Protein AF-A0A8D0QRW8-F1 (afdb_monomer)

Nearest PDB structures (foldseek):
  8g8w-assembly1_A  TM=8.441E-01  e=6.687E-11  Homo sapiens
  4c9g-assembly1_A  TM=8.435E-01  e=1.453E-07  Saccharomyces cerevisiae
  4c9h-assembly1_A  TM=8.441E-01  e=1.841E-07  Saccharomyces cerevisiae
  4c9q-assembly2_B  TM=8.404E-01  e=3.324E-07  Saccharomyces cerevisiae
  8gym-assembly1_m3  TM=7.012E-01  e=7.101E-03  Tetrahymena thermophila SB210

Organism: Sus scrofa (NCBI:txid9823)

pLDDT: mean 77.88, std 16.49, range [21.17, 94.88]

Sequence (1022 aa):
MSALNWKPFVYGGLASITAECGTFPIDLTKTRLQIQGQKNDANFKEIRYRGMLHALVRIGREEGLKALYSGIAPAMLRQASYGTIKIGTYQSLKRLFVERPEDETLLINVVCGILSGVISSSIANPTDVLKIRMQAQNSTLQGGMIGNFINIYQQEGTRGLWKGVSLTAQRAAIVVGVELPVYDLTKKHLILSGLMGDTVYTHFLSSFTCGLAGALASNPVDVVRTRMMNQRVLRDGRCPGYKGTLDCLLQLPIEDLCSLKNHSLPIAQTSVVPESTEDILLKGFASLEMKDERIETAQQFFSWFAKLQTQMDQDEESKYRQMRDYLSGFQEQCDAILNDVNSALQHLESLQKQYLFVSNKTGALHEACEQLLKEQSELVELAENIQQKLSYFNELETINTKLNSPTLSVNSEGFIPMLAKLDDCITYISSHPNFKDYPIYLLKFKQCLSKALQLMKTYTVNTLQNLTNQLLKRDPSSVPNADNAFTLFYVKFRAAAPKVRTLIEQIEQRSEKIPEYQQLLNDIHQCYLDQRELLLGPSITCTVTELTSQNNRDHCALIRSGCAFMVHVCQDEHQLYNEFFTKPTSKLDELLEKLCMSLYDVFRPLIIHVIHLETLSELCGILKNEVLEDHVQNNAEQLGAFAAGVKQMLEDVQERLVYRTHIYIQTDITGYKPAPGDLAYPDKLVMMEQIAQSLKDEQKKVPLEALFSDVRLEEAEPRNSLTKSGSTDSLNPRPQTTISPADLHGMWYPTVRRTLVCLSKLYRCIDRAVFQGLSQEALSACIQSLLGASESISKNKTQIDGQLFLIKHLLILREQIAPFHTEFTIKEISLDLKKTRDAAFKILNPMTVPRFFRLNSNNALIEFLLEGTPEIREHYLDSKKDVDRHLKAACEQFIQQQSKLFVEPLEEFLTKVSALKAMASQGGPKYTLCQQPWAQPAKVSDLVASAYKTIKAKLPLTLRSMSLYLSNKDTEFILFKPVRNNIQQVFQKFHALLKEEFSPEDAQIIACPSMEQLNLLLSVSK

Solvent-accessible surface area (backbone atoms only — not comparable to full-atom values): 58212 Å² total; per-residue (Å²): 134,82,81,82,76,58,63,64,58,54,52,51,39,51,51,49,40,54,49,48,68,70,46,36,48,59,51,38,39,52,53,45,63,51,47,42,62,34,88,72,42,89,90,26,51,58,83,89,58,96,44,67,71,58,34,46,55,48,44,41,70,77,59,29,70,70,50,45,52,43,34,48,68,36,47,46,53,34,40,54,49,32,54,52,40,26,53,53,42,29,53,55,43,41,63,75,74,36,90,50,84,86,66,66,43,72,64,57,54,43,52,31,45,21,52,16,32,27,52,22,35,52,70,38,26,46,31,52,33,50,21,51,44,41,38,67,50,64,75,93,71,76,63,55,73,68,56,51,49,51,48,45,43,75,59,43,33,73,65,48,36,52,42,42,33,71,45,47,21,50,37,32,30,50,29,43,62,38,26,54,58,41,25,53,52,40,41,52,48,42,45,73,65,67,84,40,64,101,41,73,66,46,55,49,50,16,50,49,54,11,53,50,52,18,49,63,71,26,43,68,50,49,43,54,32,54,45,56,37,57,60,78,61,52,87,85,72,61,65,80,61,74,89,44,72,68,56,45,58,72,68,51,68,69,66,79,71,65,63,81,78,76,90,85,90,91,89,93,95,94,94,95,95,96,95,95,92,93,92,90,91,91,86,84,91,83,85,81,92,82,86,80,82,82,69,88,47,74,71,51,46,55,56,52,52,52,52,53,50,57,53,51,58,54,63,56,55,56,56,56,53,56,52,50,56,54,52,49,58,52,47,56,52,52,56,50,53,52,50,54,52,53,52,53,50,54,53,51,54,50,50,51,55,52,50,51,55,51,51,54,52,51,50,56,51,50,54,53,50,52,50,51,51,50,54,51,51,55,52,50,55,49,52,52,53,48,54,60,64,49,50,58,63,62,48,53,61,64,50,50,56,54,75,70,40,94,81,68,53,84,87,38,85,70,40,63,62,49,50,52,53,50,53,51,36,49,52,58,50,68,74,41,75,86,44,92,62,37,71,63,53,51,51,54,50,52,52,46,48,51,53,53,52,50,51,53,49,51,54,48,50,52,53,54,53,51,52,47,56,60,57,72,73,49,67,75,92,76,56,97,49,71,69,62,53,55,54,49,55,50,55,58,49,64,76,44,23,81,82,42,21,71,59,43,52,59,35,67,74,37,29,84,81,38,66,71,37,40,51,51,51,52,53,52,51,48,52,53,49,56,51,46,50,75,60,43,49,64,53,50,46,49,51,54,50,51,50,51,68,72,37,78,86,39,70,64,62,39,49,52,52,54,50,54,51,50,52,50,53,38,49,52,51,52,56,53,48,58,56,42,44,91,71,93,55,71,67,56,42,56,50,44,30,58,55,34,42,50,56,44,67,64,45,48,68,54,59,75,65,63,80,57,65,65,61,39,33,49,44,35,44,42,48,46,48,56,43,46,54,58,52,28,64,77,38,49,90,56,31,50,32,47,53,49,44,49,47,56,50,41,50,57,42,40,54,49,41,51,54,49,45,54,50,43,38,49,53,61,31,58,60,54,77,82,52,76,78,76,55,39,64,62,59,58,52,53,55,44,49,52,51,51,50,51,54,56,57,50,64,73,72,59,82,92,78,82,88,84,89,81,87,77,83,85,82,92,74,86,92,79,88,80,91,86,82,88,82,89,82,84,93,75,86,74,82,82,78,78,82,51,78,80,71,46,82,87,68,56,59,68,38,59,54,50,42,51,54,53,51,64,52,43,68,87,46,52,57,65,74,57,49,29,55,53,48,44,52,38,49,52,32,33,52,54,47,45,51,54,50,21,52,52,27,29,73,75,68,39,60,64,56,10,51,42,50,41,45,42,53,42,50,50,52,57,57,72,54,49,88,59,66,92,50,46,65,41,77,45,83,43,74,50,48,62,50,27,51,54,37,49,50,58,68,70,39,80,88,47,63,95,38,68,85,48,98,53,97,85,17,65,66,58,48,32,73,65,57,27,56,67,46,78,41,77,42,72,47,36,55,63,59,51,50,52,48,53,39,50,51,50,50,52,51,50,34,52,52,54,34,42,74,40,38,45,67,53,52,56,47,52,50,56,50,50,52,50,56,50,46,38,75,73,73,44,73,93,80,60,60,60,75,37,96,78,46,30,43,66,55,44,19,51,38,49,53,50,29,54,50,41,35,72,64,46,50,66,53,55,52,51,52,46,58,66,54,42,89,44,69,66,60,45,48,63,58,45,48,60,29,51,52,49,49,52,51,54,54,48,54,49,57,50,50,48,69,74,64,48,52,81,65,45,48,58,61,26,61,70,80,49,73,66,62,50,47,60,73,67,48,79,84,130

Foldseek 3Di:
DDDDPCVCVVVQLVVLLVVCVVCQLLVLLVLLQLQACAPLDPVRNDPPAPDRVRSSVCCCVVQNPVLSCFLSVLVSVLSNQLSVQLVVQLVVQCVVQDVDPVSDDLVSSLVSQLVSLLVSLQVSQLSVLLSLQRSNDGNPDDDDSVVSSVVQCVFVNPCLSNFLSVLSSVLSSLLSNQLSVQLVVQLVCCCVVVVDHPDPVSNVVSNVRSVVRSCVRNVLSVSLSSNRSNQGAGPVRDRSDAPDSVSSSVPDDCCVVPVPPDDDDDDDDDDDDDDDDDDDDDDDDDDDDDDDPDDPDVVVVVVVVVVVVVVVVVVVVVVVVVVVVVVVVVVVVVVVVVVVVVVVVVVVVVVVVVVVVVVVVVVVVVVVVVVVVVVVVVVVVVVVVVVVLCVLLVCLVVLVVQLPDPPDDCPDPVNLVSVVSLLVSLVSLVVCPVDPCSVVSNVSSVVSVLSSLVNLLCVLLCLLVVLLVVLVPDDPVPDDDLVVSVVVSLVSLLVRQVVNQVVQVSLVVCCVPDVSSVVSNVSSLVSNLVSCCVRQQVSLLVVLVVLCVVPVPQLLVSLVVNLVVLLVVLVSLVVSVVSNHVDDDCVSLVSSLSSLVSNLVSSLVVLLPDQDLLSLLSLLCCLPPVRVPPRCVVPVVRCVSNNVSSVVSLVSSQVSSLVSLVVCLVVVQQVDDDDPVLLPPPVVLVVLVVVVVVVVVVVVPDDDDDDDDDDDDDDDDDDDDDDDDDDDDDDDDDDDPDDGSLNDPVNARRLLVSLLVSLVSPVVRHDLQSSQVSNLSSLVSNLVSLLVSLVVSCVVPNNLRSLLSSLLNLVVSLVSCVVVQVRNWDFDWDWAQPQLVVLVVCVVDVVLVVQCPDPDPPHSVVSCVPRNPTDGDGDGDGSSVVSVVSSVVSLVVSLVVLLCQLQVLLVVVVVVVVVVVVCVVVVDDDDAQCPDPCRPLLNLLVSQVVSVVSLLPCVVVSLVSNVSSPVDPVVSCVSCVSSLVSNLVSLVSVVVCCVVRHDPVSVVSSVHDDSVSSCVSSPPDD

Mean predicted aligned error: 21.37 Å

InterPro domains:
  IPR002067 Mitochondrial carrier protein [PR00784] (37-56)
  IPR002067 Mitochondrial carrier protein [PR00784] (90-102)
  IPR002067 Mitochondrial carrier protein [PR00784] (152-169)
  IPR002067 Mitochondrial carrier protein [PR00784] (195-213)
  IPR007265 Conserved oligomeric Golgi complex, subunit 3 [PTHR13302] (251-1019)
  IPR018108 Mitochondrial carrier protein, transmembrane region [PF00153] (6-99)
  IPR018108 Mitochondrial carrier protein, transmembrane region [PF00153] (104-191)
  IPR018108 Mitochondrial carrier protein, transmembrane region [PF00153] (199-251)
  IPR018108 Mitochondrial carrier protein, transmembrane region [PS50920] (7-96)
  IPR018108 Mitochondrial carrier protein, transmembrane region [PS50920] (104-189)
  IPR018108 Mitochondrial carrier protein, transmembrane region [PS50920] (198-288)
  IPR023395 Mitochondrial carrier protein domain superfamily [G3DSA:1.50.40.10] (7-259)
  IPR023395 Mitochondrial carrier protein domain superfamily [SSF103506] (6-252)
  IPR048320 Conserved oligomeric Golgi complex subunit 3, N-terminal [PF04136] (323-466)
  IPR048685 Conserved oligomeric Golgi complex subunit 3, C-terminal [PF20671] (487-835)

Secondary structure (DSSP, 8-state):
------HHHHHHHHHHHHHHHHHHHHHHHHHHHHHTT-TT-TTSSS---SSHHHHHHHHHHHT-TTGGGTTHHHHHHHHHHHHHHHHHHHHHHHHHH-SSGGG--HHHHHHHHHHHHHHHHHHHHHHHHHHHHHHHS-GGG---HHHHHHHHHHHHHHHHHTTTHHHHHHHHHHHHHHHHHHHHHHHHHHHHTSS--S-HHHHHHHHHHHHHHHHHHHHHHHHHHHHHHH----TTS---S-SSHHHHHHTS-THHHHTTS-----------------------------------SHHHHHHHHHHHHHHHHHHHHHHHHHHHHHHHHHHHHHHHHHHHHHHHHHHHHHHHHHHHHHHHHHHHHHHHHHHHHHHHHHHHHHHHHHHHHHHHHHHHHHHHHHHT-TT--TTSTTHHHHHHHHHHHHHHHHT-TTSTTHHHHHHHHHHHHHHHHHHHHHHHHHHHHHHHHHHHTS-GGG-SSHHHHHHHHHHHHHTTGGGTHHHHHHHHTTTTT-HHHHHHHHHHHHHHHHHHHHHHHHHHHHHHHHHHHH-TT-HHHHHHHHHHHHHHHHHHHHHHHHHH-SS--HHHHHHHHHHHHHHHHHHHHHHHH---HHHHHHHHHIIIIIIIIIIIGGGTTTSHHHHHHHHHHHHHHHHHHHHHHHHHIIIIIIS----TTTS-TTHHHHHHHHHHHHHHHHTTT--S-------PPP--------------------------GGGSTTSS-HHHHHHHHHHHHHTTTS-HHHHHHHHHHHHHHHHHHHHHHHHHHHHHS-HHHHHHHHHHHHHHHHHHTSTTTTT-EEEEEEEETHHHHHHHHHHHSGGGGGGTT--SS--HHHHHHHH-S-EEEEEEEEHHHHHHHHHHHHHHHHHHHHHHHHHHHHHHHHHHHHHHHHHHHTTPPP--GGGSTTS-HHHHHHHHHHHHHHHHHHHHHHHHHHHHH---HHHHHHHHHHHHHHHHHHHHHHHHHHHHHS-HHHHHHHTPPPHHHHHHHSS---

Radius of gyration: 58.86 Å; Cα contacts (8 Å, |Δi|>4): 790; chains: 1; bounding box: 181×121×143 Å

Structure (mmCIF, N/CA/C/O backbone):
data_AF-A0A8D0QRW8-F1
#
_entry.id   AF-A0A8D0QRW8-F1
#
loop_
_atom_site.group_PDB
_atom_site.id
_atom_site.type_symbol
_atom_site.label_atom_id
_atom_site.label_alt_id
_atom_site.label_comp_id
_atom_site.label_asym_id
_atom_site.label_entity_id
_atom_site.label_seq_id
_atom_site.pdbx_PDB_ins_code
_atom_site.Cartn_x
_atom_site.Cartn_y
_atom_site.Cartn_z
_atom_site.occupancy
_atom_site.B_iso_or_equiv
_atom_site.auth_seq_id
_atom_site.auth_comp_id
_atom_site.auth_asym_id
_atom_site.auth_atom_id
_atom_site.pdbx_PDB_model_num
ATOM 1 N N . MET A 1 1 ? 7.120 2.241 5.171 1.00 33.25 1 MET A N 1
ATOM 2 C CA . MET A 1 1 ? 6.276 3.463 5.225 1.00 33.25 1 MET A CA 1
ATOM 3 C C . MET A 1 1 ? 5.588 3.649 3.877 1.00 33.25 1 MET A C 1
ATOM 5 O O . MET A 1 1 ? 6.286 3.677 2.874 1.00 33.25 1 MET A O 1
ATOM 9 N N . SER A 1 2 ? 4.259 3.761 3.822 1.00 35.31 2 SER A N 1
ATOM 10 C CA . SER A 1 2 ? 3.524 3.996 2.564 1.00 35.31 2 SER A CA 1
ATOM 11 C C . SER A 1 2 ? 3.691 5.437 2.064 1.00 35.31 2 SER A C 1
ATOM 13 O O . SER A 1 2 ? 3.551 6.373 2.856 1.00 35.31 2 SER A O 1
ATOM 15 N N . ALA A 1 3 ? 3.927 5.630 0.763 1.00 39.47 3 ALA A N 1
ATOM 16 C CA . ALA A 1 3 ? 4.115 6.955 0.167 1.00 39.47 3 ALA A CA 1
ATOM 17 C C . ALA A 1 3 ? 2.909 7.888 0.402 1.00 39.47 3 ALA A C 1
ATOM 19 O O . ALA A 1 3 ? 1.756 7.518 0.169 1.00 39.47 3 ALA A O 1
ATOM 20 N N . LEU A 1 4 ? 3.173 9.121 0.849 1.00 51.91 4 LEU A N 1
ATOM 21 C CA . LEU A 1 4 ? 2.125 10.093 1.155 1.00 51.91 4 LEU A CA 1
ATOM 22 C C . LEU A 1 4 ? 1.560 10.695 -0.143 1.00 51.91 4 LEU A C 1
ATOM 24 O O . LEU A 1 4 ? 2.132 11.616 -0.727 1.00 51.91 4 LEU A O 1
ATOM 28 N N . ASN A 1 5 ? 0.425 10.166 -0.604 1.00 60.09 5 ASN A N 1
ATOM 29 C CA . ASN A 1 5 ? -0.271 10.662 -1.791 1.00 60.09 5 ASN A CA 1
ATOM 30 C C . ASN A 1 5 ? -0.756 12.110 -1.584 1.00 60.09 5 ASN A C 1
ATOM 32 O O . ASN A 1 5 ? -1.817 12.352 -1.017 1.00 60.09 5 ASN A O 1
ATOM 36 N N . TRP A 1 6 ? 0.006 13.081 -2.093 1.00 71.69 6 TRP A N 1
ATOM 37 C CA . TRP A 1 6 ? -0.303 14.515 -2.013 1.00 71.69 6 TRP A CA 1
ATOM 38 C C . TRP A 1 6 ? -1.404 14.971 -2.988 1.00 71.69 6 TRP A C 1
ATOM 40 O O . TRP A 1 6 ? -1.972 16.051 -2.830 1.00 71.69 6 TRP A O 1
ATOM 50 N N . LYS A 1 7 ? -1.736 14.160 -4.001 1.00 72.69 7 LYS A N 1
ATOM 51 C CA . LYS A 1 7 ? -2.703 14.526 -5.052 1.00 72.69 7 LYS A CA 1
ATOM 52 C C . LYS A 1 7 ? -4.110 14.856 -4.504 1.00 72.69 7 LYS A C 1
ATOM 54 O O . LYS A 1 7 ? -4.610 15.930 -4.837 1.00 72.69 7 LYS A O 1
ATOM 59 N N . PRO A 1 8 ? -4.741 14.039 -3.628 1.00 66.25 8 PRO A N 1
ATOM 60 C CA . PRO A 1 8 ? -6.068 14.350 -3.082 1.00 66.25 8 PRO A CA 1
ATOM 61 C C . PRO A 1 8 ? -6.084 15.618 -2.220 1.00 66.25 8 PRO A C 1
ATOM 63 O O . PRO A 1 8 ? -7.080 16.333 -2.203 1.00 66.25 8 PRO A O 1
ATOM 66 N N . PHE A 1 9 ? -4.972 15.928 -1.548 1.00 69.56 9 PHE A N 1
ATOM 67 C CA . PHE A 1 9 ? -4.803 17.142 -0.748 1.00 69.56 9 PHE A CA 1
ATOM 68 C C . PHE A 1 9 ? -4.841 18.400 -1.629 1.00 69.56 9 PHE A C 1
ATOM 70 O O . PHE A 1 9 ? -5.612 19.321 -1.361 1.00 69.56 9 PHE A O 1
ATOM 77 N N . VAL A 1 10 ? -4.075 18.417 -2.728 1.00 76.12 10 VAL A N 1
ATOM 78 C CA . VAL A 1 10 ? -4.053 19.552 -3.668 1.00 76.12 10 VAL A CA 1
ATOM 79 C C . VAL A 1 10 ? -5.393 19.700 -4.393 1.00 76.12 10 VAL A C 1
ATOM 81 O O . VAL A 1 10 ? -5.935 20.804 -4.441 1.00 76.12 10 VAL A O 1
ATOM 84 N N . TYR A 1 11 ? -5.972 18.610 -4.906 1.00 77.81 11 TYR A N 1
ATOM 85 C CA . TYR A 1 11 ? -7.262 18.676 -5.602 1.00 77.81 11 TYR A CA 1
ATOM 86 C C . TYR A 1 11 ? -8.418 19.045 -4.659 1.00 77.81 11 TYR A C 1
ATOM 88 O O . TYR A 1 11 ? -9.237 19.892 -5.011 1.00 77.81 11 TYR A O 1
ATOM 96 N N . GLY A 1 12 ? -8.453 18.498 -3.439 1.00 72.88 12 GLY A N 1
ATOM 97 C CA . GLY A 1 12 ? -9.440 18.853 -2.416 1.00 72.88 12 GLY A CA 1
ATOM 98 C C . GLY A 1 12 ? -9.337 20.313 -1.966 1.00 72.88 12 GLY A C 1
ATOM 99 O O . GLY A 1 12 ? -10.359 20.991 -1.845 1.00 72.88 12 GLY A O 1
ATOM 100 N N . GLY A 1 13 ? -8.118 20.838 -1.797 1.00 76.06 13 GLY A N 1
ATOM 101 C CA . GLY A 1 13 ? -7.884 22.256 -1.505 1.00 76.06 13 GLY A CA 1
ATOM 102 C C . GLY A 1 13 ? -8.359 23.179 -2.632 1.00 76.06 13 GLY A C 1
ATOM 103 O O . GLY A 1 13 ? -9.112 24.119 -2.378 1.00 76.06 13 GLY A O 1
ATOM 104 N N . LEU A 1 14 ? -7.992 22.884 -3.886 1.00 80.25 14 LEU A N 1
ATOM 105 C CA . LEU A 1 14 ? -8.416 23.665 -5.057 1.00 80.25 14 LEU A CA 1
ATOM 106 C C . LEU A 1 14 ? -9.937 23.629 -5.267 1.00 80.25 14 LEU A C 1
ATOM 108 O O . LEU A 1 14 ? -10.542 24.672 -5.523 1.00 80.25 14 LEU A O 1
ATOM 112 N N . ALA A 1 15 ? -10.572 22.465 -5.102 1.00 80.62 15 ALA A N 1
ATOM 113 C CA . ALA A 1 15 ? -12.026 22.335 -5.156 1.00 80.62 15 ALA A CA 1
ATOM 114 C C . ALA A 1 15 ? -12.713 23.153 -4.047 1.00 80.62 15 ALA A C 1
ATOM 116 O O . ALA A 1 15 ? -13.665 23.880 -4.324 1.00 80.62 15 ALA A O 1
ATOM 117 N N . SER A 1 16 ? -12.189 23.113 -2.817 1.00 80.12 16 SER A N 1
ATOM 118 C CA . SER A 1 16 ? -12.742 23.862 -1.675 1.00 80.12 16 SER A CA 1
ATOM 119 C C . SER A 1 16 ? -12.626 25.379 -1.857 1.00 80.12 16 SER A C 1
ATOM 121 O O . SER A 1 16 ? -13.554 26.115 -1.528 1.00 80.12 16 SER A O 1
ATOM 123 N N . ILE A 1 17 ? -11.511 25.854 -2.423 1.00 84.38 17 ILE A N 1
ATOM 124 C CA . ILE A 1 17 ? -11.320 27.267 -2.779 1.00 84.38 17 ILE A CA 1
ATOM 125 C C . ILE A 1 17 ? -12.294 27.674 -3.894 1.00 84.38 17 ILE A C 1
ATOM 127 O O . ILE A 1 17 ? -12.950 28.706 -3.782 1.00 84.38 17 ILE A O 1
ATOM 131 N N . THR A 1 18 ? -12.436 26.855 -4.939 1.00 86.56 18 THR A N 1
ATOM 132 C CA . THR A 1 18 ? -13.346 27.131 -6.067 1.00 86.56 18 THR A CA 1
ATOM 133 C C . THR A 1 18 ? -14.808 27.190 -5.611 1.00 86.56 18 THR A C 1
ATOM 135 O O . THR A 1 18 ? -15.541 28.094 -6.014 1.00 86.56 18 THR A O 1
ATOM 138 N N . ALA A 1 19 ? -15.217 26.283 -4.719 1.00 84.06 19 ALA A N 1
ATOM 139 C CA . ALA A 1 19 ? -16.545 26.283 -4.112 1.00 84.06 19 ALA A CA 1
ATOM 140 C C . ALA A 1 19 ? -16.792 27.537 -3.253 1.00 84.06 19 ALA A C 1
ATOM 142 O O . ALA A 1 19 ? -17.809 28.201 -3.446 1.00 84.06 19 ALA A O 1
ATOM 143 N N . GLU A 1 20 ? -15.853 27.910 -2.369 1.00 84.38 20 GLU A N 1
ATOM 144 C CA . GLU A 1 20 ? -15.951 29.139 -1.560 1.00 84.38 20 GLU A CA 1
ATOM 145 C C . GLU A 1 20 ? -16.078 30.382 -2.454 1.00 84.38 20 GLU A C 1
ATOM 147 O O . GLU A 1 20 ? -16.926 31.229 -2.196 1.00 84.38 20 GLU A O 1
ATOM 152 N N . CYS A 1 21 ? -15.299 30.483 -3.538 1.00 85.56 21 CYS A N 1
ATOM 153 C CA . CYS A 1 21 ? -15.391 31.591 -4.497 1.00 85.56 21 CYS A CA 1
ATOM 154 C C . CYS A 1 21 ? -16.785 31.714 -5.143 1.00 85.56 21 CYS A C 1
ATOM 156 O O . CYS A 1 21 ? -17.250 32.831 -5.381 1.00 85.56 21 CYS A O 1
ATOM 158 N N . GLY A 1 22 ? -17.454 30.589 -5.418 1.00 87.06 22 GLY A N 1
ATOM 159 C CA . GLY A 1 22 ? -18.811 30.566 -5.969 1.00 87.06 22 GLY A CA 1
ATOM 160 C C . GLY A 1 22 ? -19.893 30.929 -4.946 1.00 87.06 22 GLY A C 1
ATOM 161 O O . GLY A 1 22 ? -20.823 31.666 -5.269 1.00 87.06 22 GLY A O 1
ATOM 162 N N . THR A 1 23 ? -19.773 30.456 -3.701 1.00 87.44 23 THR A N 1
ATOM 163 C CA . THR A 1 23 ? -20.777 30.694 -2.647 1.00 87.44 23 THR A CA 1
ATOM 164 C C . THR A 1 23 ? -20.594 32.017 -1.901 1.00 87.44 23 THR A C 1
ATOM 166 O O . THR A 1 23 ? -21.543 32.485 -1.268 1.00 87.44 23 THR A O 1
ATOM 169 N N . PHE A 1 24 ? -19.424 32.660 -1.992 1.00 88.06 24 PHE A N 1
ATOM 170 C CA . PHE A 1 24 ? -19.066 33.832 -1.184 1.00 88.06 24 PHE A CA 1
ATOM 171 C C . PHE A 1 24 ? -20.114 34.970 -1.143 1.00 88.06 24 PHE A C 1
ATOM 173 O O . PHE A 1 24 ? -20.358 35.485 -0.048 1.00 88.06 24 PHE A O 1
ATOM 180 N N . PRO A 1 25 ? -20.791 35.357 -2.249 1.00 88.50 25 PRO A N 1
ATOM 181 C CA . PRO A 1 25 ? -21.827 36.397 -2.209 1.00 88.50 25 PRO A CA 1
ATOM 182 C C . PRO A 1 25 ? -23.039 36.028 -1.339 1.00 88.50 25 PRO A C 1
ATOM 184 O O . PRO A 1 25 ? -23.612 36.887 -0.665 1.00 88.50 25 PRO A O 1
ATOM 187 N N . ILE A 1 26 ? -23.418 34.746 -1.320 1.00 87.19 26 ILE A N 1
ATOM 188 C CA . ILE A 1 26 ? -24.492 34.209 -0.470 1.00 87.19 26 ILE A CA 1
ATOM 189 C C . ILE A 1 26 ? -24.025 34.206 0.989 1.00 87.19 26 ILE A C 1
ATOM 191 O O . ILE A 1 26 ? -24.765 34.614 1.883 1.00 87.19 26 ILE A O 1
ATOM 195 N N . ASP A 1 27 ? -22.770 33.826 1.215 1.00 84.06 27 ASP A N 1
ATOM 196 C CA . ASP A 1 27 ? -22.133 33.757 2.528 1.00 84.06 27 ASP A CA 1
ATOM 197 C C . ASP A 1 27 ? -22.039 35.140 3.204 1.00 84.06 27 ASP A C 1
ATOM 199 O O . ASP A 1 27 ? -22.474 35.311 4.342 1.00 84.06 27 ASP A O 1
ATOM 203 N N . LEU A 1 28 ? -21.579 36.170 2.481 1.00 85.75 28 LEU A N 1
ATOM 204 C CA . LEU A 1 28 ? -21.575 37.563 2.951 1.00 85.75 28 LEU A CA 1
ATOM 205 C C . LEU A 1 28 ? -22.995 38.062 3.259 1.00 85.75 28 LEU A C 1
ATOM 207 O O . LEU A 1 28 ? -23.217 38.761 4.253 1.00 85.75 28 LEU A O 1
ATOM 211 N N . THR A 1 29 ? -23.967 37.668 2.433 1.00 85.69 29 THR A N 1
ATOM 212 C CA . THR A 1 29 ? -25.380 38.006 2.627 1.00 85.69 29 THR A CA 1
ATOM 213 C C . THR A 1 29 ? -25.948 37.340 3.890 1.00 85.69 29 THR A C 1
ATOM 215 O O . THR A 1 29 ? -26.617 38.011 4.678 1.00 85.69 29 THR A O 1
ATOM 218 N N . LYS A 1 30 ? -25.624 36.062 4.152 1.00 84.88 30 LYS A N 1
ATOM 219 C CA . LYS A 1 30 ? -25.956 35.356 5.405 1.00 84.88 30 LYS A CA 1
ATOM 220 C C . LYS A 1 30 ? -25.327 36.055 6.613 1.00 84.88 30 LYS A C 1
ATOM 222 O O . LYS A 1 30 ? -26.047 36.356 7.563 1.00 84.88 30 LYS A O 1
ATOM 227 N N . THR A 1 31 ? -24.030 36.366 6.577 1.00 83.38 31 THR A N 1
ATOM 228 C CA . THR A 1 31 ? -23.325 37.030 7.689 1.00 83.38 31 THR A CA 1
ATOM 229 C C . THR A 1 31 ? -23.981 38.361 8.061 1.00 83.38 31 THR A C 1
ATOM 231 O O . THR A 1 31 ? -24.267 38.602 9.234 1.00 83.38 31 THR A O 1
ATOM 234 N N . ARG A 1 32 ? -24.310 39.210 7.078 1.00 83.38 32 ARG A N 1
ATOM 235 C CA . ARG A 1 32 ? -24.982 40.498 7.334 1.00 83.38 32 ARG A CA 1
ATOM 236 C C . ARG A 1 32 ? -26.415 40.332 7.866 1.00 83.38 32 ARG A C 1
ATOM 238 O O . ARG A 1 32 ? -26.817 41.095 8.743 1.00 83.38 32 ARG A O 1
ATOM 245 N N . LEU A 1 33 ? -27.153 39.307 7.426 1.00 82.62 33 LEU A N 1
ATOM 246 C CA . LEU A 1 33 ? -28.469 38.957 7.985 1.00 82.62 33 LEU A CA 1
ATOM 247 C C . LEU A 1 33 ? -28.405 38.410 9.422 1.00 82.62 33 LEU A C 1
ATOM 249 O O . LEU A 1 33 ? -29.328 38.649 10.193 1.00 82.62 33 LEU A O 1
ATOM 253 N N . GLN A 1 34 ? -27.327 37.725 9.811 1.00 78.88 34 GLN A N 1
ATOM 254 C CA . GLN A 1 34 ? -27.118 37.281 11.199 1.00 78.88 34 GLN A CA 1
ATOM 255 C C . GLN A 1 34 ? -26.671 38.424 12.133 1.00 78.88 34 GLN A C 1
ATOM 257 O O . GLN A 1 34 ? -26.869 38.347 13.350 1.00 78.88 34 GLN A O 1
ATOM 262 N N . ILE A 1 35 ? -26.070 39.485 11.583 1.00 75.56 35 ILE A N 1
ATOM 263 C CA . ILE A 1 35 ? -25.562 40.637 12.345 1.00 75.56 35 ILE A CA 1
ATOM 264 C C . ILE A 1 35 ? -26.634 41.707 12.601 1.00 75.56 35 ILE A C 1
ATOM 266 O O . ILE A 1 35 ? -26.606 42.315 13.671 1.00 75.56 35 ILE A O 1
ATOM 270 N N . GLN A 1 36 ? -27.600 41.916 11.695 1.00 73.56 36 GLN A N 1
ATOM 271 C CA . GLN A 1 36 ? -28.718 42.833 11.970 1.00 73.56 36 GLN A CA 1
ATOM 272 C C . GLN A 1 36 ? -29.545 42.383 13.194 1.00 73.56 36 GLN A C 1
ATOM 274 O O . GLN A 1 36 ? -29.640 41.190 13.503 1.00 73.56 36 GLN A O 1
ATOM 279 N N . GLY A 1 37 ? -30.127 43.351 13.909 1.00 66.06 37 GLY A N 1
ATOM 280 C CA . GLY A 1 37 ? -30.888 43.120 15.142 1.00 66.06 37 GLY A CA 1
ATOM 281 C C . GLY A 1 37 ? -30.038 43.029 16.419 1.00 66.06 37 GLY A C 1
ATOM 282 O O . GLY A 1 37 ? -30.559 42.671 17.476 1.00 66.06 37 GLY A O 1
ATOM 283 N N . GLN A 1 38 ? -28.740 43.356 16.366 1.00 65.38 38 GLN A N 1
ATOM 284 C CA . GLN A 1 38 ? -27.901 43.464 17.567 1.00 65.38 38 GLN A CA 1
ATOM 285 C C . GLN A 1 38 ? -28.318 44.686 18.402 1.00 65.38 38 GLN A C 1
ATOM 287 O O . GLN A 1 38 ? -28.057 45.826 18.029 1.00 65.38 38 GLN A O 1
ATOM 292 N N . LYS A 1 39 ? -28.941 44.450 19.565 1.00 53.72 39 LYS A N 1
ATOM 293 C CA . LYS A 1 39 ? -29.458 45.509 20.459 1.00 53.72 39 LYS A CA 1
ATOM 294 C C . LYS A 1 39 ? -28.373 46.452 21.016 1.00 53.72 39 LYS A C 1
ATOM 296 O O . LYS A 1 39 ? -28.704 47.576 21.391 1.00 53.72 39 LYS A O 1
ATOM 301 N N . ASN A 1 40 ? -27.110 46.014 21.049 1.00 53.09 40 ASN A N 1
ATOM 302 C CA . ASN A 1 40 ? -26.009 46.688 21.753 1.00 53.09 40 ASN A CA 1
ATOM 303 C C . ASN A 1 40 ? -25.047 47.477 20.834 1.00 53.09 40 ASN A C 1
ATOM 305 O O . ASN A 1 40 ? -24.124 48.108 21.345 1.00 53.09 40 ASN A O 1
ATOM 309 N N . ASP A 1 41 ? -25.238 47.464 19.508 1.00 55.84 41 ASP A N 1
ATOM 310 C CA . ASP A 1 41 ? -24.482 48.304 18.562 1.00 55.84 41 ASP A CA 1
ATOM 311 C C . ASP A 1 41 ? -25.454 49.207 17.795 1.00 55.84 41 ASP A C 1
ATOM 313 O O . ASP A 1 41 ? -26.353 48.733 17.096 1.00 55.84 41 ASP A O 1
ATOM 317 N N . ALA A 1 42 ? -25.276 50.523 17.932 1.00 51.62 42 ALA A N 1
ATOM 318 C CA . ALA A 1 42 ? -26.162 51.523 17.345 1.00 51.62 42 ALA A CA 1
ATOM 319 C C . ALA A 1 42 ? -26.277 51.407 15.812 1.00 51.62 42 ALA A C 1
ATOM 321 O O . ALA A 1 42 ? -27.322 51.739 15.260 1.00 51.62 42 ALA A O 1
ATOM 322 N N . ASN A 1 43 ? -25.249 50.886 15.131 1.00 56.88 43 ASN A N 1
ATOM 323 C CA . ASN A 1 43 ? -25.218 50.772 13.668 1.00 56.88 43 ASN A CA 1
ATOM 324 C C . ASN A 1 43 ? -26.017 49.577 13.117 1.00 56.88 43 ASN A C 1
ATOM 326 O O . ASN A 1 43 ? -26.298 49.535 11.920 1.00 56.88 43 ASN A O 1
ATOM 330 N N . PHE A 1 44 ? -26.364 48.597 13.960 1.00 58.94 44 PHE A N 1
ATOM 331 C CA . PHE A 1 44 ? -26.990 47.329 13.545 1.00 58.94 44 PHE A CA 1
ATOM 332 C C . PHE A 1 44 ? -28.355 47.070 14.204 1.00 58.94 44 PHE A C 1
ATOM 334 O O . PHE A 1 44 ? -28.918 45.979 14.075 1.00 58.94 44 PHE A O 1
ATOM 341 N N . LYS A 1 45 ? -28.900 48.084 14.887 1.00 55.41 45 LYS A N 1
ATOM 342 C CA . LYS A 1 45 ? -30.196 48.041 15.577 1.00 55.41 45 LYS A CA 1
ATOM 343 C C . LYS A 1 45 ? -31.399 48.115 14.621 1.00 55.41 45 LYS A C 1
ATOM 345 O O . LYS A 1 45 ? -32.469 47.623 14.965 1.00 55.41 45 LYS A O 1
ATOM 350 N N . GLU A 1 46 ? -31.231 48.693 13.430 1.00 60.25 46 GLU A N 1
ATOM 351 C CA . GLU A 1 46 ? -32.279 48.781 12.402 1.00 60.25 46 GLU A CA 1
ATOM 352 C C . GLU A 1 46 ? -32.314 47.551 11.476 1.00 60.25 46 GLU A C 1
ATOM 354 O O . GLU A 1 46 ? -31.280 47.020 11.063 1.00 60.25 46 GLU A O 1
ATOM 359 N N . ILE A 1 47 ? -33.519 47.124 11.085 1.00 69.81 47 ILE A N 1
ATOM 360 C CA . ILE A 1 47 ? -33.733 45.982 10.180 1.00 69.81 47 ILE A CA 1
ATOM 361 C C . ILE A 1 47 ? -33.568 46.445 8.721 1.00 69.81 47 ILE A C 1
ATOM 363 O O . ILE A 1 47 ? -34.535 46.733 8.014 1.00 69.81 47 ILE A O 1
ATOM 367 N N . ARG A 1 48 ? -32.316 46.532 8.252 1.00 70.81 48 ARG A N 1
ATOM 368 C CA . ARG A 1 48 ? -31.980 47.009 6.893 1.00 70.81 48 ARG A CA 1
ATOM 369 C C . ARG A 1 48 ? -32.409 46.047 5.775 1.00 70.81 48 ARG A C 1
ATOM 371 O O . ARG A 1 48 ? -32.588 46.485 4.630 1.00 70.81 48 ARG A O 1
ATOM 378 N N . TYR A 1 49 ? -32.577 44.757 6.076 1.00 79.06 49 TYR A N 1
ATOM 379 C CA . TYR A 1 49 ? -32.829 43.715 5.080 1.00 79.06 49 TYR A CA 1
ATOM 380 C C . TYR A 1 49 ? -34.023 42.815 5.439 1.00 79.06 49 TYR A C 1
ATOM 382 O O . TYR A 1 49 ? -34.033 42.165 6.481 1.00 79.06 49 TYR A O 1
ATOM 390 N N . ARG A 1 50 ? -34.992 42.711 4.515 1.00 76.88 50 ARG A N 1
ATOM 391 C CA . ARG A 1 50 ? -36.210 41.882 4.652 1.00 76.88 50 ARG A CA 1
ATOM 392 C C . ARG A 1 50 ? -36.027 40.392 4.301 1.00 76.88 50 ARG A C 1
ATOM 394 O O . ARG A 1 50 ? -36.976 39.629 4.409 1.00 76.88 50 ARG A O 1
ATOM 401 N N . GLY A 1 51 ? -34.850 39.977 3.829 1.00 80.00 51 GLY A N 1
ATOM 402 C CA . GLY A 1 51 ? -34.572 38.596 3.409 1.00 80.00 51 GLY A CA 1
ATOM 403 C C . GLY A 1 51 ? -33.356 38.484 2.483 1.00 80.00 51 GLY A C 1
ATOM 404 O O . GLY A 1 51 ? -32.806 39.499 2.056 1.00 80.00 51 GLY A O 1
ATOM 405 N N . MET A 1 52 ? -32.936 37.256 2.156 1.00 80.69 52 MET A N 1
ATOM 406 C CA . MET A 1 52 ? -31.667 36.982 1.458 1.00 80.69 52 MET A CA 1
ATOM 407 C C . MET A 1 52 ? -31.587 37.566 0.042 1.00 80.69 52 MET A C 1
ATOM 409 O O . MET A 1 52 ? -30.637 38.287 -0.252 1.00 80.69 52 MET A O 1
ATOM 413 N N . LEU A 1 53 ? -32.589 37.344 -0.816 1.00 84.94 53 LEU A N 1
ATOM 414 C CA . LEU A 1 53 ? -32.594 37.918 -2.172 1.00 84.94 53 LEU A CA 1
ATOM 415 C C . LEU A 1 53 ? -32.624 39.455 -2.142 1.00 84.94 53 LEU A C 1
ATOM 417 O O . LEU A 1 53 ? -31.884 40.110 -2.874 1.00 84.94 53 LEU A O 1
ATOM 421 N N . HIS A 1 54 ? -33.420 40.034 -1.236 1.00 85.62 54 HIS A N 1
ATOM 422 C CA . HIS A 1 54 ? -33.478 41.482 -1.029 1.00 85.62 54 HIS A CA 1
ATOM 423 C C . HIS A 1 54 ? -32.128 42.042 -0.557 1.00 85.62 54 HIS A C 1
ATOM 425 O O . HIS A 1 54 ? -31.714 43.101 -1.015 1.00 85.62 54 HIS A O 1
ATOM 431 N N . ALA A 1 55 ? -31.424 41.345 0.338 1.00 83.56 55 ALA A N 1
ATOM 432 C CA . ALA A 1 55 ? -30.097 41.738 0.797 1.00 83.56 55 ALA A CA 1
ATOM 433 C C . ALA A 1 55 ? -29.045 41.653 -0.320 1.00 83.56 55 ALA A C 1
ATOM 435 O O . ALA A 1 55 ? -28.330 42.628 -0.535 1.00 83.56 55 ALA A O 1
ATOM 436 N N . LEU A 1 56 ? -29.001 40.554 -1.079 1.00 86.31 56 LEU A N 1
ATOM 437 C CA . LEU A 1 56 ? -28.055 40.360 -2.184 1.00 86.31 56 LEU A CA 1
ATOM 438 C C . LEU A 1 56 ? -28.194 41.461 -3.254 1.00 86.31 56 LEU A C 1
ATOM 440 O O . LEU A 1 56 ? -27.209 42.108 -3.615 1.00 86.31 56 LEU A O 1
ATOM 444 N N . VAL A 1 57 ? -29.427 41.727 -3.705 1.00 86.88 57 VAL A N 1
ATOM 445 C CA . VAL A 1 57 ? -29.726 42.787 -4.687 1.00 86.88 57 VAL A CA 1
ATOM 446 C C . VAL A 1 57 ? -29.431 44.176 -4.116 1.00 86.88 57 VAL A C 1
ATOM 448 O O . VAL A 1 57 ? -28.851 45.014 -4.809 1.00 86.88 57 VAL A O 1
ATOM 451 N N . ARG A 1 58 ? -29.786 44.431 -2.848 1.00 84.50 58 ARG A N 1
ATOM 452 C CA . ARG A 1 58 ? -29.545 45.722 -2.189 1.00 84.50 58 ARG A CA 1
ATOM 453 C C . ARG A 1 58 ? -28.052 46.018 -2.044 1.00 84.50 58 ARG A C 1
ATOM 455 O O . ARG A 1 58 ? -27.633 47.101 -2.427 1.00 84.50 58 ARG A O 1
ATOM 462 N N . ILE A 1 59 ? -27.245 45.064 -1.578 1.00 85.56 59 ILE A N 1
ATOM 463 C CA . ILE A 1 59 ? -25.789 45.235 -1.427 1.00 85.56 59 ILE A CA 1
ATOM 464 C C . ILE A 1 59 ? -25.129 45.422 -2.800 1.00 85.56 59 ILE A C 1
ATOM 466 O O . ILE A 1 59 ? -24.341 46.349 -2.978 1.00 85.56 59 ILE A O 1
ATOM 470 N N . GLY A 1 60 ? -25.509 44.618 -3.802 1.00 84.81 60 GLY A N 1
ATOM 471 C CA . GLY A 1 60 ? -25.002 44.762 -5.170 1.00 84.81 60 GLY A CA 1
ATOM 472 C C . GLY A 1 60 ? -25.305 46.124 -5.813 1.00 84.81 60 GLY A C 1
ATOM 473 O O . GLY A 1 60 ? -24.521 46.577 -6.646 1.00 84.81 60 GLY A O 1
ATOM 474 N N . ARG A 1 61 ? -26.396 46.793 -5.405 1.00 84.00 61 ARG A N 1
ATOM 475 C CA . ARG A 1 61 ? -26.820 48.115 -5.905 1.00 84.00 61 ARG A CA 1
ATOM 476 C C . ARG A 1 61 ? -26.330 49.302 -5.062 1.00 84.00 61 ARG A C 1
ATOM 478 O O . ARG A 1 61 ? -26.055 50.348 -5.636 1.00 84.00 61 ARG A O 1
ATOM 485 N N . GLU A 1 62 ? -26.239 49.165 -3.738 1.00 83.25 62 GLU A N 1
ATOM 486 C CA . GLU A 1 62 ? -25.822 50.240 -2.815 1.00 83.25 62 GLU A CA 1
ATOM 487 C C . GLU A 1 62 ? -24.300 50.284 -2.588 1.00 83.25 62 GLU A C 1
ATOM 489 O O . GLU A 1 62 ? -23.741 51.365 -2.439 1.00 83.25 62 GLU A O 1
ATOM 494 N N . GLU A 1 63 ? -23.618 49.133 -2.571 1.00 81.44 63 GLU A N 1
ATOM 495 C CA . GLU A 1 63 ? -22.166 49.028 -2.320 1.00 81.44 63 GLU A CA 1
ATOM 496 C C . GLU A 1 63 ? -21.377 48.475 -3.524 1.00 81.44 63 GLU A C 1
ATOM 498 O O . GLU A 1 63 ? -20.146 48.518 -3.535 1.00 81.44 63 GLU A O 1
ATOM 503 N N . GLY A 1 64 ? -22.076 47.996 -4.559 1.00 82.75 64 GLY A N 1
ATOM 504 C CA . GLY A 1 64 ? -21.496 47.496 -5.806 1.00 82.75 64 GLY A CA 1
ATOM 505 C C . GLY A 1 64 ? -21.069 46.024 -5.754 1.00 82.75 64 GLY A C 1
ATOM 506 O O . GLY A 1 64 ? -20.777 45.460 -4.701 1.00 82.75 64 GLY A O 1
ATOM 507 N N . LEU A 1 65 ? -20.972 45.384 -6.925 1.00 82.50 65 LEU A N 1
ATOM 508 C CA . LEU A 1 65 ? -20.689 43.941 -7.039 1.00 82.50 65 LEU A CA 1
ATOM 509 C C . LEU A 1 65 ? -19.350 43.503 -6.413 1.00 82.50 65 LEU A C 1
ATOM 511 O O . LEU A 1 65 ? -19.218 42.351 -6.010 1.00 82.50 65 LEU A O 1
ATOM 515 N N . LYS A 1 66 ? -18.367 44.405 -6.274 1.00 82.50 66 LYS A N 1
ATOM 516 C CA . LYS A 1 66 ? -17.104 44.108 -5.570 1.00 82.50 66 LYS A CA 1
ATOM 517 C C . LYS A 1 66 ? -17.289 43.973 -4.053 1.00 82.50 66 LYS A C 1
ATOM 519 O O . LYS A 1 66 ? -16.577 43.183 -3.438 1.00 82.50 66 LYS A O 1
ATOM 524 N N . ALA A 1 67 ? -18.254 44.672 -3.450 1.00 80.31 67 ALA A N 1
ATOM 525 C CA . ALA A 1 67 ? -18.524 44.575 -2.015 1.00 80.31 67 ALA A CA 1
ATOM 526 C C . ALA A 1 67 ? -19.057 43.191 -1.612 1.00 80.31 67 ALA A C 1
ATOM 528 O O . ALA A 1 67 ? -18.763 42.732 -0.510 1.00 80.31 67 ALA A O 1
ATOM 529 N N . LEU A 1 68 ? -19.734 42.482 -2.528 1.00 84.12 68 LEU A N 1
ATOM 530 C CA . LEU A 1 68 ? -20.156 41.086 -2.343 1.00 84.12 68 LEU A CA 1
ATOM 531 C C . LEU A 1 68 ? -18.985 40.115 -2.115 1.00 84.12 68 LEU A C 1
ATOM 533 O O . LEU A 1 68 ? -19.216 39.023 -1.609 1.00 84.12 68 LEU A O 1
ATOM 537 N N . TYR A 1 69 ? -17.749 40.518 -2.430 1.00 86.88 69 TYR A N 1
ATOM 538 C CA . TYR A 1 69 ? -16.519 39.755 -2.205 1.00 86.88 69 TYR A CA 1
ATOM 539 C C . TYR A 1 69 ? -15.651 40.296 -1.047 1.00 86.88 69 TYR A C 1
ATOM 541 O O . TYR A 1 69 ? -14.497 39.889 -0.883 1.00 86.88 69 TYR A O 1
ATOM 549 N N . SER A 1 70 ? -16.194 41.182 -0.198 1.00 82.38 70 SER A N 1
ATOM 550 C CA . SER A 1 70 ? -15.488 41.681 0.992 1.00 82.38 70 SER A CA 1
ATOM 551 C C . SER A 1 70 ? -15.141 40.545 1.957 1.00 82.38 70 SER A C 1
ATOM 553 O O . SER A 1 70 ? -16.024 39.876 2.488 1.00 82.38 70 SER A O 1
ATOM 555 N N . GLY A 1 71 ? -13.846 40.333 2.207 1.00 83.12 71 GLY A N 1
ATOM 556 C CA . GLY A 1 71 ? -13.360 39.248 3.065 1.00 83.12 71 GLY A CA 1
ATOM 557 C C . GLY A 1 71 ? -13.087 37.917 2.350 1.00 83.12 71 GLY A C 1
ATOM 558 O O . GLY A 1 71 ? -12.881 36.914 3.032 1.00 83.12 71 GLY A O 1
ATOM 559 N N . ILE A 1 72 ? -13.029 37.872 1.010 1.00 87.38 72 ILE A N 1
ATOM 560 C CA . ILE A 1 72 ? -12.646 36.642 0.289 1.00 87.38 72 ILE A CA 1
ATOM 561 C C . ILE A 1 72 ? -11.218 36.171 0.631 1.00 87.38 72 ILE A C 1
ATOM 563 O O . ILE A 1 72 ? -10.995 34.977 0.803 1.00 87.38 72 ILE A O 1
ATOM 567 N N . ALA A 1 73 ? -10.258 37.084 0.816 1.00 86.31 73 ALA A N 1
ATOM 568 C CA . ALA A 1 73 ? -8.868 36.728 1.125 1.00 86.31 73 ALA A CA 1
ATOM 569 C C . ALA A 1 73 ? -8.702 35.876 2.411 1.00 86.31 73 ALA A C 1
ATOM 571 O O . ALA A 1 73 ? -8.128 34.787 2.316 1.00 86.31 73 ALA A O 1
ATOM 572 N N . PRO A 1 74 ? -9.235 36.271 3.591 1.00 87.06 74 PRO A N 1
ATOM 573 C CA . PRO A 1 74 ? -9.196 35.405 4.772 1.00 87.06 74 PRO A CA 1
ATOM 574 C C . PRO A 1 74 ? -10.031 34.125 4.608 1.00 87.06 74 PRO A C 1
ATOM 576 O O . PRO A 1 74 ? -9.708 33.122 5.233 1.00 87.06 74 PRO A O 1
ATOM 579 N N . ALA A 1 75 ? -11.053 34.107 3.747 1.00 86.06 75 ALA A N 1
ATOM 580 C CA . ALA A 1 75 ? -11.845 32.909 3.468 1.00 86.06 75 ALA A CA 1
ATOM 581 C C . ALA A 1 75 ? -11.097 31.869 2.609 1.00 86.06 75 ALA A C 1
ATOM 583 O O . ALA A 1 75 ? -11.144 30.676 2.909 1.00 86.06 75 ALA A O 1
ATOM 584 N N . MET A 1 76 ? -10.335 32.306 1.601 1.00 87.06 76 MET A N 1
ATOM 585 C CA . MET A 1 76 ? -9.429 31.434 0.841 1.00 87.06 76 MET A CA 1
ATOM 586 C C . MET A 1 76 ? -8.303 30.896 1.735 1.00 87.06 76 MET A C 1
ATOM 588 O O . MET A 1 76 ? -8.020 29.699 1.718 1.00 87.06 76 MET A O 1
ATOM 592 N N . LEU A 1 77 ? -7.713 31.758 2.575 1.00 86.31 77 LEU A N 1
ATOM 593 C CA . LEU A 1 77 ? -6.705 31.362 3.564 1.00 86.31 77 LEU A CA 1
ATOM 594 C C . LEU A 1 77 ? -7.270 30.359 4.584 1.00 86.31 77 LEU A C 1
ATOM 596 O O . LEU A 1 77 ? -6.594 29.386 4.927 1.00 86.31 77 LEU A O 1
ATOM 600 N N . ARG A 1 78 ? -8.523 30.548 5.022 1.00 84.81 78 ARG A N 1
ATOM 601 C CA . ARG A 1 78 ? -9.258 29.583 5.848 1.00 84.81 78 ARG A CA 1
ATOM 602 C C . ARG A 1 78 ? -9.388 28.242 5.138 1.00 84.81 78 ARG A C 1
ATOM 604 O O . ARG A 1 78 ? -9.011 27.245 5.731 1.00 84.81 78 ARG A O 1
ATOM 611 N N . GLN A 1 79 ? -9.880 28.181 3.898 1.00 84.69 79 GLN A N 1
ATOM 612 C CA . GLN A 1 79 ? -10.061 26.890 3.216 1.00 84.69 79 GLN A CA 1
ATOM 613 C C . GLN A 1 79 ? -8.729 26.156 2.986 1.00 84.69 79 GLN A C 1
ATOM 615 O O . GLN A 1 79 ? -8.646 24.954 3.240 1.00 84.69 79 GLN A O 1
ATOM 620 N N . ALA A 1 80 ? -7.667 26.878 2.609 1.00 80.50 80 ALA A N 1
ATOM 621 C CA . ALA A 1 80 ? -6.329 26.306 2.449 1.00 80.50 80 ALA A CA 1
ATOM 622 C C . ALA A 1 80 ? -5.758 25.735 3.765 1.00 80.50 80 ALA A C 1
ATOM 624 O O . ALA A 1 80 ? -5.213 24.632 3.774 1.00 80.50 80 ALA A O 1
ATOM 625 N N . SER A 1 81 ? -5.900 26.451 4.885 1.00 81.56 81 SER A N 1
ATOM 626 C CA . SER A 1 81 ? -5.374 26.019 6.192 1.00 81.56 81 SER A CA 1
ATOM 627 C C . SER A 1 81 ? -6.264 24.987 6.897 1.00 81.56 81 SER A C 1
ATOM 629 O O . SER A 1 81 ? -5.769 23.971 7.379 1.00 81.56 81 SER A O 1
ATOM 631 N N . TYR A 1 82 ? -7.581 25.196 6.916 1.00 81.31 82 TYR A N 1
ATOM 632 C CA . TYR A 1 82 ? -8.547 24.320 7.578 1.00 81.31 82 TYR A CA 1
ATOM 633 C C . TYR A 1 82 ? -8.581 22.920 6.959 1.00 81.31 82 TYR A C 1
ATOM 635 O O . TYR A 1 82 ? -8.473 21.940 7.692 1.00 81.31 82 TYR A O 1
ATOM 643 N N . GLY A 1 83 ? -8.670 22.811 5.626 1.00 74.38 83 GLY A N 1
ATOM 644 C CA . GLY A 1 83 ? -8.666 21.513 4.939 1.00 74.38 83 GLY A CA 1
ATOM 645 C C . GLY A 1 83 ? -7.370 20.735 5.189 1.00 74.38 83 GLY A C 1
ATOM 646 O O . GLY A 1 83 ? -7.413 19.556 5.540 1.00 74.38 83 GLY A O 1
ATOM 647 N N . THR A 1 84 ? -6.232 21.434 5.110 1.00 78.56 84 THR A N 1
ATOM 648 C CA . THR A 1 84 ? -4.893 20.909 5.424 1.00 78.56 84 THR A CA 1
ATOM 649 C C . THR A 1 84 ? -4.832 20.302 6.825 1.00 78.56 84 THR A C 1
ATOM 651 O O . THR A 1 84 ? -4.487 19.130 6.983 1.00 78.56 84 THR A O 1
ATOM 654 N N . ILE A 1 85 ? -5.196 21.085 7.846 1.00 83.38 85 ILE A N 1
ATOM 655 C CA . ILE A 1 85 ? -5.091 20.663 9.247 1.00 83.38 85 ILE A CA 1
ATOM 656 C C . ILE A 1 85 ? -6.126 19.575 9.554 1.00 83.38 85 ILE A C 1
ATOM 658 O O . ILE A 1 85 ? -5.779 18.587 10.192 1.00 83.38 85 ILE A O 1
ATOM 662 N N . LYS A 1 86 ? -7.368 19.690 9.059 1.00 82.69 86 LYS A N 1
ATOM 663 C CA . LYS A 1 86 ? -8.416 18.680 9.279 1.00 82.69 86 LYS A CA 1
ATOM 664 C C . LYS A 1 86 ? -7.987 17.309 8.757 1.00 82.69 86 LYS A C 1
ATOM 666 O O . LYS A 1 86 ? -8.085 16.340 9.501 1.00 82.69 86 LYS A O 1
ATOM 671 N N . ILE A 1 87 ? -7.479 17.222 7.523 1.00 79.94 87 ILE A N 1
ATOM 672 C CA . ILE A 1 87 ? -7.032 15.948 6.934 1.00 79.94 87 ILE A CA 1
ATOM 673 C C . ILE A 1 87 ? -5.814 15.396 7.686 1.00 79.94 87 ILE A C 1
ATOM 675 O O . ILE A 1 87 ? -5.811 14.218 8.038 1.00 79.94 87 ILE A O 1
ATOM 679 N N . GLY A 1 88 ? -4.815 16.235 7.985 1.00 81.56 88 GLY A N 1
ATOM 680 C CA . GLY A 1 88 ? -3.621 15.816 8.724 1.00 81.56 88 GLY A CA 1
ATOM 681 C C . GLY A 1 88 ? -3.946 15.298 10.128 1.00 81.56 88 GLY A C 1
ATOM 682 O O . GLY A 1 88 ? -3.560 14.188 10.485 1.00 81.56 88 GLY A O 1
ATOM 683 N N . THR A 1 89 ? -4.719 16.055 10.912 1.00 84.25 89 THR A N 1
ATOM 684 C CA . THR A 1 89 ? -5.145 15.639 12.255 1.00 84.25 89 THR A CA 1
ATOM 685 C C . THR A 1 89 ? -6.067 14.419 12.208 1.00 84.25 89 THR A C 1
ATOM 687 O O . THR A 1 89 ? -5.915 13.540 13.047 1.00 84.25 89 THR A O 1
ATOM 690 N N . TYR A 1 90 ? -6.975 14.307 11.231 1.00 84.44 90 TYR A N 1
ATOM 691 C CA . TYR A 1 90 ? -7.822 13.118 11.075 1.00 84.44 90 TYR A CA 1
ATOM 692 C C . TYR A 1 90 ? -6.994 11.858 10.783 1.00 84.44 90 TYR A C 1
ATOM 694 O O . TYR A 1 90 ? -7.194 10.843 11.442 1.00 84.44 90 TYR A O 1
ATOM 702 N N . GLN A 1 91 ? -6.021 11.924 9.866 1.00 82.75 91 GLN A N 1
ATOM 703 C CA . GLN A 1 91 ? -5.135 10.790 9.575 1.00 82.75 91 GLN A CA 1
ATOM 704 C C . GLN A 1 91 ? -4.252 10.414 10.773 1.00 82.75 91 GLN A C 1
ATOM 706 O O . GLN A 1 91 ? -4.086 9.227 11.046 1.00 82.75 91 GLN A O 1
ATOM 711 N N . SER A 1 92 ? -3.720 11.394 11.510 1.00 83.31 92 SER A N 1
ATOM 712 C CA . SER A 1 92 ? -2.936 11.127 12.723 1.00 83.31 92 SER A CA 1
ATOM 713 C C . SER A 1 92 ? -3.779 10.520 13.845 1.00 83.31 92 SER A C 1
ATOM 715 O O . SER A 1 92 ? -3.337 9.559 14.459 1.00 83.31 92 SER A O 1
ATOM 717 N N . LEU A 1 93 ? -4.998 11.020 14.089 1.00 84.44 93 LEU A N 1
ATOM 718 C CA . LEU A 1 93 ? -5.911 10.427 15.074 1.00 84.44 93 LEU A CA 1
ATOM 719 C C . LEU A 1 93 ? -6.329 9.012 14.663 1.00 84.44 93 LEU A C 1
ATOM 721 O O . LEU A 1 93 ? -6.287 8.107 15.486 1.00 84.44 93 LEU A O 1
ATOM 725 N N . LYS A 1 94 ? -6.659 8.789 13.387 1.00 80.81 94 LYS A N 1
ATOM 726 C CA . LYS A 1 94 ? -7.043 7.461 12.899 1.00 80.81 94 LYS A CA 1
ATOM 727 C C . LYS A 1 94 ? -5.912 6.441 13.061 1.00 80.81 94 LYS A C 1
ATOM 729 O O . LYS A 1 94 ? -6.172 5.350 13.541 1.00 80.81 94 LYS A O 1
ATOM 734 N N . ARG A 1 95 ? -4.655 6.821 12.799 1.00 81.62 95 ARG A N 1
ATOM 735 C CA . ARG A 1 95 ? -3.465 5.987 13.081 1.00 81.62 95 ARG A CA 1
ATOM 736 C C . ARG A 1 95 ? -3.191 5.724 14.570 1.00 81.62 95 ARG A C 1
ATOM 738 O O . ARG A 1 95 ? -2.363 4.875 14.862 1.00 81.62 95 ARG A O 1
ATOM 745 N N . LEU A 1 96 ? -3.820 6.465 15.485 1.00 82.00 96 LEU A N 1
ATOM 746 C CA . LEU A 1 96 ? -3.703 6.274 16.939 1.00 82.00 96 LEU A CA 1
ATOM 747 C C . LEU A 1 96 ? -4.883 5.490 17.540 1.00 82.00 96 LEU A C 1
ATOM 749 O O . LEU A 1 96 ? -4.795 5.067 18.687 1.00 82.00 96 LEU A O 1
ATOM 753 N N . PHE A 1 97 ? -5.981 5.322 16.795 1.00 77.25 97 PHE A N 1
ATOM 754 C CA . PHE A 1 97 ? -7.194 4.619 17.241 1.00 77.25 97 PHE A CA 1
ATOM 755 C C . PHE A 1 97 ? -7.560 3.393 16.387 1.00 77.25 97 PHE A C 1
ATOM 757 O O . PHE A 1 97 ? -8.470 2.659 16.758 1.00 77.25 97 PHE A O 1
ATOM 764 N N . VAL A 1 98 ? -6.898 3.185 15.245 1.00 77.69 98 VAL A N 1
ATOM 765 C CA . VAL A 1 98 ? -7.130 2.077 14.308 1.00 77.69 98 VAL A CA 1
ATOM 766 C C . VAL A 1 98 ? -5.765 1.551 13.855 1.00 77.69 98 VAL A C 1
ATOM 768 O O . VAL A 1 98 ? -5.145 2.112 12.949 1.00 77.69 98 VAL A O 1
ATOM 771 N N . GLU A 1 99 ? -5.276 0.500 14.517 1.00 70.75 99 GLU A N 1
ATOM 772 C CA . GLU A 1 99 ? -4.013 -0.165 14.159 1.00 70.75 99 GLU A CA 1
ATOM 773 C C . GLU A 1 99 ? -4.205 -1.195 13.034 1.00 70.75 99 GLU A C 1
ATOM 775 O O . GLU A 1 99 ? -3.331 -1.343 12.178 1.00 70.75 99 GLU A O 1
ATOM 780 N N . ARG A 1 100 ? -5.368 -1.864 12.991 1.00 70.06 100 ARG A N 1
ATOM 781 C CA . ARG A 1 100 ? -5.761 -2.821 11.945 1.00 70.06 100 ARG A CA 1
ATOM 782 C C . ARG A 1 100 ? -6.993 -2.302 11.194 1.00 70.06 100 ARG A C 1
ATOM 784 O O . ARG A 1 100 ? -7.856 -1.685 11.812 1.00 70.06 100 ARG A O 1
ATOM 791 N N . PRO A 1 101 ? -7.132 -2.560 9.880 1.00 64.88 101 PRO A N 1
ATOM 792 C CA . PRO A 1 101 ? -8.277 -2.073 9.100 1.00 64.88 101 PRO A CA 1
ATOM 793 C C . PRO A 1 101 ? -9.623 -2.683 9.531 1.00 64.88 101 PRO A C 1
ATOM 795 O O . PRO A 1 101 ? -10.670 -2.116 9.233 1.00 64.88 101 PRO A O 1
ATOM 798 N N . GLU A 1 102 ? -9.602 -3.814 10.237 1.00 67.31 102 GLU A N 1
ATOM 799 C CA . GLU A 1 102 ? -10.790 -4.521 10.735 1.00 67.31 102 GLU A CA 1
ATOM 800 C C . GLU A 1 102 ? -11.416 -3.841 11.965 1.00 67.31 102 GLU A C 1
ATOM 802 O O . GLU A 1 102 ? -12.629 -3.912 12.154 1.00 67.31 102 GLU A O 1
ATOM 807 N N . ASP A 1 103 ? -10.622 -3.094 12.742 1.00 69.00 103 ASP A N 1
ATOM 808 C CA . ASP A 1 103 ? -11.083 -2.331 13.913 1.00 69.00 103 ASP A CA 1
ATOM 809 C C . ASP A 1 103 ? -11.813 -1.023 13.523 1.00 69.00 103 ASP A C 1
ATOM 811 O O . ASP A 1 103 ? -12.239 -0.242 14.383 1.00 69.00 103 ASP A O 1
ATOM 815 N N . GLU A 1 104 ? -11.957 -0.733 12.223 1.00 74.00 104 GLU A N 1
ATOM 816 C CA . GLU A 1 104 ? -12.505 0.528 11.721 1.00 74.00 104 GLU A CA 1
ATOM 817 C C . GLU A 1 104 ? -14.034 0.632 11.891 1.00 74.00 104 GLU A C 1
ATOM 819 O O . GLU A 1 104 ? -14.824 0.509 10.952 1.00 74.00 104 GLU A O 1
ATOM 824 N N . THR A 1 105 ? -14.475 0.948 13.108 1.00 77.62 105 THR A N 1
ATOM 825 C CA . THR A 1 105 ? -15.890 1.236 13.373 1.00 77.62 105 THR A CA 1
ATOM 826 C C . THR A 1 105 ? -16.298 2.647 12.930 1.00 77.62 105 THR A C 1
ATOM 828 O O . THR A 1 105 ? -15.545 3.621 13.044 1.00 77.62 105 THR A O 1
ATOM 831 N N . LEU A 1 106 ? -17.560 2.794 12.505 1.00 71.62 106 LEU A N 1
ATOM 832 C CA . LEU A 1 106 ? -18.166 4.101 12.206 1.00 71.62 106 LEU A CA 1
ATOM 833 C C . LEU A 1 106 ? -18.082 5.066 13.402 1.00 71.62 106 LEU A C 1
ATOM 835 O O . LEU A 1 106 ? -17.875 6.263 13.212 1.00 71.62 106 LEU A O 1
ATOM 839 N N . LEU A 1 107 ? -18.176 4.552 14.635 1.00 78.62 107 LEU A N 1
ATOM 840 C CA . LEU A 1 107 ? -18.061 5.356 15.853 1.00 78.62 107 LEU A CA 1
ATOM 841 C C . LEU A 1 107 ? -16.659 5.969 16.003 1.00 78.62 107 LEU A C 1
ATOM 843 O O . LEU A 1 107 ? -16.550 7.170 16.245 1.00 78.62 107 LEU A O 1
ATOM 847 N N . ILE A 1 108 ? -15.594 5.184 15.796 1.00 82.00 108 ILE A N 1
ATOM 848 C CA . ILE A 1 108 ? -14.208 5.684 15.832 1.00 82.00 108 ILE A CA 1
ATOM 849 C C . ILE A 1 108 ? -13.987 6.722 14.724 1.00 82.00 108 ILE A C 1
ATOM 851 O O . ILE A 1 108 ? -13.423 7.786 14.988 1.00 82.00 108 ILE A O 1
ATOM 855 N N . ASN A 1 109 ? -14.495 6.476 13.511 1.00 80.31 109 ASN A N 1
ATOM 856 C CA . ASN A 1 109 ? -14.438 7.441 12.409 1.00 80.31 109 ASN A CA 1
ATOM 857 C C . ASN A 1 109 ? -15.136 8.773 12.749 1.00 80.31 109 ASN A C 1
ATOM 859 O O . ASN A 1 109 ? -14.563 9.837 12.502 1.00 80.31 109 ASN A O 1
ATOM 863 N N . VAL A 1 110 ? -16.328 8.736 13.358 1.00 82.88 110 VAL A N 1
ATOM 864 C CA . VAL A 1 110 ? -17.061 9.935 13.806 1.00 82.88 110 VAL A CA 1
ATOM 865 C C . VAL A 1 110 ? -16.308 10.664 14.923 1.00 82.88 110 VAL A C 1
ATOM 867 O O . VAL A 1 110 ? -16.139 11.880 14.839 1.00 82.88 110 VAL A O 1
ATOM 870 N N . VAL A 1 111 ? -15.783 9.954 15.928 1.00 85.19 111 VAL A N 1
ATOM 871 C CA . VAL A 1 111 ? -15.002 10.552 17.028 1.00 85.19 111 VAL A CA 1
ATOM 872 C C . VAL A 1 111 ? -13.713 11.202 16.510 1.00 85.19 111 VAL A C 1
ATOM 874 O O . VAL A 1 111 ? -13.443 12.363 16.825 1.00 85.19 111 VAL A O 1
ATOM 877 N N . CYS A 1 112 ? -12.957 10.525 15.639 1.00 85.06 112 CYS A N 1
ATOM 878 C CA . CYS A 1 112 ? -11.778 11.097 14.980 1.00 85.06 112 CYS A CA 1
ATOM 879 C C . CYS A 1 112 ? -12.143 12.310 14.108 1.00 85.06 112 CYS A C 1
ATOM 881 O O . CYS A 1 112 ? -11.402 13.297 14.069 1.00 85.06 112 CYS A O 1
ATOM 883 N N . GLY A 1 113 ? -13.293 12.274 13.429 1.00 84.62 113 GLY A N 1
ATOM 884 C CA . GLY A 1 113 ? -13.833 13.388 12.647 1.00 84.62 113 GLY A CA 1
ATOM 885 C C . GLY A 1 113 ? -14.190 14.609 13.503 1.00 84.62 113 GLY A C 1
ATOM 886 O O . GLY A 1 113 ? -13.836 15.734 13.148 1.00 84.62 113 GLY A O 1
ATOM 887 N N . ILE A 1 114 ? -14.837 14.397 14.652 1.00 87.19 114 ILE A N 1
ATOM 888 C CA . ILE A 1 114 ? -15.189 15.449 15.614 1.00 87.19 114 ILE A CA 1
ATOM 889 C C . ILE A 1 114 ? -13.925 16.064 16.224 1.00 87.19 114 ILE A C 1
ATOM 891 O O . ILE A 1 114 ? -13.772 17.285 16.202 1.00 87.19 114 ILE A O 1
ATOM 895 N N . LEU A 1 115 ? -12.989 15.245 16.713 1.00 88.75 115 LEU A N 1
ATOM 896 C CA . LEU A 1 115 ? -11.747 15.714 17.338 1.00 88.75 115 LEU A CA 1
ATOM 897 C C . LEU A 1 115 ? -10.855 16.480 16.348 1.00 88.75 115 LEU A C 1
ATOM 899 O O . LEU A 1 115 ? -10.407 17.588 16.649 1.00 88.75 115 LEU A O 1
ATOM 903 N N . SER A 1 116 ? -10.649 15.950 15.137 1.00 88.50 116 SER A N 1
ATOM 904 C CA . SER A 1 116 ? -9.914 16.664 14.080 1.00 88.50 116 SER A CA 1
ATOM 905 C C . SER A 1 116 ? -10.627 17.945 13.638 1.00 88.50 116 SER A C 1
ATOM 907 O O . SER A 1 116 ? -9.965 18.960 13.411 1.00 88.50 116 SER A O 1
ATOM 909 N N . GLY A 1 117 ? -11.964 17.944 13.583 1.00 85.81 117 GLY A N 1
ATOM 910 C CA . GLY A 1 117 ? -12.786 19.132 13.352 1.00 85.81 117 GLY A CA 1
ATOM 911 C C . GLY A 1 117 ? -12.573 20.210 14.419 1.00 85.81 117 GLY A C 1
ATOM 912 O O . GLY A 1 117 ? -12.271 21.349 14.078 1.00 85.81 117 GLY A O 1
ATOM 913 N N . VAL A 1 118 ? -12.644 19.849 15.702 1.00 88.56 118 VAL A N 1
ATOM 914 C CA . VAL A 1 118 ? -12.416 20.757 16.840 1.00 88.56 118 VAL A CA 1
ATOM 915 C C . VAL A 1 118 ? -11.006 21.355 16.816 1.00 88.56 118 VAL A C 1
ATOM 917 O O . VAL A 1 118 ? -10.861 22.574 16.938 1.00 88.56 118 VAL A O 1
ATOM 920 N N . ILE A 1 119 ? -9.970 20.534 16.620 1.00 88.62 119 ILE A N 1
ATOM 921 C CA . ILE A 1 119 ? -8.567 20.981 16.613 1.00 88.62 119 ILE A CA 1
ATOM 922 C C . ILE A 1 119 ? -8.298 21.916 15.424 1.00 88.62 119 ILE A C 1
ATOM 924 O O . ILE A 1 119 ? -7.813 23.034 15.612 1.00 88.62 119 ILE A O 1
ATOM 928 N N . SER A 1 120 ? -8.673 21.508 14.207 1.00 87.50 120 SER A N 1
ATOM 929 C CA . SER A 1 120 ? -8.473 22.317 12.994 1.00 87.50 120 SER A CA 1
ATOM 930 C C . SER A 1 120 ? -9.231 23.647 13.039 1.00 87.50 120 SER A C 1
ATOM 932 O O . SER A 1 120 ? -8.664 24.689 12.708 1.00 87.50 120 SER A O 1
ATOM 934 N N . SER A 1 121 ? -10.476 23.651 13.525 1.00 84.88 121 SER A N 1
ATOM 935 C CA . SER A 1 121 ? -11.264 24.873 13.722 1.00 84.88 121 SER A CA 1
ATOM 936 C C . SER A 1 121 ? -10.676 25.791 14.804 1.00 84.88 121 SER A C 1
ATOM 938 O O . SER A 1 121 ? -10.711 27.011 14.650 1.00 84.88 121 SER A O 1
ATOM 940 N N . SER A 1 122 ? -10.080 25.236 15.864 1.00 86.81 122 SER A N 1
ATOM 941 C CA . SER A 1 122 ? -9.454 26.026 16.937 1.00 86.81 122 SER A CA 1
ATOM 942 C C . SER A 1 122 ? -8.179 26.745 16.485 1.00 86.81 122 SER A C 1
ATOM 944 O O . SER A 1 122 ? -7.918 27.874 16.909 1.00 86.81 122 SER A O 1
ATOM 946 N N . ILE A 1 123 ? -7.410 26.126 15.585 1.00 87.31 123 ILE A N 1
ATOM 947 C CA . ILE A 1 123 ? -6.213 26.727 14.977 1.00 87.31 123 ILE A CA 1
ATOM 948 C C . ILE A 1 123 ? -6.604 27.748 13.894 1.00 87.31 123 ILE A C 1
ATOM 950 O O . ILE A 1 123 ? -6.009 28.821 13.819 1.00 87.31 123 ILE A O 1
ATOM 954 N N . ALA A 1 124 ? -7.636 27.465 13.090 1.00 86.94 124 ALA A N 1
ATOM 955 C CA . ALA A 1 124 ? -8.080 28.343 12.002 1.00 86.94 124 ALA A CA 1
ATOM 956 C C . ALA A 1 124 ? -8.853 29.603 12.457 1.00 86.94 124 ALA A C 1
ATOM 958 O O . ALA A 1 124 ? -8.989 30.541 11.665 1.00 86.94 124 ALA A O 1
ATOM 959 N N . ASN A 1 125 ? -9.329 29.668 13.710 1.00 88.56 125 ASN A N 1
ATOM 960 C CA . ASN A 1 125 ? -10.218 30.726 14.224 1.00 88.56 125 ASN A CA 1
ATOM 961 C C . ASN A 1 125 ? -9.809 32.188 13.900 1.00 88.56 125 ASN A C 1
ATOM 963 O O . ASN A 1 125 ? -10.707 32.973 13.585 1.00 88.56 125 ASN A O 1
ATOM 967 N N . PRO A 1 126 ? -8.517 32.590 13.899 1.00 89.31 126 PRO A N 1
ATOM 968 C CA . PRO A 1 126 ? -8.116 33.943 13.492 1.00 89.31 126 PRO A CA 1
ATOM 969 C C . PRO A 1 126 ? -8.567 34.333 12.075 1.00 89.31 126 PRO A C 1
ATOM 971 O O . PRO A 1 126 ? -8.889 35.496 11.830 1.00 89.31 126 PRO A O 1
ATOM 974 N N . THR A 1 127 ? -8.636 33.372 11.146 1.00 88.56 127 THR A N 1
ATOM 975 C CA . THR A 1 127 ? -9.119 33.609 9.772 1.00 88.56 127 THR A CA 1
ATOM 976 C C . THR A 1 127 ? -10.636 33.806 9.720 1.00 88.56 127 THR A C 1
ATOM 978 O O . THR A 1 127 ? -11.112 34.653 8.966 1.00 88.56 127 THR A O 1
ATOM 981 N N . ASP A 1 128 ? -11.393 33.111 10.574 1.00 86.75 128 ASP A N 1
ATOM 982 C CA . ASP A 1 128 ? -12.847 33.264 10.694 1.00 86.75 128 ASP A CA 1
ATOM 983 C C . ASP A 1 128 ? -13.240 34.622 11.291 1.00 86.75 128 ASP A C 1
ATOM 985 O O . ASP A 1 128 ? -14.116 35.303 10.753 1.00 86.75 128 ASP A O 1
ATOM 989 N N . VAL A 1 129 ? -12.562 35.060 12.361 1.00 87.88 129 VAL A N 1
ATOM 990 C CA . VAL A 1 129 ? -12.774 36.397 12.951 1.00 87.88 129 VAL A CA 1
ATOM 991 C C . VAL A 1 129 ? -12.490 37.489 11.916 1.00 87.88 129 VAL A C 1
ATOM 993 O O . VAL A 1 129 ? -13.251 38.453 11.806 1.00 87.88 129 VAL A O 1
ATOM 996 N N . LEU A 1 130 ? -11.435 37.320 11.113 1.00 88.06 130 LEU A N 1
ATOM 997 C CA . LEU A 1 130 ? -11.067 38.259 10.055 1.00 88.06 130 LEU A CA 1
ATOM 998 C C . LEU A 1 130 ? -12.073 38.248 8.886 1.00 88.06 130 LEU A C 1
ATOM 1000 O O . LEU A 1 130 ? -12.466 39.323 8.432 1.00 88.06 130 LEU A O 1
ATOM 1004 N N . LYS A 1 131 ? -12.567 37.074 8.456 1.00 88.56 131 LYS A N 1
ATOM 1005 C CA . LYS A 1 131 ? -13.654 36.942 7.463 1.00 88.56 131 LYS A CA 1
ATOM 1006 C C . LYS A 1 131 ? -14.913 37.679 7.928 1.00 88.56 131 LYS A C 1
ATOM 1008 O O . LYS A 1 131 ? -15.391 38.563 7.221 1.00 88.56 131 LYS A O 1
ATOM 1013 N N . ILE A 1 132 ? -15.415 37.367 9.124 1.00 86.00 132 ILE A N 1
ATOM 1014 C CA . ILE A 1 132 ? -16.670 37.930 9.648 1.00 86.00 132 ILE A CA 1
ATOM 1015 C C . ILE A 1 132 ? -16.563 39.448 9.822 1.00 86.00 132 ILE A C 1
ATOM 1017 O O . ILE A 1 132 ? -17.449 40.175 9.377 1.00 86.00 132 ILE A O 1
ATOM 1021 N N . ARG A 1 133 ? -15.458 39.958 10.386 1.00 84.88 133 ARG A N 1
ATOM 1022 C CA . ARG A 1 133 ? -15.273 41.408 10.574 1.00 84.88 133 ARG A CA 1
ATOM 1023 C C . ARG A 1 133 ? -15.120 42.171 9.253 1.00 84.88 133 ARG A C 1
ATOM 1025 O O . ARG A 1 133 ? -15.592 43.301 9.179 1.00 84.88 133 ARG A O 1
ATOM 1032 N N . MET A 1 134 ? -14.540 41.574 8.206 1.00 85.00 134 MET A N 1
ATOM 1033 C CA . MET A 1 134 ? -14.492 42.184 6.865 1.00 85.00 134 MET A CA 1
ATOM 1034 C C . MET A 1 134 ? -15.837 42.101 6.117 1.00 85.00 134 MET A C 1
ATOM 1036 O O . MET A 1 134 ? -16.170 43.019 5.370 1.00 85.00 134 MET A O 1
ATOM 1040 N N . GLN A 1 135 ? -16.647 41.060 6.339 1.00 83.62 135 GLN A N 1
ATOM 1041 C CA . GLN A 1 135 ? -18.017 40.966 5.802 1.00 83.62 135 GLN A CA 1
ATOM 1042 C C . GLN A 1 135 ? -18.995 41.937 6.501 1.00 83.62 135 GLN A C 1
ATOM 1044 O O . GLN A 1 135 ? -19.931 42.437 5.872 1.00 83.62 135 GLN A O 1
ATOM 1049 N N . ALA A 1 136 ? -18.771 42.226 7.788 1.00 77.25 136 ALA A N 1
ATOM 1050 C CA . ALA A 1 136 ? -19.574 43.146 8.598 1.00 77.25 136 ALA A CA 1
ATOM 1051 C C . ALA A 1 136 ? -19.267 44.639 8.362 1.00 77.25 136 ALA A C 1
ATOM 1053 O O . ALA A 1 136 ? -20.077 45.495 8.713 1.00 77.25 136 ALA A O 1
ATOM 1054 N N . GLN A 1 137 ? -18.105 44.971 7.791 1.00 74.00 137 GLN A N 1
ATOM 1055 C CA . GLN A 1 137 ? -17.751 46.345 7.426 1.00 74.00 137 GLN A CA 1
ATOM 1056 C C . GLN A 1 137 ? -18.541 46.814 6.191 1.00 74.00 137 GLN A C 1
ATOM 1058 O O . GLN A 1 137 ? -18.724 46.065 5.227 1.00 74.00 137 GLN A O 1
ATOM 1063 N N . ASN A 1 138 ? -18.959 48.083 6.205 1.00 64.88 138 ASN A N 1
ATOM 1064 C CA . ASN A 1 138 ? -19.476 48.778 5.023 1.00 64.88 138 ASN A CA 1
ATOM 1065 C C . ASN A 1 138 ? -18.307 49.181 4.102 1.00 64.88 138 ASN A C 1
ATOM 1067 O O . ASN A 1 138 ? -17.192 49.426 4.570 1.00 64.88 138 ASN A O 1
ATOM 1071 N N . SER A 1 139 ? -18.560 49.264 2.795 1.00 56.97 139 SER A N 1
ATOM 1072 C CA . SER A 1 139 ? -17.528 49.416 1.753 1.00 56.97 139 SER A CA 1
ATOM 1073 C C . SER A 1 139 ? -16.585 50.628 1.873 1.00 56.97 139 SER A C 1
ATOM 1075 O O . SER A 1 139 ? -15.468 50.573 1.363 1.00 56.97 139 SER A O 1
ATOM 1077 N N . THR A 1 140 ? -16.973 51.699 2.571 1.00 51.22 140 THR A N 1
ATOM 1078 C CA . THR A 1 140 ? -16.224 52.971 2.641 1.00 51.22 140 THR A CA 1
ATOM 1079 C C . THR A 1 140 ? -14.941 52.947 3.484 1.00 51.22 140 THR A C 1
ATOM 1081 O O . THR A 1 140 ? -14.186 53.915 3.447 1.00 51.22 140 THR A O 1
ATOM 1084 N N . LEU A 1 141 ? -14.670 51.875 4.242 1.00 51.75 141 LEU A N 1
ATOM 1085 C CA . LEU A 1 141 ? -13.531 51.779 5.178 1.00 51.75 141 LEU A CA 1
ATOM 1086 C C . LEU A 1 141 ? -12.696 50.489 5.013 1.00 51.75 141 LEU A C 1
ATOM 1088 O O . LEU A 1 141 ? -12.033 50.041 5.951 1.00 51.75 141 LEU A O 1
ATOM 1092 N N . GLN A 1 142 ? -12.720 49.864 3.832 1.00 57.22 142 GLN A N 1
ATOM 1093 C CA . GLN A 1 142 ? -12.047 48.581 3.593 1.00 57.22 142 GLN A CA 1
ATOM 1094 C C . GLN A 1 142 ? -10.516 48.700 3.484 1.00 57.22 142 GLN A C 1
ATOM 1096 O O . GLN A 1 142 ? -9.953 48.904 2.409 1.00 57.22 142 GLN A O 1
ATOM 1101 N N . GLY A 1 143 ? -9.824 48.482 4.604 1.00 64.69 143 GLY A N 1
ATOM 1102 C CA . GLY A 1 143 ? -8.398 48.149 4.611 1.00 64.69 143 GLY A CA 1
ATOM 1103 C C . GLY A 1 143 ? -8.129 46.707 4.151 1.00 64.69 143 GLY A C 1
ATOM 1104 O O . GLY A 1 143 ? -8.960 45.813 4.327 1.00 64.69 143 GLY A O 1
ATOM 1105 N N . GLY A 1 144 ? -6.937 46.448 3.606 1.00 77.88 144 GLY A N 1
ATOM 1106 C CA . GLY A 1 144 ? -6.521 45.095 3.210 1.00 77.88 144 GLY A CA 1
ATOM 1107 C C . GLY A 1 144 ? -6.469 44.100 4.382 1.00 77.88 144 GLY A C 1
ATOM 1108 O O . GLY A 1 144 ? -6.403 44.495 5.547 1.00 77.88 144 GLY A O 1
ATOM 1109 N N . MET A 1 145 ? -6.448 42.796 4.073 1.00 82.62 145 MET A N 1
ATOM 1110 C CA . MET A 1 145 ? -6.471 41.701 5.063 1.00 82.62 145 MET A CA 1
ATOM 1111 C C . MET A 1 145 ? -5.417 41.871 6.172 1.00 82.62 145 MET A C 1
ATOM 1113 O O . MET A 1 145 ? -5.741 41.767 7.353 1.00 82.62 145 MET A O 1
ATOM 1117 N N . ILE A 1 146 ? -4.176 42.196 5.795 1.00 85.25 146 ILE A N 1
ATOM 1118 C CA . ILE A 1 146 ? -3.056 42.412 6.727 1.00 85.25 146 ILE A CA 1
ATOM 1119 C C . ILE A 1 146 ? -3.301 43.645 7.613 1.00 85.25 146 ILE A C 1
ATOM 1121 O O . ILE A 1 146 ? -3.058 43.592 8.814 1.00 85.25 146 ILE A O 1
ATOM 1125 N N . GLY A 1 147 ? -3.847 44.732 7.056 1.00 83.81 147 GLY A N 1
ATOM 1126 C CA . GLY A 1 147 ? -4.183 45.939 7.818 1.00 83.81 147 GLY A CA 1
ATOM 1127 C C . GLY A 1 147 ? -5.287 45.694 8.849 1.00 83.81 147 GLY A C 1
ATOM 1128 O O . GLY A 1 147 ? -5.151 46.098 10.001 1.00 83.81 147 GLY A O 1
ATOM 1129 N N . ASN A 1 148 ? -6.344 44.964 8.475 1.00 84.06 148 ASN A N 1
ATOM 1130 C CA . ASN A 1 148 ? -7.390 44.550 9.415 1.00 84.06 148 ASN A CA 1
ATOM 1131 C C . ASN A 1 148 ? -6.850 43.584 10.493 1.00 84.06 148 ASN A C 1
ATOM 1133 O O . ASN A 1 148 ? -7.198 43.735 11.662 1.00 84.06 148 ASN A O 1
ATOM 1137 N N . PHE A 1 149 ? -5.961 42.647 10.143 1.00 88.12 149 PHE A N 1
ATOM 1138 C CA . PHE A 1 149 ? -5.308 41.752 11.110 1.00 88.12 149 PHE A CA 1
ATOM 1139 C C . PHE A 1 149 ? -4.446 42.517 12.129 1.00 88.12 149 PHE A C 1
ATOM 1141 O O . PHE A 1 149 ? -4.612 42.329 13.334 1.00 88.12 149 PHE A O 1
ATOM 1148 N N . ILE A 1 150 ? -3.574 43.419 11.660 1.00 86.75 150 ILE A N 1
ATOM 1149 C CA . ILE A 1 150 ? -2.727 44.266 12.518 1.00 86.75 150 ILE A CA 1
ATOM 1150 C C . ILE A 1 150 ? -3.591 45.139 13.433 1.00 86.75 150 ILE A C 1
ATOM 1152 O O . ILE A 1 150 ? -3.304 45.237 14.622 1.00 86.75 150 ILE A O 1
ATOM 1156 N N . ASN A 1 151 ? -4.677 45.716 12.913 1.00 83.88 151 ASN A N 1
ATOM 1157 C CA . ASN A 1 151 ? -5.611 46.531 13.688 1.00 83.88 151 ASN A CA 1
ATOM 1158 C C . ASN A 1 151 ? -6.260 45.722 14.833 1.00 83.88 151 ASN A C 1
ATOM 1160 O O . ASN A 1 151 ? -6.194 46.134 15.990 1.00 83.88 151 ASN A O 1
ATOM 1164 N N . ILE A 1 152 ? -6.786 44.521 14.551 1.00 85.56 152 ILE A N 1
ATOM 1165 C CA . ILE A 1 152 ? -7.341 43.627 15.588 1.00 85.56 152 ILE A CA 1
ATOM 1166 C C . ILE A 1 152 ? -6.268 43.259 16.625 1.00 85.56 152 ILE A C 1
ATOM 1168 O O . ILE A 1 152 ? -6.534 43.322 17.823 1.00 85.56 152 ILE A O 1
ATOM 1172 N N . TYR A 1 153 ? -5.051 42.927 16.187 1.00 85.38 153 TYR A N 1
ATOM 1173 C CA . TYR A 1 153 ? -3.946 42.581 17.084 1.00 85.38 153 TYR A CA 1
ATOM 1174 C C . TYR A 1 153 ? -3.511 43.759 17.976 1.00 85.38 153 TYR A C 1
ATOM 1176 O O . TYR A 1 153 ? -3.233 43.563 19.156 1.00 85.38 153 TYR A O 1
ATOM 1184 N N . GLN A 1 154 ? -3.494 44.988 17.453 1.00 84.00 154 GLN A N 1
ATOM 1185 C CA . GLN A 1 154 ? -3.128 46.194 18.206 1.00 84.00 154 GLN A CA 1
ATOM 1186 C C . GLN A 1 154 ? -4.237 46.688 19.150 1.00 84.00 154 GLN A C 1
ATOM 1188 O O . GLN A 1 154 ? -3.922 47.260 20.193 1.00 84.00 154 GLN A O 1
ATOM 1193 N N . GLN A 1 155 ? -5.517 46.487 18.811 1.00 80.81 155 GLN A N 1
ATOM 1194 C CA . GLN A 1 155 ? -6.652 46.951 19.624 1.00 80.81 155 GLN A CA 1
ATOM 1195 C C . GLN A 1 155 ? -7.150 45.915 20.644 1.00 80.81 155 GLN A C 1
ATOM 1197 O O . GLN A 1 155 ? -7.504 46.289 21.759 1.00 80.81 155 GLN A O 1
ATOM 1202 N N . GLU A 1 156 ? -7.174 44.625 20.289 1.00 79.38 156 GLU A N 1
ATOM 1203 C CA . GLU A 1 156 ? -7.762 43.541 21.102 1.00 79.38 156 GLU A CA 1
ATOM 1204 C C . GLU A 1 156 ? -6.750 42.445 21.498 1.00 79.38 156 GLU A C 1
ATOM 1206 O O . GLU A 1 156 ? -7.093 41.506 22.226 1.00 79.38 156 GLU A O 1
ATOM 1211 N N . GLY A 1 157 ? -5.500 42.540 21.032 1.00 83.56 157 GLY A N 1
ATOM 1212 C CA . GLY A 1 157 ? -4.458 41.546 21.286 1.00 83.56 157 GLY A CA 1
ATOM 1213 C C . GLY A 1 157 ? -4.754 40.176 20.668 1.00 83.56 157 GLY A C 1
ATOM 1214 O O . GLY A 1 157 ? -5.655 39.993 19.846 1.00 83.56 157 GLY A O 1
ATOM 1215 N N . THR A 1 158 ? -4.015 39.159 21.115 1.00 83.25 158 THR A N 1
ATOM 1216 C CA . THR A 1 158 ? -4.249 37.758 20.718 1.00 83.25 158 THR A CA 1
ATOM 1217 C C . THR A 1 158 ? -5.652 37.270 21.094 1.00 83.25 158 THR A C 1
ATOM 1219 O O . THR A 1 158 ? -6.261 36.513 20.340 1.00 83.25 158 THR A O 1
ATOM 1222 N N . ARG A 1 159 ? -6.220 37.745 22.212 1.00 81.19 159 ARG A N 1
ATOM 1223 C CA . ARG A 1 159 ? -7.578 37.376 22.654 1.00 81.19 159 ARG A CA 1
ATOM 1224 C C . ARG A 1 159 ? -8.672 37.803 21.666 1.00 81.19 159 ARG A C 1
ATOM 1226 O O . ARG A 1 159 ? -9.674 37.099 21.571 1.00 81.19 159 ARG A O 1
ATOM 1233 N N . GLY A 1 160 ? -8.473 38.873 20.891 1.00 80.94 160 GLY A N 1
ATOM 1234 C CA . GLY A 1 160 ? -9.380 39.250 19.799 1.00 80.94 160 GLY A CA 1
ATOM 1235 C C . GLY A 1 160 ? -9.430 38.215 18.667 1.00 80.94 160 GLY A C 1
ATOM 1236 O O . GLY A 1 160 ? -10.505 37.887 18.172 1.00 80.94 160 GLY A O 1
ATOM 1237 N N . LEU A 1 161 ? -8.282 37.634 18.300 1.00 85.94 161 LEU A N 1
ATOM 1238 C CA . LEU A 1 161 ? -8.156 36.666 17.197 1.00 85.94 161 LEU A CA 1
ATOM 1239 C C . LEU A 1 161 ? -8.726 35.273 17.532 1.00 85.94 161 LEU A C 1
ATOM 1241 O O . LEU A 1 161 ? -9.242 34.585 16.651 1.00 85.94 161 LEU A O 1
ATOM 1245 N N . TRP A 1 162 ? -8.694 34.872 18.806 1.00 88.06 162 TRP A N 1
ATOM 1246 C CA . TRP A 1 162 ? -9.330 33.637 19.296 1.00 88.06 162 TRP A CA 1
ATOM 1247 C C . TRP A 1 162 ? -10.731 33.850 19.892 1.00 88.06 162 TRP A C 1
ATOM 1249 O O . TRP A 1 162 ? -11.325 32.932 20.465 1.00 88.06 162 TRP A O 1
ATOM 1259 N N . LYS A 1 163 ? -11.321 35.039 19.710 1.00 83.12 163 LYS A N 1
ATOM 1260 C CA . LYS A 1 163 ? -12.709 35.295 20.104 1.00 83.12 163 LYS A CA 1
ATOM 1261 C C . LYS A 1 163 ? -13.651 34.350 19.351 1.00 83.12 163 LYS A C 1
ATOM 1263 O O . LYS A 1 163 ? -13.532 34.162 18.142 1.00 83.12 163 LYS A O 1
ATOM 1268 N N . GLY A 1 164 ? -14.577 33.731 20.082 1.00 81.88 164 GLY A N 1
ATOM 1269 C CA . GLY A 1 164 ? -15.528 32.760 19.533 1.00 81.88 164 GLY A CA 1
ATOM 1270 C C . GLY A 1 164 ? -15.022 31.319 19.393 1.00 81.88 164 GLY A C 1
ATOM 1271 O O . GLY A 1 164 ? -15.829 30.470 19.026 1.00 81.88 164 GLY A O 1
ATOM 1272 N N . VAL A 1 165 ? -13.762 31.005 19.730 1.00 87.19 165 VAL A N 1
ATOM 1273 C CA . VAL A 1 165 ? -13.165 29.674 19.480 1.00 87.19 165 VAL A CA 1
ATOM 1274 C C . VAL A 1 165 ? -13.975 28.493 20.038 1.00 87.19 165 VAL A C 1
ATOM 1276 O O . VAL A 1 165 ? -14.123 27.484 19.355 1.00 87.19 165 VAL A O 1
ATOM 1279 N N . SER A 1 166 ? -14.598 28.624 21.213 1.00 84.56 166 SER A N 1
ATOM 1280 C CA . SER A 1 166 ? -15.439 27.561 21.788 1.00 84.56 166 SER A CA 1
ATOM 1281 C C . SER A 1 166 ? -16.691 27.270 20.949 1.00 84.56 166 SER A C 1
ATOM 1283 O O . SER A 1 166 ? -17.052 26.111 20.774 1.00 84.56 166 SER A O 1
ATOM 1285 N N . LEU A 1 167 ? -17.320 28.302 20.372 1.00 84.00 167 LEU A N 1
ATOM 1286 C CA . LEU A 1 167 ? -18.458 28.155 19.451 1.00 84.00 167 LEU A CA 1
ATOM 1287 C C . LEU A 1 167 ? -18.010 27.644 18.076 1.00 84.00 167 LEU A C 1
ATOM 1289 O O . LEU A 1 167 ? -18.714 26.863 17.443 1.00 84.00 167 LEU A O 1
ATOM 1293 N N . THR A 1 168 ? -16.824 28.052 17.624 1.00 84.75 168 THR A N 1
ATOM 1294 C CA . THR A 1 168 ? -16.167 27.530 16.419 1.00 84.75 168 THR A CA 1
ATOM 1295 C C . THR A 1 168 ? -15.934 26.018 16.526 1.00 84.75 168 THR A C 1
ATOM 1297 O O . THR A 1 168 ? -16.295 25.280 15.609 1.00 84.75 168 THR A O 1
ATOM 1300 N N . ALA A 1 169 ? -15.423 25.549 17.669 1.00 86.69 169 ALA A N 1
ATOM 1301 C CA . ALA A 1 169 ? -15.247 24.134 17.987 1.00 86.69 169 ALA A CA 1
ATOM 1302 C C . ALA A 1 169 ? -16.586 23.385 18.134 1.00 86.69 169 ALA A C 1
ATOM 1304 O O . ALA A 1 169 ? -16.765 22.337 17.516 1.00 86.69 169 ALA A O 1
ATOM 1305 N N . GLN A 1 170 ? -17.550 23.933 18.885 1.00 85.56 170 GLN A N 1
ATOM 1306 C CA . GLN A 1 170 ? -18.885 23.337 19.049 1.00 85.56 170 GLN A CA 1
ATOM 1307 C C . GLN A 1 170 ? -19.609 23.171 17.708 1.00 85.56 170 GLN A C 1
ATOM 1309 O O . GLN A 1 170 ? -20.144 22.099 17.437 1.00 85.56 170 GLN A O 1
ATOM 1314 N N . ARG A 1 171 ? -19.566 24.181 16.825 1.00 86.25 171 ARG A N 1
ATOM 1315 C CA . ARG A 1 171 ? -20.117 24.070 15.467 1.00 86.25 171 ARG A CA 1
ATOM 1316 C C . ARG A 1 171 ? -19.444 22.934 14.692 1.00 86.25 171 ARG A C 1
ATOM 1318 O O . ARG A 1 171 ? -20.145 22.148 14.068 1.00 86.25 171 ARG A O 1
ATOM 1325 N N . ALA A 1 172 ? -18.114 22.835 14.725 1.00 85.81 172 ALA A N 1
ATOM 1326 C CA . ALA A 1 172 ? -17.388 21.785 14.009 1.00 85.81 172 ALA A CA 1
ATOM 1327 C C . ALA A 1 172 ? -17.751 20.373 14.506 1.00 85.81 172 ALA A C 1
ATOM 1329 O O . ALA A 1 172 ? -17.944 19.475 13.689 1.00 85.81 172 ALA A O 1
ATOM 1330 N N . ALA A 1 173 ? -17.908 20.201 15.823 1.00 86.62 173 ALA A N 1
ATOM 1331 C CA . ALA A 1 173 ? -18.367 18.953 16.426 1.00 86.62 173 ALA A CA 1
ATOM 1332 C C . ALA A 1 173 ? -19.806 18.593 16.014 1.00 86.62 173 ALA A C 1
ATOM 1334 O O . ALA A 1 173 ? -20.049 17.467 15.591 1.00 86.62 173 ALA A O 1
ATOM 1335 N N . ILE A 1 174 ? -20.742 19.549 16.078 1.00 86.56 174 ILE A N 1
ATOM 1336 C CA . ILE A 1 174 ? -22.151 19.340 15.695 1.00 86.56 174 ILE A CA 1
ATOM 1337 C C . ILE A 1 174 ? -22.271 18.996 14.208 1.00 86.56 174 ILE A C 1
ATOM 1339 O O . ILE A 1 174 ? -22.962 18.046 13.860 1.00 86.56 174 ILE A O 1
ATOM 1343 N N . VAL A 1 175 ? -21.577 19.733 13.336 1.00 85.56 175 VAL A N 1
ATOM 1344 C CA . VAL A 1 175 ? -21.604 19.493 11.887 1.00 85.56 175 VAL A CA 1
ATOM 1345 C C . VAL A 1 175 ? -21.101 18.083 11.573 1.00 85.56 175 VAL A C 1
ATOM 1347 O O . VAL A 1 175 ? -21.850 17.301 11.002 1.00 85.56 175 VAL A O 1
ATOM 1350 N N . VAL A 1 176 ? -19.899 17.698 12.019 1.00 84.44 176 VAL A N 1
ATOM 1351 C CA . VAL A 1 176 ? -19.350 16.363 11.705 1.00 84.44 176 VAL A CA 1
ATOM 1352 C C . VAL A 1 176 ? -20.136 15.231 12.383 1.00 84.44 176 VAL A C 1
ATOM 1354 O O . VAL A 1 176 ? -20.321 14.173 11.782 1.00 84.44 176 VAL A O 1
ATOM 1357 N N . GLY A 1 177 ? -20.633 15.454 13.604 1.00 84.19 177 GLY A N 1
ATOM 1358 C CA . GLY A 1 177 ? -21.437 14.484 14.352 1.00 84.19 177 GLY A CA 1
ATOM 1359 C C . GLY A 1 177 ? -22.854 14.264 13.810 1.00 84.19 177 GLY A C 1
ATOM 1360 O O . GLY A 1 177 ? -23.448 13.234 14.113 1.00 84.19 177 GLY A O 1
ATOM 1361 N N . VAL A 1 178 ? -23.389 15.186 13.001 1.00 87.50 178 VAL A N 1
ATOM 1362 C CA . VAL A 1 178 ? -24.690 15.037 12.321 1.00 87.50 178 VAL A CA 1
ATOM 1363 C C . VAL A 1 178 ? -24.512 14.608 10.865 1.00 87.50 178 VAL A C 1
ATOM 1365 O O . VAL A 1 178 ? -25.215 13.709 10.411 1.00 87.50 178 VAL A O 1
ATOM 1368 N N . GLU A 1 179 ? -23.564 15.202 10.135 1.00 87.06 179 GLU A N 1
ATOM 1369 C CA . GLU A 1 179 ? -23.354 14.924 8.710 1.00 87.06 179 GLU A CA 1
ATOM 1370 C C . GLU A 1 179 ? -23.015 13.451 8.450 1.00 87.06 179 GLU A C 1
ATOM 1372 O O . GLU A 1 179 ? -23.658 12.831 7.602 1.00 87.06 179 GLU A O 1
ATOM 1377 N N . LEU A 1 180 ? -22.060 12.865 9.187 1.00 83.75 180 LEU A N 1
ATOM 1378 C CA . LEU A 1 180 ? -21.627 11.484 8.936 1.00 83.75 180 LEU A CA 1
ATOM 1379 C C . LEU A 1 180 ? -22.752 10.459 9.205 1.00 83.75 180 LEU A C 1
ATOM 1381 O O . LEU A 1 180 ? -23.091 9.722 8.276 1.00 83.75 180 LEU A O 1
ATOM 1385 N N . PRO A 1 181 ? -23.427 10.432 10.379 1.00 84.69 181 PRO A N 1
ATOM 1386 C CA . PRO A 1 181 ? -24.496 9.460 10.607 1.00 84.69 181 PRO A CA 1
ATOM 1387 C C . PRO A 1 181 ? -25.710 9.669 9.697 1.00 84.69 181 PRO A C 1
ATOM 1389 O O . PRO A 1 181 ? -26.295 8.689 9.245 1.00 84.69 181 PRO A O 1
ATOM 1392 N N . VAL A 1 182 ? -26.098 10.915 9.387 1.00 88.50 182 VAL A N 1
ATOM 1393 C CA . VAL A 1 182 ? -27.242 11.174 8.489 1.00 88.50 182 VAL A CA 1
ATOM 1394 C C . VAL A 1 182 ? -26.928 10.750 7.053 1.00 88.50 182 VAL A C 1
ATOM 1396 O O . VAL A 1 182 ? -27.819 10.232 6.375 1.00 88.50 182 VAL A O 1
ATOM 1399 N N . TYR A 1 183 ? -25.683 10.907 6.592 1.00 89.31 183 TYR A N 1
ATOM 1400 C CA . TYR A 1 183 ? -25.254 10.408 5.286 1.00 89.31 183 TYR A CA 1
ATOM 1401 C C . TYR A 1 183 ? -25.388 8.885 5.196 1.00 89.31 183 TYR A C 1
ATOM 1403 O O . TYR A 1 183 ? -26.080 8.386 4.305 1.00 89.31 183 TYR A O 1
ATOM 1411 N N . ASP A 1 184 ? -24.794 8.158 6.146 1.00 85.69 184 ASP A N 1
ATOM 1412 C CA . ASP A 1 184 ? -24.784 6.692 6.149 1.00 85.69 184 ASP A CA 1
ATOM 1413 C C . ASP A 1 184 ? -26.185 6.108 6.359 1.00 85.69 184 ASP A C 1
ATOM 1415 O O . ASP A 1 184 ? -26.577 5.175 5.655 1.00 85.69 184 ASP A O 1
ATOM 1419 N N . LEU A 1 185 ? -26.987 6.692 7.259 1.00 85.31 185 LEU A N 1
ATOM 1420 C CA . LEU A 1 185 ? -28.388 6.310 7.452 1.00 85.31 185 LEU A CA 1
ATOM 1421 C C . LEU A 1 185 ? -29.217 6.559 6.188 1.00 85.31 185 LEU A C 1
ATOM 1423 O O . LEU A 1 185 ? -29.976 5.675 5.792 1.00 85.31 185 LEU A O 1
ATOM 1427 N N . THR A 1 186 ? -29.052 7.706 5.514 1.00 87.62 186 THR A N 1
ATOM 1428 C CA . THR A 1 186 ? -29.790 7.982 4.269 1.00 87.62 186 THR A CA 1
ATOM 1429 C C . THR A 1 186 ? -29.349 7.039 3.148 1.00 87.62 186 THR A C 1
ATOM 1431 O O . THR A 1 186 ? -30.207 6.447 2.498 1.00 87.62 186 THR A O 1
ATOM 1434 N N . LYS A 1 187 ? -28.037 6.837 2.934 1.00 88.00 187 LYS A N 1
ATOM 1435 C CA . LYS A 1 187 ? -27.529 5.906 1.910 1.00 88.00 187 LYS A CA 1
ATOM 1436 C C . LYS A 1 187 ? -28.031 4.483 2.169 1.00 88.00 187 LYS A C 1
ATOM 1438 O O . LYS A 1 187 ? -28.570 3.853 1.260 1.00 88.00 187 LYS A O 1
ATOM 1443 N N . LYS A 1 188 ? -27.913 3.991 3.407 1.00 85.81 188 LYS A N 1
ATOM 1444 C CA . LYS A 1 188 ? -28.378 2.652 3.797 1.00 85.81 188 LYS A CA 1
ATOM 1445 C C . LYS A 1 188 ? -29.890 2.502 3.627 1.00 85.81 188 LYS A C 1
ATOM 1447 O O . LYS A 1 188 ? -30.329 1.475 3.121 1.00 85.81 188 LYS A O 1
ATOM 1452 N N . HIS A 1 189 ? -30.681 3.510 3.995 1.00 85.38 189 HIS A N 1
ATOM 1453 C CA . HIS A 1 189 ? -32.135 3.474 3.827 1.00 85.38 189 HIS A CA 1
ATOM 1454 C C . HIS A 1 189 ? -32.549 3.492 2.348 1.00 85.38 189 HIS A C 1
ATOM 1456 O O . HIS A 1 189 ? -33.363 2.666 1.948 1.00 85.38 189 HIS A O 1
ATOM 1462 N N . LEU A 1 190 ? -31.952 4.355 1.515 1.00 86.25 190 LEU A N 1
ATOM 1463 C CA . LEU A 1 190 ? -32.235 4.399 0.075 1.00 86.25 190 LEU A CA 1
ATOM 1464 C C . LEU A 1 190 ? -31.923 3.058 -0.607 1.00 86.25 190 LEU A C 1
ATOM 1466 O O . LEU A 1 190 ? -32.781 2.533 -1.315 1.00 86.25 190 LEU A O 1
ATOM 1470 N N . ILE A 1 191 ? -30.758 2.464 -0.329 1.00 86.31 191 ILE A N 1
ATOM 1471 C CA . ILE A 1 191 ? -30.353 1.183 -0.929 1.00 86.31 191 ILE A CA 1
ATOM 1472 C C . ILE A 1 191 ? -31.238 0.028 -0.439 1.00 86.31 191 ILE A C 1
ATOM 1474 O O . ILE A 1 191 ? -31.722 -0.754 -1.254 1.00 86.31 191 ILE A O 1
ATOM 1478 N N . LEU A 1 192 ? -31.512 -0.067 0.868 1.00 82.62 192 LEU A N 1
ATOM 1479 C CA . LEU A 1 192 ? -32.377 -1.123 1.416 1.00 82.62 192 LEU A CA 1
ATOM 1480 C C . LEU A 1 192 ? -33.860 -0.955 1.044 1.00 82.62 192 LEU A C 1
ATOM 1482 O O . LEU A 1 192 ? -34.591 -1.940 1.050 1.00 82.62 192 LEU A O 1
ATOM 1486 N N . SER A 1 193 ? -34.310 0.255 0.694 1.00 78.19 193 SER A N 1
ATOM 1487 C CA . SER A 1 193 ? -35.679 0.493 0.210 1.00 78.19 193 SER A CA 1
ATOM 1488 C C . SER A 1 193 ? -35.935 -0.039 -1.206 1.00 78.19 193 SER A C 1
ATOM 1490 O O . SER A 1 193 ? -37.084 -0.097 -1.636 1.00 78.19 193 SER A O 1
ATOM 1492 N N . GLY A 1 194 ? -34.882 -0.385 -1.956 1.00 71.81 194 GLY A N 1
ATOM 1493 C CA . GLY A 1 194 ? -34.979 -0.846 -3.342 1.00 71.81 194 GLY A CA 1
ATOM 1494 C C . GLY A 1 194 ? -35.320 0.238 -4.375 1.00 71.81 194 GLY A C 1
ATOM 1495 O O . GLY A 1 194 ? -35.253 -0.044 -5.568 1.00 71.81 194 GLY A O 1
ATOM 1496 N N . LEU A 1 195 ? -35.639 1.477 -3.964 1.00 63.91 195 LEU A N 1
ATOM 1497 C CA . LEU A 1 195 ? -35.974 2.567 -4.894 1.00 63.91 195 LEU A CA 1
ATOM 1498 C C . LEU A 1 195 ? -34.786 3.001 -5.766 1.00 63.91 195 LEU A C 1
ATOM 1500 O O . LEU A 1 195 ? -34.987 3.418 -6.906 1.00 63.91 195 LEU A O 1
ATOM 1504 N N . MET A 1 196 ? -33.560 2.952 -5.234 1.00 64.44 196 MET A N 1
ATOM 1505 C CA . MET A 1 196 ? -32.338 3.325 -5.951 1.00 64.44 196 MET A CA 1
ATOM 1506 C C . MET A 1 196 ? -31.162 2.449 -5.506 1.00 64.44 196 MET A C 1
ATOM 1508 O O . MET A 1 196 ? -30.889 2.333 -4.314 1.00 64.44 196 MET A O 1
ATOM 1512 N N . GLY A 1 197 ? -30.435 1.871 -6.469 1.00 74.88 197 GLY A N 1
ATOM 1513 C CA . GLY A 1 197 ? -29.168 1.170 -6.214 1.00 74.88 197 GLY A CA 1
ATOM 1514 C C . GLY A 1 197 ? -28.032 2.126 -5.832 1.00 74.88 197 GLY A C 1
ATOM 1515 O O . GLY A 1 197 ? -28.262 3.315 -5.607 1.00 74.88 197 GLY A O 1
ATOM 1516 N N . ASP A 1 198 ? -26.786 1.648 -5.796 1.00 81.69 198 ASP A N 1
ATOM 1517 C CA . ASP A 1 198 ? -25.640 2.507 -5.462 1.00 81.69 198 ASP A CA 1
ATOM 1518 C C . ASP A 1 198 ? -25.230 3.385 -6.662 1.00 81.69 198 ASP A C 1
ATOM 1520 O O . ASP A 1 198 ? -24.366 3.041 -7.467 1.00 81.69 198 ASP A O 1
ATOM 1524 N N . THR A 1 199 ? -25.944 4.501 -6.840 1.00 84.50 199 THR A N 1
ATOM 1525 C CA . THR A 1 199 ? -25.826 5.404 -7.995 1.00 84.50 199 THR A CA 1
ATOM 1526 C C . THR A 1 199 ? -25.399 6.811 -7.581 1.00 84.50 199 THR A C 1
ATOM 1528 O O . THR A 1 199 ? -25.547 7.216 -6.426 1.00 84.50 199 THR A O 1
ATOM 1531 N N . VAL A 1 200 ? -24.941 7.610 -8.551 1.00 86.44 200 VAL A N 1
ATOM 1532 C CA . VAL A 1 200 ? -24.602 9.029 -8.336 1.00 86.44 200 VAL A CA 1
ATOM 1533 C C . VAL A 1 200 ? -25.791 9.818 -7.766 1.00 86.44 200 VAL A C 1
ATOM 1535 O O . VAL A 1 200 ? -25.587 10.683 -6.919 1.00 86.44 200 VAL A O 1
ATOM 1538 N N . TYR A 1 201 ? -27.030 9.492 -8.154 1.00 83.69 201 TYR A N 1
ATOM 1539 C CA . TYR A 1 201 ? -28.236 10.120 -7.601 1.00 83.69 201 TYR A CA 1
ATOM 1540 C C . TYR A 1 201 ? -28.459 9.760 -6.129 1.00 83.69 201 TYR A C 1
ATOM 1542 O O . TYR A 1 201 ? -28.780 10.639 -5.334 1.00 83.69 201 TYR A O 1
ATOM 1550 N N . THR A 1 202 ? -28.220 8.503 -5.751 1.00 86.12 202 THR A N 1
ATOM 1551 C CA . THR A 1 202 ? -28.296 8.021 -4.362 1.00 86.12 202 THR A CA 1
ATOM 1552 C C . THR A 1 202 ? -27.293 8.757 -3.477 1.00 86.12 202 THR A C 1
ATOM 1554 O O . THR A 1 202 ? -27.669 9.309 -2.445 1.00 86.12 202 THR A O 1
ATOM 1557 N N . HIS A 1 203 ? -26.036 8.846 -3.927 1.00 86.00 203 HIS A N 1
ATOM 1558 C CA . HIS A 1 203 ? -24.975 9.591 -3.248 1.00 86.00 203 HIS A CA 1
ATOM 1559 C C . HIS A 1 203 ? -25.257 11.102 -3.176 1.00 86.00 203 HIS A C 1
ATOM 1561 O O . HIS A 1 203 ? -24.991 11.722 -2.149 1.00 86.00 203 HIS A O 1
ATOM 1567 N N . PHE A 1 204 ? -25.805 11.705 -4.238 1.00 90.12 204 PHE A N 1
ATOM 1568 C CA . PHE A 1 204 ? -26.184 13.120 -4.247 1.00 90.12 204 PHE A CA 1
ATOM 1569 C C . PHE A 1 204 ? -27.328 13.404 -3.267 1.00 90.12 204 PHE A C 1
ATOM 1571 O O . PHE A 1 204 ? -27.259 14.363 -2.500 1.00 90.12 204 PHE A O 1
ATOM 1578 N N . LEU A 1 205 ? -28.359 12.553 -3.248 1.00 88.50 205 LEU A N 1
ATOM 1579 C CA . LEU A 1 205 ? -29.503 12.700 -2.354 1.00 88.50 205 LEU A CA 1
ATOM 1580 C C . LEU A 1 205 ? -29.098 12.501 -0.887 1.00 88.50 205 LEU A C 1
ATOM 1582 O O . LEU A 1 205 ? -29.496 13.308 -0.049 1.00 88.50 205 LEU A O 1
ATOM 1586 N N . SER A 1 206 ? -28.253 11.509 -0.575 1.00 89.50 206 SER A N 1
ATOM 1587 C CA . SER A 1 206 ? -27.727 11.328 0.785 1.00 89.50 206 SER A CA 1
ATOM 1588 C C . SER A 1 206 ? -26.775 12.452 1.205 1.00 89.50 206 SER A C 1
ATOM 1590 O O . SER A 1 206 ? -26.793 12.845 2.368 1.00 89.50 206 SER A O 1
ATOM 1592 N N . SER A 1 207 ? -25.995 13.039 0.286 1.00 89.31 207 SER A N 1
ATOM 1593 C CA . SER A 1 207 ? -25.232 14.273 0.547 1.00 89.31 207 SER A CA 1
ATOM 1594 C C . SER A 1 207 ? -26.143 15.478 0.804 1.00 89.31 207 SER A C 1
ATOM 1596 O O . SER A 1 207 ? -25.829 16.308 1.655 1.00 89.31 207 SER A O 1
ATOM 1598 N N . PHE A 1 208 ? -27.273 15.583 0.103 1.00 90.38 208 PHE A N 1
ATOM 1599 C CA . PHE A 1 208 ? -28.212 16.694 0.254 1.00 90.38 208 PHE A CA 1
ATOM 1600 C C . PHE A 1 208 ? -28.985 16.633 1.582 1.00 90.38 208 PHE A C 1
ATOM 1602 O O . PHE A 1 208 ? -29.072 17.646 2.277 1.00 90.38 208 PHE A O 1
ATOM 1609 N N . THR A 1 209 ? -29.491 15.460 1.987 1.00 89.12 209 THR A N 1
ATOM 1610 C CA . THR A 1 209 ? -30.147 15.287 3.300 1.00 89.12 209 THR A CA 1
ATOM 1611 C C . THR A 1 209 ? -29.167 15.500 4.454 1.00 89.12 209 THR A C 1
ATOM 1613 O O . THR A 1 209 ? -29.495 16.203 5.409 1.00 89.12 209 THR A O 1
ATOM 1616 N N . CYS A 1 210 ? -27.949 14.964 4.333 1.00 90.56 210 CYS A N 1
ATOM 1617 C CA . CYS A 1 210 ? -26.815 15.189 5.230 1.00 90.56 210 CYS A CA 1
ATOM 1618 C C . CYS A 1 210 ? -26.528 16.688 5.424 1.00 90.56 210 CYS A C 1
ATOM 1620 O O . CYS A 1 210 ? -26.602 17.187 6.549 1.00 90.56 210 CYS A O 1
ATOM 1622 N N . GLY A 1 211 ? -26.290 17.426 4.334 1.00 86.62 211 GLY A N 1
ATOM 1623 C CA . GLY A 1 211 ? -25.992 18.859 4.386 1.00 86.62 211 GLY A CA 1
ATOM 1624 C C . GLY A 1 211 ? -27.146 19.704 4.936 1.00 86.62 211 GLY A C 1
ATOM 1625 O O . GLY A 1 211 ? -26.911 20.652 5.684 1.00 86.62 211 GLY A O 1
ATOM 1626 N N . LEU A 1 212 ? -28.399 19.344 4.632 1.00 88.56 212 LEU A N 1
ATOM 1627 C CA . LEU A 1 212 ? -29.579 20.009 5.193 1.00 88.56 212 LEU A CA 1
ATOM 1628 C C . LEU A 1 212 ? -29.700 19.771 6.708 1.00 88.56 212 LEU A C 1
ATOM 1630 O O . LEU A 1 212 ? -29.915 20.723 7.458 1.00 88.56 212 LEU A O 1
ATOM 1634 N N . ALA A 1 213 ? -29.520 18.532 7.171 1.00 88.44 213 ALA A N 1
ATOM 1635 C CA . ALA A 1 213 ? -29.565 18.192 8.592 1.00 88.44 213 ALA A CA 1
ATOM 1636 C C . ALA A 1 213 ? -28.428 18.865 9.380 1.00 88.44 213 ALA A C 1
ATOM 1638 O O . ALA A 1 213 ? -28.679 19.471 10.424 1.00 88.44 213 ALA A O 1
ATOM 1639 N N . GLY A 1 214 ? -27.198 18.834 8.853 1.00 87.25 214 GLY A N 1
ATOM 1640 C CA . GLY A 1 214 ? -26.043 19.519 9.436 1.00 87.25 214 GLY A CA 1
ATOM 1641 C C . GLY A 1 214 ? -26.245 21.035 9.524 1.00 87.25 214 GLY A C 1
ATOM 1642 O O . GLY A 1 214 ? -25.985 21.633 10.570 1.00 87.25 214 GLY A O 1
ATOM 1643 N N . ALA A 1 215 ? -26.789 21.658 8.472 1.00 83.31 215 ALA A N 1
ATOM 1644 C CA . ALA A 1 215 ? -27.098 23.087 8.460 1.00 83.31 215 ALA A CA 1
ATOM 1645 C C . ALA A 1 215 ? -28.190 23.472 9.473 1.00 83.31 215 ALA A C 1
ATOM 1647 O O . ALA A 1 215 ? -28.046 24.484 10.159 1.00 83.31 215 ALA A O 1
ATOM 1648 N N . LEU A 1 216 ? -29.257 22.673 9.603 1.00 85.44 216 LEU A N 1
ATOM 1649 C CA . LEU A 1 216 ? -30.310 22.898 10.601 1.00 85.44 216 LEU A CA 1
ATOM 1650 C C . LEU A 1 216 ? -29.761 22.775 12.030 1.00 85.44 216 LEU A C 1
ATOM 1652 O O . LEU A 1 216 ? -30.000 23.661 12.851 1.00 85.44 216 LEU A O 1
ATOM 1656 N N . ALA A 1 217 ? -28.971 21.734 12.308 1.00 85.75 217 ALA A N 1
ATOM 1657 C CA . ALA A 1 217 ? -28.366 21.509 13.619 1.00 85.75 217 ALA A CA 1
ATOM 1658 C C . ALA A 1 217 ? -27.342 22.594 14.005 1.00 85.75 217 ALA A C 1
ATOM 1660 O O . ALA A 1 217 ? -27.269 22.990 15.169 1.00 85.75 217 ALA A O 1
ATOM 1661 N N . SER A 1 218 ? -26.560 23.114 13.049 1.00 85.69 218 SER A N 1
ATOM 1662 C CA . SER A 1 218 ? -25.525 24.116 13.339 1.00 85.69 218 SER A CA 1
ATOM 1663 C C . SER A 1 218 ? -26.029 25.564 13.361 1.00 85.69 218 SER A C 1
ATOM 1665 O O . SER A 1 218 ? -25.326 26.430 13.885 1.00 85.69 218 SER A O 1
ATOM 1667 N N . ASN A 1 219 ? -27.208 25.872 12.806 1.00 83.44 219 ASN A N 1
ATOM 1668 C CA . ASN A 1 219 ? -27.655 27.260 12.618 1.00 83.44 219 ASN A CA 1
ATOM 1669 C C . ASN A 1 219 ? -27.805 28.091 13.919 1.00 83.44 219 ASN A C 1
ATOM 1671 O O . ASN A 1 219 ? -27.394 29.254 13.907 1.00 83.44 219 ASN A O 1
ATOM 1675 N N . PRO A 1 220 ? -28.305 27.561 15.057 1.00 82.56 220 PRO A N 1
ATOM 1676 C CA . PRO A 1 220 ? -28.352 28.331 16.306 1.00 82.56 220 PRO A CA 1
ATOM 1677 C C . PRO A 1 220 ? -26.948 28.725 16.792 1.00 82.56 220 PRO A C 1
ATOM 1679 O O . PRO A 1 220 ? -26.705 29.870 17.175 1.00 82.56 220 PRO A O 1
ATOM 1682 N N . VAL A 1 221 ? -25.997 27.789 16.697 1.00 83.50 221 VAL A N 1
ATOM 1683 C CA . VAL A 1 221 ? -24.589 27.996 17.067 1.00 83.50 221 VAL A CA 1
ATOM 1684 C C . VAL A 1 221 ? -23.916 28.990 16.116 1.00 83.50 221 VAL A C 1
ATOM 1686 O O . VAL A 1 221 ? -23.164 29.846 16.576 1.00 83.50 221 VAL A O 1
ATOM 1689 N N . ASP A 1 222 ? -24.236 28.950 14.816 1.00 82.25 222 ASP A N 1
ATOM 1690 C CA . ASP A 1 222 ? -23.790 29.941 13.826 1.00 82.25 222 ASP A CA 1
ATOM 1691 C C . ASP A 1 222 ? -24.209 31.366 14.201 1.00 82.25 222 ASP A C 1
ATOM 1693 O O . ASP A 1 222 ? -23.373 32.266 14.177 1.00 82.25 222 ASP A O 1
ATOM 1697 N N . VAL A 1 223 ? -25.479 31.594 14.556 1.00 81.88 223 VAL A N 1
ATOM 1698 C CA . VAL A 1 223 ? -25.976 32.942 14.888 1.00 81.88 223 VAL A CA 1
ATOM 1699 C C . VAL A 1 223 ? -25.240 33.507 16.105 1.00 81.88 223 VAL A C 1
ATOM 1701 O O . VAL A 1 223 ? -24.722 34.626 16.047 1.00 81.88 223 VAL A O 1
ATOM 1704 N N . VAL A 1 224 ? -25.128 32.727 17.186 1.00 81.69 224 VAL A N 1
ATOM 1705 C CA . VAL A 1 224 ? -24.406 33.133 18.406 1.00 81.69 224 VAL A CA 1
ATOM 1706 C C . VAL A 1 224 ? -22.918 33.371 18.101 1.00 81.69 224 VAL A C 1
ATOM 1708 O O . VAL A 1 224 ? -22.347 34.378 18.528 1.00 81.69 224 VAL A O 1
ATOM 1711 N N . ARG A 1 225 ? -22.293 32.502 17.292 1.00 84.06 225 ARG A N 1
ATOM 1712 C CA . ARG A 1 225 ? -20.893 32.627 16.855 1.00 84.06 225 ARG A CA 1
ATOM 1713 C C . ARG A 1 225 ? -20.650 33.921 16.079 1.00 84.06 225 ARG A C 1
ATOM 1715 O O . ARG A 1 225 ? -19.764 34.689 16.455 1.00 84.06 225 ARG A O 1
ATOM 1722 N N . THR A 1 226 ? -21.430 34.182 15.030 1.00 80.69 226 THR A N 1
ATOM 1723 C CA . THR A 1 226 ? -21.281 35.369 14.174 1.00 80.69 226 THR A CA 1
ATOM 1724 C C . THR A 1 226 ? -21.462 36.655 14.983 1.00 80.69 226 THR A C 1
ATOM 1726 O O . THR A 1 226 ? -20.653 37.580 14.863 1.00 80.69 226 THR A O 1
ATOM 1729 N N . ARG A 1 227 ? -22.463 36.702 15.876 1.00 80.19 227 ARG A N 1
ATOM 1730 C CA . ARG A 1 227 ?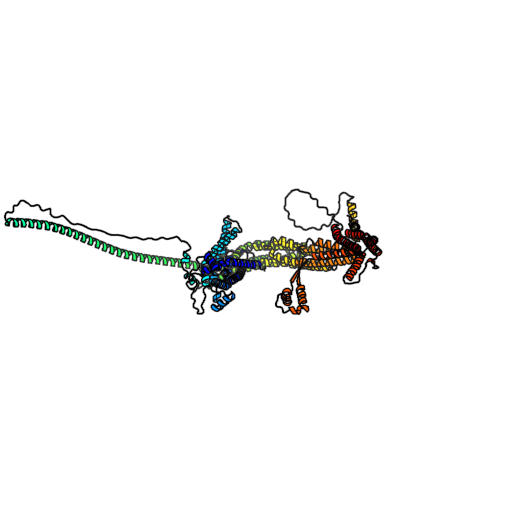 -22.709 37.855 16.760 1.00 80.19 227 ARG A CA 1
ATOM 1731 C C . ARG A 1 227 ? -21.545 38.088 17.737 1.00 80.19 227 ARG A C 1
ATOM 1733 O O . ARG A 1 227 ? -21.061 39.216 17.842 1.00 80.19 227 ARG A O 1
ATOM 1740 N N . MET A 1 228 ? -21.016 37.039 18.375 1.00 79.56 228 MET A N 1
ATOM 1741 C CA . MET A 1 228 ? -19.904 37.166 19.332 1.00 79.56 228 MET A CA 1
ATOM 1742 C C . MET A 1 228 ? -18.541 37.468 18.672 1.00 79.56 228 MET A C 1
ATOM 1744 O O . MET A 1 228 ? -17.699 38.125 19.285 1.00 79.56 228 MET A O 1
ATOM 1748 N N . MET A 1 229 ? -18.311 37.042 17.423 1.00 81.75 229 MET A N 1
ATOM 1749 C CA . MET A 1 229 ? -17.088 37.359 16.660 1.00 81.75 229 MET A CA 1
ATOM 1750 C C . MET A 1 229 ? -17.066 38.801 16.119 1.00 81.75 229 MET A C 1
ATOM 1752 O O . MET A 1 229 ? -15.996 39.418 16.057 1.00 81.75 229 MET A O 1
ATOM 1756 N N . ASN A 1 230 ? -18.233 39.362 15.774 1.00 79.25 230 ASN A N 1
ATOM 1757 C CA . ASN A 1 230 ? -18.364 40.752 15.318 1.00 79.25 230 ASN A CA 1
ATOM 1758 C C . ASN A 1 230 ? -18.081 41.779 16.433 1.00 79.25 230 ASN A C 1
ATOM 1760 O O . ASN A 1 230 ? -17.475 42.820 16.182 1.00 79.25 230 ASN A O 1
ATOM 1764 N N . GLN A 1 231 ? -18.495 41.477 17.669 1.00 75.69 231 GLN A N 1
ATOM 1765 C CA . GLN A 1 231 ? -18.335 42.353 18.833 1.00 75.69 231 GLN A CA 1
ATOM 1766 C C . GLN A 1 231 ? -16.866 42.753 19.050 1.00 75.69 231 GLN A C 1
ATOM 1768 O O . GLN A 1 231 ? -16.029 41.908 19.388 1.00 75.69 231 GLN A O 1
ATOM 1773 N N . ARG A 1 232 ? -16.574 44.053 18.948 1.00 67.69 232 ARG A N 1
ATOM 1774 C CA . ARG A 1 232 ? -15.259 44.638 19.260 1.00 67.69 232 ARG A CA 1
ATOM 1775 C C . ARG A 1 232 ? -15.072 44.843 20.767 1.00 67.69 232 ARG A C 1
ATOM 1777 O O . ARG A 1 232 ? -16.044 44.805 21.525 1.00 67.69 232 ARG A O 1
ATOM 1784 N N . VAL A 1 233 ? -13.835 45.058 21.208 1.00 61.00 233 VAL A N 1
ATOM 1785 C CA . VAL A 1 233 ? -13.508 45.440 22.596 1.00 61.00 233 VAL A CA 1
ATOM 1786 C C . VAL A 1 233 ? -12.816 46.802 22.589 1.00 61.00 233 VAL A C 1
ATOM 1788 O O . VAL A 1 233 ? -11.901 47.025 21.804 1.00 61.00 233 VAL A O 1
ATOM 1791 N N . LEU A 1 234 ? -13.272 47.723 23.442 1.00 56.25 234 LEU A N 1
ATOM 1792 C CA . LEU A 1 234 ? -12.675 49.053 23.583 1.00 56.25 234 LEU A CA 1
ATOM 1793 C C . LEU A 1 234 ? -11.561 49.043 24.638 1.00 56.25 234 LEU A C 1
ATOM 1795 O O . LEU A 1 234 ? -11.607 48.280 25.605 1.00 56.25 234 LEU A O 1
ATOM 1799 N N . ARG A 1 235 ? -10.569 49.923 24.458 1.00 49.62 235 ARG A N 1
ATOM 1800 C CA . ARG A 1 235 ? -9.321 49.958 25.246 1.00 49.62 235 ARG A CA 1
ATOM 1801 C C . ARG A 1 235 ? -9.525 50.224 26.749 1.00 49.62 235 ARG A C 1
ATOM 1803 O O . ARG A 1 235 ? -8.673 49.839 27.539 1.00 49.62 235 ARG A O 1
ATOM 1810 N N . ASP A 1 236 ? -10.676 50.780 27.133 1.00 47.97 236 ASP A N 1
ATOM 1811 C CA . ASP A 1 236 ? -11.119 51.004 28.522 1.00 47.97 236 ASP A CA 1
ATOM 1812 C C . ASP A 1 236 ? -11.560 49.723 29.267 1.00 47.97 236 ASP A C 1
ATOM 1814 O O . ASP A 1 236 ? -12.081 49.792 30.381 1.00 47.97 236 ASP A O 1
ATOM 1818 N N . GLY A 1 237 ? -11.458 48.539 28.653 1.00 53.25 237 GLY A N 1
ATOM 1819 C CA . GLY A 1 237 ? -11.820 47.252 29.267 1.00 53.25 237 GLY A CA 1
ATOM 1820 C C . GLY A 1 237 ? -13.329 47.008 29.435 1.00 53.25 237 GLY A C 1
ATOM 1821 O O . GLY A 1 237 ? -13.753 45.869 29.636 1.00 53.25 237 GLY A O 1
ATOM 1822 N N . ARG A 1 238 ? -14.167 48.042 29.287 1.00 51.03 238 ARG A N 1
ATOM 1823 C CA . ARG A 1 238 ? -15.630 47.912 29.247 1.00 51.03 238 ARG A CA 1
ATOM 1824 C C . ARG A 1 238 ? -16.052 47.141 27.993 1.00 51.03 238 ARG A C 1
ATOM 1826 O O . ARG A 1 238 ? -15.849 47.599 26.872 1.00 51.03 238 ARG A O 1
ATOM 1833 N N . CYS A 1 239 ? -16.690 45.989 28.188 1.00 53.41 239 CYS A N 1
ATOM 1834 C CA . CYS A 1 239 ? -17.330 45.219 27.122 1.00 53.41 239 CYS A CA 1
ATOM 1835 C C . CYS A 1 239 ? -18.838 45.543 27.084 1.00 53.41 239 CYS A C 1
ATOM 1837 O O . CYS A 1 239 ? -19.556 45.064 27.958 1.00 53.41 239 CYS A O 1
ATOM 1839 N N . PRO A 1 240 ? -19.343 46.323 26.105 1.00 54.09 240 PRO A N 1
ATOM 1840 C CA . PRO A 1 240 ? -20.769 46.673 26.009 1.00 54.09 240 PRO A CA 1
ATOM 1841 C C . PRO A 1 240 ? -21.646 45.574 25.376 1.00 54.09 240 PRO A C 1
ATOM 1843 O O . PRO A 1 240 ? -22.861 45.729 25.278 1.00 54.09 240 PRO A O 1
ATOM 1846 N N . GLY A 1 241 ? -21.042 44.478 24.909 1.00 63.38 241 GLY A N 1
ATOM 1847 C CA . GLY A 1 241 ? -21.741 43.312 24.365 1.00 63.38 241 GLY A CA 1
ATOM 1848 C C . GLY A 1 241 ? -21.714 42.116 25.317 1.00 63.38 241 GLY A C 1
ATOM 1849 O O . GLY A 1 241 ? -21.407 42.250 26.500 1.00 63.38 241 GLY A O 1
ATOM 1850 N N . TYR A 1 242 ? -21.995 40.939 24.767 1.00 67.81 242 TYR A N 1
ATOM 1851 C CA . TYR A 1 242 ? -22.133 39.687 25.509 1.00 67.81 242 TYR A CA 1
ATOM 1852 C C . TYR A 1 242 ? -20.887 39.337 26.339 1.00 67.81 242 TYR A C 1
ATOM 1854 O O . TYR A 1 242 ? -19.748 39.483 25.878 1.00 67.81 242 TYR A O 1
ATOM 1862 N N . LYS A 1 243 ? -21.114 38.840 27.559 1.00 65.44 243 LYS A N 1
ATOM 1863 C CA . LYS A 1 243 ? -20.085 38.377 28.507 1.00 65.44 243 LYS A CA 1
ATOM 1864 C C . LYS A 1 243 ? -19.641 36.934 28.250 1.00 65.44 243 LYS A C 1
ATOM 1866 O O . LYS A 1 243 ? -18.564 36.544 28.690 1.00 65.44 243 LYS A O 1
ATOM 1871 N N . GLY A 1 244 ? -20.445 36.145 27.536 1.00 67.94 244 GLY A N 1
ATOM 1872 C CA . GLY A 1 244 ? -20.137 34.762 27.168 1.00 67.94 244 GLY A CA 1
ATOM 1873 C C . GLY A 1 244 ? -21.249 34.105 26.349 1.00 67.94 244 GLY A C 1
ATOM 1874 O O . GLY A 1 244 ? -22.275 34.724 26.072 1.00 67.94 244 GLY A O 1
ATOM 1875 N N . THR A 1 245 ? -21.059 32.837 25.978 1.00 69.00 245 THR A N 1
ATOM 1876 C CA . THR A 1 245 ? -21.977 32.091 25.097 1.00 69.00 245 THR A CA 1
ATOM 1877 C C . THR A 1 245 ? -23.414 32.028 25.623 1.00 69.00 245 THR A C 1
ATOM 1879 O O . THR A 1 245 ? -24.345 32.315 24.875 1.00 69.00 245 THR A O 1
ATOM 1882 N N . LEU A 1 246 ? -23.601 31.690 26.904 1.00 69.44 246 LEU A N 1
ATOM 1883 C CA . LEU A 1 246 ? -24.932 31.575 27.516 1.00 69.44 246 LEU A CA 1
ATOM 1884 C C . LEU A 1 246 ? -25.626 32.939 27.638 1.00 69.44 246 LEU A C 1
ATOM 1886 O O . LEU A 1 246 ? -26.806 33.050 27.339 1.00 69.44 246 LEU A O 1
ATOM 1890 N N . ASP A 1 247 ? -24.876 33.983 27.994 1.00 70.94 247 ASP A N 1
ATOM 1891 C CA . ASP A 1 247 ? -25.361 35.369 28.046 1.00 70.94 247 ASP A CA 1
ATOM 1892 C C . ASP A 1 247 ? -25.800 35.872 26.657 1.00 70.94 247 ASP A C 1
ATOM 1894 O O . ASP A 1 247 ? -26.826 36.530 26.523 1.00 70.94 247 ASP A O 1
ATOM 1898 N N . CYS A 1 248 ? -25.084 35.489 25.594 1.00 69.19 248 CYS A N 1
ATOM 1899 C CA . CYS A 1 248 ? -25.493 35.781 24.221 1.00 69.19 248 CYS A CA 1
ATOM 1900 C C . CYS A 1 248 ? -26.781 35.048 23.818 1.00 69.19 248 CYS A C 1
ATOM 1902 O O . CYS A 1 248 ? -27.648 35.653 23.192 1.00 69.19 248 CYS A O 1
ATOM 1904 N N . LEU A 1 249 ? -26.923 33.776 24.206 1.00 69.44 249 LEU A N 1
ATOM 1905 C CA . LEU A 1 249 ? -28.090 32.945 23.895 1.00 69.44 249 LEU A CA 1
ATOM 1906 C C . LEU A 1 249 ? -29.346 33.415 24.654 1.00 69.44 249 LEU A C 1
ATOM 1908 O O . LEU A 1 249 ? -30.406 33.541 24.050 1.00 69.44 249 LEU A O 1
ATOM 1912 N N . LEU A 1 250 ? -29.215 33.764 25.939 1.00 68.19 250 LEU A N 1
ATOM 1913 C CA . LEU A 1 250 ? -30.299 34.302 26.776 1.00 68.19 250 LEU A CA 1
ATOM 1914 C C . LEU A 1 250 ? -30.768 35.706 26.354 1.00 68.19 250 LEU A C 1
ATOM 1916 O O . LEU A 1 250 ? -31.899 36.085 26.641 1.00 68.19 250 LEU A O 1
ATOM 1920 N N . GLN A 1 251 ? -29.920 36.486 25.674 1.00 65.44 251 GLN A N 1
ATOM 1921 C CA . GLN A 1 251 ? -30.273 37.816 25.157 1.00 65.44 251 GLN A CA 1
ATOM 1922 C C . GLN A 1 251 ? -30.927 37.788 23.757 1.00 65.44 251 GLN A C 1
ATOM 1924 O O . GLN A 1 251 ? -31.282 38.848 23.225 1.00 65.44 251 GLN A O 1
ATOM 1929 N N . LEU A 1 252 ? -31.107 36.608 23.146 1.00 62.09 252 LEU A N 1
ATOM 1930 C CA . LEU A 1 252 ? -31.887 36.455 21.914 1.00 62.09 252 LEU A CA 1
ATOM 1931 C C . LEU A 1 252 ? -33.393 36.633 22.206 1.00 62.09 252 LEU A C 1
ATOM 1933 O O . LEU A 1 252 ? -33.880 36.122 23.215 1.00 62.09 252 LEU A O 1
ATOM 1937 N N . PRO A 1 253 ? -34.161 37.340 21.355 1.00 53.53 253 PRO A N 1
ATOM 1938 C CA . PRO A 1 253 ? -35.611 37.406 21.505 1.00 53.53 253 PRO A CA 1
ATOM 1939 C C . PRO A 1 253 ? -36.240 36.031 21.229 1.00 53.53 253 PRO A C 1
ATOM 1941 O O . PRO A 1 253 ? -35.973 35.410 20.204 1.00 53.53 253 PRO A O 1
ATOM 1944 N N . ILE A 1 254 ? -37.111 35.574 22.132 1.00 45.81 254 ILE A N 1
ATOM 1945 C CA . ILE A 1 254 ? -37.775 34.256 22.060 1.00 45.81 254 ILE A CA 1
ATOM 1946 C C . ILE A 1 254 ? -38.659 34.124 20.797 1.00 45.81 254 ILE A C 1
ATOM 1948 O O . ILE A 1 254 ? -38.872 33.027 20.282 1.00 45.81 254 ILE A O 1
ATOM 1952 N N . GLU A 1 255 ? -39.109 35.252 20.246 1.00 46.09 255 GLU A N 1
ATOM 1953 C CA . GLU A 1 255 ? -39.901 35.367 19.013 1.00 46.09 255 GLU A CA 1
ATOM 1954 C C . GLU A 1 255 ? -39.205 34.749 17.776 1.00 46.09 255 GLU A C 1
ATOM 1956 O O . GLU A 1 255 ? -39.874 34.154 16.925 1.00 46.09 255 GLU A O 1
ATOM 1961 N N . ASP A 1 256 ? -37.865 34.785 17.706 1.00 45.09 256 ASP A N 1
ATOM 1962 C CA . ASP A 1 256 ? -37.082 34.178 16.611 1.00 45.09 256 ASP A CA 1
ATOM 1963 C C . ASP A 1 256 ? -37.071 32.631 16.655 1.00 45.09 256 ASP A C 1
ATOM 1965 O O . ASP A 1 256 ? -36.752 31.992 15.653 1.00 45.09 256 ASP A O 1
ATOM 1969 N N . LEU A 1 257 ? -37.422 32.006 17.789 1.00 40.12 257 LEU A N 1
ATOM 1970 C CA . LEU A 1 257 ? -37.477 30.540 17.930 1.00 40.12 257 LEU A CA 1
ATOM 1971 C C . LEU A 1 257 ? -38.877 29.961 17.666 1.00 40.12 257 LEU A C 1
ATOM 1973 O O . LEU A 1 257 ? -38.988 28.841 17.170 1.00 40.12 257 LEU A O 1
ATOM 1977 N N . CYS A 1 258 ? -39.942 30.714 17.960 1.00 37.69 258 CYS A N 1
ATOM 1978 C CA . CYS A 1 258 ? -41.328 30.237 17.839 1.00 37.69 258 CYS A CA 1
ATOM 1979 C C . CYS A 1 258 ? -42.043 30.657 16.541 1.00 37.69 258 CYS A C 1
ATOM 1981 O O . CYS A 1 258 ? -43.079 30.083 16.207 1.00 37.69 258 CYS A O 1
ATOM 1983 N N . SER A 1 259 ? -41.488 31.593 15.764 1.00 36.91 259 SER A N 1
ATOM 1984 C CA . SER A 1 259 ? -42.024 32.006 14.451 1.00 36.91 259 SER A CA 1
ATOM 1985 C C . SER A 1 259 ? -41.980 30.907 13.370 1.00 36.91 259 SER A C 1
ATOM 1987 O O . SER A 1 259 ? -42.573 31.050 12.302 1.00 36.91 259 SER A O 1
ATOM 1989 N N . LEU A 1 260 ? -41.337 29.771 13.654 1.00 41.19 260 LEU A N 1
ATOM 1990 C CA . LEU A 1 260 ? -41.072 28.674 12.720 1.00 41.19 260 LEU A CA 1
ATOM 1991 C C . LEU A 1 260 ? -42.255 27.721 12.425 1.00 41.19 260 LEU A C 1
ATOM 1993 O O . LEU A 1 260 ? -42.022 26.681 11.806 1.00 41.19 260 LEU A O 1
ATOM 1997 N N . LYS A 1 261 ? -43.503 28.009 12.849 1.00 34.56 261 LYS A N 1
ATOM 1998 C CA . LYS A 1 261 ? -44.621 27.060 12.616 1.00 34.56 261 LYS A CA 1
ATOM 1999 C C . LYS A 1 261 ? -46.018 27.582 12.242 1.00 34.56 261 LYS A C 1
ATOM 2001 O O . LYS A 1 261 ? -46.777 26.775 11.722 1.00 34.56 261 LYS A O 1
ATOM 2006 N N . ASN A 1 262 ? -46.400 28.847 12.455 1.00 31.56 262 ASN A N 1
ATOM 2007 C CA . ASN A 1 262 ? -47.754 29.317 12.086 1.00 31.56 262 ASN A CA 1
ATOM 2008 C C . ASN A 1 262 ? -47.825 30.819 11.767 1.00 31.56 262 ASN A C 1
ATOM 2010 O O . ASN A 1 262 ? -47.403 31.639 12.576 1.00 31.56 262 ASN A O 1
ATOM 2014 N N . HIS A 1 263 ? -48.472 31.171 10.649 1.00 35.44 263 HIS A N 1
ATOM 2015 C CA . HIS A 1 263 ? -48.983 32.522 10.390 1.00 35.44 263 HIS A CA 1
ATOM 2016 C C . HIS A 1 263 ? -50.285 32.474 9.567 1.00 35.44 263 HIS A C 1
ATOM 2018 O O . HIS A 1 263 ? -50.301 31.989 8.437 1.00 35.44 263 HIS A O 1
ATOM 2024 N N . SER A 1 264 ? -51.362 33.023 10.134 1.00 31.30 264 SER A N 1
ATOM 2025 C CA . SER A 1 264 ? -52.682 33.243 9.517 1.00 31.30 264 SER A CA 1
ATOM 2026 C C . SER A 1 264 ? -53.311 34.544 10.071 1.00 31.30 264 SER A C 1
ATOM 2028 O O . SER A 1 264 ? -52.815 35.085 11.058 1.00 31.30 264 SER A O 1
ATOM 2030 N N . LEU A 1 265 ? -54.336 35.095 9.405 1.00 33.75 265 LEU A N 1
ATOM 2031 C CA . LEU A 1 265 ? -54.719 36.531 9.437 1.00 33.75 265 LEU A CA 1
ATOM 2032 C C . LEU A 1 265 ? -55.851 36.921 10.451 1.00 33.75 265 LEU A C 1
ATOM 2034 O O . LEU A 1 265 ? -56.695 36.070 10.723 1.00 33.75 265 LEU A O 1
ATOM 2038 N N . PRO A 1 266 ? -55.934 38.193 10.945 1.00 39.97 266 PRO A N 1
ATOM 2039 C CA . PRO A 1 266 ? -57.029 38.735 11.808 1.00 39.97 266 PRO A CA 1
ATOM 2040 C C . PRO A 1 266 ? -57.851 39.966 11.260 1.00 39.97 266 PRO A C 1
ATOM 2042 O O . PRO A 1 266 ? -57.468 40.537 10.241 1.00 39.97 266 PRO A O 1
ATOM 2045 N N . ILE A 1 267 ? -58.982 40.370 11.918 1.00 34.19 267 ILE A N 1
ATOM 2046 C CA . ILE A 1 267 ? -60.075 41.336 11.479 1.00 34.19 267 ILE A CA 1
ATOM 2047 C C . ILE A 1 267 ? -60.734 42.145 12.700 1.00 34.19 267 ILE A C 1
ATOM 2049 O O . ILE A 1 267 ? -60.410 41.780 13.826 1.00 34.19 267 ILE A O 1
ATOM 2053 N N . ALA A 1 268 ? -61.599 43.215 12.563 1.00 40.12 268 ALA A N 1
ATOM 2054 C CA . ALA A 1 268 ? -62.139 44.148 13.657 1.00 40.12 268 ALA A CA 1
ATOM 2055 C C . ALA A 1 268 ? -63.570 44.877 13.481 1.00 40.12 268 ALA A C 1
ATOM 2057 O O . ALA A 1 268 ? -64.042 44.871 12.346 1.00 40.12 268 ALA A O 1
ATOM 2058 N N . GLN A 1 269 ? -64.262 45.504 14.522 1.00 39.25 269 GLN A N 1
ATOM 2059 C CA . GLN A 1 269 ? -65.710 46.077 14.559 1.00 39.25 269 GLN A CA 1
ATOM 2060 C C . GLN A 1 269 ? -66.199 47.160 15.677 1.00 39.25 269 GLN A C 1
ATOM 2062 O O . GLN A 1 269 ? -65.361 47.491 16.512 1.00 39.25 269 GLN A O 1
ATOM 2067 N N . THR A 1 270 ? -67.500 47.695 15.728 1.00 50.84 270 THR A N 1
ATOM 2068 C CA . THR A 1 270 ? -68.182 48.753 16.669 1.00 50.84 270 THR A CA 1
ATOM 2069 C C . THR A 1 270 ? -69.805 48.845 16.824 1.00 50.84 270 THR A C 1
ATOM 2071 O O . THR A 1 270 ? -70.466 48.072 16.137 1.00 50.84 270 THR A O 1
ATOM 2074 N N . SER A 1 271 ? -70.487 49.733 17.674 1.00 53.69 271 SER A N 1
ATOM 2075 C CA . SER A 1 271 ? -72.018 49.855 17.984 1.00 53.69 271 SER A CA 1
ATOM 2076 C C . SER A 1 271 ? -72.673 51.137 18.745 1.00 53.69 271 SER A C 1
ATOM 2078 O O . SER A 1 271 ? -71.880 51.868 19.331 1.00 53.69 271 SER A O 1
ATOM 2080 N N . VAL A 1 272 ? -74.048 51.416 18.826 1.00 49.00 272 VAL A N 1
ATOM 2081 C CA . VAL A 1 272 ? -74.829 52.625 19.465 1.00 49.00 272 VAL A CA 1
ATOM 2082 C C . VAL A 1 272 ? -76.370 52.415 19.955 1.00 49.00 272 VAL A C 1
ATOM 2084 O O . VAL A 1 272 ? -76.884 51.347 19.637 1.00 49.00 272 VAL A O 1
ATOM 2087 N N . VAL A 1 273 ? -77.126 53.339 20.694 1.00 51.84 273 VAL A N 1
ATOM 2088 C CA . VAL A 1 273 ? -78.514 53.208 21.408 1.00 51.84 273 VAL A CA 1
ATOM 2089 C C . VAL A 1 273 ? -79.463 54.521 21.624 1.00 51.84 273 VAL A C 1
ATOM 2091 O O . VAL A 1 273 ? -78.873 55.596 21.543 1.00 51.84 273 VAL A O 1
ATOM 2094 N N . PRO A 1 274 ? -80.843 54.508 21.913 1.00 46.50 274 PRO A N 1
ATOM 2095 C CA . PRO A 1 274 ? -81.850 55.667 22.105 1.00 46.50 274 PRO A CA 1
ATOM 2096 C C . PRO A 1 274 ? -82.921 55.730 23.335 1.00 46.50 274 PRO A C 1
ATOM 2098 O O . PRO A 1 274 ? -82.624 55.139 24.369 1.00 46.50 274 PRO A O 1
ATOM 2101 N N . GLU A 1 275 ? -84.119 56.446 23.281 1.00 42.84 275 GLU A N 1
ATOM 2102 C CA . GLU A 1 275 ? -84.974 57.092 24.411 1.00 42.84 275 GLU A CA 1
ATOM 2103 C C . GLU A 1 275 ? -86.581 56.856 24.585 1.00 42.84 275 GLU A C 1
ATOM 2105 O O . GLU A 1 275 ? -87.034 55.776 24.221 1.00 42.84 275 GLU A O 1
ATOM 2110 N N . SER A 1 276 ? -87.452 57.756 25.208 1.00 42.78 276 SER A N 1
ATOM 2111 C CA . SER A 1 276 ? -88.839 57.496 25.867 1.00 42.78 276 SER A CA 1
ATOM 2112 C C . SER A 1 276 ? -90.045 58.581 25.884 1.00 42.78 276 SER A C 1
ATOM 2114 O O . SER A 1 276 ? -89.941 59.560 25.149 1.00 42.78 276 SER A O 1
ATOM 2116 N N . THR A 1 277 ? -91.227 58.433 26.614 1.00 35.47 277 THR A N 1
ATOM 2117 C CA . THR A 1 277 ? -92.519 59.306 26.609 1.00 35.47 277 THR A CA 1
ATOM 2118 C C . THR A 1 277 ? -93.581 59.164 27.817 1.00 35.47 277 THR A C 1
ATOM 2120 O O . THR A 1 277 ? -93.365 58.279 28.639 1.00 35.47 277 THR A O 1
ATOM 2123 N N . GLU A 1 278 ? -94.710 59.962 27.948 1.00 21.17 278 GLU A N 1
ATOM 2124 C CA . GLU A 1 278 ? -95.708 60.120 29.114 1.00 21.17 278 GLU A CA 1
ATOM 2125 C C . GLU A 1 278 ? -97.206 60.641 28.820 1.00 21.17 278 GLU A C 1
ATOM 2127 O O . GLU A 1 278 ? -97.351 61.348 27.825 1.00 21.17 278 GLU A O 1
ATOM 2132 N N . ASP A 1 279 ? -98.283 60.352 29.648 1.00 28.09 279 ASP A N 1
ATOM 2133 C CA . ASP A 1 279 ? -99.657 61.039 29.845 1.00 28.09 279 ASP A CA 1
ATOM 2134 C C . ASP A 1 279 ? -100.609 60.372 30.950 1.00 28.09 279 ASP A C 1
ATOM 2136 O O . ASP A 1 279 ? -100.289 59.247 31.339 1.00 28.09 279 ASP A O 1
ATOM 2140 N N . ILE A 1 280 ? -101.754 60.959 31.470 1.00 48.56 280 ILE A N 1
ATOM 2141 C CA . ILE A 1 280 ? -102.726 60.247 32.410 1.00 48.56 280 ILE A CA 1
ATOM 2142 C C . ILE A 1 280 ? -104.272 60.588 32.686 1.00 48.56 280 ILE A C 1
ATOM 2144 O O . ILE A 1 280 ? -105.034 59.639 32.862 1.00 48.56 280 ILE A O 1
ATOM 2148 N N . LEU A 1 281 ? -104.808 61.824 32.874 1.00 38.88 281 LEU A N 1
ATOM 2149 C CA . LEU A 1 281 ? -105.707 62.173 34.056 1.00 38.88 281 LEU A CA 1
ATOM 2150 C C . LEU A 1 281 ? -107.253 61.831 34.268 1.00 38.88 281 LEU A C 1
ATOM 2152 O O . LEU A 1 281 ? -107.607 61.394 35.361 1.00 38.88 281 LEU A O 1
ATOM 2156 N N . LEU A 1 282 ? -108.236 62.190 33.413 1.00 42.31 282 LEU A N 1
ATOM 2157 C CA . LEU A 1 282 ? -109.573 62.787 33.823 1.00 42.31 282 LEU A CA 1
ATOM 2158 C C . LEU A 1 282 ? -110.855 61.862 34.023 1.00 42.31 282 LEU A C 1
ATOM 2160 O O . LEU A 1 282 ? -111.158 61.140 33.071 1.00 42.31 282 LEU A O 1
ATOM 2164 N N . LYS A 1 283 ? -111.697 61.921 35.130 1.00 44.50 283 LYS A N 1
ATOM 2165 C CA . LYS A 1 283 ? -113.049 61.199 35.207 1.00 44.50 283 LYS A CA 1
ATOM 2166 C C . LYS A 1 283 ? -114.156 61.299 36.344 1.00 44.50 283 LYS A C 1
ATOM 2168 O O . LYS A 1 283 ? -115.165 60.612 36.198 1.00 44.50 283 LYS A O 1
ATOM 2173 N N . GLY A 1 284 ? -114.060 62.029 37.468 1.00 48.25 284 GLY A N 1
ATOM 2174 C CA . GLY A 1 284 ? -114.730 61.597 38.741 1.00 48.25 284 GLY A CA 1
ATOM 2175 C C . GLY A 1 284 ? -116.242 61.815 39.084 1.00 48.25 284 GLY A C 1
ATOM 2176 O O . GLY A 1 284 ? -116.787 61.029 39.852 1.00 48.25 284 GLY A O 1
ATOM 2177 N N . PHE A 1 285 ? -116.946 62.852 38.612 1.00 43.56 285 PHE A N 1
ATOM 2178 C CA . PHE A 1 285 ? -118.084 63.468 39.359 1.00 43.56 285 PHE A CA 1
ATOM 2179 C C . PHE A 1 285 ? -119.493 62.799 39.352 1.00 43.56 285 PHE A C 1
ATOM 2181 O O . PHE A 1 285 ? -120.468 63.448 39.727 1.00 43.56 285 PHE A O 1
ATOM 2188 N N . ALA A 1 286 ? -119.667 61.545 38.924 1.00 41.31 286 ALA A N 1
ATOM 2189 C CA . ALA A 1 286 ? -120.990 61.040 38.498 1.00 41.31 286 ALA A CA 1
ATOM 2190 C C . ALA A 1 286 ? -121.829 60.227 39.523 1.00 41.31 286 ALA A C 1
ATOM 2192 O O . ALA A 1 286 ? -122.912 59.772 39.166 1.00 41.31 286 ALA A O 1
ATOM 2193 N N . SER A 1 287 ? -121.353 59.974 40.748 1.00 53.62 287 SER A N 1
ATOM 2194 C CA . SER A 1 287 ? -121.694 58.731 41.477 1.00 53.62 287 SER A CA 1
ATOM 2195 C C . SER A 1 287 ? -122.558 58.829 42.752 1.00 53.62 287 SER A C 1
ATOM 2197 O O . SER A 1 287 ? -122.563 57.874 43.525 1.00 53.62 287 SER A O 1
ATOM 2199 N N . LEU A 1 288 ? -123.245 59.944 43.031 1.00 51.72 288 LEU A N 1
ATOM 2200 C CA . LEU A 1 288 ? -123.931 60.175 44.323 1.00 51.72 288 LEU A CA 1
ATOM 2201 C C . LEU A 1 288 ? -125.404 60.597 44.149 1.00 51.72 288 LEU A C 1
ATOM 2203 O O . LEU A 1 288 ? -125.759 61.769 44.267 1.00 51.72 288 LEU A O 1
ATOM 2207 N N . GLU A 1 289 ? -126.273 59.632 43.840 1.00 53.56 289 GLU A N 1
ATOM 2208 C CA . GLU A 1 289 ? -127.705 59.857 43.599 1.00 53.56 289 GLU A CA 1
ATOM 2209 C C . GLU A 1 289 ? -128.507 60.084 44.896 1.00 53.56 289 GLU A C 1
ATOM 2211 O O . GLU A 1 289 ? -128.762 59.146 45.647 1.00 53.56 289 GLU A O 1
ATOM 2216 N N . MET A 1 290 ? -128.996 61.309 45.130 1.00 53.34 290 MET A N 1
ATOM 2217 C CA . MET A 1 290 ? -130.065 61.573 46.107 1.00 53.34 290 MET A CA 1
ATOM 2218 C C . MET A 1 290 ? -131.051 62.633 45.603 1.00 53.34 290 MET A C 1
ATOM 2220 O O . MET A 1 290 ? -130.673 63.773 45.330 1.00 53.34 290 MET A O 1
ATOM 2224 N N . LYS A 1 291 ? -132.336 62.268 45.533 1.00 45.78 291 LYS A N 1
ATOM 2225 C CA . LYS A 1 291 ? -133.475 63.175 45.324 1.00 45.78 291 LYS A CA 1
ATOM 2226 C C . LYS A 1 291 ? -134.687 62.722 46.146 1.00 45.78 291 LYS A C 1
ATOM 2228 O O . LYS A 1 291 ? -134.824 61.540 46.437 1.00 45.78 291 LYS A O 1
ATOM 2233 N N . ASP A 1 292 ? -135.545 63.701 46.435 1.00 49.81 292 ASP A N 1
ATOM 2234 C CA . ASP A 1 292 ? -136.963 63.625 46.845 1.00 49.81 292 ASP A CA 1
ATOM 2235 C C . ASP A 1 292 ? -137.348 63.919 48.310 1.00 49.81 292 ASP A C 1
ATOM 2237 O O . ASP A 1 292 ? -138.525 64.185 48.563 1.00 49.81 292 ASP A O 1
ATOM 2241 N N . GLU A 1 293 ? -136.408 64.093 49.249 1.00 52.12 293 GLU A N 1
ATOM 2242 C CA . GLU A 1 293 ? -136.718 64.876 50.462 1.00 52.12 293 GLU A CA 1
ATOM 2243 C C . GLU A 1 293 ? -136.751 66.378 50.119 1.00 52.12 293 GLU A C 1
ATOM 2245 O O . GLU A 1 293 ? -135.717 67.030 49.959 1.00 52.12 293 GLU A O 1
ATOM 2250 N N . ARG A 1 294 ? -137.958 66.953 49.990 1.00 56.09 294 ARG A N 1
ATOM 2251 C CA . ARG A 1 294 ? -138.134 68.407 49.845 1.00 56.09 294 ARG A CA 1
ATOM 2252 C C . ARG A 1 294 ? -137.837 69.120 51.160 1.00 56.09 294 ARG A C 1
ATOM 2254 O O . ARG A 1 294 ? -138.634 69.120 52.093 1.00 56.09 294 ARG A O 1
ATOM 2261 N N . ILE A 1 295 ? -136.681 69.765 51.193 1.00 56.09 295 ILE A N 1
ATOM 2262 C CA . ILE A 1 295 ? -136.209 70.586 52.304 1.00 56.09 295 ILE A CA 1
ATOM 2263 C C . ILE A 1 295 ? -136.803 71.993 52.154 1.00 56.09 295 ILE A C 1
ATOM 2265 O O . ILE A 1 295 ? -136.269 72.833 51.433 1.00 56.09 295 ILE A O 1
ATOM 2269 N N . GLU A 1 296 ? -137.936 72.243 52.814 1.00 49.84 296 GLU A N 1
ATOM 2270 C CA . GLU A 1 296 ? -138.662 73.525 52.730 1.00 49.84 296 GLU A CA 1
ATOM 2271 C C . GLU A 1 296 ? -138.291 74.500 53.866 1.00 49.84 296 GLU A C 1
ATOM 2273 O O . GLU A 1 296 ? -138.636 75.680 53.819 1.00 49.84 296 GLU A O 1
ATOM 2278 N N . THR A 1 297 ? -137.512 74.049 54.859 1.00 53.41 297 THR A N 1
ATOM 2279 C CA . THR A 1 297 ? -136.923 74.907 55.902 1.00 53.41 297 THR A CA 1
ATOM 2280 C C . THR A 1 297 ? -135.416 74.686 56.047 1.00 53.41 297 THR A C 1
ATOM 2282 O O . THR A 1 297 ? -134.923 73.560 55.997 1.00 53.41 297 THR A O 1
ATOM 2285 N N . ALA A 1 298 ? -134.658 75.760 56.297 1.00 62.34 298 ALA A N 1
ATOM 2286 C CA . ALA A 1 298 ? -133.196 75.688 56.433 1.00 62.34 298 ALA A CA 1
ATOM 2287 C C . ALA A 1 298 ? -132.730 74.751 57.568 1.00 62.34 298 ALA A C 1
ATOM 2289 O O . ALA A 1 298 ? -131.656 74.161 57.493 1.00 62.34 298 ALA A O 1
ATOM 2290 N N . GLN A 1 299 ? -133.550 74.565 58.606 1.00 66.62 299 GLN A N 1
ATOM 2291 C CA . GLN A 1 299 ? -133.235 73.675 59.724 1.00 66.62 299 GLN A CA 1
ATOM 2292 C C . GLN A 1 299 ? -133.296 72.186 59.327 1.00 66.62 299 GLN A C 1
ATOM 2294 O O . GLN A 1 299 ? -132.501 71.392 59.831 1.00 66.62 299 GLN A O 1
ATOM 2299 N N . GLN A 1 300 ? -134.149 71.817 58.359 1.00 59.12 300 GLN A N 1
ATOM 2300 C CA . GLN A 1 300 ? -134.110 70.491 57.733 1.00 59.12 300 GLN A CA 1
ATOM 2301 C C . GLN A 1 300 ? -132.828 70.301 56.907 1.00 59.12 300 GLN A C 1
ATOM 2303 O O . GLN A 1 300 ? -132.226 69.231 57.001 1.00 59.12 300 GLN A O 1
ATOM 2308 N N . PHE A 1 301 ? -132.351 71.331 56.188 1.00 66.50 301 PHE A N 1
ATOM 2309 C CA . PHE A 1 301 ? -131.120 71.241 55.383 1.00 66.50 301 PHE A CA 1
ATOM 2310 C C . PHE A 1 301 ? -129.913 70.823 56.224 1.00 66.50 301 PHE A C 1
ATOM 2312 O O . PHE A 1 301 ? -129.228 69.862 55.887 1.00 66.50 301 PHE A O 1
ATOM 2319 N N . PHE A 1 302 ? -129.684 71.499 57.354 1.00 70.44 302 PHE A N 1
ATOM 2320 C CA . PHE A 1 302 ? -128.552 71.177 58.223 1.00 70.44 302 PHE A CA 1
ATOM 2321 C C . PHE A 1 302 ? -128.668 69.784 58.856 1.00 70.44 302 PHE A C 1
ATOM 2323 O O . PHE A 1 302 ? -127.656 69.102 58.990 1.00 70.44 302 PHE A O 1
ATOM 2330 N N . SER A 1 303 ? -129.880 69.315 59.183 1.00 69.12 303 SER A N 1
ATOM 2331 C CA . SER A 1 303 ? -130.075 67.949 59.698 1.00 69.12 303 SER A CA 1
ATOM 2332 C C . SER A 1 303 ? -129.862 66.858 58.637 1.00 69.12 303 SER A C 1
ATOM 2334 O O . SER A 1 303 ? -129.328 65.794 58.952 1.00 69.12 303 SER A O 1
ATOM 2336 N N . TRP A 1 304 ? -130.223 67.131 57.379 1.00 71.81 304 TRP A N 1
ATOM 2337 C CA . TRP A 1 304 ? -129.979 66.245 56.240 1.00 71.81 304 TRP A CA 1
ATOM 2338 C C . TRP A 1 304 ? -128.486 66.194 55.886 1.00 71.81 304 TRP A C 1
ATOM 2340 O O . TRP A 1 304 ? -127.905 65.114 55.808 1.00 71.81 304 TRP A O 1
ATOM 2350 N N . PHE A 1 305 ? -127.834 67.356 55.775 1.00 69.56 305 PHE A N 1
ATOM 2351 C CA . PHE A 1 305 ? -126.407 67.452 55.462 1.00 69.56 305 PHE A CA 1
ATOM 2352 C C . PHE A 1 305 ? -125.533 66.808 56.548 1.00 69.56 305 PHE A C 1
ATOM 2354 O O . PHE A 1 305 ? -124.619 66.051 56.229 1.00 69.56 305 PHE A O 1
ATOM 2361 N N . ALA A 1 306 ? -125.853 67.023 57.831 1.00 69.62 306 ALA A N 1
ATOM 2362 C CA . ALA A 1 306 ? -125.148 66.372 58.934 1.00 69.62 306 ALA A CA 1
ATOM 2363 C C . ALA A 1 306 ? -125.280 64.838 58.890 1.00 69.62 306 ALA A C 1
ATOM 2365 O O . ALA A 1 306 ? -124.295 64.136 59.123 1.00 69.62 306 ALA A O 1
ATOM 2366 N N . LYS A 1 307 ? -126.463 64.301 58.547 1.00 68.06 307 LYS A N 1
ATOM 2367 C CA . LYS A 1 307 ? -126.646 62.857 58.316 1.00 68.06 307 LYS A CA 1
ATOM 2368 C C . LYS A 1 307 ? -125.763 62.351 57.176 1.00 68.06 307 LYS A C 1
ATOM 2370 O O . LYS A 1 307 ? -125.055 61.369 57.377 1.00 68.06 307 LYS A O 1
ATOM 2375 N N . LEU A 1 308 ? -125.790 63.027 56.024 1.00 66.38 308 LEU A N 1
ATOM 2376 C CA . LEU A 1 308 ? -125.005 62.649 54.847 1.00 66.38 308 LEU A CA 1
ATOM 2377 C C . LEU A 1 308 ? -123.507 62.588 55.176 1.00 66.38 308 LEU A C 1
ATOM 2379 O O . LEU A 1 308 ? -122.868 61.567 54.935 1.00 66.38 308 LEU A O 1
ATOM 2383 N N . GLN A 1 309 ? -122.975 63.644 55.797 1.00 66.50 309 GLN A N 1
ATOM 2384 C CA . GLN A 1 309 ? -121.568 63.714 56.184 1.00 66.50 309 GLN A CA 1
ATOM 2385 C C . GLN A 1 309 ? -121.196 62.602 57.179 1.00 66.50 309 GLN A C 1
ATOM 2387 O O . GLN A 1 309 ? -120.230 61.881 56.950 1.00 66.50 309 GLN A O 1
ATOM 2392 N N . THR A 1 310 ? -122.017 62.369 58.212 1.00 69.75 310 THR A N 1
ATOM 2393 C CA . THR A 1 310 ? -121.759 61.300 59.198 1.00 69.75 310 THR A CA 1
ATOM 2394 C C . THR A 1 310 ? -121.741 59.902 58.557 1.00 69.75 310 THR A C 1
ATOM 2396 O O . THR A 1 310 ? -121.014 59.026 59.021 1.00 69.75 310 THR A O 1
ATOM 2399 N N . GLN A 1 311 ? -122.524 59.669 57.495 1.00 64.12 311 GLN A N 1
ATOM 2400 C CA . GLN A 1 311 ? -122.493 58.402 56.754 1.00 64.12 311 GLN A CA 1
ATOM 2401 C C . GLN A 1 311 ? -121.256 58.272 55.854 1.00 64.12 311 GLN A C 1
ATOM 2403 O O . GLN A 1 311 ? -120.703 57.178 55.767 1.00 64.12 311 GLN A O 1
ATOM 2408 N N . MET A 1 312 ? -120.797 59.361 55.227 1.00 62.47 312 MET A N 1
ATOM 2409 C CA . MET A 1 312 ? -119.557 59.359 54.438 1.00 62.47 312 MET A CA 1
ATOM 2410 C C . MET A 1 312 ? -118.330 59.080 55.318 1.00 62.47 312 MET A C 1
ATOM 2412 O O . MET A 1 312 ? -117.561 58.169 55.012 1.00 62.47 312 MET A O 1
ATOM 2416 N N . ASP A 1 313 ? -118.201 59.785 56.446 1.00 65.38 313 ASP A N 1
ATOM 2417 C CA . ASP A 1 313 ? -117.061 59.656 57.365 1.00 65.38 313 ASP A CA 1
ATOM 2418 C C . ASP A 1 313 ? -116.915 58.212 57.906 1.00 65.38 313 ASP A C 1
ATOM 2420 O O . ASP A 1 313 ? -115.807 57.680 58.011 1.00 65.38 313 ASP A O 1
ATOM 2424 N N . GLN A 1 314 ? -118.034 57.537 58.208 1.00 64.44 314 GLN A N 1
ATOM 2425 C CA . GLN A 1 314 ? -118.028 56.147 58.691 1.00 64.44 314 GLN A CA 1
ATOM 2426 C C . GLN A 1 314 ? -117.671 55.123 57.605 1.00 64.44 314 GLN A C 1
ATOM 2428 O O . GLN A 1 314 ? -116.989 54.132 57.893 1.00 64.44 314 GLN A O 1
ATOM 2433 N N . ASP A 1 315 ? -118.123 55.333 56.366 1.00 64.44 315 ASP A N 1
ATOM 2434 C CA . ASP A 1 315 ? -117.879 54.379 55.285 1.00 64.44 315 ASP A CA 1
ATOM 2435 C C . ASP A 1 315 ? -116.432 54.458 54.764 1.00 64.44 315 ASP A C 1
ATOM 2437 O O . ASP A 1 315 ? -115.876 53.431 54.370 1.00 64.44 315 ASP A O 1
ATOM 2441 N N . GLU A 1 316 ? -115.766 55.618 54.824 1.00 64.06 316 GLU A N 1
ATOM 2442 C CA . GLU A 1 316 ? -114.331 55.728 54.510 1.00 64.06 316 GLU A CA 1
ATOM 2443 C C . GLU A 1 316 ? -113.432 55.079 55.578 1.00 64.06 316 GLU A C 1
ATOM 2445 O O . GLU A 1 316 ? -112.607 54.224 55.238 1.00 64.06 316 GLU A O 1
ATOM 2450 N N . GLU A 1 317 ? -113.604 55.405 56.867 1.00 65.00 317 GLU A N 1
ATOM 2451 C CA . GLU A 1 317 ? -112.728 54.897 57.940 1.00 65.00 317 GLU A CA 1
ATOM 2452 C C . GLU A 1 317 ? -112.658 53.361 58.003 1.00 65.00 317 GLU A C 1
ATOM 2454 O O . GLU A 1 317 ? -111.601 52.788 58.295 1.00 65.00 317 GLU A O 1
ATOM 2459 N N . SER A 1 318 ? -113.776 52.681 57.734 1.00 68.88 318 SER A N 1
ATOM 2460 C CA . SER A 1 318 ? -113.875 51.219 57.826 1.00 68.88 318 SER A CA 1
ATOM 2461 C C . SER A 1 318 ? -112.891 50.490 56.897 1.00 68.88 318 SER A C 1
ATOM 2463 O O . SER A 1 318 ? -112.275 49.495 57.296 1.00 68.88 318 SER A O 1
ATOM 2465 N N . LYS A 1 319 ? -112.684 51.023 55.685 1.00 71.31 319 LYS A N 1
ATOM 2466 C CA . LYS A 1 319 ? -111.866 50.415 54.625 1.00 71.31 319 LYS A CA 1
ATOM 2467 C C . LYS A 1 319 ? -110.374 50.484 54.958 1.00 71.31 319 LYS A C 1
ATOM 2469 O O . LYS A 1 319 ? -109.651 49.500 54.793 1.00 71.31 319 LYS A O 1
ATOM 2474 N N . TYR A 1 320 ? -109.917 51.616 55.497 1.00 73.62 320 TYR A N 1
ATOM 2475 C CA . TYR A 1 320 ? -108.512 51.810 55.870 1.00 73.62 320 TYR A CA 1
ATOM 2476 C C . TYR A 1 320 ? -108.073 50.910 57.032 1.00 73.62 320 TYR A C 1
ATOM 2478 O O . TYR A 1 320 ? -106.951 50.402 57.019 1.00 73.62 320 TYR A O 1
ATOM 2486 N N . ARG A 1 321 ? -108.956 50.654 58.010 1.00 77.31 321 ARG A N 1
ATOM 2487 C CA . ARG A 1 321 ? -108.658 49.765 59.149 1.00 77.31 321 ARG A CA 1
ATOM 2488 C C . ARG A 1 321 ? -108.399 48.323 58.691 1.00 77.31 321 ARG A C 1
ATOM 2490 O O . ARG A 1 321 ? -107.371 47.756 59.050 1.00 77.31 321 ARG A O 1
ATOM 2497 N N . GLN A 1 322 ? -109.264 47.765 57.838 1.00 77.38 322 GLN A N 1
ATOM 2498 C CA . GLN A 1 322 ? -109.083 46.404 57.304 1.00 77.38 322 GLN A CA 1
ATOM 2499 C C . GLN A 1 322 ? -107.780 46.259 56.502 1.00 77.38 322 GLN A C 1
ATOM 2501 O O . GLN A 1 322 ? -107.057 45.278 56.670 1.00 77.38 322 GLN A O 1
ATOM 2506 N N . MET A 1 323 ? -107.443 47.256 55.675 1.00 76.81 323 MET A N 1
ATOM 2507 C CA . MET A 1 323 ? -106.202 47.249 54.894 1.00 76.81 323 MET A CA 1
ATOM 2508 C C . MET A 1 323 ? -104.951 47.312 55.785 1.00 76.81 323 MET A C 1
ATOM 2510 O O . MET A 1 323 ? -103.976 46.609 55.525 1.00 76.81 323 MET A O 1
ATOM 2514 N N . ARG A 1 324 ? -104.980 48.108 56.865 1.00 82.12 324 ARG A N 1
ATOM 2515 C CA . ARG A 1 324 ? -103.882 48.183 57.844 1.00 82.12 324 ARG A CA 1
ATOM 2516 C C . ARG A 1 324 ? -103.620 46.829 58.502 1.00 82.12 324 ARG A C 1
ATOM 2518 O O . ARG A 1 324 ? -102.472 46.406 58.587 1.00 82.12 324 ARG A O 1
ATOM 2525 N N . ASP A 1 325 ? -104.673 46.155 58.951 1.00 81.38 325 ASP A N 1
ATOM 2526 C CA . ASP A 1 325 ? -104.541 44.907 59.708 1.00 81.38 325 ASP A CA 1
ATOM 2527 C C . ASP A 1 325 ? -104.100 43.742 58.799 1.00 81.38 325 ASP A C 1
ATOM 2529 O O . ASP A 1 325 ? -103.284 42.914 59.204 1.00 81.38 325 ASP A O 1
ATOM 2533 N N . TYR A 1 326 ? -104.524 43.743 57.528 1.00 83.12 326 TYR A N 1
ATOM 2534 C CA . TYR A 1 326 ? -104.006 42.838 56.494 1.00 83.12 326 TYR A CA 1
ATOM 2535 C C . TYR A 1 326 ? -102.505 43.051 56.222 1.00 83.12 326 TYR A C 1
ATOM 2537 O O . TYR A 1 326 ? -101.742 42.086 56.158 1.00 83.12 326 TYR A O 1
ATOM 2545 N N . LEU A 1 327 ? -102.057 44.309 56.112 1.00 81.38 327 LEU A N 1
ATOM 2546 C CA . LEU A 1 327 ? -100.637 44.641 55.939 1.00 81.38 327 LEU A CA 1
ATOM 2547 C C . LEU A 1 327 ? -99.795 44.257 57.168 1.00 81.38 327 LEU A C 1
ATOM 2549 O O . LEU A 1 327 ? -98.683 43.760 56.999 1.00 81.38 327 LEU A O 1
ATOM 2553 N N . SER A 1 328 ? -100.334 44.410 58.383 1.00 82.31 328 SER A N 1
ATOM 2554 C CA . SER A 1 328 ? -99.679 43.976 59.627 1.00 82.31 328 SER A CA 1
ATOM 2555 C C . SER A 1 328 ? -99.403 42.469 59.624 1.00 82.31 328 SER A C 1
ATOM 2557 O O . SER A 1 328 ? -98.278 42.049 59.883 1.00 82.31 328 SER A O 1
ATOM 2559 N N . GLY A 1 329 ? -100.395 41.652 59.248 1.00 84.31 329 GLY A N 1
ATOM 2560 C CA . GLY A 1 329 ? -100.227 40.197 59.151 1.00 84.31 329 GLY A CA 1
ATOM 2561 C C . GLY A 1 329 ? -99.217 39.764 58.080 1.00 84.31 329 GLY A C 1
ATOM 2562 O O . GLY A 1 329 ? -98.510 38.775 58.266 1.00 84.31 329 GLY A O 1
ATOM 2563 N N . PHE A 1 330 ? -99.096 40.518 56.981 1.00 81.56 330 PHE A N 1
ATOM 2564 C CA . PHE A 1 330 ? -98.050 40.287 55.978 1.00 81.56 330 PHE A CA 1
ATOM 2565 C C . PHE A 1 330 ? -96.651 40.671 56.472 1.00 81.56 330 PHE A C 1
ATOM 2567 O O . PHE A 1 330 ? -95.688 39.976 56.150 1.00 81.56 330 PHE A O 1
ATOM 2574 N N . GLN A 1 331 ? -96.522 41.736 57.270 1.00 84.88 331 GLN A N 1
ATOM 2575 C CA . GLN A 1 331 ? -95.240 42.110 57.867 1.00 84.88 331 GLN A CA 1
ATOM 2576 C C . GLN A 1 331 ? -94.737 41.022 58.828 1.00 84.88 331 GLN A C 1
ATOM 2578 O O . GLN A 1 331 ? -93.604 40.570 58.685 1.00 84.88 331 GLN A O 1
ATOM 2583 N N . GLU A 1 332 ? -95.589 40.538 59.738 1.00 87.06 332 GLU A N 1
ATOM 2584 C CA . GLU A 1 332 ? -95.229 39.480 60.696 1.00 87.06 332 GLU A CA 1
ATOM 2585 C C . GLU A 1 332 ? -94.770 38.184 60.002 1.00 87.06 332 GLU A C 1
ATOM 2587 O O . GLU A 1 332 ? -93.820 37.541 60.451 1.00 87.06 332 GLU A O 1
ATOM 2592 N N . GLN A 1 333 ? -95.382 37.818 58.868 1.00 86.69 333 GLN A N 1
ATOM 2593 C CA . GLN A 1 333 ? -94.953 36.665 58.066 1.00 86.69 333 GLN A CA 1
ATOM 2594 C C . GLN A 1 333 ? -93.588 36.882 57.397 1.00 86.69 333 GLN A C 1
ATOM 2596 O O . GLN A 1 333 ? -92.757 35.972 57.391 1.00 86.69 333 GLN A O 1
ATOM 2601 N N . CYS A 1 334 ? -93.326 38.079 56.863 1.00 85.31 334 CYS A N 1
ATOM 2602 C CA . CYS A 1 334 ? -92.019 38.428 56.303 1.00 85.31 334 CYS A CA 1
ATOM 2603 C C . CYS A 1 334 ? -90.916 38.402 57.372 1.00 85.31 334 CYS A C 1
ATOM 2605 O O . CYS A 1 334 ? -89.856 37.822 57.133 1.00 85.31 334 CYS A O 1
ATOM 2607 N N . ASP A 1 335 ? -91.175 38.965 58.555 1.00 88.50 335 ASP A N 1
ATOM 2608 C CA . ASP A 1 335 ? -90.225 38.978 59.670 1.00 88.50 335 ASP A CA 1
ATOM 2609 C C . ASP A 1 335 ? -89.958 37.555 60.206 1.00 88.50 335 ASP A C 1
ATOM 2611 O O . ASP A 1 335 ? -88.814 37.221 60.524 1.00 88.50 335 ASP A O 1
ATOM 2615 N N . ALA A 1 336 ? -90.962 36.670 60.237 1.00 88.31 336 ALA A N 1
ATOM 2616 C CA . ALA A 1 336 ? -90.770 35.257 60.578 1.00 88.31 336 ALA A CA 1
ATOM 2617 C C . ALA A 1 336 ? -89.845 34.534 59.577 1.00 88.31 336 ALA A C 1
ATOM 2619 O O . ALA A 1 336 ? -88.836 33.951 59.977 1.00 88.31 336 ALA A O 1
ATOM 2620 N N . ILE A 1 337 ? -90.124 34.646 58.271 1.00 88.31 337 ILE A N 1
ATOM 2621 C CA . ILE A 1 337 ? -89.307 34.029 57.208 1.00 88.31 337 ILE A CA 1
ATOM 2622 C C . ILE A 1 337 ? -87.865 34.559 57.237 1.00 88.31 337 ILE A C 1
ATOM 2624 O O . ILE A 1 337 ? -86.913 33.799 57.050 1.00 88.31 337 ILE A O 1
ATOM 2628 N N . LEU A 1 338 ? -87.678 35.856 57.495 1.00 88.75 338 LEU A N 1
ATOM 2629 C CA . LEU A 1 338 ? -86.357 36.483 57.552 1.00 88.75 338 LEU A CA 1
ATOM 2630 C C . LEU A 1 338 ? -85.531 35.972 58.750 1.00 88.75 338 LEU A C 1
ATOM 2632 O O . LEU A 1 338 ? -84.317 35.786 58.625 1.00 88.75 338 LEU A O 1
ATOM 2636 N N . ASN A 1 339 ? -86.174 35.665 59.881 1.00 91.50 339 ASN A N 1
ATOM 2637 C CA . ASN A 1 339 ? -85.526 35.008 61.019 1.00 91.50 339 ASN A CA 1
ATOM 2638 C C . ASN A 1 339 ? -85.124 33.553 60.710 1.00 91.50 339 ASN A C 1
ATOM 2640 O O . ASN A 1 339 ? -83.984 33.173 60.990 1.00 91.50 339 ASN A O 1
ATOM 2644 N N . ASP A 1 340 ? -85.997 32.766 60.073 1.00 90.62 340 ASP A N 1
ATOM 2645 C CA . ASP A 1 340 ? -85.692 31.382 59.672 1.00 90.62 340 ASP A CA 1
ATOM 2646 C C . ASP A 1 340 ? -84.516 31.316 58.680 1.00 90.62 340 ASP A C 1
ATOM 2648 O O . ASP A 1 340 ? -83.600 30.503 58.837 1.00 90.62 340 ASP A O 1
ATOM 2652 N N . VAL A 1 341 ? -84.477 32.222 57.695 1.00 89.88 341 VAL A N 1
ATOM 2653 C CA . VAL A 1 341 ? -83.358 32.340 56.741 1.00 89.88 341 VAL A CA 1
ATOM 2654 C C . VAL A 1 341 ? -82.049 32.698 57.453 1.00 89.88 341 VAL A C 1
ATOM 2656 O O . VAL A 1 341 ? -81.013 32.094 57.168 1.00 89.88 341 VAL A O 1
ATOM 2659 N N . ASN A 1 342 ? -82.076 33.623 58.417 1.00 91.62 342 ASN A N 1
ATOM 2660 C CA . ASN A 1 342 ? -80.893 33.968 59.211 1.00 91.62 342 ASN A CA 1
ATOM 2661 C C . ASN A 1 342 ? -80.398 32.790 60.068 1.00 91.62 342 ASN A C 1
ATOM 2663 O O . ASN A 1 342 ? -79.188 32.570 60.159 1.00 91.62 342 ASN A O 1
ATOM 2667 N N . SER A 1 343 ? -81.304 31.997 60.649 1.00 91.75 343 SER A N 1
ATOM 2668 C CA . SER A 1 343 ? -80.949 30.768 61.372 1.00 91.75 343 SER A CA 1
ATOM 2669 C C . SER A 1 343 ? -80.282 29.743 60.444 1.00 91.75 343 SER A C 1
ATOM 2671 O O . SER A 1 343 ? -79.196 29.240 60.747 1.00 91.75 343 SER A O 1
ATOM 2673 N N . ALA A 1 344 ? -80.863 29.497 59.264 1.00 88.56 344 ALA A N 1
ATOM 2674 C CA . ALA A 1 344 ? -80.299 28.589 58.267 1.00 88.56 344 ALA A CA 1
ATOM 2675 C C . ALA A 1 344 ? -78.891 29.018 57.804 1.00 88.56 344 ALA A C 1
ATOM 2677 O O . ALA A 1 344 ? -77.999 28.175 57.679 1.00 88.56 344 ALA A O 1
ATOM 2678 N N . LEU A 1 345 ? -78.657 30.323 57.615 1.00 90.62 345 LEU A N 1
ATOM 2679 C CA . LEU A 1 345 ? -77.341 30.870 57.266 1.00 90.62 345 LEU A CA 1
ATOM 2680 C C . LEU A 1 345 ? -76.299 30.658 58.377 1.00 90.62 345 LEU A C 1
ATOM 2682 O O . LEU A 1 345 ? -75.176 30.248 58.078 1.00 90.62 345 LEU A O 1
ATOM 2686 N N . GLN A 1 346 ? -76.658 30.857 59.651 1.00 92.06 346 GLN A N 1
ATOM 2687 C CA . GLN A 1 346 ? -75.757 30.578 60.783 1.00 92.06 346 GLN A CA 1
ATOM 2688 C C . GLN A 1 346 ? -75.390 29.088 60.877 1.00 92.06 346 GLN A C 1
ATOM 2690 O O . GLN A 1 346 ? -74.230 28.742 61.122 1.00 92.06 346 GLN A O 1
ATOM 2695 N N . HIS A 1 347 ? -76.350 28.191 60.634 1.00 91.50 347 HIS A N 1
ATOM 2696 C CA . HIS A 1 347 ? -76.082 26.754 60.568 1.00 91.50 347 HIS A CA 1
ATOM 2697 C C . HIS A 1 347 ? -75.144 26.391 59.405 1.00 91.50 347 HIS A C 1
ATOM 2699 O O . HIS A 1 347 ? -74.220 25.596 59.601 1.00 91.50 347 HIS A O 1
ATOM 2705 N N . LEU A 1 348 ? -75.316 27.008 58.231 1.00 90.12 348 LEU A N 1
ATOM 2706 C CA . LEU A 1 348 ? -74.449 26.792 57.068 1.00 90.12 348 LEU A CA 1
ATOM 2707 C C . LEU A 1 348 ? -73.007 27.269 57.321 1.00 90.12 348 LEU A C 1
ATOM 2709 O O . LEU A 1 348 ? -72.055 26.550 57.018 1.00 90.12 348 LEU A O 1
ATOM 2713 N N . GLU A 1 349 ? -72.833 28.447 57.928 1.00 91.00 349 GLU A N 1
ATOM 2714 C CA . GLU A 1 349 ? -71.512 29.000 58.262 1.00 91.00 349 GLU A CA 1
ATOM 2715 C C . GLU A 1 349 ? -70.780 28.134 59.309 1.00 91.00 349 GLU A C 1
ATOM 2717 O O . GLU A 1 349 ? -69.571 27.903 59.216 1.00 91.00 349 GLU A O 1
ATOM 2722 N N . SER A 1 350 ? -71.516 27.597 60.289 1.00 91.94 350 SER A N 1
ATOM 2723 C CA . SER A 1 350 ? -70.986 26.652 61.280 1.00 91.94 350 SER A CA 1
ATOM 2724 C C . SER A 1 350 ? -70.534 25.336 60.631 1.00 91.94 350 SER A C 1
ATOM 2726 O O . SER A 1 350 ? -69.416 24.873 60.877 1.00 91.94 350 SER A O 1
ATOM 2728 N N . LEU A 1 351 ? -71.350 24.775 59.728 1.00 91.44 351 LEU A N 1
ATOM 2729 C CA . LEU A 1 351 ? -71.012 23.572 58.964 1.00 91.44 351 LEU A CA 1
ATOM 2730 C C . LEU A 1 351 ? -69.759 23.783 58.098 1.00 91.44 351 LEU A C 1
ATOM 2732 O O . LEU A 1 351 ? -68.871 22.931 58.086 1.00 91.44 351 LEU A O 1
ATOM 2736 N N . GLN A 1 352 ? -69.642 24.936 57.431 1.00 90.88 352 GLN A N 1
ATOM 2737 C CA . GLN A 1 352 ? -68.469 25.288 56.626 1.00 90.88 352 GLN A CA 1
ATOM 2738 C C . GLN A 1 352 ? -67.188 25.338 57.475 1.00 90.88 352 GLN A C 1
ATOM 2740 O O . GLN A 1 352 ? -66.165 24.781 57.074 1.00 90.88 352 GLN A O 1
ATOM 2745 N N . LYS A 1 353 ? -67.241 25.946 58.670 1.00 90.31 353 LYS A N 1
ATOM 2746 C CA . LYS A 1 353 ? -66.107 26.004 59.612 1.00 90.31 353 LYS A CA 1
ATOM 2747 C C . LYS A 1 353 ? -65.686 24.608 60.088 1.00 90.31 353 LYS A C 1
ATOM 2749 O O . LYS A 1 353 ? -64.490 24.318 60.133 1.00 90.31 353 LYS A O 1
ATOM 2754 N N . GLN A 1 354 ? -66.644 23.729 60.393 1.00 90.69 354 GLN A N 1
ATOM 2755 C CA . GLN A 1 354 ? -66.360 22.341 60.783 1.00 90.69 354 GLN A CA 1
ATOM 2756 C C . GLN A 1 354 ? -65.754 21.528 59.630 1.00 90.69 354 GLN A C 1
ATOM 2758 O O . GLN A 1 354 ? -64.745 20.850 59.829 1.00 90.69 354 GLN A O 1
ATOM 2763 N N . TYR A 1 355 ? -66.306 21.646 58.418 1.00 89.25 355 TYR A N 1
ATOM 2764 C CA . TYR A 1 355 ? -65.769 20.989 57.224 1.00 89.25 355 TYR A CA 1
ATOM 2765 C C . TYR A 1 355 ? -64.320 21.412 56.951 1.00 89.25 355 TYR A C 1
ATOM 2767 O O . TYR A 1 355 ? -63.458 20.556 56.757 1.00 89.25 355 TYR A O 1
ATOM 2775 N N . LEU A 1 356 ? -64.019 22.716 57.011 1.00 88.25 356 LEU A N 1
ATOM 2776 C CA . LEU A 1 356 ? -62.664 23.228 56.785 1.00 88.25 356 LEU A CA 1
ATOM 2777 C C . LEU A 1 356 ? -61.664 22.697 57.828 1.00 88.25 356 LEU A C 1
ATOM 2779 O O . LEU A 1 356 ? -60.551 22.309 57.480 1.00 88.25 356 LEU A O 1
ATOM 2783 N N . PHE A 1 357 ? -62.067 22.624 59.101 1.00 90.25 357 PHE A N 1
ATOM 2784 C CA . PHE A 1 357 ? -61.242 22.071 60.181 1.00 90.25 357 PHE A CA 1
ATOM 2785 C C . PHE A 1 357 ? -60.920 20.583 59.971 1.00 90.25 357 PHE A C 1
ATOM 2787 O O . PHE A 1 357 ? -59.763 20.179 60.114 1.00 90.25 357 PHE A O 1
ATOM 2794 N N . VAL A 1 358 ? -61.919 19.773 59.601 1.00 90.56 358 VAL A N 1
ATOM 2795 C CA . VAL A 1 358 ? -61.733 18.341 59.312 1.00 90.56 358 VAL A CA 1
ATOM 2796 C C . VAL A 1 358 ? -60.883 18.146 58.057 1.00 90.56 358 VAL A C 1
ATOM 2798 O O . VAL A 1 358 ? -59.931 17.366 58.092 1.00 90.56 358 VAL A O 1
ATOM 2801 N N . SER A 1 359 ? -61.161 18.888 56.982 1.00 89.44 359 SER A N 1
ATOM 2802 C CA . SER A 1 359 ? -60.401 18.836 55.727 1.00 89.44 359 SER A CA 1
ATOM 2803 C C . SER A 1 359 ? -58.923 19.165 55.953 1.00 89.44 359 SER A C 1
ATOM 2805 O O . SER A 1 359 ? -58.055 18.391 55.554 1.00 89.44 359 SER A O 1
ATOM 2807 N N . ASN A 1 360 ? -58.621 20.257 56.663 1.00 89.00 360 ASN A N 1
ATOM 2808 C CA . ASN A 1 360 ? -57.243 20.683 56.916 1.00 89.00 360 ASN A CA 1
ATOM 2809 C C . ASN A 1 360 ? -56.479 19.683 57.799 1.00 89.00 360 ASN A C 1
ATOM 2811 O O . ASN A 1 360 ? -55.319 19.384 57.519 1.00 89.00 360 ASN A O 1
ATOM 2815 N N . LYS A 1 361 ? -57.116 19.119 58.838 1.00 88.38 361 LYS A N 1
ATOM 2816 C CA . LYS A 1 361 ? -56.480 18.086 59.675 1.00 88.38 361 LYS A CA 1
ATOM 2817 C C . LYS A 1 361 ? -56.267 16.765 58.939 1.00 88.38 361 LYS A C 1
ATOM 2819 O O . LYS A 1 361 ? -55.235 16.133 59.137 1.00 88.38 361 LYS A O 1
ATOM 2824 N N . THR A 1 362 ? -57.218 16.355 58.103 1.00 88.38 362 THR A N 1
ATOM 2825 C CA . THR A 1 362 ? -57.122 15.099 57.342 1.00 88.38 362 THR A CA 1
ATOM 2826 C C . THR A 1 362 ? -56.064 15.208 56.244 1.00 88.38 362 THR A C 1
ATOM 2828 O O . THR A 1 362 ? -55.271 14.287 56.081 1.00 88.38 362 THR A O 1
ATOM 2831 N N . GLY A 1 363 ? -55.982 16.358 55.561 1.00 87.25 363 GLY A N 1
ATOM 2832 C CA . GLY A 1 363 ? -54.925 16.650 54.590 1.00 87.25 363 GLY A CA 1
ATOM 2833 C C . GLY A 1 363 ? -53.529 16.623 55.217 1.00 87.25 363 GLY A C 1
ATOM 2834 O O . GLY A 1 363 ? -52.677 15.874 54.753 1.00 87.25 363 GLY A O 1
ATOM 2835 N N . ALA A 1 364 ? -53.321 17.348 56.322 1.00 86.19 364 ALA A N 1
ATOM 2836 C CA . ALA A 1 364 ? -52.030 17.371 57.018 1.00 86.19 364 ALA A CA 1
ATOM 2837 C C . ALA A 1 364 ? -51.608 15.992 57.568 1.00 86.19 364 ALA A C 1
ATOM 2839 O O . ALA A 1 364 ? -50.422 15.668 57.584 1.00 86.19 364 ALA A O 1
ATOM 2840 N N . LEU A 1 365 ? -52.565 15.160 58.003 1.00 89.50 365 LEU A N 1
ATOM 2841 C CA . LEU A 1 365 ? -52.285 13.782 58.415 1.00 89.50 365 LEU A CA 1
ATOM 2842 C C . LEU A 1 365 ? -51.894 12.898 57.221 1.00 89.50 365 LEU A C 1
ATOM 2844 O O . LEU A 1 365 ? -50.945 12.127 57.325 1.00 89.50 365 LEU A O 1
ATOM 2848 N N . HIS A 1 366 ? -52.597 13.018 56.091 1.00 89.38 366 HIS A N 1
ATOM 2849 C CA . HIS A 1 366 ? -52.282 12.270 54.874 1.00 89.38 366 HIS A CA 1
ATOM 2850 C C . HIS A 1 366 ? -50.896 12.636 54.326 1.00 89.38 366 HIS A C 1
ATOM 2852 O O . HIS A 1 366 ? -50.113 11.735 54.036 1.00 89.38 366 HIS A O 1
ATOM 2858 N N . GLU A 1 367 ? -50.562 13.928 54.270 1.00 89.81 367 GLU A N 1
ATOM 2859 C CA . GLU A 1 367 ? -49.251 14.433 53.838 1.00 89.81 367 GLU A CA 1
ATOM 2860 C C . GLU A 1 367 ? -48.111 13.914 54.736 1.00 89.81 367 GLU A C 1
ATOM 2862 O O . GLU A 1 367 ? -47.096 13.432 54.234 1.00 89.81 367 GLU A O 1
ATOM 2867 N N . ALA A 1 368 ? -48.309 13.897 56.060 1.00 90.50 368 ALA A N 1
ATOM 2868 C CA . ALA A 1 368 ? -47.350 13.312 56.999 1.00 90.50 368 ALA A CA 1
ATOM 2869 C C . ALA A 1 368 ? -47.195 11.784 56.833 1.00 90.50 368 ALA A C 1
ATOM 2871 O O . ALA A 1 368 ? -46.087 11.260 56.952 1.00 90.50 368 ALA A O 1
ATOM 2872 N N . CYS A 1 369 ? -48.279 11.057 56.540 1.00 89.75 369 CYS A N 1
ATOM 2873 C CA . CYS A 1 369 ? -48.217 9.619 56.263 1.00 89.75 369 CYS A CA 1
ATOM 2874 C C . CYS A 1 369 ? -47.502 9.305 54.938 1.00 89.75 369 CYS A C 1
ATOM 2876 O O . CYS A 1 369 ? -46.682 8.390 54.910 1.00 89.75 369 CYS A O 1
ATOM 2878 N N . GLU A 1 370 ? -47.755 10.069 53.872 1.00 90.69 370 GLU A N 1
ATOM 2879 C CA . GLU A 1 370 ? -47.037 9.943 52.594 1.00 90.69 370 GLU A CA 1
ATOM 2880 C C . GLU A 1 370 ? -45.538 10.228 52.759 1.00 90.69 370 GLU A C 1
ATOM 2882 O O . GLU A 1 370 ? -44.708 9.469 52.257 1.00 90.69 370 GLU A O 1
ATOM 2887 N N . GLN A 1 371 ? -45.164 11.259 53.530 1.00 92.44 371 GLN A N 1
ATOM 2888 C CA . GLN A 1 371 ? -43.756 11.530 53.824 1.00 92.44 371 GLN A CA 1
ATOM 2889 C C . GLN A 1 371 ? -43.090 10.358 54.567 1.00 92.44 371 GLN A C 1
ATOM 2891 O O . GLN A 1 371 ? -42.001 9.938 54.178 1.00 92.44 371 GLN A O 1
ATOM 2896 N N . LEU A 1 372 ? -43.742 9.783 55.583 1.00 92.88 372 LEU A N 1
ATOM 2897 C CA . LEU A 1 372 ? -43.199 8.636 56.325 1.00 92.88 372 LEU A CA 1
ATOM 2898 C C . LEU A 1 372 ? -43.082 7.366 55.466 1.00 92.88 372 LEU A C 1
ATOM 2900 O O . LEU A 1 372 ? -42.104 6.633 55.598 1.00 92.88 372 LEU A O 1
ATOM 2904 N N . LEU A 1 373 ? -44.035 7.111 54.562 1.00 92.44 373 LEU A N 1
ATOM 2905 C CA . LEU A 1 373 ? -43.955 6.001 53.603 1.00 92.44 373 LEU A CA 1
ATOM 2906 C C . LEU A 1 373 ? -42.803 6.199 52.607 1.00 92.44 373 LEU A C 1
ATOM 2908 O O . LEU A 1 373 ? -42.073 5.253 52.302 1.00 92.44 373 LEU A O 1
ATOM 2912 N N . LYS A 1 374 ? -42.592 7.436 52.148 1.00 92.06 374 LYS A N 1
ATOM 2913 C CA . LYS A 1 374 ? -41.468 7.806 51.284 1.00 92.06 374 LYS A CA 1
ATOM 2914 C C . LYS A 1 374 ? -40.126 7.601 51.994 1.00 92.06 374 LYS A C 1
ATOM 2916 O O . LYS A 1 374 ? -39.273 6.896 51.459 1.00 92.06 374 LYS A O 1
ATOM 2921 N N . GLU A 1 375 ? -39.968 8.109 53.216 1.00 93.06 375 GLU A N 1
ATOM 2922 C CA . GLU A 1 375 ? -38.769 7.894 54.044 1.00 93.06 375 GLU A CA 1
ATOM 2923 C C . GLU A 1 375 ? -38.520 6.400 54.325 1.00 93.06 375 GLU A C 1
ATOM 2925 O O . GLU A 1 375 ? -37.383 5.935 54.231 1.00 93.06 375 GLU A O 1
ATOM 2930 N N . GLN A 1 376 ? -39.570 5.608 54.583 1.00 93.44 376 GLN A N 1
ATOM 2931 C CA . GLN A 1 376 ? -39.450 4.153 54.717 1.00 93.44 376 GLN A CA 1
ATOM 2932 C C . GLN A 1 376 ? -38.930 3.499 53.427 1.00 93.44 376 GLN A C 1
ATOM 2934 O O . GLN A 1 376 ? -38.047 2.643 53.496 1.00 93.44 376 GLN A O 1
ATOM 2939 N N . SER A 1 377 ? -39.448 3.893 52.258 1.00 92.25 377 SER A N 1
ATOM 2940 C CA . SER A 1 377 ? -39.013 3.336 50.970 1.00 92.25 377 SER A CA 1
ATOM 2941 C C . SER A 1 377 ? -37.547 3.660 50.656 1.00 92.25 377 SER A C 1
ATOM 2943 O O . SER A 1 377 ? -36.792 2.760 50.288 1.00 92.25 377 SER A O 1
ATOM 2945 N N . GLU A 1 378 ? -37.110 4.896 50.916 1.00 92.44 378 GLU A N 1
ATOM 2946 C CA . GLU A 1 378 ? -35.721 5.336 50.729 1.00 92.44 378 GLU A CA 1
ATOM 2947 C C . GLU A 1 378 ? -34.754 4.594 51.669 1.00 92.44 378 GLU A C 1
ATOM 2949 O O . GLU A 1 378 ? -33.648 4.230 51.266 1.00 92.44 378 GLU A O 1
ATOM 2954 N N . LEU A 1 379 ? -35.171 4.298 52.907 1.00 93.50 379 LEU A N 1
ATOM 2955 C CA . LEU A 1 379 ? -34.378 3.510 53.857 1.00 93.50 379 LEU A CA 1
ATOM 2956 C C . LEU A 1 379 ? -34.264 2.027 53.465 1.00 93.50 379 LEU A C 1
ATOM 2958 O O . LEU A 1 379 ? -33.199 1.435 53.657 1.00 93.50 379 LEU A O 1
ATOM 2962 N N . VAL A 1 380 ? -35.318 1.426 52.902 1.00 93.94 380 VAL A N 1
ATOM 2963 C CA . VAL A 1 380 ? -35.272 0.047 52.382 1.00 93.94 380 VAL A CA 1
ATOM 2964 C C . VAL A 1 380 ? -34.368 -0.030 51.150 1.00 93.94 380 VAL A C 1
ATOM 2966 O O . VAL A 1 380 ? -33.466 -0.869 51.117 1.00 93.94 380 VAL A O 1
ATOM 2969 N N . GLU A 1 381 ? -34.523 0.887 50.190 1.00 92.62 381 GLU A N 1
ATOM 2970 C CA . GLU A 1 381 ? -33.657 0.955 49.006 1.00 92.62 381 GLU A CA 1
ATOM 2971 C C . GLU A 1 381 ? -32.183 1.161 49.399 1.00 92.62 381 GLU A C 1
ATOM 2973 O O . GLU A 1 381 ? -31.291 0.524 48.830 1.00 92.62 381 GLU A O 1
ATOM 2978 N N . LEU A 1 382 ? -31.909 1.994 50.411 1.00 92.56 382 LEU A N 1
ATOM 2979 C CA . LEU A 1 382 ? -30.564 2.200 50.951 1.00 92.56 382 LEU A CA 1
ATOM 2980 C C . LEU A 1 382 ? -29.991 0.923 51.590 1.00 92.56 382 LEU A C 1
ATOM 2982 O O . LEU A 1 382 ? -28.819 0.609 51.370 1.00 92.56 382 LEU A O 1
ATOM 2986 N N . ALA A 1 383 ? -30.794 0.174 52.351 1.00 91.38 383 ALA A N 1
ATOM 2987 C CA . ALA A 1 383 ? -30.371 -1.074 52.986 1.00 91.38 383 ALA A CA 1
ATOM 2988 C C . ALA A 1 383 ? -30.044 -2.169 51.954 1.00 91.38 383 ALA A C 1
ATOM 2990 O O . ALA A 1 383 ? -28.987 -2.800 52.041 1.00 91.38 383 ALA A O 1
ATOM 2991 N N . GLU A 1 384 ? -30.890 -2.348 50.934 1.00 92.12 384 GLU A N 1
ATOM 2992 C CA . GLU A 1 384 ? -30.624 -3.277 49.828 1.00 92.12 384 GLU A CA 1
ATOM 2993 C C . GLU A 1 384 ? -29.378 -2.865 49.034 1.00 92.12 384 GLU A C 1
ATOM 2995 O O . GLU A 1 384 ? -28.511 -3.699 48.759 1.00 92.12 384 GLU A O 1
ATOM 3000 N N . ASN A 1 385 ? -29.221 -1.567 48.750 1.00 88.75 385 ASN A N 1
ATOM 3001 C CA . ASN A 1 385 ? -28.018 -1.013 48.131 1.00 88.75 385 ASN A CA 1
ATOM 3002 C C . ASN A 1 385 ? -26.748 -1.340 48.930 1.00 88.75 385 ASN A C 1
ATOM 3004 O O . ASN A 1 385 ? -25.727 -1.687 48.336 1.00 88.75 385 ASN A O 1
ATOM 3008 N N . ILE A 1 386 ? -26.775 -1.207 50.260 1.00 87.81 386 ILE A N 1
ATOM 3009 C CA . ILE A 1 386 ? -25.632 -1.536 51.122 1.00 87.81 386 ILE A CA 1
ATOM 3010 C C . ILE A 1 386 ? -25.330 -3.037 51.044 1.00 87.81 386 ILE A C 1
ATOM 3012 O O . ILE A 1 386 ? -24.179 -3.404 50.810 1.00 87.81 386 ILE A O 1
ATOM 3016 N N . GLN A 1 387 ? -26.344 -3.899 51.158 1.00 88.88 387 GLN A N 1
ATOM 3017 C CA . GLN A 1 387 ? -26.168 -5.353 51.120 1.00 88.88 387 GLN A CA 1
ATOM 3018 C C . GLN A 1 387 ? -25.596 -5.841 49.778 1.00 88.88 387 GLN A C 1
ATOM 3020 O O . GLN A 1 387 ? -24.671 -6.657 49.759 1.00 88.88 387 GLN A O 1
ATOM 3025 N N . GLN A 1 388 ? -26.082 -5.304 48.653 1.00 86.81 388 GLN A N 1
ATOM 3026 C CA . GLN A 1 388 ? -25.536 -5.599 47.323 1.00 86.81 388 GLN A CA 1
ATOM 3027 C C . GLN A 1 388 ? -24.061 -5.183 47.218 1.00 86.81 388 GLN A C 1
ATOM 3029 O O . GLN A 1 388 ? -23.227 -5.980 46.787 1.00 86.81 388 GLN A O 1
ATOM 3034 N N . LYS A 1 389 ? -23.711 -3.969 47.665 1.00 86.25 389 LYS A N 1
ATOM 3035 C CA . LYS A 1 389 ? -22.333 -3.441 47.621 1.00 86.25 389 LYS A CA 1
ATOM 3036 C C . LYS A 1 389 ? -21.377 -4.235 48.518 1.00 86.25 389 LYS A C 1
ATOM 3038 O O . LYS A 1 389 ? -20.224 -4.432 48.148 1.00 86.25 389 LYS A O 1
ATOM 3043 N N . LEU A 1 390 ? -21.854 -4.733 49.661 1.00 86.94 390 LEU A N 1
ATOM 3044 C CA . LEU A 1 390 ? -21.063 -5.496 50.632 1.00 86.94 390 LEU A CA 1
ATOM 3045 C C . LEU A 1 390 ? -20.736 -6.921 50.135 1.00 86.94 390 LEU A C 1
ATOM 3047 O O . LEU A 1 390 ? -19.661 -7.440 50.436 1.00 86.94 390 LEU A O 1
ATOM 3051 N N . SER A 1 391 ? -21.599 -7.525 49.307 1.00 88.88 391 SER A N 1
ATOM 3052 C CA . SER A 1 391 ? -21.418 -8.894 48.786 1.00 88.88 391 SER A CA 1
ATOM 3053 C C . SER A 1 391 ? -20.042 -9.146 48.141 1.00 88.88 391 SER A C 1
ATOM 3055 O O . SER A 1 391 ? -19.382 -10.133 48.470 1.00 88.88 391 SER A O 1
ATOM 3057 N N . TYR A 1 392 ? -19.555 -8.207 47.321 1.00 88.19 392 TYR A N 1
ATOM 3058 C CA . TYR A 1 392 ? -18.252 -8.279 46.647 1.00 88.19 392 TYR A CA 1
ATOM 3059 C C . TYR A 1 392 ? -17.055 -8.328 47.607 1.00 88.19 392 TYR A C 1
ATOM 3061 O O . TYR A 1 392 ? -16.016 -8.880 47.251 1.00 88.19 392 TYR A O 1
ATOM 3069 N N . PHE A 1 393 ? -17.177 -7.770 48.816 1.00 88.31 393 PHE A N 1
ATOM 3070 C CA . PHE A 1 393 ? -16.105 -7.779 49.816 1.00 88.31 393 PHE A CA 1
ATOM 3071 C C . PHE A 1 393 ? -16.036 -9.121 50.563 1.00 88.31 393 PHE A C 1
ATOM 3073 O O . PHE A 1 393 ? -14.939 -9.598 50.856 1.00 88.31 393 PHE A O 1
ATOM 3080 N N . ASN A 1 394 ? -17.183 -9.770 50.799 1.00 87.50 394 ASN A N 1
ATOM 3081 C CA . ASN A 1 394 ? -17.274 -11.062 51.496 1.00 87.50 394 ASN A CA 1
ATOM 3082 C C . ASN A 1 394 ? -16.695 -12.236 50.680 1.00 87.50 394 ASN A C 1
ATOM 3084 O O . ASN A 1 394 ? -16.182 -13.203 51.247 1.00 87.50 394 ASN A O 1
ATOM 3088 N N . GLU A 1 395 ? -16.729 -12.159 49.346 1.00 89.19 395 GLU A N 1
ATOM 3089 C CA . GLU A 1 395 ? -16.130 -13.180 48.469 1.00 89.19 395 GLU A CA 1
ATOM 3090 C C . GLU A 1 395 ? -14.601 -13.295 48.636 1.00 89.19 395 GLU A C 1
ATOM 3092 O O . GLU A 1 395 ? -14.037 -14.348 48.339 1.00 89.19 395 GLU A O 1
ATOM 3097 N N . LEU A 1 396 ? -13.915 -12.274 49.176 1.00 90.12 396 LEU A N 1
ATOM 3098 C CA . LEU A 1 396 ? -12.458 -12.291 49.364 1.00 90.12 396 LEU A CA 1
ATOM 3099 C C . LEU A 1 396 ? -11.981 -13.489 50.197 1.00 90.12 396 LEU A C 1
ATOM 3101 O O . LEU A 1 396 ? -11.026 -14.173 49.823 1.00 90.12 396 LEU A O 1
ATOM 3105 N N . GLU A 1 397 ? -12.633 -13.749 51.331 1.00 87.88 397 GLU A N 1
ATOM 3106 C CA . GLU A 1 397 ? -12.251 -14.847 52.224 1.00 87.88 397 GLU A CA 1
ATOM 3107 C C . GLU A 1 397 ? -12.613 -16.204 51.609 1.00 87.88 397 GLU A C 1
ATOM 3109 O O . GLU A 1 397 ? -11.826 -17.152 51.675 1.00 87.88 397 GLU A O 1
ATOM 3114 N N . THR A 1 398 ? -13.748 -16.268 50.909 1.00 88.88 398 THR A N 1
ATOM 3115 C CA . THR A 1 398 ? -14.224 -17.452 50.177 1.00 88.88 398 THR A CA 1
ATOM 3116 C C . THR A 1 398 ? -13.291 -17.844 49.024 1.00 88.88 398 THR A C 1
ATOM 3118 O O . THR A 1 398 ? -13.091 -19.032 48.770 1.00 88.88 398 THR A O 1
ATOM 3121 N N . ILE A 1 399 ? -12.693 -16.874 48.329 1.00 90.25 399 ILE A N 1
ATOM 3122 C CA . ILE A 1 399 ? -11.732 -17.113 47.243 1.00 90.25 399 ILE A CA 1
ATOM 3123 C C . ILE A 1 399 ? -10.344 -17.440 47.814 1.00 90.25 399 ILE A C 1
ATOM 3125 O O . ILE A 1 399 ? -9.736 -18.435 47.421 1.00 90.25 399 ILE A O 1
ATOM 3129 N N . ASN A 1 400 ? -9.850 -16.668 48.790 1.00 90.12 400 ASN A N 1
ATOM 3130 C CA . ASN A 1 400 ? -8.529 -16.892 49.388 1.00 90.12 400 ASN A CA 1
ATOM 3131 C C . ASN A 1 400 ? -8.433 -18.262 50.090 1.00 90.12 400 ASN A C 1
ATOM 3133 O O . ASN A 1 400 ? -7.428 -18.953 49.939 1.00 90.12 400 ASN A O 1
ATOM 3137 N N . THR A 1 401 ? -9.468 -18.702 50.814 1.00 89.06 401 THR A N 1
ATOM 3138 C CA . THR A 1 401 ? -9.485 -20.040 51.444 1.00 89.06 401 THR A CA 1
ATOM 3139 C C . THR A 1 401 ? -9.394 -21.168 50.415 1.00 89.06 401 THR A C 1
ATOM 3141 O O . THR A 1 401 ? -8.578 -22.073 50.585 1.00 89.06 401 THR A O 1
ATOM 3144 N N . LYS A 1 402 ? -10.146 -21.086 49.309 1.00 86.75 402 LYS A N 1
ATOM 3145 C CA . LYS A 1 402 ? -10.082 -22.063 48.207 1.00 86.75 402 LYS A CA 1
ATOM 3146 C C . LYS A 1 402 ? -8.704 -22.091 47.541 1.00 86.75 402 LYS A C 1
ATOM 3148 O O . LYS A 1 402 ? -8.142 -23.171 47.373 1.00 86.75 402 LYS A O 1
ATOM 3153 N N . LEU A 1 403 ? -8.129 -20.927 47.226 1.00 87.31 403 LEU A N 1
ATOM 3154 C CA . LEU A 1 403 ? -6.813 -20.811 46.577 1.00 87.31 403 LEU A CA 1
ATOM 3155 C C . LEU A 1 403 ? -5.638 -21.306 47.435 1.00 87.31 403 LEU A C 1
ATOM 3157 O O . LEU A 1 403 ? -4.605 -21.669 46.882 1.00 87.31 403 LEU A O 1
ATOM 3161 N N . ASN A 1 404 ? -5.777 -21.335 48.764 1.00 86.12 404 ASN A N 1
ATOM 3162 C CA . ASN A 1 404 ? -4.763 -21.901 49.662 1.00 86.12 404 ASN A CA 1
ATOM 3163 C C . ASN A 1 404 ? -4.969 -23.406 49.941 1.00 86.12 404 ASN A C 1
ATOM 3165 O O . ASN A 1 404 ? -4.207 -23.981 50.719 1.00 86.12 404 ASN A O 1
ATOM 3169 N N . SER A 1 405 ? -5.983 -24.056 49.354 1.00 85.81 405 SER A N 1
ATOM 3170 C CA . SER A 1 405 ? -6.221 -25.488 49.572 1.00 85.81 405 SER A CA 1
ATOM 3171 C C . SER A 1 405 ? -5.266 -26.354 48.725 1.00 85.81 405 SER A C 1
ATOM 3173 O O . SER A 1 405 ? -5.190 -26.174 47.509 1.00 85.81 405 SER A O 1
ATOM 3175 N N . PRO A 1 406 ? -4.540 -27.324 49.321 1.00 75.62 406 PRO A N 1
ATOM 3176 C CA . PRO A 1 406 ? -3.523 -28.113 48.609 1.00 75.62 406 PRO A CA 1
ATOM 3177 C C . PRO A 1 406 ? -4.113 -29.124 47.610 1.00 75.62 406 PRO A C 1
ATOM 3179 O O . PRO A 1 406 ? -3.377 -29.753 46.858 1.00 75.62 406 PRO A O 1
ATOM 3182 N N . THR A 1 407 ? -5.436 -29.292 47.606 1.00 77.25 407 THR A N 1
ATOM 3183 C CA . THR A 1 407 ? -6.191 -30.180 46.712 1.00 77.25 407 THR A CA 1
ATOM 3184 C C . THR A 1 407 ? -6.764 -29.465 45.483 1.00 77.25 407 THR A C 1
ATOM 3186 O O . THR A 1 407 ? -7.456 -30.098 44.685 1.00 77.25 407 THR A O 1
ATOM 3189 N N . LEU A 1 408 ? -6.529 -28.156 45.315 1.00 80.25 408 LEU A N 1
ATOM 3190 C CA . LEU A 1 408 ? -7.077 -27.387 44.197 1.00 80.25 408 LEU A CA 1
ATOM 3191 C C . LEU A 1 408 ? -6.373 -27.729 42.873 1.00 80.25 408 LEU A C 1
ATOM 3193 O O . LEU A 1 408 ? -5.293 -27.227 42.571 1.00 80.25 408 LEU A O 1
ATOM 3197 N N . SER A 1 409 ? -7.027 -28.547 42.047 1.00 82.06 409 SER A N 1
ATOM 3198 C CA . SER A 1 409 ? -6.638 -28.739 40.647 1.00 82.06 409 SER A CA 1
ATOM 3199 C C . SER A 1 409 ? -7.147 -27.587 39.780 1.00 82.06 409 SER A C 1
ATOM 3201 O O . SER A 1 409 ? -8.322 -27.215 39.864 1.00 82.06 409 SER A O 1
ATOM 3203 N N . VAL A 1 410 ? -6.289 -27.079 38.892 1.00 83.56 410 VAL A N 1
ATOM 3204 C CA . VAL A 1 410 ? -6.632 -26.043 37.898 1.00 83.56 410 VAL A CA 1
ATOM 3205 C C . VAL A 1 410 ? -7.743 -26.523 36.947 1.00 83.56 410 VAL A C 1
ATOM 3207 O O . VAL A 1 410 ? -8.560 -25.732 36.492 1.00 83.56 410 VAL A O 1
ATOM 3210 N N . ASN A 1 411 ? -7.828 -27.840 36.724 1.00 81.31 411 ASN A N 1
ATOM 3211 C CA . ASN A 1 411 ? -8.823 -28.487 35.863 1.00 81.31 411 ASN A CA 1
ATOM 3212 C C . ASN A 1 411 ? -10.127 -28.846 36.608 1.00 81.31 411 ASN A C 1
ATOM 3214 O O . ASN A 1 411 ? -10.925 -29.626 36.093 1.00 81.31 411 ASN A O 1
ATOM 3218 N N . SER A 1 412 ? -10.333 -28.364 37.840 1.00 83.62 412 SER A N 1
ATOM 3219 C CA . SER A 1 412 ? -11.584 -28.607 38.568 1.00 83.62 412 SER A CA 1
ATOM 3220 C C . SER A 1 412 ? -12.699 -27.677 38.086 1.00 83.62 412 SER A C 1
ATOM 3222 O O . SER A 1 412 ? -12.478 -26.490 37.857 1.00 83.62 412 SER A O 1
ATOM 3224 N N . GLU A 1 413 ? -13.923 -28.201 37.981 1.00 79.62 413 GLU A N 1
ATOM 3225 C CA . GLU A 1 413 ? -15.098 -27.469 37.475 1.00 79.62 413 GLU A CA 1
ATOM 3226 C C . GLU A 1 413 ? -15.381 -26.171 38.257 1.00 79.62 413 GLU A C 1
ATOM 3228 O O . GLU A 1 413 ? -15.851 -25.184 37.695 1.00 79.62 413 GLU A O 1
ATOM 3233 N N . GLY A 1 414 ? -15.029 -26.137 39.547 1.00 83.06 414 GLY A N 1
ATOM 3234 C CA . GLY A 1 414 ? -15.154 -24.956 40.403 1.00 83.06 414 GLY A CA 1
ATOM 3235 C C . GLY A 1 414 ? -14.072 -23.882 40.222 1.00 83.06 414 GLY A C 1
ATOM 3236 O O . GLY A 1 414 ? -14.212 -22.808 40.807 1.00 83.06 414 GLY A O 1
ATOM 3237 N N . PHE A 1 415 ? -13.006 -24.120 39.446 1.00 88.88 415 PHE A N 1
ATOM 3238 C CA . PHE A 1 415 ? -11.900 -23.166 39.286 1.00 88.88 415 PHE A CA 1
ATOM 3239 C C . PHE A 1 415 ? -12.259 -21.993 38.359 1.00 88.88 415 PHE A C 1
ATOM 3241 O O . PHE A 1 415 ? -12.076 -20.835 38.733 1.00 88.88 415 PHE A O 1
ATOM 3248 N N . ILE A 1 416 ? -12.846 -22.264 37.189 1.00 89.12 416 ILE A N 1
ATOM 3249 C CA . ILE A 1 416 ? -13.215 -21.219 36.214 1.00 89.12 416 ILE A CA 1
ATOM 3250 C C . ILE A 1 416 ? -14.289 -20.250 36.771 1.00 89.12 416 ILE A C 1
ATOM 3252 O O . ILE A 1 416 ? -14.099 -19.037 36.646 1.00 89.12 416 ILE A O 1
ATOM 3256 N N . PRO A 1 417 ? -15.359 -20.709 37.459 1.00 90.56 417 PRO A N 1
ATOM 3257 C CA . PRO A 1 417 ? -16.308 -19.810 38.127 1.00 90.56 417 PRO A CA 1
ATOM 3258 C C . PRO A 1 417 ? -15.687 -18.997 39.273 1.00 90.56 417 PRO A C 1
ATOM 3260 O O . PRO A 1 417 ? -16.126 -17.880 39.542 1.00 90.56 417 PRO A O 1
ATOM 3263 N N . MET A 1 418 ? -14.660 -19.530 39.949 1.00 90.94 418 MET A N 1
ATOM 3264 C CA . MET A 1 418 ? -13.925 -18.806 40.992 1.00 90.94 418 MET A CA 1
ATOM 3265 C C . MET A 1 418 ? -13.086 -17.667 40.402 1.00 90.94 418 MET A C 1
ATOM 3267 O O . MET A 1 418 ? -13.071 -16.581 40.975 1.00 90.94 418 MET A O 1
ATOM 3271 N N . LEU A 1 419 ? -12.438 -17.894 39.251 1.00 90.44 419 LEU A N 1
ATOM 3272 C CA . LEU A 1 419 ? -11.746 -16.839 38.504 1.00 90.44 419 LEU A CA 1
ATOM 3273 C C . LEU A 1 419 ? -12.718 -15.751 38.044 1.00 90.44 419 LEU A C 1
ATOM 3275 O O . LEU A 1 419 ? -12.465 -14.587 38.316 1.00 90.44 419 LEU A O 1
ATOM 3279 N N . ALA A 1 420 ? -13.856 -16.113 37.440 1.00 90.31 420 ALA A N 1
ATOM 3280 C CA . ALA A 1 420 ? -14.853 -15.128 37.009 1.00 90.31 420 ALA A CA 1
ATOM 3281 C C . ALA A 1 420 ? -15.306 -14.212 38.166 1.00 90.31 420 ALA A C 1
ATOM 3283 O O . ALA A 1 420 ? -15.201 -12.994 38.054 1.00 90.31 420 ALA A O 1
ATOM 3284 N N . LYS A 1 421 ? -15.676 -14.787 39.323 1.00 90.94 421 LYS A N 1
ATOM 3285 C CA . LYS A 1 421 ? -15.999 -14.002 40.530 1.00 90.94 421 LYS A CA 1
ATOM 3286 C C . LYS A 1 421 ? -14.849 -13.110 41.005 1.00 90.94 421 LYS A C 1
ATOM 3288 O O . LYS A 1 421 ? -15.089 -12.005 41.480 1.00 90.94 421 LYS A O 1
ATOM 3293 N N . LEU A 1 422 ? -13.608 -13.583 40.910 1.00 91.62 422 LEU A N 1
ATOM 3294 C CA . LEU A 1 422 ? -12.419 -12.822 41.294 1.00 91.62 422 LEU A CA 1
ATOM 3295 C C . LEU A 1 422 ? -12.192 -11.620 40.362 1.00 91.62 422 LEU A C 1
ATOM 3297 O O . LEU A 1 422 ? -11.926 -10.519 40.847 1.00 91.62 422 LEU A O 1
ATOM 3301 N N . ASP A 1 423 ? -12.349 -11.815 39.053 1.00 91.25 423 ASP A N 1
ATOM 3302 C CA . ASP A 1 423 ? -12.254 -10.763 38.039 1.00 91.25 423 ASP A CA 1
ATOM 3303 C C . ASP A 1 423 ? -13.373 -9.714 38.222 1.00 91.25 423 ASP A C 1
ATOM 3305 O O . ASP A 1 423 ? -13.106 -8.508 38.184 1.00 91.25 423 ASP A O 1
ATOM 3309 N N . ASP A 1 424 ? -14.606 -10.157 38.501 1.00 90.69 424 ASP A N 1
ATOM 3310 C CA . ASP A 1 424 ? -15.759 -9.294 38.796 1.00 90.69 424 ASP A CA 1
ATOM 3311 C C . ASP A 1 424 ? -15.533 -8.464 40.071 1.00 90.69 424 ASP A C 1
ATOM 3313 O O . ASP A 1 424 ? -15.710 -7.243 40.055 1.00 90.69 424 ASP A O 1
ATOM 3317 N N . CYS A 1 425 ? -15.072 -9.087 41.164 1.00 91.25 425 CYS A N 1
ATOM 3318 C CA . CYS A 1 425 ? -14.728 -8.393 42.409 1.00 91.25 425 CYS A CA 1
ATOM 3319 C C . CYS A 1 425 ? -13.627 -7.344 42.196 1.00 91.25 425 CYS A C 1
ATOM 3321 O O . CYS A 1 425 ? -13.761 -6.221 42.681 1.00 91.25 425 CYS A O 1
ATOM 3323 N N . ILE A 1 426 ? -12.561 -7.665 41.452 1.00 90.38 426 ILE A N 1
ATOM 3324 C CA . ILE A 1 426 ? -11.496 -6.705 41.115 1.00 90.38 426 ILE A CA 1
ATOM 3325 C C . ILE A 1 426 ? -12.066 -5.532 40.311 1.00 90.38 426 ILE A C 1
ATOM 3327 O O . ILE A 1 426 ? -11.801 -4.378 40.650 1.00 90.38 426 ILE A O 1
ATOM 3331 N N . THR A 1 427 ? -12.880 -5.813 39.292 1.00 90.56 427 THR A N 1
ATOM 3332 C CA . THR A 1 427 ? -13.476 -4.799 38.409 1.00 90.56 427 THR A CA 1
ATOM 3333 C C . THR A 1 427 ? -14.405 -3.860 39.179 1.00 90.56 427 THR A C 1
ATOM 3335 O O . THR A 1 427 ? -14.245 -2.640 39.110 1.00 90.56 427 THR A O 1
ATOM 3338 N N . TYR A 1 428 ? -15.325 -4.418 39.972 1.00 90.50 428 TYR A N 1
ATOM 3339 C CA . TYR A 1 428 ? -16.257 -3.664 40.811 1.00 90.50 428 TYR A CA 1
ATOM 3340 C C . TYR A 1 428 ? -15.531 -2.793 41.846 1.00 90.50 428 TYR A C 1
ATOM 3342 O O . TYR A 1 428 ? -15.888 -1.632 42.053 1.00 90.50 428 TYR A O 1
ATOM 3350 N N . ILE A 1 429 ? -14.490 -3.325 42.489 1.00 89.50 429 ILE A N 1
ATOM 3351 C CA . ILE A 1 429 ? -13.715 -2.588 43.491 1.00 89.50 429 ILE A CA 1
ATOM 3352 C C . ILE A 1 429 ? -12.923 -1.460 42.812 1.00 89.50 429 ILE A C 1
ATOM 3354 O O . ILE A 1 429 ? -12.979 -0.323 43.279 1.00 89.50 429 ILE A O 1
ATOM 3358 N N . SER A 1 430 ? -12.277 -1.711 41.667 1.00 87.94 430 SER A N 1
ATOM 3359 C CA . SER A 1 430 ? -11.565 -0.682 40.890 1.00 87.94 430 SER A CA 1
ATOM 3360 C C . SER A 1 430 ? -12.453 0.428 40.322 1.00 87.94 430 SER A C 1
ATOM 3362 O O . SER A 1 430 ? -11.966 1.549 40.174 1.00 87.94 430 SER A O 1
ATOM 3364 N N . SER A 1 431 ? -13.742 0.185 40.058 1.00 89.88 431 SER A N 1
ATOM 3365 C CA . SER A 1 431 ? -14.671 1.252 39.655 1.00 89.88 431 SER A CA 1
ATOM 3366 C C . SER A 1 431 ? -15.143 2.141 40.816 1.00 89.88 431 SER A C 1
ATOM 3368 O O . SER A 1 431 ? -15.759 3.176 40.566 1.00 89.88 431 SER A O 1
ATOM 3370 N N . HIS A 1 432 ? -14.854 1.783 42.075 1.00 88.94 432 HIS A N 1
ATOM 3371 C CA . HIS A 1 432 ? -15.296 2.513 43.272 1.00 88.94 432 HIS A CA 1
ATOM 3372 C C . HIS A 1 432 ? -14.128 2.995 44.166 1.00 88.94 432 HIS A C 1
ATOM 3374 O O . HIS A 1 432 ? -14.068 2.655 45.352 1.00 88.94 432 HIS A O 1
ATOM 3380 N N . PRO A 1 433 ? -13.225 3.864 43.662 1.00 87.25 433 PRO A N 1
ATOM 3381 C CA . PRO A 1 433 ? -12.082 4.374 44.431 1.00 87.25 433 PRO A CA 1
ATOM 3382 C C . PRO A 1 433 ? -12.468 5.254 45.635 1.00 87.25 433 PRO A C 1
ATOM 3384 O O . PRO A 1 433 ? -11.613 5.582 46.453 1.00 87.25 433 PRO A O 1
ATOM 3387 N N . ASN A 1 434 ? -13.746 5.629 45.758 1.00 85.50 434 ASN A N 1
ATOM 3388 C CA . ASN A 1 434 ? -14.274 6.462 46.841 1.00 85.50 434 ASN A CA 1
ATOM 3389 C C . ASN A 1 434 ? -14.486 5.693 48.163 1.00 85.50 434 ASN A C 1
ATOM 3391 O O . ASN A 1 434 ? -14.775 6.314 49.186 1.00 85.50 434 ASN A O 1
ATOM 3395 N N . PHE A 1 435 ? -14.390 4.357 48.173 1.00 87.88 435 PHE A N 1
ATOM 3396 C CA . PHE A 1 435 ? -14.531 3.571 49.402 1.00 87.88 435 PHE A CA 1
ATOM 3397 C C . PHE A 1 435 ? -13.262 3.646 50.263 1.00 87.88 435 PHE A C 1
ATOM 3399 O O . PHE A 1 435 ? -12.160 3.403 49.781 1.00 87.88 435 PHE A O 1
ATOM 3406 N N . LYS A 1 436 ? -13.425 3.915 51.565 1.00 85.94 436 LYS A N 1
ATOM 3407 C CA . LYS A 1 436 ? -12.332 4.165 52.526 1.00 85.94 436 LYS A CA 1
ATOM 3408 C C . LYS A 1 436 ? -11.172 3.161 52.444 1.00 85.94 436 LYS A C 1
ATOM 3410 O O . LYS A 1 436 ? -10.018 3.565 52.352 1.00 85.94 436 LYS A O 1
ATOM 3415 N N . ASP A 1 437 ? -11.485 1.866 52.469 1.00 87.81 437 ASP A N 1
ATOM 3416 C CA . ASP A 1 437 ? -10.493 0.785 52.532 1.00 87.81 437 ASP A CA 1
ATOM 3417 C C . ASP A 1 437 ? -10.253 0.106 51.160 1.00 87.81 437 ASP A C 1
ATOM 3419 O O . ASP A 1 437 ? -9.598 -0.938 51.080 1.00 87.81 437 ASP A O 1
ATOM 3423 N N . TYR A 1 438 ? -10.732 0.727 50.067 1.00 89.75 438 TYR A N 1
ATOM 3424 C CA . TYR A 1 438 ? -10.534 0.324 48.663 1.00 89.75 438 TYR A CA 1
ATOM 3425 C C . TYR A 1 438 ? -9.133 -0.241 48.348 1.00 89.75 438 TYR A C 1
ATOM 3427 O O . TYR A 1 438 ? -9.057 -1.387 47.891 1.00 89.75 438 TYR A O 1
ATOM 3435 N N . PRO A 1 439 ? -8.016 0.479 48.603 1.00 88.88 439 PRO A N 1
ATOM 3436 C CA . PRO A 1 439 ? -6.694 0.012 48.188 1.00 88.88 439 PRO A CA 1
ATOM 3437 C C . PRO A 1 439 ? -6.243 -1.254 48.931 1.00 88.88 439 PRO A C 1
ATOM 3439 O O . PRO A 1 439 ? -5.486 -2.049 48.377 1.00 88.88 439 PRO A O 1
ATOM 3442 N N . ILE A 1 440 ? -6.728 -1.480 50.159 1.00 91.38 440 ILE A N 1
ATOM 3443 C CA . ILE A 1 440 ? -6.395 -2.666 50.959 1.00 91.38 440 ILE A CA 1
ATOM 3444 C C . ILE A 1 440 ? -7.097 -3.898 50.380 1.00 91.38 440 ILE A C 1
ATOM 3446 O O . ILE A 1 440 ? -6.467 -4.943 50.208 1.00 91.38 440 ILE A O 1
ATOM 3450 N N . TYR A 1 441 ? -8.386 -3.780 50.049 1.00 91.12 441 TYR A N 1
ATOM 3451 C CA . TYR A 1 441 ? -9.132 -4.870 49.420 1.00 91.12 441 TYR A CA 1
ATOM 3452 C C . TYR A 1 441 ? -8.609 -5.168 48.013 1.00 91.12 441 TYR A C 1
ATOM 3454 O O . TYR A 1 441 ? -8.320 -6.328 47.721 1.00 91.12 441 TYR A O 1
ATOM 3462 N N . LEU A 1 442 ? -8.386 -4.146 47.179 1.00 91.00 442 LEU A N 1
ATOM 3463 C CA . LEU A 1 442 ? -7.831 -4.324 45.833 1.00 91.00 442 LEU A CA 1
ATOM 3464 C C . LEU A 1 442 ? -6.484 -5.063 45.858 1.00 91.00 442 LEU A C 1
ATOM 3466 O O . LEU A 1 442 ? -6.274 -5.978 45.063 1.00 91.00 442 LEU A O 1
ATOM 3470 N N . LEU A 1 443 ? -5.588 -4.711 46.788 1.00 90.56 443 LEU A N 1
ATOM 3471 C CA . LEU A 1 443 ? -4.296 -5.382 46.939 1.00 90.56 443 LEU A CA 1
ATOM 3472 C C . LEU A 1 443 ? -4.463 -6.867 47.300 1.00 90.56 443 LEU A C 1
ATOM 3474 O O . LEU A 1 443 ? -3.809 -7.716 46.696 1.00 90.56 443 LEU A O 1
ATOM 3478 N N . LYS A 1 444 ? -5.364 -7.201 48.235 1.00 92.44 444 LYS A N 1
ATOM 3479 C CA . LYS A 1 444 ? -5.650 -8.597 48.616 1.00 92.44 444 LYS A CA 1
ATOM 3480 C C . LYS A 1 444 ? -6.279 -9.397 47.467 1.00 92.44 444 LYS A C 1
ATOM 3482 O O . LYS A 1 444 ? -5.894 -10.546 47.250 1.00 92.44 444 LYS A O 1
ATOM 3487 N N . PHE A 1 445 ? -7.191 -8.804 46.696 1.00 93.19 445 PHE A N 1
ATOM 3488 C CA . PHE A 1 445 ? -7.763 -9.451 45.511 1.00 93.19 445 PHE A CA 1
ATOM 3489 C C . PHE A 1 445 ? -6.711 -9.661 44.406 1.00 93.19 445 PHE A C 1
ATOM 3491 O O . PHE A 1 445 ? -6.612 -10.766 43.876 1.00 93.19 445 PHE A O 1
ATOM 3498 N N . LYS A 1 446 ? -5.839 -8.679 44.128 1.00 91.12 446 LYS A N 1
ATOM 3499 C CA . LYS A 1 446 ? -4.704 -8.850 43.197 1.00 91.12 446 LYS A CA 1
ATOM 3500 C C . LYS A 1 446 ? -3.699 -9.913 43.665 1.00 91.12 446 LYS A C 1
ATOM 3502 O O . LYS A 1 446 ? -3.179 -10.656 42.838 1.00 91.12 446 LYS A O 1
ATOM 3507 N N . GLN A 1 447 ? -3.471 -10.065 44.973 1.00 92.06 447 GLN A N 1
ATOM 3508 C CA . GLN A 1 447 ? -2.679 -11.178 45.523 1.00 92.06 447 GLN A CA 1
ATOM 3509 C C . GLN A 1 447 ? -3.349 -12.543 45.292 1.00 92.06 447 GLN A C 1
ATOM 3511 O O . GLN A 1 447 ? -2.664 -13.509 44.956 1.00 92.06 447 GLN A O 1
ATOM 3516 N N . CYS A 1 448 ? -4.676 -12.635 45.430 1.00 92.38 448 CYS A N 1
ATOM 3517 C CA . CYS A 1 448 ? -5.427 -13.850 45.097 1.00 92.38 448 CYS A CA 1
ATOM 3518 C C . CYS A 1 448 ? -5.325 -14.176 43.598 1.00 92.38 448 CYS A C 1
ATOM 3520 O O . CYS A 1 448 ? -5.034 -15.316 43.239 1.00 92.38 448 CYS A O 1
ATOM 3522 N N . LEU A 1 449 ? -5.466 -13.169 42.729 1.00 92.12 449 LEU A N 1
ATOM 3523 C CA . LEU A 1 449 ? -5.312 -13.330 41.283 1.00 92.12 449 LEU A CA 1
ATOM 3524 C C . LEU A 1 449 ? -3.901 -13.809 40.919 1.00 92.12 449 LEU A C 1
ATOM 3526 O O . LEU A 1 449 ? -3.759 -14.803 40.216 1.00 92.12 449 LEU A O 1
ATOM 3530 N N . SER A 1 450 ? -2.857 -13.179 41.463 1.00 91.81 450 SER A N 1
ATOM 3531 C CA . SER A 1 450 ? -1.462 -13.582 41.234 1.00 91.81 450 SER A CA 1
ATOM 3532 C C . SER A 1 450 ? -1.195 -15.047 41.620 1.00 91.81 450 SER A C 1
ATOM 3534 O O . SER A 1 450 ? -0.554 -15.767 40.854 1.00 91.81 450 SER A O 1
ATOM 3536 N N . LYS A 1 451 ? -1.756 -15.536 42.740 1.00 91.06 451 LYS A N 1
ATOM 3537 C CA . LYS A 1 451 ? -1.700 -16.967 43.104 1.00 91.06 451 LYS A CA 1
ATOM 3538 C C . LYS A 1 451 ? -2.387 -17.855 42.064 1.00 91.06 451 LYS A C 1
ATOM 3540 O O . LYS A 1 451 ? -1.808 -18.856 41.649 1.00 91.06 451 LYS A O 1
ATOM 3545 N N . ALA A 1 452 ? -3.600 -17.501 41.639 1.00 91.50 452 ALA A N 1
ATOM 3546 C CA . ALA A 1 452 ? -4.364 -18.291 40.674 1.00 91.50 452 ALA A CA 1
ATOM 3547 C C . ALA A 1 452 ? -3.660 -18.364 39.304 1.00 91.50 452 ALA A C 1
ATOM 3549 O O . ALA A 1 452 ? -3.495 -19.453 38.752 1.00 91.50 452 ALA A O 1
ATOM 3550 N N . LEU A 1 453 ? -3.143 -17.231 38.816 1.00 92.19 453 LEU A N 1
ATOM 3551 C CA . LEU A 1 453 ? -2.329 -17.147 37.600 1.00 92.19 453 LEU A CA 1
ATOM 3552 C C . LEU A 1 453 ? -1.052 -17.994 37.708 1.00 92.19 453 LEU A C 1
ATOM 3554 O O . LEU A 1 453 ? -0.705 -18.697 36.761 1.00 92.19 453 LEU A O 1
ATOM 3558 N N . GLN A 1 454 ? -0.375 -17.998 38.862 1.00 91.31 454 GLN A N 1
ATOM 3559 C CA . GLN A 1 454 ? 0.820 -18.820 39.073 1.00 91.31 454 GLN A CA 1
ATOM 3560 C C . GLN A 1 454 ? 0.512 -20.328 39.060 1.00 91.31 454 GLN A C 1
ATOM 3562 O O . GLN A 1 454 ? 1.328 -21.102 38.550 1.00 91.31 454 GLN A O 1
ATOM 3567 N N . LEU A 1 455 ? -0.652 -20.767 39.556 1.00 90.38 455 LEU A N 1
ATOM 3568 C CA . LEU A 1 455 ? -1.096 -22.163 39.425 1.00 90.38 455 LEU A CA 1
ATOM 3569 C C . LEU A 1 455 ? -1.336 -22.535 37.951 1.00 90.38 455 LEU A C 1
ATOM 3571 O O . LEU A 1 455 ? -0.816 -23.554 37.492 1.00 90.38 455 LEU A O 1
ATOM 3575 N N . MET A 1 456 ? -2.032 -21.681 37.187 1.00 91.56 456 MET A N 1
ATOM 3576 C CA . MET A 1 456 ? -2.250 -21.873 35.742 1.00 91.56 456 MET A CA 1
ATOM 3577 C C . MET A 1 456 ? -0.926 -21.914 34.961 1.00 91.56 456 MET A C 1
ATOM 3579 O O . MET A 1 456 ? -0.723 -22.813 34.139 1.00 91.56 456 MET A O 1
ATOM 3583 N N . LYS A 1 457 ? 0.003 -20.994 35.264 1.00 92.44 457 LYS A N 1
ATOM 3584 C CA . LYS A 1 457 ? 1.362 -20.959 34.701 1.00 92.44 457 LYS A CA 1
ATOM 3585 C C . LYS A 1 457 ? 2.093 -22.267 34.965 1.00 92.44 457 LYS A C 1
ATOM 3587 O O . LYS A 1 457 ? 2.558 -22.910 34.032 1.00 92.44 457 LYS A O 1
ATOM 3592 N N . THR A 1 458 ? 2.154 -22.678 36.230 1.00 92.19 458 THR A N 1
ATOM 3593 C CA . THR A 1 458 ? 2.918 -23.854 36.667 1.00 92.19 458 THR A CA 1
ATOM 3594 C C . THR A 1 458 ? 2.372 -25.133 36.034 1.00 92.19 458 THR A C 1
ATOM 3596 O O . THR A 1 458 ? 3.151 -25.940 35.540 1.00 92.19 458 THR A O 1
ATOM 3599 N N . TYR A 1 459 ? 1.048 -25.304 35.969 1.00 91.69 459 TYR A N 1
ATOM 3600 C CA . TYR A 1 459 ? 0.430 -26.455 35.301 1.00 91.69 459 TYR A CA 1
ATOM 3601 C C . TYR A 1 459 ? 0.739 -26.501 33.793 1.00 91.69 459 TYR A C 1
ATOM 3603 O O . TYR A 1 459 ? 1.153 -27.541 33.274 1.00 91.69 459 TYR A O 1
ATOM 3611 N N . THR A 1 460 ? 0.590 -25.371 33.096 1.00 91.38 460 THR A N 1
ATOM 3612 C CA . THR A 1 460 ? 0.773 -25.290 31.637 1.00 91.38 460 THR A CA 1
ATOM 3613 C C . THR A 1 460 ? 2.242 -25.460 31.242 1.00 91.38 460 THR A C 1
ATOM 3615 O O . THR A 1 460 ? 2.567 -26.319 30.422 1.00 91.38 460 THR A O 1
ATOM 3618 N N . VAL A 1 461 ? 3.146 -24.716 31.891 1.00 92.50 461 VAL A N 1
ATOM 3619 C CA . VAL A 1 461 ? 4.602 -24.780 31.675 1.00 92.50 461 VAL A CA 1
ATOM 3620 C C . VAL A 1 461 ? 5.140 -26.176 31.985 1.00 92.50 461 VAL A C 1
ATOM 3622 O O . VAL A 1 461 ? 5.826 -26.757 31.146 1.00 92.50 461 VAL A O 1
ATOM 3625 N N . ASN A 1 462 ? 4.768 -26.772 33.127 1.00 92.69 462 ASN A N 1
ATOM 3626 C CA . ASN A 1 462 ? 5.198 -28.132 33.457 1.00 92.69 462 ASN A CA 1
ATOM 3627 C C . ASN A 1 462 ? 4.663 -29.156 32.448 1.00 92.69 462 ASN A C 1
ATOM 3629 O O . ASN A 1 462 ? 5.357 -30.127 32.158 1.00 92.69 462 ASN A O 1
ATOM 3633 N N . THR A 1 463 ? 3.457 -28.975 31.904 1.00 91.25 463 THR A N 1
ATOM 3634 C CA . THR A 1 463 ? 2.914 -29.890 30.887 1.00 91.25 463 THR A CA 1
ATOM 3635 C C . THR A 1 463 ? 3.750 -29.841 29.608 1.00 91.25 463 THR A C 1
ATOM 3637 O O . THR A 1 463 ? 4.183 -30.890 29.135 1.00 91.25 463 THR A O 1
ATOM 3640 N N . LEU A 1 464 ? 4.053 -28.643 29.095 1.00 92.75 464 LEU A N 1
ATOM 3641 C CA . LEU A 1 464 ? 4.883 -28.458 27.898 1.00 92.75 464 LEU A CA 1
ATOM 3642 C C . LEU A 1 464 ? 6.316 -28.972 28.112 1.00 92.75 464 LEU A C 1
ATOM 3644 O O . LEU A 1 464 ? 6.789 -29.821 27.358 1.00 92.75 464 LEU A O 1
ATOM 3648 N N . GLN A 1 465 ? 6.984 -28.541 29.185 1.00 93.00 465 GLN A N 1
ATOM 3649 C CA . GLN A 1 465 ? 8.366 -28.935 29.475 1.00 93.00 465 GLN A CA 1
ATOM 3650 C C . GLN A 1 465 ? 8.520 -30.442 29.719 1.00 93.00 465 GLN A C 1
ATOM 3652 O O . GLN A 1 465 ? 9.528 -31.025 29.315 1.00 93.00 465 GLN A O 1
ATOM 3657 N N . ASN A 1 466 ? 7.540 -31.113 30.338 1.00 90.69 466 ASN A N 1
ATOM 3658 C CA . ASN A 1 466 ? 7.602 -32.566 30.522 1.00 90.69 466 ASN A CA 1
ATOM 3659 C C . ASN A 1 466 ? 7.472 -33.340 29.202 1.00 90.69 466 ASN A C 1
ATOM 3661 O O . ASN A 1 466 ? 8.089 -34.397 29.079 1.00 90.69 466 ASN A O 1
ATOM 3665 N N . LEU A 1 467 ? 6.728 -32.834 28.211 1.00 88.94 467 LEU A N 1
ATOM 3666 C CA . LEU A 1 467 ? 6.639 -33.455 26.881 1.00 88.94 467 LEU A CA 1
ATOM 3667 C C . LEU A 1 467 ? 7.982 -33.362 26.149 1.00 88.94 467 LEU A C 1
ATOM 3669 O O . LEU A 1 467 ? 8.505 -34.380 25.699 1.00 88.94 467 LEU A O 1
ATOM 3673 N N . THR A 1 468 ? 8.586 -32.172 26.117 1.00 89.38 468 THR A N 1
ATOM 3674 C CA . THR A 1 468 ? 9.920 -31.942 25.540 1.00 89.38 468 THR A CA 1
ATOM 3675 C C . THR A 1 468 ? 10.974 -32.833 26.192 1.00 89.38 468 THR A C 1
ATOM 3677 O O . THR A 1 468 ? 11.707 -33.543 25.508 1.00 89.38 468 THR A O 1
ATOM 3680 N N . ASN A 1 469 ? 11.000 -32.887 27.529 1.00 88.19 469 ASN A N 1
ATOM 3681 C CA . ASN A 1 469 ? 11.928 -33.737 28.276 1.00 88.19 469 ASN A CA 1
ATOM 3682 C C . ASN A 1 469 ? 11.696 -35.244 28.055 1.00 88.19 469 ASN A C 1
ATOM 3684 O O . ASN A 1 469 ? 12.643 -36.016 28.177 1.00 88.19 469 ASN A O 1
ATOM 3688 N N . GLN A 1 470 ? 10.475 -35.688 27.741 1.00 85.62 470 GLN A N 1
ATOM 3689 C CA . GLN A 1 470 ? 10.195 -37.088 27.386 1.00 85.62 470 GLN A CA 1
ATOM 3690 C C . GLN A 1 470 ? 10.645 -37.442 25.963 1.00 85.62 470 GLN A C 1
ATOM 3692 O O . GLN A 1 470 ? 10.970 -38.600 25.708 1.00 85.62 470 GLN A O 1
ATOM 3697 N N . LEU A 1 471 ? 10.674 -36.467 25.050 1.00 84.25 471 LEU A N 1
ATOM 3698 C CA . LEU A 1 471 ? 11.173 -36.639 23.685 1.00 84.25 471 LEU A CA 1
ATOM 3699 C C . LEU A 1 471 ? 12.709 -36.607 23.640 1.00 84.25 471 LEU A C 1
ATOM 3701 O O . LEU A 1 471 ? 13.313 -37.521 23.089 1.00 84.25 471 LEU A O 1
ATOM 3705 N N . LEU A 1 472 ? 13.339 -35.623 24.294 1.00 81.75 472 LEU A N 1
ATOM 3706 C CA . LEU A 1 472 ? 14.801 -35.454 24.322 1.00 81.75 472 LEU A CA 1
ATOM 3707 C C . LEU A 1 472 ? 15.552 -36.580 25.056 1.00 81.75 472 LEU A C 1
ATOM 3709 O O . LEU A 1 472 ? 16.715 -36.832 24.761 1.00 81.75 472 LEU A O 1
ATOM 3713 N N . LYS A 1 473 ? 14.918 -37.266 26.018 1.00 72.00 473 LYS A N 1
ATOM 3714 C CA . LYS A 1 473 ? 15.542 -38.359 26.796 1.00 72.00 473 LYS A CA 1
ATOM 3715 C C . LYS A 1 473 ? 15.534 -39.724 26.094 1.00 72.00 473 LYS A C 1
ATOM 3717 O O . LYS A 1 473 ? 15.830 -40.730 26.735 1.00 72.00 473 LYS A O 1
ATOM 3722 N N . ARG A 1 474 ? 15.150 -39.791 24.817 1.00 63.50 474 ARG A N 1
ATOM 3723 C CA . ARG A 1 474 ? 15.084 -41.038 24.046 1.00 63.50 474 ARG A CA 1
ATOM 3724 C C . ARG A 1 474 ? 16.274 -41.116 23.091 1.00 63.50 474 ARG A C 1
ATOM 3726 O O . ARG A 1 474 ? 16.470 -40.200 22.303 1.00 63.50 474 ARG A O 1
ATOM 3733 N N . ASP A 1 475 ? 17.045 -42.201 23.164 1.00 48.81 475 ASP A N 1
ATOM 3734 C CA . ASP A 1 475 ? 18.308 -42.323 22.427 1.00 48.81 475 ASP A CA 1
ATOM 3735 C C . ASP A 1 475 ? 18.152 -42.096 20.908 1.00 48.81 475 ASP A C 1
ATOM 3737 O O . ASP A 1 475 ? 17.293 -42.736 20.282 1.00 48.81 475 ASP A O 1
ATOM 3741 N N . PRO A 1 476 ? 19.015 -41.267 20.283 1.00 52.75 476 PRO A N 1
ATOM 3742 C CA . PRO A 1 476 ? 18.961 -40.990 18.845 1.00 52.75 476 PRO A CA 1
ATOM 3743 C C . PRO A 1 476 ? 19.279 -42.223 17.984 1.00 52.75 476 PRO A C 1
ATOM 3745 O O . PRO A 1 476 ? 18.890 -42.280 16.825 1.00 52.75 476 PRO A O 1
ATOM 3748 N N . SER A 1 477 ? 19.900 -43.261 18.554 1.00 47.06 477 SER A N 1
ATOM 3749 C CA . SER A 1 477 ? 20.110 -44.560 17.897 1.00 47.06 477 SER A CA 1
ATOM 3750 C C . SER A 1 477 ? 18.824 -45.381 17.692 1.00 47.06 477 SER A C 1
ATOM 3752 O O . SER A 1 477 ? 18.876 -46.445 17.078 1.00 47.06 477 SER A O 1
ATOM 3754 N N . SER A 1 478 ? 17.671 -44.920 18.199 1.00 47.50 478 SER A N 1
ATOM 3755 C CA . SER A 1 478 ? 16.395 -45.655 18.161 1.00 47.50 478 SER A CA 1
ATOM 3756 C C . SER A 1 478 ? 15.407 -45.222 17.065 1.00 47.50 478 SER A C 1
ATOM 3758 O O . SER A 1 478 ? 14.319 -45.796 16.981 1.00 47.50 478 SER A O 1
ATOM 3760 N N . VAL A 1 479 ? 15.757 -44.242 16.219 1.00 47.16 479 VAL A N 1
ATOM 3761 C CA . VAL A 1 479 ? 14.890 -43.718 15.143 1.00 47.16 479 VAL A CA 1
ATOM 3762 C C . VAL A 1 479 ? 15.665 -43.682 13.812 1.00 47.16 479 VAL A C 1
ATOM 3764 O O . VAL A 1 479 ? 16.527 -42.826 13.657 1.00 47.16 479 VAL A O 1
ATOM 3767 N N . PRO A 1 480 ? 15.386 -44.577 12.838 1.00 45.59 480 PRO A N 1
ATOM 3768 C CA . PRO A 1 480 ? 16.223 -44.694 11.632 1.00 45.59 480 PRO A CA 1
ATOM 3769 C C . PRO A 1 480 ? 16.130 -43.559 10.594 1.00 45.59 480 PRO A C 1
ATOM 3771 O O . PRO A 1 480 ? 17.042 -43.440 9.785 1.00 45.59 480 PRO A O 1
ATOM 3774 N N . ASN A 1 481 ? 15.055 -42.756 10.595 1.00 59.12 481 ASN A N 1
ATOM 3775 C CA . ASN A 1 481 ? 14.798 -41.700 9.599 1.00 59.12 481 ASN A CA 1
ATOM 3776 C C . ASN A 1 481 ? 14.306 -40.413 10.286 1.00 59.12 481 ASN A C 1
ATOM 3778 O O . ASN A 1 481 ? 13.499 -40.501 11.218 1.00 59.12 481 ASN A O 1
ATOM 3782 N N . ALA A 1 482 ? 14.674 -39.239 9.761 1.00 57.69 482 ALA A N 1
ATOM 3783 C CA . ALA A 1 482 ? 14.226 -37.934 10.264 1.00 57.69 482 ALA A CA 1
ATOM 3784 C C . ALA A 1 482 ? 12.688 -37.775 10.285 1.00 57.69 482 ALA A C 1
ATOM 3786 O O . ALA A 1 482 ? 12.128 -37.329 11.288 1.00 57.69 482 ALA A O 1
ATOM 3787 N N . ASP A 1 483 ? 11.984 -38.227 9.241 1.00 60.12 483 ASP A N 1
ATOM 3788 C CA . ASP A 1 483 ? 10.516 -38.126 9.116 1.00 60.12 483 ASP A CA 1
ATOM 3789 C C . ASP A 1 483 ? 9.762 -38.769 10.295 1.00 60.12 483 ASP A C 1
ATOM 3791 O O . ASP A 1 483 ? 8.733 -38.267 10.762 1.00 60.12 483 ASP A O 1
ATOM 3795 N N . ASN A 1 484 ? 10.307 -39.870 10.827 1.00 70.38 484 ASN A N 1
ATOM 3796 C CA . ASN A 1 484 ? 9.744 -40.574 11.979 1.00 70.38 484 ASN A CA 1
ATOM 3797 C C . ASN A 1 484 ? 9.885 -39.757 13.277 1.00 70.38 484 ASN A C 1
ATOM 3799 O O . ASN A 1 484 ? 9.043 -39.881 14.169 1.00 70.38 484 ASN A O 1
ATOM 3803 N N . ALA A 1 485 ? 10.917 -38.912 13.388 1.00 74.50 485 ALA A N 1
ATOM 3804 C CA . ALA A 1 485 ? 11.104 -38.011 14.522 1.00 74.50 485 ALA A CA 1
ATOM 3805 C C . ALA A 1 485 ? 10.112 -36.839 14.466 1.00 74.50 485 ALA A C 1
ATOM 3807 O O . ALA A 1 485 ? 9.381 -36.625 15.433 1.00 74.50 485 ALA A O 1
ATOM 3808 N N . PHE A 1 486 ? 9.995 -36.153 13.320 1.00 83.44 486 PHE A N 1
ATOM 3809 C CA . PHE A 1 486 ? 9.012 -35.076 13.134 1.00 83.44 486 PHE A CA 1
ATOM 3810 C C . PHE A 1 486 ? 7.580 -35.561 13.394 1.00 83.44 486 PHE A C 1
ATOM 3812 O O . PHE A 1 486 ? 6.872 -34.982 14.222 1.00 83.44 486 PHE A O 1
ATOM 3819 N N . THR A 1 487 ? 7.185 -36.686 12.789 1.00 84.44 487 THR A N 1
ATOM 3820 C CA . THR A 1 487 ? 5.865 -37.307 13.007 1.00 84.44 487 THR A CA 1
ATOM 3821 C C . THR A 1 487 ? 5.598 -37.568 14.495 1.00 84.44 487 THR A C 1
ATOM 3823 O O . THR A 1 487 ? 4.515 -37.265 15.004 1.00 84.44 487 THR A O 1
ATOM 3826 N N . LEU A 1 488 ? 6.594 -38.077 15.232 1.00 85.31 488 LEU A N 1
ATOM 3827 C CA . LEU A 1 488 ? 6.490 -38.305 16.674 1.00 85.31 488 LEU A CA 1
ATOM 3828 C C . LEU A 1 488 ? 6.336 -36.992 17.463 1.00 85.31 488 LEU A C 1
ATOM 3830 O O . LEU A 1 488 ? 5.532 -36.946 18.398 1.00 85.31 488 LEU A O 1
ATOM 3834 N N . PHE A 1 489 ? 7.066 -35.932 17.100 1.00 89.00 489 PHE A N 1
ATOM 3835 C CA . PHE A 1 489 ? 6.995 -34.629 17.770 1.00 89.00 489 PHE A CA 1
ATOM 3836 C C . PHE A 1 489 ? 5.610 -33.986 17.634 1.00 89.00 489 PHE A C 1
ATOM 3838 O O . PHE A 1 489 ? 5.063 -33.520 18.637 1.00 89.00 489 PHE A O 1
ATOM 3845 N N . TYR A 1 490 ? 5.022 -33.991 16.432 1.00 91.31 490 TYR A N 1
ATOM 3846 C CA . TYR A 1 490 ? 3.678 -33.450 16.198 1.00 91.31 490 TYR A CA 1
ATOM 3847 C C . TYR A 1 490 ? 2.604 -34.273 16.915 1.00 91.31 490 TYR A C 1
ATOM 3849 O O . TYR A 1 490 ? 1.841 -33.726 17.712 1.00 91.31 490 TYR A O 1
ATOM 3857 N N . VAL A 1 491 ? 2.587 -35.601 16.733 1.00 90.31 491 VAL A N 1
ATOM 3858 C CA . VAL A 1 491 ? 1.581 -36.487 17.353 1.00 90.31 491 VAL A CA 1
ATOM 3859 C C . VAL A 1 491 ? 1.596 -36.395 18.885 1.00 90.31 491 VAL A C 1
ATOM 3861 O O . VAL A 1 491 ? 0.536 -36.433 19.513 1.00 90.31 491 VAL A O 1
ATOM 3864 N N . LYS A 1 492 ? 2.769 -36.240 19.516 1.00 89.50 492 LYS A N 1
ATOM 3865 C CA . LYS A 1 492 ? 2.876 -36.136 20.982 1.00 89.50 492 LYS A CA 1
ATOM 3866 C C . LYS A 1 492 ? 2.400 -34.796 21.543 1.00 89.50 492 LYS A C 1
ATOM 3868 O O . LYS A 1 492 ? 1.821 -34.803 22.628 1.00 89.50 492 LYS A O 1
ATOM 3873 N N . PHE A 1 493 ? 2.593 -33.686 20.830 1.00 92.94 493 PHE A N 1
ATOM 3874 C CA . PHE A 1 493 ? 2.056 -32.383 21.240 1.00 92.94 493 PHE A CA 1
ATOM 3875 C C . PHE A 1 493 ? 0.542 -32.292 20.976 1.00 92.94 493 PHE A C 1
ATOM 3877 O O . PHE A 1 493 ? -0.205 -31.946 21.891 1.00 92.94 493 PHE A O 1
ATOM 3884 N N . ARG A 1 494 ? 0.071 -32.734 19.800 1.00 92.69 494 ARG A N 1
ATOM 3885 C CA . ARG A 1 494 ? -1.357 -32.859 19.436 1.00 92.69 494 ARG A CA 1
ATOM 3886 C C . ARG A 1 494 ? -2.155 -33.665 20.469 1.00 92.69 494 ARG A C 1
ATOM 3888 O O . ARG A 1 494 ? -3.201 -33.235 20.944 1.00 92.69 494 ARG A O 1
ATOM 3895 N N . ALA A 1 495 ? -1.609 -34.793 20.933 1.00 90.50 495 ALA A N 1
ATOM 3896 C CA . ALA A 1 495 ? -2.213 -35.614 21.992 1.00 90.50 495 ALA A CA 1
ATOM 3897 C C . ALA A 1 495 ? -2.201 -34.978 23.406 1.00 90.50 495 ALA A C 1
ATOM 3899 O O . ALA A 1 495 ? -2.773 -35.544 24.346 1.00 90.50 495 ALA A O 1
ATOM 3900 N N . ALA A 1 496 ? -1.539 -33.833 23.592 1.00 89.38 496 ALA A N 1
ATOM 3901 C CA . ALA A 1 496 ? -1.479 -33.107 24.857 1.00 89.38 496 ALA A CA 1
ATOM 3902 C C . ALA A 1 496 ? -2.269 -31.790 24.854 1.00 89.38 496 ALA A C 1
ATOM 3904 O O . ALA A 1 496 ? -2.745 -31.402 25.922 1.00 89.38 496 ALA A O 1
ATOM 3905 N N . ALA A 1 497 ? -2.461 -31.147 23.695 1.00 91.19 497 ALA A N 1
ATOM 3906 C CA . ALA A 1 497 ? -3.147 -29.858 23.572 1.00 91.19 497 ALA A CA 1
ATOM 3907 C C . ALA A 1 497 ? -4.498 -29.781 24.324 1.00 91.19 497 ALA A C 1
ATOM 3909 O O . ALA A 1 497 ? -4.672 -28.846 25.112 1.00 91.19 497 ALA A O 1
ATOM 3910 N N . PRO A 1 498 ? -5.409 -30.783 24.252 1.00 90.12 498 PRO A N 1
ATOM 3911 C CA . PRO A 1 498 ? -6.697 -30.727 24.956 1.00 90.12 498 PRO A CA 1
ATOM 3912 C C . PRO A 1 498 ? -6.606 -30.623 26.489 1.00 90.12 498 PRO A C 1
ATOM 3914 O O . PRO A 1 498 ? -7.583 -30.256 27.133 1.00 90.12 498 PRO A O 1
ATOM 3917 N N . LYS A 1 499 ? -5.450 -30.941 27.093 1.00 87.75 499 LYS A N 1
ATOM 3918 C CA . LYS A 1 499 ? -5.235 -30.878 28.552 1.00 87.75 499 LYS A CA 1
ATOM 3919 C C . LYS A 1 499 ? -4.968 -29.464 29.067 1.00 87.75 499 LYS A C 1
ATOM 3921 O O . LYS A 1 499 ? -5.101 -29.235 30.263 1.00 87.75 499 LYS A O 1
ATOM 3926 N N . VAL A 1 500 ? -4.558 -28.552 28.184 1.00 90.75 500 VAL A N 1
ATOM 3927 C CA . VAL A 1 500 ? -4.203 -27.159 28.510 1.00 90.75 500 VAL A CA 1
ATOM 3928 C C . VAL A 1 500 ? -5.037 -26.140 27.737 1.00 90.75 500 VAL A C 1
ATOM 3930 O O . VAL A 1 500 ? -5.252 -25.045 28.247 1.00 90.75 500 VAL A O 1
ATOM 3933 N N . ARG A 1 501 ? -5.566 -26.503 26.559 1.00 90.62 501 ARG A N 1
ATOM 3934 C CA . ARG A 1 501 ? -6.358 -25.624 25.687 1.00 90.62 501 ARG A CA 1
ATOM 3935 C C . ARG A 1 501 ? -7.491 -24.906 26.426 1.00 90.62 501 ARG A C 1
ATOM 3937 O O . ARG A 1 501 ? -7.602 -23.695 26.311 1.00 90.62 501 ARG A O 1
ATOM 3944 N N . THR A 1 502 ? -8.271 -25.609 27.249 1.00 88.56 502 THR A N 1
ATOM 3945 C CA . THR A 1 502 ? -9.384 -24.994 28.000 1.00 88.56 502 THR A CA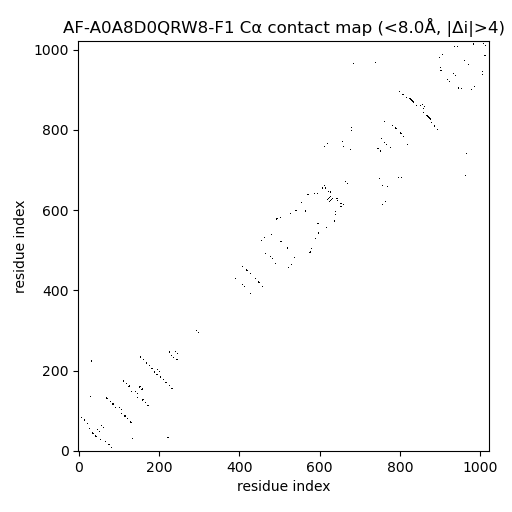 1
ATOM 3946 C C . THR A 1 502 ? -8.923 -23.932 29.004 1.00 88.56 502 THR A C 1
ATOM 3948 O O . THR A 1 502 ? -9.657 -22.986 29.272 1.00 88.56 502 THR A O 1
ATOM 3951 N N . LEU A 1 503 ? -7.708 -24.046 29.550 1.00 89.25 503 LEU A N 1
ATOM 3952 C CA . LEU A 1 503 ? -7.115 -23.020 30.412 1.00 89.25 503 LEU A CA 1
ATOM 3953 C C . LEU A 1 503 ? -6.555 -21.855 29.591 1.00 89.25 503 LEU A C 1
ATOM 3955 O O . LEU A 1 503 ? -6.703 -20.707 30.001 1.00 89.25 503 LEU A O 1
ATOM 3959 N N . ILE A 1 504 ? -5.950 -22.143 28.435 1.00 92.38 504 ILE A N 1
ATOM 3960 C CA . ILE A 1 504 ? -5.412 -21.140 27.508 1.00 92.38 504 ILE A CA 1
ATOM 3961 C C . ILE A 1 504 ? -6.544 -20.269 26.949 1.00 92.38 504 ILE A C 1
ATOM 3963 O O . ILE A 1 504 ? -6.485 -19.053 27.103 1.00 92.38 504 ILE A O 1
ATOM 3967 N N . GLU A 1 505 ? -7.628 -20.863 26.445 1.00 91.56 505 GLU A N 1
ATOM 3968 C CA . GLU A 1 505 ? -8.828 -20.149 25.977 1.00 91.56 505 GLU A CA 1
ATOM 3969 C C . GLU A 1 505 ? -9.410 -19.235 27.075 1.00 91.56 505 GLU A C 1
ATOM 3971 O O . GLU A 1 505 ? -9.820 -18.102 26.817 1.00 91.56 505 GLU A O 1
ATOM 3976 N N . GLN A 1 506 ? -9.396 -19.687 28.335 1.00 88.75 506 GLN A N 1
ATOM 3977 C CA . GLN A 1 506 ? -9.835 -18.887 29.484 1.00 88.75 506 GLN A CA 1
ATOM 3978 C C . GLN A 1 506 ? -8.865 -17.756 29.875 1.00 88.75 506 GLN A C 1
ATOM 3980 O O . GLN A 1 506 ? -9.305 -16.789 30.504 1.00 88.75 506 GLN A O 1
ATOM 3985 N N . ILE A 1 507 ? -7.587 -17.829 29.494 1.00 91.75 507 ILE A N 1
ATOM 3986 C CA . ILE A 1 507 ? -6.613 -16.731 29.618 1.00 91.75 507 ILE A CA 1
ATOM 3987 C C . ILE A 1 507 ? -6.777 -15.754 28.444 1.00 91.75 507 ILE A C 1
ATOM 3989 O O . ILE A 1 507 ? -6.874 -14.549 28.673 1.00 91.75 507 ILE A O 1
ATOM 3993 N N . GLU A 1 508 ? -6.885 -16.250 27.207 1.00 92.44 508 GLU A N 1
ATOM 3994 C CA . GLU A 1 508 ? -7.078 -15.452 25.984 1.00 92.44 508 GLU A CA 1
ATOM 3995 C C . GLU A 1 508 ? -8.355 -14.597 26.027 1.00 92.44 508 GLU A C 1
ATOM 3997 O O . GLU A 1 508 ? -8.369 -13.477 25.515 1.00 92.44 508 GLU A O 1
ATOM 4002 N N . GLN A 1 509 ? -9.426 -15.085 26.664 1.00 90.69 509 GLN A N 1
ATOM 4003 C CA . GLN A 1 509 ? -10.669 -14.329 26.889 1.00 90.69 509 GLN A CA 1
ATOM 4004 C C . GLN A 1 509 ? -10.545 -13.229 27.963 1.00 90.69 509 GLN A C 1
ATOM 4006 O O . GLN A 1 509 ? -11.374 -12.319 28.010 1.00 90.69 509 GLN A O 1
ATOM 4011 N N . ARG A 1 510 ? -9.537 -13.299 28.844 1.00 89.81 510 ARG A N 1
ATOM 4012 C CA . ARG A 1 510 ? -9.343 -12.365 29.971 1.00 89.81 510 ARG A CA 1
ATOM 4013 C C . ARG A 1 510 ? -8.208 -11.368 29.754 1.00 89.81 510 ARG A C 1
ATOM 4015 O O . ARG A 1 510 ? -8.253 -10.276 30.323 1.00 89.81 510 ARG A O 1
ATOM 4022 N N . SER A 1 511 ? -7.233 -11.697 28.906 1.00 89.44 511 SER A N 1
ATOM 4023 C CA . SER A 1 511 ? -6.051 -10.869 28.624 1.00 89.44 511 SER A CA 1
ATOM 4024 C C . SER A 1 511 ? -6.363 -9.478 28.064 1.00 89.44 511 SER A C 1
ATOM 4026 O O . SER A 1 511 ? -5.536 -8.584 28.188 1.00 89.44 511 SER A O 1
ATOM 4028 N N . GLU A 1 512 ? -7.544 -9.276 27.474 1.00 84.12 512 GLU A N 1
ATOM 4029 C CA . GLU A 1 512 ? -8.019 -7.965 26.996 1.00 84.12 512 GLU A CA 1
ATOM 4030 C C . GLU A 1 512 ? -8.497 -7.038 28.125 1.00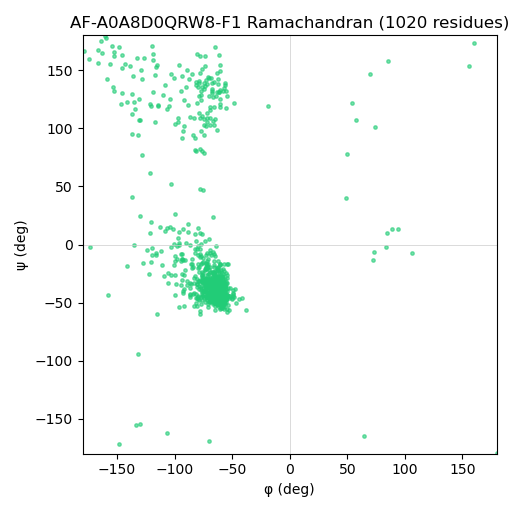 84.12 512 GLU A C 1
ATOM 4032 O O . GLU A 1 512 ? -8.480 -5.820 27.971 1.00 84.12 512 GLU A O 1
ATOM 4037 N N . LYS A 1 513 ? -8.941 -7.599 29.259 1.00 83.38 513 LYS A N 1
ATOM 4038 C CA . LYS A 1 513 ? -9.547 -6.842 30.367 1.00 83.38 513 LYS A CA 1
ATOM 4039 C C . LYS A 1 513 ? -8.569 -6.555 31.502 1.00 83.38 513 LYS A C 1
ATOM 4041 O O . LYS A 1 513 ? -8.693 -5.533 32.171 1.00 83.38 513 LYS A O 1
ATOM 4046 N N . ILE A 1 514 ? -7.643 -7.480 31.763 1.00 85.88 514 ILE A N 1
ATOM 4047 C CA . ILE A 1 514 ? -6.778 -7.467 32.949 1.00 85.88 514 ILE A CA 1
ATOM 4048 C C . ILE A 1 514 ? -5.328 -7.770 32.516 1.00 85.88 514 ILE A C 1
ATOM 4050 O O . ILE A 1 514 ? -5.057 -8.876 32.033 1.00 85.88 514 ILE A O 1
ATOM 4054 N N . PRO A 1 515 ? -4.374 -6.831 32.694 1.00 87.50 515 PRO A N 1
ATOM 4055 C CA . PRO A 1 515 ? -3.023 -6.954 32.141 1.00 87.50 515 PRO A CA 1
ATOM 4056 C C . PRO A 1 515 ? -2.205 -8.089 32.772 1.00 87.50 515 PRO A C 1
ATOM 4058 O O . PRO A 1 515 ? -1.321 -8.642 32.121 1.00 87.50 515 PRO A O 1
ATOM 4061 N N . GLU A 1 516 ? -2.520 -8.511 34.000 1.00 89.19 516 GLU A N 1
ATOM 4062 C CA . GLU A 1 516 ? -1.890 -9.680 34.622 1.00 89.19 516 GLU A CA 1
ATOM 4063 C C . GLU A 1 516 ? -2.137 -10.989 33.834 1.00 89.19 516 GLU A C 1
ATOM 4065 O O . GLU A 1 516 ? -1.240 -11.831 33.759 1.00 89.19 516 GLU A O 1
ATOM 4070 N N . TYR A 1 517 ? -3.288 -11.147 33.161 1.00 92.12 517 TYR A N 1
ATOM 4071 C CA . TYR A 1 517 ? -3.516 -12.281 32.246 1.00 92.12 517 TYR A CA 1
ATOM 4072 C C . TYR A 1 517 ? -2.752 -12.117 30.924 1.00 92.12 517 TYR A C 1
ATOM 4074 O O . TYR A 1 517 ? -2.307 -13.109 30.352 1.00 92.12 517 TYR A O 1
ATOM 4082 N N . GLN A 1 518 ? -2.554 -10.885 30.441 1.00 91.00 518 GLN A N 1
ATOM 4083 C CA . GLN A 1 518 ? -1.750 -10.618 29.241 1.00 91.00 518 GLN A CA 1
ATOM 4084 C C . GLN A 1 518 ? -0.268 -10.966 29.464 1.00 91.00 518 GLN A C 1
ATOM 4086 O O . GLN A 1 518 ? 0.389 -11.478 28.556 1.00 91.00 518 GLN A O 1
ATOM 4091 N N . GLN A 1 519 ? 0.258 -10.741 30.672 1.00 92.12 519 GLN A N 1
ATOM 4092 C CA . GLN A 1 519 ? 1.597 -11.196 31.061 1.00 92.12 519 GLN A CA 1
ATOM 4093 C C . GLN A 1 519 ? 1.676 -12.729 31.091 1.00 92.12 519 GLN A C 1
ATOM 4095 O O . GLN A 1 519 ? 2.562 -13.301 30.459 1.00 92.12 519 GLN A O 1
ATOM 4100 N N . LEU A 1 520 ? 0.700 -13.402 31.716 1.00 93.31 520 LEU A N 1
ATOM 4101 C CA . LEU A 1 520 ? 0.635 -14.868 31.733 1.00 93.31 520 LEU A CA 1
ATOM 4102 C C . LEU A 1 520 ? 0.561 -15.478 30.321 1.00 93.31 520 LEU A C 1
ATOM 4104 O O . LEU A 1 520 ? 1.268 -16.441 30.033 1.00 93.31 520 LEU A O 1
ATOM 4108 N N . LEU A 1 521 ? -0.263 -14.918 29.430 1.00 93.31 521 LEU A N 1
ATOM 4109 C CA . LEU A 1 521 ? -0.372 -15.384 28.045 1.00 93.31 521 LEU A CA 1
ATOM 4110 C C . LEU A 1 521 ? 0.963 -15.246 27.301 1.00 93.31 521 LEU A C 1
ATOM 4112 O O . LEU A 1 521 ? 1.382 -16.162 26.598 1.00 93.31 521 LEU A O 1
ATOM 4116 N N . ASN A 1 522 ? 1.672 -14.132 27.507 1.00 91.94 522 ASN A N 1
ATOM 4117 C CA . ASN A 1 522 ? 2.997 -13.915 26.932 1.00 91.94 522 ASN A CA 1
ATOM 4118 C C . ASN A 1 522 ? 4.043 -14.922 27.429 1.00 91.94 522 ASN A C 1
ATOM 4120 O O . ASN A 1 522 ? 4.851 -15.376 26.619 1.00 91.94 522 ASN A O 1
ATOM 4124 N N . ASP A 1 523 ? 4.011 -15.284 28.715 1.00 92.31 523 ASP A N 1
ATOM 4125 C CA . ASP A 1 523 ? 4.884 -16.311 29.295 1.00 92.31 523 ASP A CA 1
ATOM 4126 C C . ASP A 1 523 ? 4.586 -17.711 28.733 1.00 92.31 523 ASP A C 1
ATOM 4128 O O . ASP A 1 523 ? 5.507 -18.484 28.470 1.00 92.31 523 ASP A O 1
ATOM 4132 N N . ILE A 1 524 ? 3.304 -18.048 28.541 1.00 93.75 524 ILE A N 1
ATOM 4133 C CA . ILE A 1 524 ? 2.887 -19.338 27.971 1.00 93.75 524 ILE A CA 1
ATOM 4134 C C . ILE A 1 524 ? 3.266 -19.419 26.486 1.00 93.75 524 ILE A C 1
ATOM 4136 O O . ILE A 1 524 ? 3.774 -20.456 26.061 1.00 93.75 524 ILE A O 1
ATOM 4140 N N . HIS A 1 525 ? 3.100 -18.333 25.720 1.00 93.94 525 HIS A N 1
ATOM 4141 C CA . HIS A 1 525 ? 3.575 -18.255 24.336 1.00 93.94 525 HIS A CA 1
ATOM 4142 C C . HIS A 1 525 ? 5.088 -18.477 24.240 1.00 93.94 525 HIS A C 1
ATOM 4144 O O . HIS A 1 525 ? 5.498 -19.368 23.502 1.00 93.94 525 HIS A O 1
ATOM 4150 N N . GLN A 1 526 ? 5.913 -17.751 25.011 1.00 93.56 526 GLN A N 1
ATOM 4151 C CA . GLN A 1 526 ? 7.367 -17.976 24.967 1.00 93.56 526 GLN A CA 1
ATOM 4152 C C . GLN A 1 526 ? 7.723 -19.403 25.391 1.00 93.56 526 GLN A C 1
ATOM 4154 O O . GLN A 1 526 ? 8.437 -20.080 24.665 1.00 93.56 526 GLN A O 1
ATOM 4159 N N . CYS A 1 527 ? 7.139 -19.921 26.480 1.00 94.25 527 CYS A N 1
ATOM 4160 C CA . CYS A 1 527 ? 7.406 -21.295 26.900 1.00 94.25 527 CYS A CA 1
ATOM 4161 C C . CYS A 1 527 ? 7.051 -22.326 25.816 1.00 94.25 527 CYS A C 1
ATOM 4163 O O . CYS A 1 527 ? 7.788 -23.296 25.656 1.00 94.25 527 CYS A O 1
ATOM 4165 N N . TYR A 1 528 ? 5.942 -22.161 25.086 1.00 94.88 528 TYR A N 1
ATOM 4166 C CA . TYR A 1 528 ? 5.600 -23.049 23.971 1.00 94.88 528 TYR A CA 1
ATOM 4167 C C . TYR A 1 528 ? 6.664 -22.976 22.869 1.00 94.88 528 TYR A C 1
ATOM 4169 O O . TYR A 1 528 ? 7.193 -24.011 22.465 1.00 94.88 528 TYR A O 1
ATOM 4177 N N . LEU A 1 529 ? 7.014 -21.765 22.433 1.00 94.06 529 LEU A N 1
ATOM 4178 C CA . LEU A 1 529 ? 7.950 -21.531 21.334 1.00 94.06 529 LEU A CA 1
ATOM 4179 C C . LEU A 1 529 ? 9.365 -22.023 21.682 1.00 94.06 529 LEU A C 1
ATOM 4181 O O . LEU A 1 529 ? 9.932 -22.787 20.906 1.00 94.06 529 LEU A O 1
ATOM 4185 N N . ASP A 1 530 ? 9.867 -21.733 22.888 1.00 93.12 530 ASP A N 1
ATOM 4186 C CA . ASP A 1 530 ? 11.134 -22.262 23.421 1.00 93.12 530 ASP A CA 1
ATOM 4187 C C . ASP A 1 530 ? 11.171 -23.803 23.378 1.00 93.12 530 ASP A C 1
ATOM 4189 O O . ASP A 1 530 ? 12.196 -24.411 23.064 1.00 93.12 530 ASP A O 1
ATOM 4193 N N . GLN A 1 531 ? 10.047 -24.464 23.699 1.00 93.62 531 GLN A N 1
ATOM 4194 C CA . GLN A 1 531 ? 9.947 -25.927 23.657 1.00 93.62 531 GLN A CA 1
ATOM 4195 C C . GLN A 1 531 ? 9.894 -26.490 22.228 1.00 93.62 531 GLN A C 1
ATOM 4197 O O . GLN A 1 531 ? 10.359 -27.612 22.020 1.00 93.62 531 GLN A O 1
ATOM 4202 N N . ARG A 1 532 ? 9.352 -25.754 21.247 1.00 93.06 532 ARG A N 1
ATOM 4203 C CA . ARG A 1 532 ? 9.380 -26.157 19.828 1.00 93.06 532 ARG A CA 1
ATOM 4204 C C . ARG A 1 532 ? 10.758 -25.914 19.209 1.00 93.06 532 ARG A C 1
ATOM 4206 O O . ARG A 1 532 ? 11.295 -26.825 18.586 1.00 93.06 532 ARG A O 1
ATOM 4213 N N . GLU A 1 533 ? 11.373 -24.757 19.453 1.00 91.38 533 GLU A N 1
ATOM 4214 C CA . GLU A 1 533 ? 12.715 -24.392 18.966 1.00 91.38 533 GLU A CA 1
ATOM 4215 C C . GLU A 1 533 ? 13.767 -25.439 19.367 1.00 91.38 533 GLU A C 1
ATOM 4217 O O . GLU A 1 533 ? 14.528 -25.917 18.523 1.00 91.38 533 GLU A O 1
ATOM 4222 N N . LEU A 1 534 ? 13.729 -25.885 20.630 1.00 90.69 534 LEU A N 1
ATOM 4223 C CA . LEU A 1 534 ? 14.634 -26.894 21.191 1.00 90.69 534 LEU A CA 1
ATOM 4224 C C . LEU A 1 534 ? 14.501 -28.295 20.554 1.00 90.69 534 LEU A C 1
ATOM 4226 O O . LEU A 1 534 ? 15.461 -29.063 20.577 1.00 90.69 534 LEU A O 1
ATOM 4230 N N . LEU A 1 535 ? 13.336 -28.642 19.992 1.00 88.69 535 LEU A N 1
ATOM 4231 C CA . LEU A 1 535 ? 13.098 -29.923 19.306 1.00 88.69 535 LEU A CA 1
ATOM 4232 C C . LEU A 1 535 ? 13.361 -29.833 17.797 1.00 88.69 535 LEU A C 1
ATOM 4234 O O . LEU A 1 535 ? 13.917 -30.754 17.195 1.00 88.69 535 LEU A O 1
ATOM 4238 N N . LEU A 1 536 ? 12.932 -28.735 17.175 1.00 90.00 536 LEU A N 1
ATOM 4239 C CA . LEU A 1 536 ? 12.900 -28.585 15.724 1.00 90.00 536 LEU A CA 1
ATOM 4240 C C . LEU A 1 536 ? 14.225 -28.072 15.162 1.00 90.00 536 LEU A C 1
ATOM 4242 O O . LEU A 1 536 ? 14.694 -28.621 14.171 1.00 90.00 536 LEU A O 1
ATOM 4246 N N . GLY A 1 537 ? 14.859 -27.080 15.797 1.00 88.25 537 GLY A N 1
ATOM 4247 C CA . GLY A 1 537 ? 16.068 -26.427 15.277 1.00 88.25 537 GLY A CA 1
ATOM 4248 C C . GLY A 1 537 ? 17.208 -27.402 14.936 1.00 88.25 537 GLY A C 1
ATOM 4249 O O . GLY A 1 537 ? 17.679 -27.397 13.794 1.00 88.25 537 GLY A O 1
ATOM 4250 N N . PRO A 1 538 ? 17.618 -28.299 15.858 1.00 87.00 538 PRO A N 1
ATOM 4251 C CA . PRO A 1 538 ? 18.640 -29.309 15.575 1.00 87.00 538 PRO A CA 1
ATOM 4252 C C . PRO A 1 538 ? 18.210 -30.304 14.485 1.00 87.00 538 PRO A C 1
ATOM 4254 O O . PRO A 1 538 ? 19.002 -30.648 13.608 1.00 87.00 538 PRO A O 1
ATOM 4257 N N . SER A 1 539 ? 16.943 -30.729 14.513 1.00 86.06 539 SER A N 1
ATOM 4258 C CA . SER A 1 539 ? 16.374 -31.731 13.601 1.00 86.06 539 SER A CA 1
ATOM 4259 C C . SER A 1 539 ? 16.291 -31.221 12.157 1.00 86.06 539 SER A C 1
ATOM 4261 O O . SER A 1 539 ? 16.665 -31.926 11.220 1.00 86.06 539 SER A O 1
ATOM 4263 N N . ILE A 1 540 ? 15.857 -29.971 11.973 1.00 89.25 540 ILE A N 1
ATOM 4264 C CA . ILE A 1 540 ? 15.784 -29.281 10.677 1.00 89.25 540 ILE A CA 1
ATOM 4265 C C . ILE A 1 540 ? 17.193 -29.066 10.123 1.00 89.25 540 ILE A C 1
ATOM 4267 O O . ILE A 1 540 ? 17.469 -29.470 8.996 1.00 89.25 540 ILE A O 1
ATOM 4271 N N . THR A 1 541 ? 18.111 -28.526 10.934 1.00 86.75 541 THR A N 1
ATOM 4272 C CA . THR A 1 541 ? 19.506 -28.281 10.522 1.00 86.75 541 THR A CA 1
ATOM 4273 C C . THR A 1 541 ? 20.189 -29.569 10.051 1.00 86.75 541 THR A C 1
ATOM 4275 O O . THR A 1 541 ? 20.870 -29.577 9.023 1.00 86.75 541 THR A O 1
ATOM 4278 N N . CYS A 1 542 ? 19.969 -30.681 10.760 1.00 85.88 542 CYS A N 1
ATOM 4279 C CA . CYS A 1 542 ? 20.459 -31.997 10.359 1.00 85.88 542 CYS A CA 1
ATOM 4280 C C . CYS A 1 542 ? 19.840 -32.449 9.024 1.00 85.88 542 CYS A C 1
ATOM 4282 O O . CYS A 1 542 ? 20.577 -32.725 8.081 1.00 85.88 542 CYS A O 1
ATOM 4284 N N . THR A 1 543 ? 18.509 -32.400 8.894 1.00 86.31 543 THR A N 1
ATOM 4285 C CA . THR A 1 543 ? 17.783 -32.832 7.681 1.00 86.31 543 THR A CA 1
ATOM 4286 C C . THR A 1 543 ? 18.198 -32.034 6.436 1.00 86.31 543 THR A C 1
ATOM 4288 O O . THR A 1 543 ? 18.450 -32.608 5.378 1.00 86.31 543 THR A O 1
ATOM 4291 N N . VAL A 1 544 ? 18.352 -30.711 6.550 1.00 86.00 544 VAL A N 1
ATOM 4292 C CA . VAL A 1 544 ? 18.809 -29.842 5.448 1.00 86.00 544 VAL A CA 1
ATOM 4293 C C . VAL A 1 544 ? 20.271 -30.134 5.069 1.00 86.00 544 VAL A C 1
ATOM 4295 O O . VAL A 1 544 ? 20.625 -30.123 3.885 1.00 86.00 544 VAL A O 1
ATOM 4298 N N . THR A 1 545 ? 21.118 -30.468 6.048 1.00 86.00 545 THR A N 1
ATOM 4299 C CA . THR A 1 545 ? 22.505 -30.897 5.802 1.00 86.00 545 THR A CA 1
ATOM 4300 C C . THR A 1 545 ? 22.552 -32.260 5.097 1.00 86.00 545 THR A C 1
ATOM 4302 O O . THR A 1 545 ? 23.320 -32.435 4.149 1.00 86.00 545 THR A O 1
ATOM 4305 N N . GLU A 1 546 ? 21.695 -33.209 5.484 1.00 85.81 546 GLU A N 1
ATOM 4306 C CA . GLU A 1 546 ? 21.569 -34.517 4.826 1.00 85.81 546 GLU A CA 1
ATOM 4307 C C . GLU A 1 546 ? 21.094 -34.382 3.372 1.00 85.81 546 GLU A C 1
ATOM 4309 O O . GLU A 1 546 ? 21.753 -34.915 2.475 1.00 85.81 546 GLU A O 1
ATOM 4314 N N . LEU A 1 547 ? 20.041 -33.5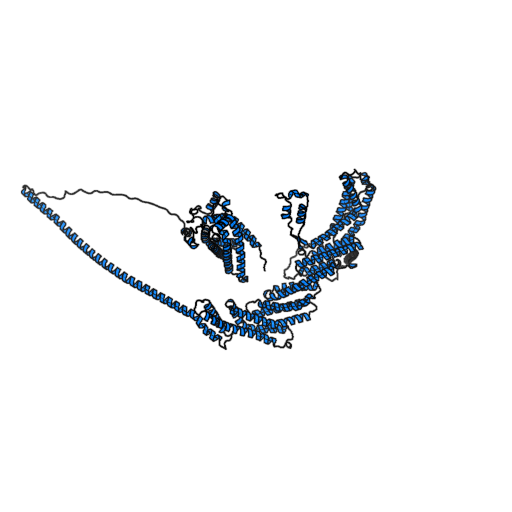98 3.106 1.00 85.25 547 LEU A N 1
ATOM 4315 C CA . LEU A 1 547 ? 19.573 -33.286 1.746 1.00 85.25 547 LEU A CA 1
ATOM 4316 C C . LEU A 1 547 ? 20.697 -32.694 0.878 1.00 85.25 547 LEU A C 1
ATOM 4318 O O . LEU A 1 547 ? 20.889 -33.103 -0.271 1.00 85.25 547 LEU A O 1
ATOM 4322 N N . THR A 1 548 ? 21.483 -31.779 1.450 1.00 84.00 548 THR A N 1
ATOM 4323 C CA . THR A 1 548 ? 22.641 -31.158 0.787 1.00 84.00 548 THR A CA 1
ATOM 4324 C C . THR A 1 548 ? 23.733 -32.179 0.461 1.00 84.00 548 THR A C 1
ATOM 4326 O O . THR A 1 548 ? 24.323 -32.127 -0.618 1.00 84.00 548 THR A O 1
ATOM 4329 N N . SER A 1 549 ? 23.975 -33.151 1.347 1.00 82.69 549 SER A N 1
ATOM 4330 C CA . SER A 1 549 ? 24.951 -34.224 1.108 1.00 82.69 549 SER A CA 1
ATOM 4331 C C . SER A 1 549 ? 24.542 -35.174 -0.028 1.00 82.69 549 SER A C 1
ATOM 4333 O O . SER A 1 549 ? 25.405 -35.658 -0.761 1.00 82.69 549 SER A O 1
ATOM 4335 N N . GLN A 1 550 ? 23.236 -35.402 -0.210 1.00 78.94 550 GLN A N 1
ATOM 4336 C CA . GLN A 1 550 ? 22.690 -36.317 -1.216 1.00 78.94 550 GLN A CA 1
ATOM 4337 C C . GLN A 1 550 ? 22.651 -35.685 -2.618 1.00 78.94 550 GLN A C 1
ATOM 4339 O O . GLN A 1 550 ? 23.088 -36.305 -3.587 1.00 78.94 550 GLN A O 1
ATOM 4344 N N . ASN A 1 551 ? 22.190 -34.433 -2.735 1.00 71.31 551 ASN A N 1
ATOM 4345 C CA . ASN A 1 551 ? 21.910 -33.775 -4.022 1.00 71.31 551 ASN A CA 1
ATOM 4346 C C . ASN A 1 551 ? 23.010 -32.808 -4.512 1.00 71.31 551 ASN A C 1
ATOM 4348 O O . ASN A 1 551 ? 22.747 -31.916 -5.317 1.00 71.31 551 ASN A O 1
ATOM 4352 N N . ASN A 1 552 ? 24.270 -33.010 -4.106 1.00 68.88 552 ASN A N 1
ATOM 4353 C CA . ASN A 1 552 ? 25.431 -32.147 -4.411 1.00 68.88 552 ASN A CA 1
ATOM 4354 C C . ASN A 1 552 ? 25.876 -32.098 -5.905 1.00 68.88 552 ASN A C 1
ATOM 4356 O O . ASN A 1 552 ? 27.036 -31.835 -6.219 1.00 68.88 552 ASN A O 1
ATOM 4360 N N . ARG A 1 553 ? 24.979 -32.402 -6.851 1.00 71.62 553 ARG A N 1
ATOM 4361 C CA . ARG A 1 553 ? 25.169 -32.238 -8.307 1.00 71.62 553 ARG A CA 1
ATOM 4362 C C . ARG A 1 553 ? 24.056 -31.442 -8.989 1.00 71.62 553 ARG A C 1
ATOM 4364 O O . ARG A 1 553 ? 24.262 -30.999 -10.113 1.00 71.62 553 ARG A O 1
ATOM 4371 N N . ASP A 1 554 ? 22.910 -31.260 -8.334 1.00 85.38 554 ASP A N 1
ATOM 4372 C CA . ASP A 1 554 ? 21.769 -30.519 -8.869 1.00 85.38 554 ASP A CA 1
ATOM 4373 C C . ASP A 1 554 ? 21.269 -29.525 -7.813 1.00 85.38 554 ASP A C 1
ATOM 4375 O O . ASP A 1 554 ? 20.470 -29.843 -6.930 1.00 85.38 554 ASP A O 1
ATOM 4379 N N . HIS A 1 555 ? 21.769 -28.292 -7.914 1.00 87.44 555 HIS A N 1
ATOM 4380 C CA . HIS A 1 555 ? 21.377 -27.191 -7.035 1.00 87.44 555 HIS A CA 1
ATOM 4381 C C . HIS A 1 555 ? 19.882 -26.847 -7.158 1.00 87.44 555 HIS A C 1
ATOM 4383 O O . HIS A 1 555 ? 19.279 -26.397 -6.186 1.00 87.44 555 HIS A O 1
ATOM 4389 N N . CYS A 1 556 ? 19.275 -27.081 -8.325 1.00 88.19 556 CYS A N 1
ATOM 4390 C CA . CYS A 1 556 ? 17.875 -26.775 -8.603 1.00 88.19 556 CYS A CA 1
ATOM 4391 C C . CYS A 1 556 ? 16.944 -27.801 -7.938 1.00 88.19 556 CYS A C 1
ATOM 4393 O O . CYS A 1 556 ? 15.962 -27.422 -7.300 1.00 88.19 556 CYS A O 1
ATOM 4395 N N . ALA A 1 557 ? 17.266 -29.096 -8.023 1.00 87.25 557 ALA A N 1
ATOM 4396 C CA . ALA A 1 557 ? 16.556 -30.149 -7.296 1.00 87.25 557 ALA A CA 1
ATOM 4397 C C . ALA A 1 557 ? 16.751 -30.038 -5.773 1.00 87.25 557 ALA A C 1
ATOM 4399 O O . ALA A 1 557 ? 15.790 -30.218 -5.021 1.00 87.25 557 ALA A O 1
ATOM 4400 N N . LEU A 1 558 ? 17.960 -29.694 -5.311 1.00 89.75 558 LEU A N 1
ATOM 4401 C CA . LEU A 1 558 ? 18.245 -29.469 -3.891 1.00 89.75 558 LEU A CA 1
ATOM 4402 C C . LEU A 1 558 ? 17.397 -28.328 -3.309 1.00 89.75 558 LEU A C 1
ATOM 4404 O O . LEU A 1 558 ? 16.731 -28.527 -2.293 1.00 89.75 558 LEU A O 1
ATOM 4408 N N . ILE A 1 559 ? 17.370 -27.164 -3.969 1.00 89.56 559 ILE A N 1
ATOM 4409 C CA . ILE A 1 559 ? 16.607 -26.002 -3.494 1.00 89.56 559 ILE A CA 1
ATOM 4410 C C . ILE A 1 559 ? 15.098 -26.277 -3.507 1.00 89.56 559 ILE A C 1
ATOM 4412 O O . ILE A 1 559 ? 14.445 -26.018 -2.498 1.00 89.56 559 ILE A O 1
ATOM 4416 N N . ARG A 1 560 ? 14.549 -26.901 -4.562 1.00 90.50 560 ARG A N 1
ATOM 4417 C CA . ARG A 1 560 ? 13.140 -27.349 -4.572 1.00 90.50 560 ARG A CA 1
ATOM 4418 C C . ARG A 1 560 ? 12.819 -28.268 -3.391 1.00 90.50 560 ARG A C 1
ATOM 4420 O O . ARG A 1 560 ? 11.825 -28.049 -2.705 1.00 90.50 560 ARG A O 1
ATOM 4427 N N . SER A 1 561 ? 13.675 -29.257 -3.126 1.00 89.00 561 SER A N 1
ATOM 4428 C CA . SER A 1 561 ? 13.472 -30.232 -2.044 1.00 89.00 561 SER A CA 1
ATOM 4429 C C . SER A 1 561 ? 13.504 -29.573 -0.660 1.00 89.00 561 SER A C 1
ATOM 4431 O O . SER A 1 561 ? 12.627 -29.826 0.163 1.00 89.00 561 SER A O 1
ATOM 4433 N N . GLY A 1 562 ? 14.478 -28.690 -0.411 1.00 89.50 562 GLY A N 1
ATOM 4434 C CA . GLY A 1 562 ? 14.601 -27.966 0.858 1.00 89.50 562 GLY A CA 1
ATOM 4435 C C . GLY A 1 562 ? 13.476 -26.954 1.092 1.00 89.50 562 GLY A C 1
ATOM 4436 O O . GLY A 1 562 ? 12.955 -26.861 2.203 1.00 89.50 562 GLY A O 1
ATOM 4437 N N . CYS A 1 563 ? 13.044 -26.240 0.047 1.00 90.81 563 CYS A N 1
ATOM 4438 C CA . CYS A 1 563 ? 11.893 -25.342 0.124 1.00 90.81 563 CYS A CA 1
ATOM 4439 C C . CYS A 1 563 ? 10.585 -26.107 0.381 1.00 90.81 563 CYS A C 1
ATOM 4441 O O . CYS A 1 563 ? 9.833 -25.706 1.264 1.00 90.81 563 CYS A O 1
ATOM 4443 N N . ALA A 1 564 ? 10.329 -27.222 -0.314 1.00 89.81 564 ALA A N 1
ATOM 4444 C CA . ALA A 1 564 ? 9.136 -28.044 -0.087 1.00 89.81 564 ALA A CA 1
ATOM 4445 C C . ALA A 1 564 ? 9.090 -28.626 1.340 1.00 89.81 564 ALA A C 1
ATOM 4447 O O . ALA A 1 564 ? 8.050 -28.577 1.996 1.00 89.81 564 ALA A O 1
ATOM 4448 N N . PHE A 1 565 ? 10.229 -29.103 1.854 1.00 90.25 565 PHE A N 1
ATOM 4449 C CA . PHE A 1 565 ? 10.361 -29.548 3.244 1.00 90.25 565 PHE A CA 1
ATOM 4450 C C . PHE A 1 565 ? 10.014 -28.431 4.243 1.00 90.25 565 PHE A C 1
ATOM 4452 O O . PHE A 1 565 ? 9.182 -28.637 5.127 1.00 90.25 565 PHE A O 1
ATOM 4459 N N . MET A 1 566 ? 10.578 -27.228 4.078 1.00 91.19 566 MET A N 1
ATOM 4460 C CA . MET A 1 566 ? 10.288 -26.108 4.983 1.00 91.19 566 MET A CA 1
ATOM 4461 C C . MET A 1 566 ? 8.846 -25.593 4.880 1.00 91.19 566 MET A C 1
ATOM 4463 O O . MET A 1 566 ? 8.277 -25.224 5.906 1.00 91.19 566 MET A O 1
ATOM 4467 N N . VAL A 1 567 ? 8.218 -25.628 3.697 1.00 90.69 567 VAL A N 1
ATOM 4468 C CA . VAL A 1 567 ? 6.783 -25.318 3.541 1.00 90.69 567 VAL A CA 1
ATOM 4469 C C . VAL A 1 567 ? 5.929 -26.242 4.412 1.00 90.69 567 VAL A C 1
ATOM 4471 O O . VAL A 1 567 ? 5.072 -25.750 5.147 1.00 90.69 567 VAL A O 1
ATOM 4474 N N . HIS A 1 568 ? 6.193 -27.552 4.399 1.00 89.62 568 HIS A N 1
ATOM 4475 C CA . HIS A 1 568 ? 5.478 -28.500 5.257 1.00 89.62 568 HIS A CA 1
ATOM 4476 C C . HIS A 1 568 ? 5.740 -28.258 6.750 1.00 89.62 568 HIS A C 1
ATOM 4478 O O . HIS A 1 568 ? 4.792 -28.231 7.530 1.00 89.62 568 HIS A O 1
ATOM 4484 N N . VAL A 1 569 ? 6.988 -27.987 7.153 1.00 90.25 569 VAL A N 1
ATOM 4485 C CA . VAL A 1 569 ? 7.322 -27.651 8.552 1.00 90.25 569 VAL A CA 1
ATOM 4486 C C . VAL A 1 569 ? 6.557 -26.413 9.040 1.00 90.25 569 VAL A C 1
ATOM 4488 O O . VAL A 1 569 ? 6.000 -26.438 10.137 1.00 90.25 569 VAL A O 1
ATOM 4491 N N . CYS A 1 570 ? 6.475 -25.346 8.238 1.00 91.38 570 CYS A N 1
ATOM 4492 C CA . CYS A 1 570 ? 5.709 -24.148 8.592 1.00 91.38 570 CYS A CA 1
ATOM 4493 C C . CYS A 1 570 ? 4.197 -24.422 8.681 1.00 91.38 570 CYS A C 1
ATOM 4495 O O . CYS A 1 570 ? 3.547 -23.954 9.616 1.00 91.38 570 CYS A O 1
ATOM 4497 N N . GLN A 1 571 ? 3.641 -25.205 7.750 1.00 90.50 571 GLN A N 1
ATOM 4498 C CA . GLN A 1 571 ? 2.225 -25.593 7.761 1.00 90.50 571 GLN A CA 1
ATOM 4499 C C . GLN A 1 571 ? 1.863 -26.458 8.978 1.00 90.50 571 GLN A C 1
ATOM 4501 O O . GLN A 1 571 ? 0.811 -26.246 9.586 1.00 90.50 571 GLN A O 1
ATOM 4506 N N . ASP A 1 572 ? 2.712 -27.416 9.353 1.00 90.62 572 ASP A N 1
ATOM 4507 C CA . ASP A 1 572 ? 2.463 -28.317 10.481 1.00 90.62 572 ASP A CA 1
ATOM 4508 C C . ASP A 1 572 ? 2.633 -27.617 11.841 1.00 90.62 572 ASP A C 1
ATOM 4510 O O . ASP A 1 572 ? 1.811 -27.830 12.736 1.00 90.62 572 ASP A O 1
ATOM 4514 N N . GLU A 1 573 ? 3.620 -26.726 12.009 1.00 92.38 573 GLU A N 1
ATOM 4515 C CA . GLU A 1 573 ? 3.724 -25.895 13.222 1.00 92.38 573 GLU A CA 1
ATOM 4516 C C . GLU A 1 573 ? 2.547 -24.927 13.364 1.00 92.38 573 GLU A C 1
ATOM 4518 O O . GLU A 1 573 ? 2.021 -24.771 14.466 1.00 92.38 573 GLU A O 1
ATOM 4523 N N . HIS A 1 574 ? 2.091 -24.303 12.272 1.00 91.19 574 HIS A N 1
ATOM 4524 C CA . HIS A 1 574 ? 0.947 -23.391 12.320 1.00 91.19 574 HIS A CA 1
ATOM 4525 C C . HIS A 1 574 ? -0.359 -24.141 12.651 1.00 91.19 574 HIS A C 1
ATOM 4527 O O . HIS A 1 574 ? -1.159 -23.672 13.463 1.00 91.19 574 HIS A O 1
ATOM 4533 N N . GLN A 1 575 ? -0.559 -25.347 12.103 1.00 91.25 575 GLN A N 1
ATOM 4534 C CA . GLN A 1 575 ? -1.654 -26.235 12.515 1.00 91.25 575 GLN A CA 1
ATOM 4535 C C . GLN A 1 575 ? -1.556 -26.620 13.999 1.00 91.25 575 GLN A C 1
ATOM 4537 O O . GLN A 1 575 ? -2.552 -26.531 14.715 1.00 91.25 575 GLN A O 1
ATOM 4542 N N . LEU A 1 576 ? -0.371 -27.021 14.473 1.00 93.12 576 LEU A N 1
ATOM 4543 C CA . LEU A 1 576 ? -0.166 -27.433 15.863 1.00 93.12 576 LEU A CA 1
ATOM 4544 C C . LEU A 1 576 ? -0.382 -26.270 16.844 1.00 93.12 576 LEU A C 1
ATOM 4546 O O . LEU A 1 576 ? -1.018 -26.460 17.878 1.00 93.12 576 LEU A O 1
ATOM 4550 N N . TYR A 1 577 ? 0.086 -25.061 16.525 1.00 93.62 577 TYR A N 1
ATOM 4551 C CA . TYR A 1 577 ? -0.132 -23.868 17.348 1.00 93.62 577 TYR A CA 1
ATOM 4552 C C . TYR A 1 577 ? -1.633 -23.600 17.559 1.00 93.62 577 TYR A C 1
ATOM 4554 O O . TYR A 1 577 ? -2.075 -23.417 18.697 1.00 93.62 577 TYR A O 1
ATOM 4562 N N . ASN A 1 578 ? -2.437 -23.704 16.495 1.00 91.75 578 ASN A N 1
ATOM 4563 C CA . ASN A 1 578 ? -3.893 -23.518 16.534 1.00 91.75 578 ASN A CA 1
ATOM 4564 C C . ASN A 1 578 ? -4.653 -24.627 17.305 1.00 91.75 578 ASN A C 1
ATOM 4566 O O . ASN A 1 578 ? -5.846 -24.487 17.593 1.00 91.75 578 ASN A O 1
ATOM 4570 N N . GLU A 1 579 ? -3.989 -25.721 17.700 1.00 92.69 579 GLU A N 1
ATOM 4571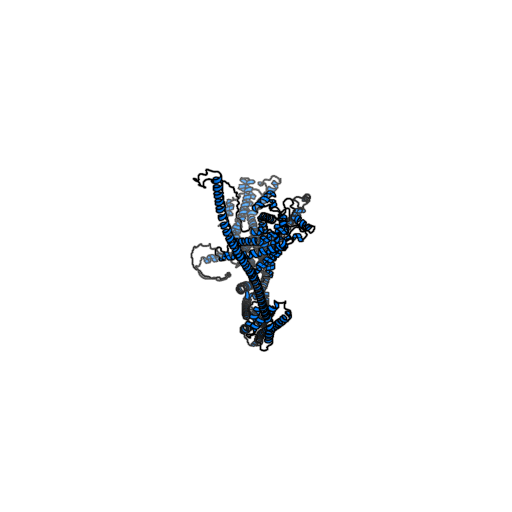 C CA . GLU A 1 579 ? -4.543 -26.711 18.636 1.00 92.69 579 GLU A CA 1
ATOM 4572 C C . GLU A 1 579 ? -4.383 -26.294 20.105 1.00 92.69 579 GLU A C 1
ATOM 4574 O O . GLU A 1 579 ? -5.222 -26.668 20.931 1.00 92.69 579 GLU A O 1
ATOM 4579 N N . PHE A 1 580 ? -3.368 -25.489 20.434 1.00 93.69 580 PHE A N 1
ATOM 4580 C CA . PHE A 1 580 ? -3.126 -24.968 21.784 1.00 93.69 580 PHE A CA 1
ATOM 4581 C C . PHE A 1 580 ? -3.775 -23.597 22.025 1.00 93.69 580 PHE A C 1
ATOM 4583 O O . PHE A 1 580 ? -4.308 -23.380 23.113 1.00 93.69 580 PHE A O 1
ATOM 4590 N N . PHE A 1 581 ? -3.739 -22.707 21.031 1.00 94.12 581 PHE A N 1
ATOM 4591 C CA . PHE A 1 581 ? -4.148 -21.299 21.120 1.00 94.12 581 PHE A CA 1
ATOM 4592 C C . PHE A 1 581 ? -5.311 -20.990 20.164 1.00 94.12 581 PHE A C 1
ATOM 4594 O O . PHE A 1 581 ? -5.538 -21.720 19.198 1.00 94.12 581 PHE A O 1
ATOM 4601 N N . THR A 1 582 ? -6.063 -19.916 20.423 1.00 89.50 582 THR A N 1
ATOM 4602 C CA . THR A 1 582 ? -7.128 -19.425 19.525 1.00 89.50 582 THR A CA 1
ATOM 4603 C C . THR A 1 582 ? -6.800 -18.098 18.850 1.00 89.50 582 THR A C 1
ATOM 4605 O O . THR A 1 582 ? -7.434 -17.762 17.850 1.00 89.50 582 THR A O 1
ATOM 4608 N N . LYS A 1 583 ? -5.820 -17.342 19.362 1.00 85.19 583 LYS A N 1
ATOM 4609 C CA . LYS A 1 583 ? -5.415 -16.039 18.820 1.00 85.19 583 LYS A CA 1
ATOM 4610 C C . LYS A 1 583 ? -4.031 -16.116 18.154 1.00 85.19 583 LYS A C 1
ATOM 4612 O O . LYS A 1 583 ? -3.082 -16.560 18.799 1.00 85.19 583 LYS A O 1
ATOM 4617 N N . PRO A 1 584 ? -3.869 -15.646 16.901 1.00 82.50 584 PRO A N 1
ATOM 4618 C CA . PRO A 1 584 ? -2.567 -15.617 16.237 1.00 82.50 584 PRO A CA 1
ATOM 4619 C C . PRO A 1 584 ? -1.627 -14.601 16.904 1.00 82.50 584 PRO A C 1
ATOM 4621 O O . PRO A 1 584 ? -2.051 -13.519 17.320 1.00 82.50 584 PRO A O 1
ATOM 4624 N N . THR A 1 585 ? -0.337 -14.939 16.980 1.00 85.50 585 THR A N 1
ATOM 4625 C CA . THR A 1 585 ? 0.693 -14.146 17.672 1.00 85.50 585 THR A CA 1
ATOM 4626 C C . THR A 1 585 ? 1.968 -14.066 16.831 1.00 85.50 585 THR A C 1
ATOM 4628 O O . THR A 1 585 ? 2.509 -15.105 16.470 1.00 85.50 585 THR A O 1
ATOM 4631 N N . SER A 1 586 ? 2.510 -12.857 16.617 1.00 86.06 586 SER A N 1
ATOM 4632 C CA . SER A 1 586 ? 3.722 -12.613 15.798 1.00 86.06 586 SER A CA 1
ATOM 4633 C C . SER A 1 586 ? 4.959 -13.405 16.230 1.00 86.06 586 SER A C 1
ATOM 4635 O O . SER A 1 586 ? 5.840 -13.683 15.430 1.00 86.06 586 SER A O 1
ATOM 4637 N N . LYS A 1 587 ? 5.015 -13.810 17.501 1.00 87.81 587 LYS A N 1
ATOM 4638 C CA . LYS A 1 587 ? 6.076 -14.658 18.053 1.00 87.81 587 LYS A CA 1
ATOM 4639 C C . LYS A 1 587 ? 6.158 -16.038 17.390 1.00 87.81 587 LYS A C 1
ATOM 4641 O O . LYS A 1 587 ? 7.218 -16.658 17.412 1.00 87.81 587 LYS A O 1
ATOM 4646 N N . LEU A 1 588 ? 5.058 -16.528 16.807 1.00 90.44 588 LEU A N 1
ATOM 4647 C CA . LEU A 1 588 ? 5.091 -17.726 15.969 1.00 90.44 588 LEU A CA 1
ATOM 4648 C C . LEU A 1 588 ? 5.865 -17.447 14.676 1.00 90.44 588 LEU A C 1
ATOM 4650 O O . LEU A 1 588 ? 6.720 -18.247 14.311 1.00 90.44 588 LEU A O 1
ATOM 4654 N N . ASP A 1 589 ? 5.630 -16.299 14.037 1.00 88.44 589 ASP A N 1
ATOM 4655 C CA . ASP A 1 589 ? 6.379 -15.873 12.852 1.00 88.44 589 ASP A CA 1
ATOM 4656 C C . ASP A 1 589 ? 7.866 -15.668 13.181 1.00 88.44 589 ASP A C 1
ATOM 4658 O O . ASP A 1 589 ? 8.714 -16.148 12.438 1.00 88.44 589 ASP A O 1
ATOM 4662 N N . GLU A 1 590 ? 8.189 -15.068 14.335 1.00 90.25 590 GLU A N 1
ATOM 4663 C CA . GLU A 1 590 ? 9.567 -14.930 14.844 1.00 90.25 590 GLU A CA 1
ATOM 4664 C C . GLU A 1 590 ? 10.267 -16.300 15.000 1.00 90.25 590 GLU A C 1
ATOM 4666 O O . GLU A 1 590 ? 11.439 -16.444 14.646 1.00 90.25 590 GLU A O 1
ATOM 4671 N N . LEU A 1 591 ? 9.566 -17.333 15.493 1.00 90.75 591 LEU A N 1
ATOM 4672 C CA . LEU A 1 591 ? 10.101 -18.701 15.555 1.00 90.75 591 LEU A CA 1
ATOM 4673 C C . LEU A 1 591 ? 10.258 -19.314 14.157 1.00 90.75 591 LEU A C 1
ATOM 4675 O O . LEU A 1 591 ? 11.304 -19.886 13.849 1.0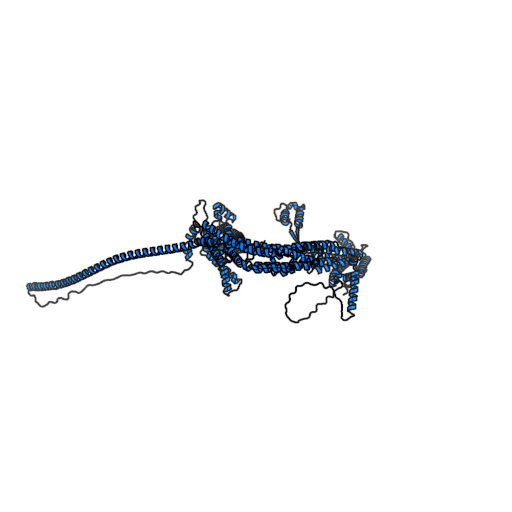0 90.75 591 LEU A O 1
ATOM 4679 N N . LEU A 1 592 ? 9.236 -19.214 13.306 1.00 91.62 592 LEU A N 1
ATOM 4680 C CA . LEU A 1 592 ? 9.280 -19.770 11.955 1.00 91.62 592 LEU A CA 1
ATOM 4681 C C . LEU A 1 592 ? 10.379 -19.107 11.112 1.00 91.62 592 LEU A C 1
ATOM 4683 O O . LEU A 1 592 ? 11.039 -19.800 10.343 1.00 91.62 592 LEU A O 1
ATOM 4687 N N . GLU A 1 593 ? 10.645 -17.813 11.303 1.00 90.25 593 GLU A N 1
ATOM 4688 C CA . GLU A 1 593 ? 11.735 -17.080 10.654 1.00 90.25 593 GLU A CA 1
ATOM 4689 C C . GLU A 1 593 ? 13.097 -17.642 11.083 1.00 90.25 593 GLU A C 1
ATOM 4691 O O . GLU A 1 593 ? 13.879 -18.040 10.218 1.00 90.25 593 GLU A O 1
ATOM 4696 N N . LYS A 1 594 ? 13.350 -17.814 12.394 1.00 89.50 594 LYS A N 1
ATOM 4697 C CA . LYS A 1 594 ? 14.563 -18.497 12.896 1.00 89.50 594 LYS A CA 1
ATOM 4698 C C . LYS A 1 594 ? 14.753 -19.883 12.272 1.00 89.50 594 LYS A C 1
ATOM 4700 O O . LYS A 1 594 ? 15.864 -20.230 11.874 1.00 89.50 594 LYS A O 1
ATOM 4705 N N . LEU A 1 595 ? 13.689 -20.689 12.199 1.00 90.56 595 LEU A N 1
ATOM 4706 C CA . LEU A 1 595 ? 13.765 -22.034 11.622 1.00 90.56 595 LEU A CA 1
ATOM 4707 C C . LEU A 1 595 ? 14.047 -21.978 10.111 1.00 90.56 595 LEU A C 1
ATOM 4709 O O . LEU A 1 595 ? 14.861 -22.757 9.618 1.00 90.56 595 LEU A O 1
ATOM 4713 N N . CYS A 1 596 ? 13.465 -21.022 9.384 1.00 90.94 596 CYS A N 1
ATOM 4714 C CA . CYS A 1 596 ? 13.733 -20.809 7.959 1.00 90.94 596 CYS A CA 1
ATOM 4715 C C . CYS A 1 596 ? 15.152 -20.290 7.680 1.00 90.94 596 CYS A C 1
ATOM 4717 O O . CYS A 1 596 ? 15.735 -20.660 6.660 1.00 90.94 596 CYS A O 1
ATOM 4719 N N . MET A 1 597 ? 15.755 -19.519 8.592 1.00 89.06 597 MET A N 1
ATOM 4720 C CA . MET A 1 597 ? 17.155 -19.095 8.461 1.00 89.06 597 MET A CA 1
ATOM 4721 C C . MET A 1 597 ? 18.131 -20.280 8.429 1.00 89.06 597 MET A C 1
ATOM 4723 O O . MET A 1 597 ? 19.134 -20.205 7.726 1.00 89.06 597 MET A O 1
ATOM 4727 N N . SER A 1 598 ? 17.810 -21.416 9.064 1.00 87.12 598 SER A N 1
ATOM 4728 C CA . SER A 1 598 ? 18.647 -22.625 8.962 1.00 87.12 598 SER A CA 1
ATOM 4729 C C . SER A 1 598 ? 18.712 -23.213 7.540 1.00 87.12 598 SER A C 1
ATOM 4731 O O . SER A 1 598 ? 19.741 -23.768 7.156 1.00 87.12 598 SER A O 1
ATOM 4733 N N . LEU A 1 599 ? 17.663 -23.039 6.721 1.00 88.94 599 LEU A N 1
ATOM 4734 C CA . LEU A 1 599 ? 17.682 -23.404 5.299 1.00 88.94 599 LEU A CA 1
ATOM 4735 C C . LEU A 1 599 ? 18.607 -22.463 4.512 1.00 88.94 599 LEU A C 1
ATOM 4737 O O . LEU A 1 599 ? 19.439 -22.909 3.720 1.00 88.94 599 LEU A O 1
ATOM 4741 N N . TYR A 1 600 ? 18.474 -21.158 4.762 1.00 90.00 600 TYR A N 1
ATOM 4742 C CA . TYR A 1 600 ? 19.280 -20.115 4.131 1.00 90.00 600 TYR A CA 1
ATOM 4743 C C . TYR A 1 600 ? 20.774 -20.268 4.453 1.00 90.00 600 TYR A C 1
ATOM 4745 O O . TYR A 1 600 ? 21.592 -20.255 3.536 1.00 90.00 600 TYR A O 1
ATOM 4753 N N . ASP A 1 601 ? 21.142 -20.495 5.717 1.00 89.31 601 ASP A N 1
ATOM 4754 C CA . ASP A 1 601 ? 22.543 -20.612 6.141 1.00 89.31 601 ASP A CA 1
ATOM 4755 C C . ASP A 1 601 ? 23.260 -21.831 5.529 1.00 89.31 601 ASP A C 1
ATOM 4757 O O . ASP A 1 601 ? 24.465 -21.766 5.274 1.00 89.31 601 ASP A O 1
ATOM 4761 N N . VAL A 1 602 ? 22.541 -22.921 5.221 1.00 86.38 602 VAL A N 1
ATOM 4762 C CA . VAL A 1 602 ? 23.108 -24.090 4.517 1.00 86.38 602 VAL A CA 1
ATOM 4763 C C . VAL A 1 602 ? 23.188 -23.868 3.000 1.00 86.38 602 VAL A C 1
ATOM 4765 O O . VAL A 1 602 ? 24.159 -24.288 2.366 1.00 86.38 602 VAL A O 1
ATOM 4768 N N . PHE A 1 603 ? 22.210 -23.190 2.389 1.00 88.00 603 PHE A N 1
ATOM 4769 C CA . PHE A 1 603 ? 22.184 -22.966 0.936 1.00 88.00 603 PHE A CA 1
ATOM 4770 C C . PHE A 1 603 ? 23.028 -21.772 0.470 1.00 88.00 603 PHE A C 1
ATOM 4772 O O . PHE A 1 603 ? 23.581 -21.807 -0.634 1.00 88.00 603 PHE A O 1
ATOM 4779 N N . ARG A 1 604 ? 23.210 -20.742 1.301 1.00 90.00 604 ARG A N 1
ATOM 4780 C CA . ARG A 1 604 ? 23.995 -19.543 0.976 1.00 90.00 604 ARG A CA 1
ATOM 4781 C C . ARG A 1 604 ? 25.442 -19.851 0.549 1.00 90.00 604 ARG A C 1
ATOM 4783 O O . ARG A 1 604 ? 25.860 -19.334 -0.492 1.00 90.00 604 ARG A O 1
ATOM 4790 N N . PRO A 1 605 ? 26.210 -20.723 1.239 1.00 89.19 605 PRO A N 1
ATOM 4791 C CA . PRO A 1 605 ? 27.526 -21.151 0.766 1.00 89.19 605 PRO A CA 1
ATOM 4792 C C . PRO A 1 605 ? 27.504 -21.767 -0.638 1.00 89.19 605 PRO A C 1
ATOM 4794 O O . PRO A 1 605 ? 28.433 -21.532 -1.408 1.00 89.19 605 PRO A O 1
ATOM 4797 N N . LEU A 1 606 ? 26.456 -22.517 -0.999 1.00 86.00 606 LEU A N 1
ATOM 4798 C CA . LEU A 1 606 ? 26.327 -23.132 -2.324 1.00 86.00 606 LEU A CA 1
ATOM 4799 C C . LEU A 1 606 ? 26.105 -22.060 -3.399 1.00 86.00 606 LEU A C 1
ATOM 4801 O O . LEU A 1 606 ? 26.831 -22.030 -4.392 1.00 86.00 606 LEU A O 1
ATOM 4805 N N . ILE A 1 607 ? 25.164 -21.138 -3.162 1.00 88.69 607 ILE A N 1
ATOM 4806 C CA . ILE A 1 607 ? 24.812 -20.026 -4.064 1.00 88.69 607 ILE A CA 1
ATOM 4807 C C . ILE A 1 607 ? 26.050 -19.185 -4.413 1.00 88.69 607 ILE A C 1
ATOM 4809 O O . ILE A 1 607 ? 26.322 -18.931 -5.590 1.00 88.69 607 ILE A O 1
ATOM 4813 N N . ILE A 1 608 ? 26.860 -18.834 -3.408 1.00 88.25 608 ILE A N 1
ATOM 4814 C CA . ILE A 1 608 ? 28.103 -18.060 -3.573 1.00 88.25 608 ILE A CA 1
ATOM 4815 C C . ILE A 1 608 ? 29.125 -18.775 -4.478 1.00 88.25 608 ILE A C 1
ATOM 4817 O O . ILE A 1 608 ? 29.923 -18.112 -5.146 1.00 88.25 608 ILE A O 1
ATOM 4821 N N . HIS A 1 609 ? 29.098 -20.108 -4.558 1.00 88.81 609 HIS A N 1
ATOM 4822 C CA . HIS A 1 609 ? 30.013 -20.884 -5.399 1.00 88.81 609 HIS A CA 1
ATOM 4823 C C . HIS A 1 609 ? 29.492 -21.149 -6.820 1.00 88.81 609 HIS A C 1
ATOM 4825 O O . HIS A 1 609 ? 30.300 -21.495 -7.681 1.00 88.81 609 HIS A O 1
ATOM 4831 N N . VAL A 1 610 ? 28.208 -20.920 -7.134 1.00 88.94 610 VAL A N 1
ATOM 4832 C CA . VAL A 1 610 ? 27.679 -21.155 -8.493 1.00 88.94 610 VAL A CA 1
ATOM 4833 C C . VAL A 1 610 ? 28.354 -20.226 -9.515 1.00 88.94 610 VAL A C 1
ATOM 4835 O O . VAL A 1 610 ? 28.479 -19.013 -9.309 1.00 88.94 610 VAL A O 1
ATOM 4838 N N . ILE A 1 611 ? 28.820 -20.810 -10.624 1.00 88.19 611 ILE A N 1
ATOM 4839 C CA . ILE A 1 611 ? 29.604 -20.137 -11.680 1.00 88.19 611 ILE A CA 1
ATOM 4840 C C . ILE A 1 611 ? 28.770 -19.891 -12.950 1.00 88.19 611 ILE A C 1
ATOM 4842 O O . ILE A 1 611 ? 28.995 -18.889 -13.640 1.00 88.19 611 ILE A O 1
ATOM 4846 N N . HIS A 1 612 ? 27.832 -20.793 -13.251 1.00 88.00 612 HIS A N 1
ATOM 4847 C CA . HIS A 1 612 ? 27.040 -20.828 -14.483 1.00 88.00 612 HIS A CA 1
ATOM 4848 C C . HIS A 1 612 ? 25.856 -19.854 -14.441 1.00 88.00 612 HIS A C 1
ATOM 4850 O O . HIS A 1 612 ? 25.162 -19.749 -13.428 1.00 88.00 612 HIS A O 1
ATOM 4856 N N . LEU A 1 613 ? 25.624 -19.151 -15.553 1.00 87.00 613 LEU A N 1
ATOM 4857 C CA . LEU A 1 613 ? 24.560 -18.150 -15.673 1.00 87.00 613 LEU A CA 1
ATOM 4858 C C . LEU A 1 613 ? 23.183 -18.821 -15.768 1.00 87.00 613 LEU A C 1
ATOM 4860 O O . LEU A 1 613 ? 22.198 -18.335 -15.219 1.00 87.00 613 LEU A O 1
ATOM 4864 N N . GLU A 1 614 ? 23.143 -19.970 -16.437 1.00 87.19 614 GLU A N 1
ATOM 4865 C CA . GLU A 1 614 ? 21.971 -20.803 -16.668 1.00 87.19 614 GLU A CA 1
ATOM 4866 C C . GLU A 1 614 ? 21.387 -21.280 -15.335 1.00 87.19 614 GLU A C 1
ATOM 4868 O O . GLU A 1 614 ? 20.245 -20.951 -15.018 1.00 87.19 614 GLU A O 1
ATOM 4873 N N . THR A 1 615 ? 22.208 -21.925 -14.502 1.00 89.38 615 THR A N 1
ATOM 4874 C CA . THR A 1 615 ? 21.817 -22.393 -13.165 1.00 89.38 615 THR A CA 1
ATOM 4875 C C . THR A 1 615 ? 21.328 -21.246 -12.282 1.00 89.38 615 THR A C 1
ATOM 4877 O O . THR A 1 615 ? 20.287 -21.373 -11.652 1.00 89.38 615 THR A O 1
ATOM 4880 N N . LEU A 1 616 ? 22.017 -20.098 -12.268 1.00 91.44 616 LEU A N 1
ATOM 4881 C CA . LEU A 1 616 ? 21.574 -18.930 -11.493 1.00 91.44 616 LEU A CA 1
ATOM 4882 C C . LEU A 1 616 ? 20.224 -18.379 -11.986 1.00 91.44 616 LEU A C 1
ATOM 4884 O O . LEU A 1 616 ? 19.365 -18.060 -11.169 1.00 91.44 616 LEU A O 1
ATOM 4888 N N . SER A 1 617 ? 19.995 -18.329 -13.304 1.00 89.06 617 SER A N 1
ATOM 4889 C CA . SER A 1 617 ? 18.698 -17.921 -13.869 1.00 89.06 617 SER A CA 1
ATOM 4890 C C . SER A 1 617 ? 17.563 -18.893 -13.519 1.00 89.06 617 SER A C 1
ATOM 4892 O O . SER A 1 617 ? 16.438 -18.470 -13.263 1.00 89.06 617 SER A O 1
ATOM 4894 N N . GLU A 1 618 ? 17.856 -20.192 -13.458 1.00 90.44 618 GLU A N 1
ATOM 4895 C CA . GLU A 1 618 ? 16.891 -21.230 -13.086 1.00 90.44 618 GLU A CA 1
ATOM 4896 C C . GLU A 1 618 ? 16.588 -21.205 -11.584 1.00 90.44 618 GLU A C 1
ATOM 4898 O O . GLU A 1 618 ? 15.422 -21.298 -11.211 1.00 90.44 618 GLU A O 1
ATOM 4903 N N . LEU A 1 619 ? 17.584 -20.955 -10.727 1.00 91.62 619 LEU A N 1
ATOM 4904 C CA . LEU A 1 619 ? 17.368 -20.722 -9.295 1.00 91.62 619 LEU A CA 1
ATOM 4905 C C . LEU A 1 619 ? 16.519 -19.469 -9.030 1.00 91.62 619 LEU A C 1
ATOM 4907 O O . LEU A 1 619 ? 15.596 -19.539 -8.221 1.00 91.62 619 LEU A O 1
ATOM 4911 N N . CYS A 1 620 ? 16.745 -18.358 -9.745 1.00 91.25 620 CYS A N 1
ATOM 4912 C CA . CYS A 1 620 ? 15.838 -17.204 -9.691 1.00 91.25 620 CYS A CA 1
ATOM 4913 C C . CYS A 1 620 ? 14.404 -17.586 -10.091 1.00 91.25 620 CYS A C 1
ATOM 4915 O O . CYS A 1 620 ? 13.460 -17.179 -9.420 1.00 91.25 620 CYS A O 1
ATOM 4917 N N . GLY A 1 621 ? 14.236 -18.373 -11.161 1.00 87.81 621 GLY A N 1
ATOM 4918 C CA . GLY A 1 621 ? 12.927 -18.839 -11.627 1.00 87.81 621 GLY A CA 1
ATOM 4919 C C . GLY A 1 621 ? 12.197 -19.723 -10.611 1.00 87.81 621 GLY A C 1
ATOM 4920 O O . GLY A 1 621 ? 11.007 -19.523 -10.388 1.00 87.81 621 GLY A O 1
ATOM 4921 N N . ILE A 1 622 ? 12.909 -20.641 -9.953 1.00 90.56 622 ILE A N 1
ATOM 4922 C CA . ILE A 1 622 ? 12.367 -21.512 -8.898 1.00 90.56 622 ILE A CA 1
ATOM 4923 C C . ILE A 1 622 ? 11.933 -20.679 -7.691 1.00 90.56 622 ILE A C 1
ATOM 4925 O O . ILE A 1 622 ? 10.776 -20.732 -7.284 1.00 90.56 622 ILE A O 1
ATOM 4929 N N . LEU A 1 623 ? 12.842 -19.879 -7.124 1.00 91.38 623 LEU A N 1
ATOM 4930 C CA . LEU A 1 623 ? 12.565 -19.138 -5.891 1.00 91.38 623 LEU A CA 1
ATOM 4931 C C . LEU A 1 623 ? 11.462 -18.089 -6.076 1.00 91.38 623 LEU A C 1
ATOM 4933 O O . LEU A 1 623 ? 10.650 -17.889 -5.177 1.00 91.38 623 LEU A O 1
ATOM 4937 N N . LYS A 1 624 ? 11.400 -17.447 -7.246 1.00 88.44 624 LYS A N 1
ATOM 4938 C CA . LYS A 1 624 ? 10.361 -16.468 -7.567 1.00 88.44 624 LYS A CA 1
ATOM 4939 C C . LYS A 1 624 ? 9.035 -17.133 -7.939 1.00 88.44 624 LYS A C 1
ATOM 4941 O O . LYS A 1 624 ? 8.039 -16.897 -7.267 1.00 88.44 624 LYS A O 1
ATOM 4946 N N . ASN A 1 625 ? 9.018 -17.962 -8.979 1.00 85.62 625 ASN A N 1
ATOM 4947 C CA . ASN A 1 625 ? 7.767 -18.428 -9.571 1.00 85.62 625 ASN A CA 1
ATOM 4948 C C . ASN A 1 625 ? 7.207 -19.630 -8.789 1.00 85.62 625 ASN A C 1
ATOM 4950 O O . ASN A 1 625 ? 6.074 -19.598 -8.328 1.00 85.62 625 ASN A O 1
ATOM 4954 N N . GLU A 1 626 ? 8.015 -20.675 -8.584 1.00 86.25 626 GLU A N 1
ATOM 4955 C CA . GLU A 1 626 ? 7.553 -21.918 -7.944 1.00 86.25 626 GLU A CA 1
ATOM 4956 C C . GLU A 1 626 ? 7.364 -21.743 -6.424 1.00 86.25 626 GLU A C 1
ATOM 4958 O O . GLU A 1 626 ? 6.401 -22.244 -5.846 1.00 86.25 626 GLU A O 1
ATOM 4963 N N . VAL A 1 627 ? 8.264 -21.017 -5.748 1.00 87.25 627 VAL A N 1
ATOM 4964 C CA . VAL A 1 627 ? 8.222 -20.884 -4.280 1.00 87.25 627 VAL A CA 1
ATOM 4965 C C . VAL A 1 627 ? 7.421 -19.659 -3.820 1.00 87.25 627 VAL A C 1
ATOM 4967 O O . VAL A 1 627 ? 6.520 -19.809 -2.992 1.00 87.25 627 VAL A O 1
ATOM 4970 N N . LEU A 1 628 ? 7.710 -18.450 -4.320 1.00 85.88 628 LEU A N 1
ATOM 4971 C CA . LEU A 1 628 ? 7.029 -17.231 -3.856 1.00 85.88 628 LEU A CA 1
ATOM 4972 C C . LEU A 1 628 ? 5.656 -16.997 -4.514 1.00 85.88 628 LEU A C 1
ATOM 4974 O O . LEU A 1 628 ? 4.715 -16.632 -3.807 1.00 85.88 628 LEU A O 1
ATOM 4978 N N . GLU A 1 629 ? 5.518 -17.203 -5.826 1.00 82.62 629 GLU A N 1
ATOM 4979 C CA . GLU A 1 629 ? 4.245 -17.001 -6.536 1.00 82.62 629 GLU A CA 1
ATOM 4980 C C . GLU A 1 629 ? 3.300 -18.213 -6.361 1.00 82.62 629 GLU A C 1
ATOM 4982 O O . GLU A 1 629 ? 2.189 -18.030 -5.866 1.00 82.62 629 GLU A O 1
ATOM 4987 N N . ASP A 1 630 ? 3.723 -19.452 -6.643 1.00 80.44 630 ASP A N 1
ATOM 4988 C CA . ASP A 1 630 ? 2.841 -20.632 -6.530 1.00 80.44 630 ASP A CA 1
ATOM 4989 C C . ASP A 1 630 ? 2.614 -21.113 -5.076 1.00 80.44 630 ASP A C 1
ATOM 4991 O O . ASP A 1 630 ? 1.466 -21.288 -4.656 1.00 80.44 630 ASP A O 1
ATOM 4995 N N . HIS A 1 631 ? 3.659 -21.340 -4.267 1.00 78.19 631 HIS A N 1
ATOM 4996 C CA . HIS A 1 631 ? 3.471 -21.900 -2.914 1.00 78.19 631 HIS A CA 1
ATOM 4997 C C . HIS A 1 631 ? 3.061 -20.864 -1.851 1.00 78.19 631 HIS A C 1
ATOM 4999 O O . HIS A 1 631 ? 2.090 -21.087 -1.116 1.00 78.19 631 HIS A O 1
ATOM 5005 N N . VAL A 1 632 ? 3.781 -19.739 -1.749 1.00 80.12 632 VAL A N 1
ATOM 5006 C CA . VAL A 1 632 ? 3.551 -18.727 -0.699 1.00 80.12 632 VAL A CA 1
ATOM 5007 C C . VAL A 1 632 ? 2.259 -17.944 -0.920 1.00 80.12 632 VAL A C 1
ATOM 5009 O O . VAL A 1 632 ? 1.502 -17.774 0.036 1.00 80.12 632 VAL A O 1
ATOM 5012 N N . GLN A 1 633 ? 1.962 -17.485 -2.141 1.00 76.12 633 GLN A N 1
ATOM 5013 C CA . GLN A 1 633 ? 0.785 -16.635 -2.381 1.00 76.12 633 GLN A CA 1
ATOM 5014 C C . GLN A 1 633 ? -0.542 -17.346 -2.059 1.00 76.12 633 GLN A C 1
ATOM 5016 O O . GLN A 1 633 ? -1.494 -16.697 -1.630 1.00 76.12 633 GLN A O 1
ATOM 5021 N N . ASN A 1 634 ? -0.589 -18.676 -2.195 1.00 79.62 634 ASN A N 1
ATOM 5022 C CA . ASN A 1 634 ? -1.750 -19.495 -1.839 1.00 79.62 634 ASN A CA 1
ATOM 5023 C C . ASN A 1 634 ? -1.917 -19.733 -0.321 1.00 79.62 634 ASN A C 1
ATOM 5025 O O . ASN A 1 634 ? -3.002 -20.116 0.104 1.00 79.62 634 ASN A O 1
ATOM 5029 N N . ASN A 1 635 ? -0.883 -19.511 0.505 1.00 81.56 635 ASN A N 1
ATOM 5030 C CA . ASN A 1 635 ? -0.899 -19.776 1.956 1.00 81.56 635 ASN A CA 1
ATOM 5031 C C . ASN A 1 635 ? -0.244 -18.634 2.762 1.00 81.56 635 ASN A C 1
ATOM 5033 O O . ASN A 1 635 ? 0.518 -18.872 3.703 1.00 81.56 635 ASN A O 1
ATOM 5037 N N . ALA A 1 636 ? -0.507 -17.383 2.372 1.00 76.25 636 ALA A N 1
ATOM 5038 C CA . ALA A 1 636 ? 0.249 -16.211 2.827 1.00 76.25 636 ALA A CA 1
ATOM 5039 C C . ALA A 1 636 ? 0.283 -16.012 4.360 1.00 76.25 636 ALA A C 1
ATOM 5041 O O . ALA A 1 636 ? 1.292 -15.545 4.882 1.00 76.25 636 ALA A O 1
ATOM 5042 N N . GLU A 1 637 ? -0.776 -16.400 5.080 1.00 75.50 637 GLU A N 1
ATOM 5043 C CA . GLU A 1 637 ? -0.854 -16.316 6.551 1.00 75.50 637 GLU A CA 1
ATOM 5044 C C . GLU A 1 637 ? 0.027 -17.347 7.277 1.00 75.50 637 GLU A C 1
ATOM 5046 O O . GLU A 1 637 ? 0.438 -17.114 8.408 1.00 75.50 637 GLU A O 1
ATOM 5051 N N . GLN A 1 638 ? 0.329 -18.485 6.642 1.00 80.94 638 GLN A N 1
ATOM 5052 C CA . GLN A 1 638 ? 1.116 -19.572 7.244 1.00 80.94 638 GLN A CA 1
ATOM 5053 C C . GLN A 1 638 ? 2.585 -19.545 6.808 1.00 80.94 638 GLN A C 1
ATOM 5055 O O . GLN A 1 638 ? 3.459 -20.035 7.520 1.00 80.94 638 GLN A O 1
ATOM 5060 N N . LEU A 1 639 ? 2.863 -18.980 5.629 1.00 85.06 639 LEU A N 1
ATOM 5061 C CA . LEU A 1 639 ? 4.191 -18.957 5.012 1.00 85.06 639 LEU A CA 1
ATOM 5062 C C . LEU A 1 639 ? 4.846 -17.565 5.016 1.00 85.06 639 LEU A C 1
ATOM 5064 O O . LEU A 1 639 ? 5.869 -17.378 4.360 1.00 85.06 639 LEU A O 1
ATOM 5068 N N . GLY A 1 640 ? 4.302 -16.592 5.756 1.00 83.56 640 GLY A N 1
ATOM 5069 C 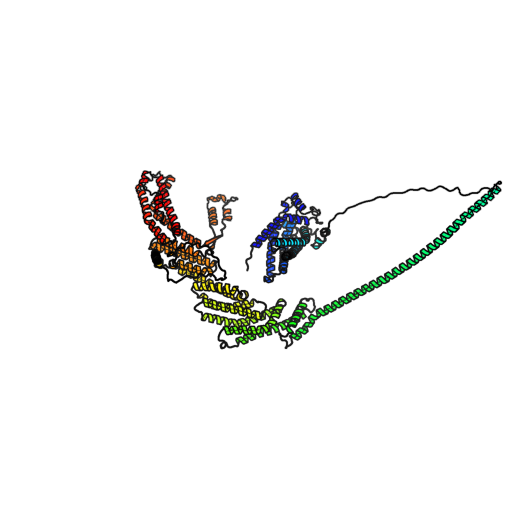CA . GLY A 1 640 ? 4.831 -15.222 5.826 1.00 83.56 640 GLY A CA 1
ATOM 5070 C C . GLY A 1 640 ? 6.304 -15.148 6.251 1.00 83.56 640 GLY A C 1
ATOM 5071 O O . GLY A 1 640 ? 7.104 -14.495 5.580 1.00 83.56 640 GLY A O 1
ATOM 5072 N N . ALA A 1 641 ? 6.679 -15.881 7.304 1.00 85.00 641 ALA A N 1
ATOM 5073 C CA . ALA A 1 641 ? 8.058 -15.975 7.789 1.00 85.00 641 ALA A CA 1
ATOM 5074 C C . ALA A 1 641 ? 8.995 -16.705 6.803 1.00 85.00 641 ALA A C 1
ATOM 5076 O O . ALA A 1 641 ? 10.086 -16.225 6.495 1.00 85.00 641 ALA A O 1
ATOM 5077 N N . PHE A 1 642 ? 8.544 -17.824 6.224 1.00 89.94 642 PHE A N 1
ATOM 5078 C CA . PHE A 1 642 ? 9.283 -18.545 5.177 1.00 89.94 642 PHE A CA 1
ATOM 5079 C C . PHE A 1 642 ? 9.543 -17.660 3.948 1.00 89.94 642 PHE A C 1
ATOM 5081 O O . PHE A 1 642 ? 10.645 -17.643 3.399 1.00 89.94 642 PHE A O 1
ATOM 5088 N N . ALA A 1 643 ? 8.561 -16.842 3.564 1.00 88.75 643 ALA A N 1
ATOM 5089 C CA . ALA A 1 643 ? 8.682 -15.896 2.466 1.00 88.75 643 ALA A CA 1
ATOM 5090 C C . ALA A 1 643 ? 9.718 -14.786 2.714 1.00 88.75 643 ALA A C 1
ATOM 5092 O O . ALA A 1 643 ? 10.193 -14.205 1.740 1.00 88.75 643 ALA A O 1
ATOM 5093 N N . ALA A 1 644 ? 10.073 -14.472 3.966 1.00 87.50 644 ALA A N 1
ATOM 5094 C CA . ALA A 1 644 ? 11.160 -13.541 4.273 1.00 87.50 644 ALA A CA 1
ATOM 5095 C C . ALA A 1 644 ? 12.524 -14.172 3.945 1.00 87.50 644 ALA A C 1
ATOM 5097 O O . ALA A 1 644 ? 13.258 -13.642 3.108 1.00 87.50 644 ALA A O 1
ATOM 5098 N N . GLY A 1 645 ? 12.807 -15.361 4.491 1.00 86.94 645 GLY A N 1
ATOM 5099 C CA . GLY A 1 645 ? 14.046 -16.099 4.212 1.00 86.94 645 GLY A CA 1
ATOM 5100 C C . GLY A 1 645 ? 14.220 -16.463 2.730 1.00 86.94 645 GLY A C 1
ATOM 5101 O O . GLY A 1 645 ? 15.316 -16.342 2.184 1.00 86.94 645 GLY A O 1
ATOM 5102 N N . VAL A 1 646 ? 13.137 -16.829 2.031 1.00 90.94 646 VAL A N 1
ATOM 5103 C CA . VAL A 1 646 ? 13.179 -17.097 0.580 1.00 90.94 646 VAL A CA 1
ATOM 5104 C C . VAL A 1 646 ? 13.446 -15.831 -0.241 1.00 90.94 646 VAL A C 1
ATOM 5106 O O . VAL A 1 646 ? 14.176 -15.912 -1.227 1.00 90.94 646 VAL A O 1
ATOM 5109 N N . LYS A 1 647 ? 12.924 -14.658 0.151 1.00 90.75 647 LYS A N 1
ATOM 5110 C CA . LYS A 1 647 ? 13.252 -13.386 -0.526 1.00 90.75 647 LYS A CA 1
ATOM 5111 C C . LYS A 1 647 ? 14.718 -13.020 -0.344 1.00 90.75 647 LYS A C 1
ATOM 5113 O O . LYS A 1 647 ? 15.378 -12.743 -1.336 1.00 90.75 647 LYS A O 1
ATOM 5118 N N . GLN A 1 648 ? 15.246 -13.123 0.875 1.00 91.69 648 GLN A N 1
ATOM 5119 C CA . GLN A 1 648 ? 16.669 -12.890 1.128 1.00 91.69 648 GLN A CA 1
ATOM 5120 C C . GLN A 1 648 ? 17.555 -13.862 0.325 1.00 91.69 648 GLN A C 1
ATOM 5122 O O . GLN A 1 648 ? 18.580 -13.464 -0.222 1.00 91.69 648 GLN A O 1
ATOM 5127 N N . MET A 1 649 ? 17.140 -15.126 0.182 1.00 91.31 649 MET A N 1
ATOM 5128 C CA . MET A 1 649 ? 17.832 -16.091 -0.677 1.00 91.31 649 MET A CA 1
ATOM 5129 C C . MET A 1 649 ? 17.745 -15.729 -2.169 1.00 91.31 649 MET A C 1
ATOM 5131 O O . MET A 1 649 ? 18.734 -15.865 -2.884 1.00 91.31 649 MET A O 1
ATOM 5135 N N . LEU A 1 650 ? 16.590 -15.255 -2.648 1.00 92.69 650 LEU A N 1
ATOM 5136 C CA . LEU A 1 650 ? 16.417 -14.777 -4.022 1.00 92.69 650 LEU A CA 1
ATOM 5137 C C . LEU A 1 650 ? 17.290 -13.544 -4.303 1.00 92.69 650 LEU A C 1
ATOM 5139 O O . LEU A 1 650 ? 17.901 -13.487 -5.367 1.00 92.69 650 LEU A O 1
ATOM 5143 N N . GLU A 1 651 ? 17.401 -12.611 -3.357 1.00 91.69 651 GLU A N 1
ATOM 5144 C CA . GLU A 1 651 ? 18.263 -11.425 -3.447 1.00 91.69 651 GLU A CA 1
ATOM 5145 C C . GLU A 1 651 ? 19.752 -11.820 -3.549 1.00 91.69 651 GLU A C 1
ATOM 5147 O O . GLU A 1 651 ? 20.420 -11.412 -4.500 1.00 91.69 651 GLU A O 1
ATOM 5152 N N . ASP A 1 652 ? 20.255 -12.709 -2.678 1.00 92.12 652 ASP A N 1
ATOM 5153 C CA . ASP A 1 652 ? 21.633 -13.243 -2.742 1.00 92.12 652 ASP A CA 1
ATOM 5154 C C . ASP A 1 652 ? 21.905 -13.969 -4.094 1.00 92.12 652 ASP A C 1
ATOM 5156 O O . ASP A 1 652 ? 22.984 -13.829 -4.683 1.00 92.12 652 ASP A O 1
ATOM 5160 N N . VAL A 1 653 ? 20.925 -14.707 -4.649 1.00 93.44 653 VAL A N 1
ATOM 5161 C CA . VAL A 1 653 ? 21.024 -15.331 -5.992 1.00 93.44 653 VAL A CA 1
ATOM 5162 C C . VAL A 1 653 ? 21.005 -14.278 -7.110 1.00 93.44 653 VAL A C 1
ATOM 5164 O O . VAL A 1 653 ? 21.758 -14.408 -8.079 1.00 93.44 653 VAL A O 1
ATOM 5167 N N . GLN A 1 654 ? 20.186 -13.229 -6.999 1.00 93.12 654 GLN A N 1
ATOM 5168 C CA . GLN A 1 654 ? 20.094 -12.146 -7.982 1.00 93.12 654 GLN A CA 1
ATOM 5169 C C . GLN A 1 654 ? 21.370 -11.298 -8.018 1.00 93.12 654 GLN A C 1
ATOM 5171 O O . GLN A 1 654 ? 21.894 -11.059 -9.108 1.00 93.12 654 GLN A O 1
ATOM 5176 N N . GLU A 1 655 ? 21.934 -10.908 -6.871 1.00 92.00 655 GLU A N 1
ATOM 5177 C CA . GLU A 1 655 ? 23.241 -10.238 -6.815 1.00 92.00 655 GLU A CA 1
ATOM 5178 C C . GLU A 1 655 ? 24.332 -11.110 -7.447 1.00 92.00 655 GLU A C 1
ATOM 5180 O O . GLU A 1 655 ? 25.134 -10.637 -8.263 1.00 92.00 655 GLU A O 1
ATOM 5185 N N . ARG A 1 656 ? 24.326 -12.417 -7.151 1.00 93.81 656 ARG A N 1
ATOM 5186 C CA . ARG A 1 656 ? 25.261 -13.369 -7.756 1.00 93.81 656 ARG A CA 1
ATOM 5187 C C . ARG A 1 656 ? 25.083 -13.467 -9.274 1.00 93.81 656 ARG A C 1
ATOM 5189 O O . ARG A 1 656 ? 26.083 -13.469 -9.994 1.00 93.81 656 ARG A O 1
ATOM 5196 N N . LEU A 1 657 ? 23.847 -13.508 -9.772 1.00 93.25 657 LEU A N 1
ATOM 5197 C CA . LEU A 1 657 ? 23.514 -13.517 -11.200 1.00 93.25 657 LEU A CA 1
ATOM 5198 C C . LEU A 1 657 ? 24.005 -12.238 -11.899 1.00 93.25 657 LEU A C 1
ATOM 5200 O O . LEU A 1 657 ? 24.637 -12.323 -12.954 1.00 93.25 657 LEU A O 1
ATOM 5204 N N . VAL A 1 658 ? 23.803 -11.067 -11.292 1.00 92.62 658 VAL A N 1
ATOM 5205 C CA . VAL A 1 658 ? 24.287 -9.761 -11.779 1.00 92.62 658 VAL A CA 1
ATOM 5206 C C . VAL A 1 658 ? 25.819 -9.724 -11.843 1.00 92.62 658 VAL A C 1
ATOM 5208 O O . VAL A 1 658 ? 26.389 -9.391 -12.884 1.00 92.62 658 VAL A O 1
ATOM 5211 N N . TYR A 1 659 ? 26.504 -10.151 -10.780 1.00 92.50 659 TYR A N 1
ATOM 5212 C CA . TYR A 1 659 ? 27.968 -10.218 -10.733 1.00 92.50 659 TYR A CA 1
ATOM 5213 C C . TYR A 1 659 ? 28.549 -11.164 -11.798 1.00 92.50 659 TYR A C 1
ATOM 5215 O O . TYR A 1 659 ? 29.483 -10.808 -12.523 1.00 92.50 659 TYR A O 1
ATOM 5223 N N . ARG A 1 660 ? 27.971 -12.365 -11.948 1.00 93.12 660 ARG A N 1
ATOM 5224 C CA . ARG A 1 660 ? 28.380 -13.327 -12.986 1.00 93.12 660 ARG A CA 1
ATOM 5225 C C . ARG A 1 660 ? 28.073 -12.821 -14.399 1.00 93.12 660 ARG A C 1
ATOM 5227 O O . ARG A 1 660 ? 28.871 -13.076 -15.298 1.00 93.12 660 ARG A O 1
ATOM 5234 N N . THR A 1 661 ? 26.997 -12.053 -14.582 1.00 92.50 661 THR A N 1
ATOM 5235 C CA . THR A 1 661 ? 26.666 -11.384 -15.853 1.00 92.50 661 THR A CA 1
ATOM 5236 C C . THR A 1 661 ? 27.728 -10.370 -16.254 1.00 92.50 661 THR A C 1
ATOM 5238 O O . THR A 1 661 ? 28.209 -10.416 -17.381 1.00 92.50 661 THR A O 1
ATOM 5241 N N . HIS A 1 662 ? 28.129 -9.475 -15.349 1.00 91.50 662 HIS A N 1
ATOM 5242 C CA . HIS A 1 662 ? 29.126 -8.448 -15.661 1.00 91.50 662 HIS A CA 1
ATOM 5243 C C . HIS A 1 662 ? 30.478 -9.076 -16.053 1.00 91.50 662 HIS A C 1
ATOM 5245 O O . HIS A 1 662 ? 31.081 -8.683 -17.051 1.00 91.50 662 HIS A O 1
ATOM 5251 N N . ILE A 1 663 ? 30.897 -10.147 -15.360 1.00 90.19 663 ILE A N 1
ATOM 5252 C CA . ILE A 1 663 ? 32.065 -10.948 -15.766 1.00 90.19 663 ILE A CA 1
ATOM 5253 C C . ILE A 1 663 ? 31.867 -11.548 -17.165 1.00 90.19 663 ILE A C 1
ATOM 5255 O O . ILE A 1 663 ? 32.763 -11.428 -17.994 1.00 90.19 663 ILE A O 1
ATOM 5259 N N . TYR A 1 664 ? 30.707 -12.150 -17.452 1.00 92.44 664 TYR A N 1
ATOM 5260 C CA . TYR A 1 664 ? 30.405 -12.735 -18.764 1.00 92.44 664 TYR A CA 1
ATOM 5261 C C . TYR A 1 664 ? 30.454 -11.698 -19.897 1.00 92.44 664 TYR A C 1
ATOM 5263 O O . TYR A 1 664 ? 31.026 -11.968 -20.952 1.00 92.44 664 TYR A O 1
ATOM 5271 N N . ILE A 1 665 ? 29.925 -10.489 -19.681 1.00 91.69 665 ILE A N 1
ATOM 5272 C CA . ILE A 1 665 ? 30.017 -9.396 -20.659 1.00 91.69 665 ILE A CA 1
ATOM 5273 C C . ILE A 1 665 ? 31.487 -9.031 -20.903 1.00 91.69 665 ILE A C 1
ATOM 5275 O O . ILE A 1 665 ? 31.922 -8.973 -22.055 1.00 91.69 665 ILE A O 1
ATOM 5279 N N . GLN A 1 666 ? 32.282 -8.859 -19.843 1.00 91.06 666 GLN A N 1
ATOM 5280 C CA . GLN A 1 666 ? 33.702 -8.531 -19.974 1.00 91.06 666 GLN A CA 1
ATOM 5281 C C . GLN A 1 666 ? 34.518 -9.633 -20.669 1.00 91.06 666 GLN A C 1
ATOM 5283 O O . GLN A 1 666 ? 35.326 -9.315 -21.541 1.00 91.06 666 GLN A O 1
ATOM 5288 N N . THR A 1 667 ? 34.326 -10.912 -20.330 1.00 90.38 667 THR A N 1
ATOM 5289 C CA . THR A 1 667 ? 35.154 -12.011 -20.861 1.00 90.38 667 THR A CA 1
ATOM 5290 C C . THR A 1 667 ? 34.662 -12.559 -22.197 1.00 90.38 667 THR A C 1
ATOM 5292 O O . THR A 1 667 ? 35.469 -12.757 -23.103 1.00 90.38 667 THR A O 1
ATOM 5295 N N . ASP A 1 668 ? 33.357 -12.797 -22.346 1.00 88.31 668 ASP A N 1
ATOM 5296 C CA . ASP A 1 668 ? 32.781 -13.499 -23.498 1.00 88.31 668 ASP A CA 1
ATOM 5297 C C . ASP A 1 668 ? 32.176 -12.574 -24.571 1.00 88.31 668 ASP A C 1
ATOM 5299 O O . ASP A 1 668 ? 31.891 -13.050 -25.675 1.00 88.31 668 ASP A O 1
ATOM 5303 N N . ILE A 1 669 ? 32.022 -11.269 -24.310 1.00 91.31 669 ILE A N 1
ATOM 5304 C CA . ILE A 1 669 ? 31.563 -10.288 -25.312 1.00 91.31 669 ILE A CA 1
ATOM 5305 C C . ILE A 1 669 ? 32.669 -9.264 -25.614 1.00 91.31 669 ILE A C 1
ATOM 5307 O O . ILE A 1 669 ? 33.137 -9.200 -26.750 1.00 91.31 669 ILE A O 1
ATOM 5311 N N . THR A 1 670 ? 33.134 -8.506 -24.616 1.00 90.38 670 THR A N 1
ATOM 5312 C CA . THR A 1 670 ? 34.155 -7.452 -24.791 1.00 90.38 670 THR A CA 1
ATOM 5313 C C . THR A 1 670 ? 35.549 -8.030 -25.052 1.00 90.38 670 THR A C 1
ATOM 5315 O O . THR A 1 670 ? 36.250 -7.582 -25.955 1.00 90.38 670 THR A O 1
ATOM 5318 N N . GLY A 1 671 ? 35.956 -9.046 -24.286 1.00 86.19 671 GLY A N 1
ATOM 5319 C CA . GLY A 1 671 ? 37.251 -9.724 -24.412 1.00 86.19 671 GLY A CA 1
ATOM 5320 C C . GLY A 1 671 ? 37.332 -10.762 -25.538 1.00 86.19 671 GLY A C 1
ATOM 5321 O O . GLY A 1 671 ? 38.389 -11.370 -25.731 1.00 86.19 671 GLY A O 1
ATOM 5322 N N . TYR A 1 672 ? 36.240 -10.982 -26.278 1.00 90.25 672 TYR A N 1
ATOM 5323 C CA . TYR A 1 672 ? 36.160 -12.012 -27.309 1.00 90.25 672 TYR A CA 1
ATOM 5324 C C . TYR A 1 672 ? 37.081 -11.712 -28.501 1.00 90.25 672 TYR A C 1
ATOM 5326 O O . TYR A 1 672 ? 37.005 -10.658 -29.134 1.00 90.25 672 TYR A O 1
ATOM 5334 N N . LYS A 1 673 ? 37.927 -12.690 -28.842 1.00 85.50 673 LYS A N 1
ATOM 5335 C CA . LYS A 1 673 ? 38.815 -12.655 -30.009 1.00 85.50 673 LYS A CA 1
ATOM 5336 C C . LYS A 1 673 ? 38.240 -13.575 -31.094 1.00 85.50 673 LYS A C 1
ATOM 5338 O O . LYS A 1 673 ? 38.121 -14.771 -30.826 1.00 85.50 673 LYS A O 1
ATOM 5343 N N . PRO A 1 674 ? 37.896 -13.067 -32.291 1.00 85.75 674 PRO A N 1
ATOM 5344 C CA . PRO A 1 674 ? 37.322 -13.894 -33.348 1.00 85.75 674 PRO A CA 1
ATOM 5345 C C . PRO A 1 674 ? 38.338 -14.905 -33.885 1.00 85.75 674 PRO A C 1
ATOM 5347 O O . PRO A 1 674 ? 39.504 -14.566 -34.110 1.00 85.75 674 PRO A O 1
ATOM 5350 N N . ALA A 1 675 ? 37.900 -16.141 -34.133 1.00 85.31 675 ALA A N 1
ATOM 5351 C CA . ALA A 1 675 ? 38.722 -17.129 -34.820 1.00 85.31 675 ALA A CA 1
ATOM 5352 C C . ALA A 1 675 ? 38.732 -16.860 -36.341 1.00 85.31 675 ALA A C 1
ATOM 5354 O O . ALA A 1 675 ? 37.832 -16.193 -36.862 1.00 85.31 675 ALA A O 1
ATOM 5355 N N . PRO A 1 676 ? 39.689 -17.420 -37.109 1.00 78.88 676 PRO A N 1
ATOM 5356 C CA . PRO A 1 676 ? 39.722 -17.250 -38.565 1.00 78.88 676 PRO A CA 1
ATOM 5357 C C . PRO A 1 676 ? 38.422 -17.674 -39.275 1.00 78.88 676 PRO A C 1
ATOM 5359 O O . PRO A 1 676 ? 38.037 -17.057 -40.263 1.00 78.88 676 PRO A O 1
ATOM 5362 N N . GLY A 1 677 ? 37.712 -18.678 -38.741 1.00 78.00 677 GLY A N 1
ATOM 5363 C CA . GLY A 1 677 ? 36.406 -19.122 -39.247 1.00 78.00 677 GLY A CA 1
ATOM 5364 C C . GLY A 1 677 ? 35.236 -18.173 -38.943 1.00 78.00 677 GLY A C 1
ATOM 5365 O O . GLY A 1 677 ? 34.240 -18.184 -39.666 1.00 78.00 677 GLY A O 1
ATOM 5366 N N . ASP A 1 678 ? 35.353 -17.316 -37.925 1.00 82.75 678 ASP A N 1
ATOM 5367 C CA . ASP A 1 678 ? 34.337 -16.307 -37.589 1.00 82.75 678 ASP A CA 1
ATOM 5368 C C . ASP A 1 678 ? 34.425 -15.079 -38.508 1.00 82.75 678 ASP A C 1
ATOM 5370 O O . ASP A 1 678 ? 33.429 -14.389 -38.721 1.00 82.75 678 ASP A O 1
ATOM 5374 N N . LEU A 1 679 ? 35.602 -14.841 -39.099 1.00 83.81 679 LEU A N 1
ATOM 5375 C CA . LEU A 1 679 ? 35.870 -13.784 -40.081 1.00 83.81 679 LEU A CA 1
ATOM 5376 C C . LEU A 1 679 ? 35.794 -14.272 -41.541 1.00 83.81 679 LEU A C 1
ATOM 5378 O O . LEU A 1 679 ? 36.094 -13.501 -42.452 1.00 83.81 679 LEU A O 1
ATOM 5382 N N . ALA A 1 680 ? 35.391 -15.525 -41.786 1.00 81.81 680 ALA A N 1
ATOM 5383 C CA . ALA A 1 680 ? 35.374 -16.172 -43.106 1.00 81.81 680 ALA A CA 1
ATOM 5384 C C . ALA A 1 680 ? 34.217 -15.708 -44.025 1.00 81.81 680 ALA A C 1
ATOM 5386 O O . ALA A 1 680 ? 33.514 -16.511 -44.638 1.00 81.81 680 ALA A O 1
ATOM 5387 N N . TYR A 1 681 ? 34.003 -14.399 -44.119 1.00 82.38 681 TYR A N 1
ATOM 5388 C CA . TYR A 1 681 ? 33.025 -13.755 -44.995 1.00 82.38 681 TYR A CA 1
ATOM 5389 C C . TYR A 1 681 ? 33.723 -13.189 -46.248 1.00 82.38 681 TYR A C 1
ATOM 5391 O O . TYR A 1 681 ? 34.843 -12.699 -46.123 1.00 82.38 681 TYR A O 1
ATOM 5399 N N . PRO A 1 682 ? 33.116 -13.234 -47.451 1.00 79.12 682 PRO A N 1
ATOM 5400 C CA . PRO A 1 682 ? 31.789 -13.771 -47.772 1.00 79.12 682 PRO A CA 1
ATOM 5401 C C . PRO A 1 682 ? 31.727 -15.305 -47.903 1.00 79.12 682 PRO A C 1
ATOM 5403 O O . PRO A 1 682 ? 30.632 -15.853 -47.994 1.00 79.12 682 PRO A O 1
ATOM 5406 N N . ASP A 1 683 ? 32.865 -16.005 -47.906 1.00 82.06 683 ASP A N 1
ATOM 5407 C CA . ASP A 1 683 ? 32.997 -17.432 -48.252 1.00 82.06 683 ASP A CA 1
ATOM 5408 C C . ASP A 1 683 ? 31.985 -18.350 -47.528 1.00 82.06 683 ASP A C 1
ATOM 5410 O O . ASP A 1 683 ? 31.333 -19.184 -48.161 1.00 82.06 683 ASP A O 1
ATOM 5414 N N . LYS A 1 684 ? 31.779 -18.140 -46.219 1.00 78.38 684 LYS A N 1
ATOM 5415 C CA . LYS A 1 684 ? 30.801 -18.849 -45.372 1.00 78.38 684 LYS A CA 1
ATOM 5416 C C . LYS A 1 684 ? 29.356 -18.702 -45.871 1.00 78.38 684 LYS A C 1
ATOM 5418 O O . LYS A 1 684 ? 28.587 -19.657 -45.798 1.00 78.38 684 LYS A O 1
ATOM 5423 N N . LEU A 1 685 ? 28.987 -17.534 -46.403 1.00 77.94 685 LEU A N 1
ATOM 5424 C CA . LEU A 1 685 ? 27.663 -17.294 -46.988 1.00 77.94 685 LEU A CA 1
ATOM 5425 C C . LEU A 1 685 ? 27.523 -17.978 -48.351 1.00 77.94 685 LEU A C 1
ATOM 5427 O O . LEU A 1 685 ? 26.484 -18.572 -48.609 1.00 77.94 685 LEU A O 1
ATOM 5431 N N . VAL A 1 686 ? 28.565 -17.956 -49.190 1.00 80.06 686 VAL A N 1
ATOM 5432 C CA . VAL A 1 686 ? 28.552 -18.627 -50.506 1.00 80.06 686 VAL A CA 1
ATOM 5433 C C . VAL A 1 686 ? 28.416 -20.144 -50.348 1.00 80.06 686 VAL A C 1
ATOM 5435 O O . VAL A 1 686 ? 27.610 -20.765 -51.038 1.00 80.06 686 VAL A O 1
ATOM 5438 N N . MET A 1 687 ? 29.140 -20.740 -49.396 1.00 77.50 687 MET A N 1
ATOM 5439 C CA . MET A 1 687 ? 29.025 -22.167 -49.077 1.00 77.50 687 MET A CA 1
ATOM 5440 C C . MET A 1 687 ? 27.609 -22.532 -48.596 1.00 77.50 687 MET A C 1
ATOM 5442 O O . MET A 1 687 ? 27.051 -23.543 -49.018 1.00 77.50 687 MET A O 1
ATOM 5446 N N . MET A 1 688 ? 26.994 -21.693 -47.756 1.00 71.75 688 MET A N 1
ATOM 5447 C CA . MET A 1 688 ? 25.614 -21.895 -47.297 1.00 71.75 688 MET A CA 1
ATOM 5448 C C . MET A 1 688 ? 24.574 -21.661 -48.399 1.00 71.75 688 MET A C 1
ATOM 5450 O O . MET A 1 688 ? 23.560 -22.354 -48.423 1.00 71.75 688 MET A O 1
ATOM 5454 N N . GLU A 1 689 ? 24.818 -20.743 -49.338 1.00 73.81 689 GLU A N 1
ATOM 5455 C CA . GLU A 1 689 ? 23.968 -20.557 -50.517 1.00 73.81 689 GLU A CA 1
ATOM 5456 C C . GLU A 1 689 ? 23.995 -21.808 -51.409 1.00 73.81 689 GLU A C 1
ATOM 5458 O O . GLU A 1 689 ? 22.942 -22.313 -51.788 1.00 73.81 689 GLU A O 1
ATOM 5463 N N . GLN A 1 690 ? 25.180 -22.372 -51.667 1.00 76.12 690 GLN A N 1
ATOM 5464 C CA . GLN A 1 690 ? 25.357 -23.612 -52.435 1.00 76.12 690 GLN A CA 1
ATOM 5465 C C . GLN A 1 690 ? 24.696 -24.823 -51.755 1.00 76.12 690 GLN A C 1
ATOM 5467 O O . GLN A 1 690 ? 24.043 -25.630 -52.421 1.00 76.12 690 GLN A O 1
ATOM 5472 N N . ILE A 1 691 ? 24.804 -24.933 -50.427 1.00 73.75 691 ILE A N 1
ATOM 5473 C CA . ILE A 1 691 ? 24.125 -25.977 -49.642 1.00 73.75 691 ILE A CA 1
ATOM 5474 C C . ILE A 1 691 ? 22.599 -25.783 -49.678 1.00 73.75 691 ILE A C 1
ATOM 5476 O O . ILE A 1 691 ? 21.859 -26.739 -49.882 1.00 73.75 691 ILE A O 1
ATOM 5480 N N . ALA A 1 692 ? 22.096 -24.551 -49.585 1.00 68.69 692 ALA A N 1
ATOM 5481 C CA . ALA A 1 692 ? 20.662 -24.281 -49.696 1.00 68.69 692 ALA A CA 1
ATOM 5482 C C . ALA A 1 692 ? 20.106 -24.469 -51.119 1.00 68.69 692 ALA A C 1
ATOM 5484 O O . ALA A 1 692 ? 18.931 -24.800 -51.273 1.00 68.69 692 ALA A O 1
ATOM 5485 N N . GLN A 1 693 ? 20.917 -24.255 -52.158 1.00 71.50 693 GLN A N 1
ATOM 5486 C CA . GLN A 1 693 ? 20.555 -24.535 -53.550 1.00 71.50 693 GLN A CA 1
ATOM 5487 C C . GLN A 1 693 ? 20.506 -26.047 -53.807 1.00 71.50 693 GLN A C 1
ATOM 5489 O O . GLN A 1 693 ? 19.494 -26.534 -54.303 1.00 71.50 693 GLN A O 1
ATOM 5494 N N . SER A 1 694 ? 21.528 -26.800 -53.384 1.00 72.00 694 SER A N 1
ATOM 5495 C CA . SER A 1 694 ? 21.534 -28.269 -53.496 1.00 72.00 694 SER A CA 1
ATOM 5496 C C . SER A 1 694 ? 20.388 -28.916 -52.712 1.00 72.00 694 SER A C 1
ATOM 5498 O O . SER A 1 694 ? 19.635 -29.680 -53.307 1.00 72.00 694 SER A O 1
ATOM 5500 N N . LEU A 1 695 ? 20.136 -28.516 -51.460 1.00 69.81 695 LEU A N 1
ATOM 5501 C CA . LEU A 1 695 ? 18.971 -28.988 -50.693 1.00 69.81 695 LEU A CA 1
ATOM 5502 C C . LEU A 1 695 ? 17.631 -28.673 -51.388 1.00 69.81 695 LEU A C 1
ATOM 5504 O O . LEU A 1 695 ? 16.723 -29.502 -51.376 1.00 69.81 695 LEU A O 1
ATOM 5508 N N . LYS A 1 696 ? 17.493 -27.509 -52.042 1.00 65.25 696 LYS A N 1
ATOM 5509 C CA . LYS A 1 696 ? 16.290 -27.159 -52.825 1.00 65.25 696 LYS A CA 1
ATOM 5510 C C . LYS A 1 696 ? 16.145 -27.963 -54.119 1.00 65.25 696 LYS A C 1
ATOM 5512 O O . LYS A 1 696 ? 15.023 -28.104 -54.602 1.00 65.25 696 LYS A O 1
ATOM 5517 N N . ASP A 1 697 ? 17.233 -28.474 -54.686 1.00 64.25 697 ASP A N 1
ATOM 5518 C CA . ASP A 1 697 ? 17.210 -29.322 -55.883 1.00 64.25 697 ASP A CA 1
ATOM 5519 C C . ASP A 1 697 ? 17.118 -30.824 -55.554 1.00 64.25 697 ASP A C 1
ATOM 5521 O O . ASP A 1 697 ? 16.591 -31.593 -56.361 1.00 64.25 697 ASP A O 1
ATOM 5525 N N . GLU A 1 698 ? 17.511 -31.239 -54.347 1.00 57.25 698 GLU A N 1
ATOM 5526 C CA . GLU A 1 698 ? 17.196 -32.551 -53.765 1.00 57.25 698 GLU A CA 1
ATOM 5527 C C . GLU A 1 698 ? 15.719 -32.638 -53.349 1.00 57.25 698 GLU A C 1
ATOM 5529 O O . GLU A 1 698 ? 15.030 -33.586 -53.729 1.00 57.25 698 GLU A O 1
ATOM 5534 N N . GLN A 1 699 ? 15.173 -31.602 -52.697 1.00 51.12 699 GLN A N 1
ATOM 5535 C CA . GLN A 1 699 ? 13.741 -31.504 -52.361 1.00 51.12 699 GLN A CA 1
ATOM 5536 C C . GLN A 1 699 ? 12.808 -31.508 -53.589 1.00 51.12 699 GLN A C 1
ATOM 5538 O O . GLN A 1 699 ? 11.620 -31.787 -53.454 1.00 51.12 699 GLN A O 1
ATOM 5543 N N . LYS A 1 700 ? 13.321 -31.249 -54.801 1.00 51.09 700 LYS A N 1
ATOM 5544 C CA . LYS A 1 700 ? 12.570 -31.403 -56.065 1.00 51.09 700 LYS A CA 1
ATOM 5545 C C . LYS A 1 700 ? 12.539 -32.838 -56.608 1.00 51.09 700 LYS A C 1
ATOM 5547 O O . LYS A 1 700 ? 11.870 -33.068 -57.614 1.00 51.09 700 LYS A O 1
ATOM 5552 N N . LYS A 1 701 ? 13.284 -33.783 -56.022 1.00 44.25 701 LYS A N 1
ATOM 5553 C CA . LYS A 1 701 ? 13.525 -35.119 -56.604 1.00 44.25 701 LYS A CA 1
ATOM 5554 C C . LYS A 1 701 ? 12.969 -36.303 -55.812 1.00 44.25 701 LYS A C 1
ATOM 5556 O O . LYS A 1 701 ? 12.999 -37.410 -56.343 1.00 44.25 701 LYS A O 1
ATOM 5561 N N . VAL A 1 702 ? 12.450 -36.102 -54.600 1.00 35.75 702 VAL A N 1
ATOM 5562 C CA . VAL A 1 702 ? 11.949 -37.192 -53.742 1.00 35.75 702 VAL A CA 1
ATOM 5563 C C . VAL A 1 702 ? 10.598 -36.810 -53.113 1.00 35.75 702 VAL A C 1
ATOM 5565 O O . VAL A 1 702 ? 10.530 -35.792 -52.423 1.00 35.75 702 VAL A O 1
ATOM 5568 N N . PRO A 1 703 ? 9.516 -37.588 -53.319 1.00 39.84 703 PRO A N 1
ATOM 5569 C CA . PRO A 1 703 ? 8.295 -37.481 -52.519 1.00 39.84 703 PRO A CA 1
ATOM 5570 C C . PRO A 1 703 ? 8.533 -38.009 -51.096 1.00 39.84 703 PRO A C 1
ATOM 5572 O O . PRO A 1 703 ? 9.260 -38.981 -50.935 1.00 39.84 703 PRO A O 1
ATOM 5575 N N . LEU A 1 704 ? 7.898 -37.375 -50.101 1.00 40.31 704 LEU A N 1
ATOM 5576 C CA . LEU A 1 704 ? 7.924 -37.685 -48.658 1.00 40.31 704 LEU A CA 1
ATOM 5577 C C . LEU A 1 704 ? 8.399 -39.105 -48.268 1.00 40.31 704 LEU A C 1
ATOM 5579 O O . LEU A 1 704 ? 7.680 -40.064 -48.526 1.00 40.31 704 LEU A O 1
ATOM 5583 N N . GLU A 1 705 ? 9.494 -39.201 -47.500 1.00 31.19 705 GLU A N 1
ATOM 5584 C CA . GLU A 1 705 ? 9.450 -39.618 -46.080 1.00 31.19 705 GLU A CA 1
ATOM 5585 C C . GLU A 1 705 ? 10.818 -39.521 -45.357 1.00 31.19 705 GLU A C 1
ATOM 5587 O O . GLU A 1 705 ? 11.870 -39.547 -45.987 1.00 31.19 705 GLU A O 1
ATOM 5592 N N . ALA A 1 706 ? 10.755 -39.462 -44.015 1.00 33.78 706 ALA A N 1
ATOM 5593 C CA . ALA A 1 706 ? 11.829 -39.629 -43.013 1.00 33.78 706 ALA A CA 1
ATOM 5594 C C . ALA A 1 706 ? 12.955 -38.564 -42.852 1.00 33.78 706 ALA A C 1
ATOM 5596 O O . ALA A 1 706 ? 13.433 -37.968 -43.806 1.00 33.78 706 ALA A O 1
ATOM 5597 N N . LEU A 1 707 ? 13.396 -38.421 -41.583 1.00 30.80 707 LEU A N 1
ATOM 5598 C CA . LEU A 1 707 ? 14.539 -37.656 -41.020 1.00 30.80 707 LEU A CA 1
ATOM 5599 C C . LEU A 1 707 ? 14.625 -36.146 -41.368 1.00 30.80 707 LEU A C 1
ATOM 5601 O O . LEU A 1 707 ? 14.741 -35.740 -42.513 1.00 30.80 707 LEU A O 1
ATOM 5605 N N . PHE A 1 708 ? 14.639 -35.234 -40.393 1.00 30.92 708 PHE A N 1
ATOM 5606 C CA . PHE A 1 708 ? 15.588 -35.208 -39.270 1.00 30.92 708 PHE A CA 1
ATOM 5607 C C . PHE A 1 708 ? 14.984 -34.699 -37.952 1.00 30.92 708 PHE A C 1
ATOM 5609 O O . PHE A 1 708 ? 14.090 -33.852 -37.949 1.00 30.92 708 PHE A O 1
ATOM 5616 N N . SER A 1 709 ? 15.542 -35.163 -36.833 1.00 30.75 709 SER A N 1
ATOM 5617 C CA . SER A 1 709 ? 15.373 -34.551 -35.514 1.00 30.75 709 SER A CA 1
ATOM 5618 C C . SER A 1 709 ? 16.515 -33.571 -35.219 1.00 30.75 709 SER A C 1
ATOM 5620 O O . SER A 1 709 ? 17.645 -33.801 -35.646 1.00 30.75 709 SER A O 1
ATOM 5622 N N . ASP A 1 710 ? 16.202 -32.475 -34.519 1.00 27.92 710 ASP A N 1
ATOM 5623 C CA . ASP A 1 710 ? 16.870 -32.015 -33.281 1.00 27.92 710 ASP A CA 1
ATOM 5624 C C . ASP A 1 710 ? 16.719 -30.493 -33.060 1.00 27.92 710 ASP A C 1
ATOM 5626 O O . ASP A 1 710 ? 16.535 -29.710 -33.989 1.00 27.92 710 ASP A O 1
ATOM 5630 N N . VAL A 1 711 ? 16.788 -30.086 -31.786 1.00 28.09 711 VAL A N 1
ATOM 5631 C CA . VAL A 1 711 ? 16.822 -28.697 -31.277 1.00 28.09 711 VAL A CA 1
ATOM 5632 C C . VAL A 1 711 ? 15.741 -27.745 -31.828 1.00 28.09 711 VAL A C 1
ATOM 5634 O O . VAL A 1 711 ? 16.013 -26.806 -32.577 1.00 28.09 711 VAL A O 1
ATOM 5637 N N . ARG A 1 712 ? 14.517 -27.873 -31.299 1.00 24.34 712 ARG A N 1
ATOM 5638 C CA . ARG A 1 712 ? 13.718 -26.678 -30.973 1.00 24.34 712 ARG A CA 1
ATOM 5639 C C . ARG A 1 712 ? 14.018 -26.274 -29.532 1.00 24.34 712 ARG A C 1
ATOM 5641 O O . ARG A 1 712 ? 14.066 -27.134 -28.660 1.00 24.34 712 ARG A O 1
ATOM 5648 N N . LEU A 1 713 ? 14.217 -24.979 -29.299 1.00 30.05 713 LEU A N 1
ATOM 5649 C CA . LEU A 1 713 ? 14.193 -24.407 -27.952 1.00 30.05 713 LEU A CA 1
ATOM 5650 C C . LEU A 1 713 ? 12.733 -24.346 -27.483 1.00 30.05 713 LEU A C 1
ATOM 5652 O O . LEU A 1 713 ? 11.854 -24.018 -28.280 1.00 30.05 713 LEU A O 1
ATOM 5656 N N . GLU A 1 714 ? 12.472 -24.681 -26.222 1.00 26.77 714 GLU A N 1
ATOM 5657 C CA . GLU A 1 714 ? 11.117 -24.654 -25.666 1.00 26.77 714 GLU A CA 1
ATOM 5658 C C . GLU A 1 714 ? 10.675 -23.219 -25.346 1.00 26.77 714 GLU A C 1
ATOM 5660 O O . GLU A 1 714 ? 11.320 -22.508 -24.573 1.00 26.77 714 GLU A O 1
ATOM 5665 N N . GLU A 1 715 ? 9.540 -22.801 -25.908 1.00 29.17 715 GLU A N 1
ATOM 5666 C CA . GLU A 1 715 ? 8.838 -21.589 -25.485 1.00 29.17 715 GLU A CA 1
ATOM 5667 C C . GLU A 1 715 ? 7.958 -21.915 -24.270 1.00 29.17 715 GLU A C 1
ATOM 5669 O O . GLU A 1 715 ? 6.945 -22.606 -24.376 1.00 29.17 715 GLU A O 1
ATOM 5674 N N . ALA A 1 716 ? 8.358 -21.426 -23.095 1.00 26.92 716 ALA A N 1
ATOM 5675 C CA . ALA A 1 716 ? 7.624 -21.631 -21.850 1.00 26.92 716 ALA A CA 1
ATOM 5676 C C . ALA A 1 716 ? 6.460 -20.628 -21.700 1.00 26.92 716 ALA A C 1
ATOM 5678 O O . ALA A 1 716 ? 6.633 -19.537 -21.135 1.00 26.92 716 ALA A O 1
ATOM 5679 N N . GLU A 1 717 ? 5.275 -21.030 -22.174 1.00 27.61 717 GLU A N 1
ATOM 5680 C CA . GLU A 1 717 ? 3.974 -20.438 -21.825 1.00 27.61 717 GLU A CA 1
ATOM 5681 C C . GLU A 1 717 ? 3.190 -21.317 -20.822 1.00 27.61 717 GLU A C 1
ATOM 5683 O O . GLU A 1 717 ? 3.304 -22.547 -20.846 1.00 27.61 717 GLU A O 1
ATOM 5688 N N . PRO A 1 718 ? 2.394 -20.715 -19.914 1.00 31.70 718 PRO A N 1
ATOM 5689 C CA . PRO A 1 718 ? 1.738 -21.437 -18.827 1.00 31.70 718 PRO A CA 1
ATOM 5690 C C . PRO A 1 718 ? 0.516 -22.241 -19.294 1.00 31.70 718 PRO A C 1
ATOM 5692 O O . PRO A 1 718 ? -0.359 -21.748 -20.009 1.00 31.70 718 PRO A O 1
ATOM 5695 N N . ARG A 1 719 ? 0.401 -23.485 -18.817 1.00 26.72 719 ARG A N 1
ATOM 5696 C CA . ARG A 1 719 ? -0.765 -24.342 -19.075 1.00 26.72 719 ARG A CA 1
ATOM 5697 C C . ARG A 1 719 ? -1.974 -23.888 -18.255 1.00 26.72 719 ARG A C 1
ATOM 5699 O O . ARG A 1 719 ? -2.048 -24.181 -17.068 1.00 26.72 719 ARG A O 1
ATOM 5706 N N . ASN A 1 720 ? -2.970 -23.301 -18.914 1.00 28.17 720 ASN A N 1
ATOM 5707 C CA . ASN A 1 720 ? -4.328 -23.198 -18.377 1.00 28.17 720 ASN A CA 1
ATOM 5708 C C . ASN A 1 720 ? -5.302 -23.963 -19.280 1.00 28.17 720 ASN A C 1
ATOM 5710 O O . ASN A 1 720 ? -5.635 -23.533 -20.383 1.00 28.17 720 ASN A O 1
ATOM 5714 N N . SER A 1 721 ? -5.740 -25.133 -18.819 1.00 27.61 721 SER A N 1
ATOM 5715 C CA . SER A 1 721 ? -6.696 -25.984 -19.524 1.00 27.61 721 SER A CA 1
ATOM 5716 C C . SER A 1 721 ? -8.128 -25.675 -19.100 1.00 27.61 721 SER A C 1
ATOM 5718 O O . SER A 1 721 ? -8.451 -25.858 -17.930 1.00 27.61 721 SER A O 1
ATOM 5720 N N . LEU A 1 722 ? -9.014 -25.345 -20.046 1.00 28.17 722 LEU A N 1
ATOM 5721 C CA . LEU A 1 722 ? -10.441 -25.667 -19.930 1.00 28.17 722 LEU A CA 1
ATOM 5722 C C . LEU A 1 722 ? -11.139 -25.679 -21.300 1.00 28.17 722 LEU A C 1
ATOM 5724 O O . LEU A 1 722 ? -10.835 -24.910 -22.206 1.00 28.17 722 LEU A O 1
ATOM 5728 N N . THR A 1 723 ? -12.065 -26.619 -21.449 1.00 28.23 723 THR A N 1
ATOM 5729 C CA . THR A 1 723 ? -12.728 -27.015 -22.699 1.00 28.23 723 THR A CA 1
ATOM 5730 C C . THR A 1 723 ? -13.707 -25.980 -23.261 1.00 28.23 723 THR A C 1
ATOM 5732 O O . THR A 1 723 ? -14.555 -25.491 -22.511 1.00 28.23 723 THR A O 1
ATOM 5735 N N . LYS A 1 724 ? -13.768 -25.847 -24.597 1.00 28.27 724 LYS A N 1
ATOM 5736 C CA . LYS A 1 724 ? -15.037 -25.964 -25.353 1.00 28.27 724 LYS A CA 1
ATOM 5737 C C . LYS A 1 724 ? -14.829 -26.182 -26.856 1.00 28.27 724 LYS A C 1
ATOM 5739 O O . LYS A 1 724 ? -13.725 -26.050 -27.371 1.00 28.27 724 LYS A O 1
ATOM 5744 N N . SER A 1 725 ? -15.896 -26.607 -27.528 1.00 25.52 725 SER A N 1
ATOM 5745 C CA . SER A 1 725 ? -15.878 -27.236 -28.851 1.00 25.52 725 SER A CA 1
ATOM 5746 C C . SER A 1 725 ? -16.425 -26.358 -29.980 1.00 25.52 725 SER A C 1
ATOM 5748 O O . SER A 1 725 ? -17.528 -25.835 -29.859 1.00 25.52 725 SER A O 1
ATOM 5750 N N . GLY A 1 726 ? -15.730 -26.371 -31.122 1.00 24.89 726 GLY A N 1
ATOM 5751 C CA . GLY A 1 726 ? -16.345 -26.464 -32.452 1.00 24.89 726 GLY A CA 1
ATOM 5752 C C . GLY A 1 726 ? -17.059 -25.237 -33.032 1.00 24.89 726 GLY A C 1
ATOM 5753 O O . GLY A 1 726 ? -18.249 -25.040 -32.816 1.00 24.89 726 GLY A O 1
ATOM 5754 N N . SER A 1 727 ? -16.376 -24.532 -33.936 1.00 26.53 727 SER A N 1
ATOM 5755 C CA . SER A 1 727 ? -16.994 -23.985 -35.155 1.00 26.53 727 SER A CA 1
ATOM 5756 C C . SER A 1 727 ? -15.934 -23.832 -36.251 1.00 26.53 727 SER A C 1
ATOM 5758 O O . SER A 1 727 ? -14.808 -23.417 -35.985 1.00 26.53 727 SER A O 1
ATOM 5760 N N . THR A 1 728 ? -16.271 -24.232 -37.474 1.00 31.31 728 THR A N 1
ATOM 5761 C CA . THR A 1 728 ? -15.488 -23.956 -38.686 1.00 31.31 728 THR A CA 1
ATOM 5762 C C . THR A 1 728 ? -15.751 -22.532 -39.158 1.00 31.31 728 THR A C 1
ATOM 5764 O O . THR A 1 728 ? -16.925 -22.186 -39.235 1.00 31.31 728 THR A O 1
ATOM 5767 N N . ASP A 1 729 ? -14.731 -21.787 -39.608 1.00 25.72 729 ASP A N 1
ATOM 5768 C CA . ASP A 1 729 ? -14.874 -21.055 -40.879 1.00 25.72 729 ASP A CA 1
ATOM 5769 C C . ASP A 1 729 ? -13.584 -20.479 -41.496 1.00 25.72 729 ASP A C 1
ATOM 5771 O O . ASP A 1 729 ? -12.622 -20.141 -40.811 1.00 25.72 729 ASP A O 1
ATOM 5775 N N . SER A 1 730 ? -13.638 -20.284 -42.819 1.00 29.33 730 SER A N 1
ATOM 5776 C CA . SER A 1 730 ? -12.749 -19.459 -43.666 1.00 29.33 730 SER A CA 1
ATOM 5777 C C . SER A 1 730 ? -11.226 -19.736 -43.676 1.00 29.33 730 SER A C 1
ATOM 5779 O O . SER A 1 730 ? -10.458 -19.330 -42.806 1.00 29.33 730 SER A O 1
ATOM 5781 N N . LEU A 1 731 ? -10.751 -20.319 -44.783 1.00 28.80 731 LEU A N 1
ATOM 5782 C CA . LEU A 1 731 ? -9.330 -20.364 -45.152 1.00 28.80 731 LEU A CA 1
ATOM 5783 C C . LEU A 1 731 ? -8.862 -19.017 -45.729 1.00 28.80 731 LEU A C 1
ATOM 5785 O O . LEU A 1 731 ? -9.416 -18.540 -46.715 1.00 28.80 731 LEU A O 1
ATOM 5789 N N . ASN A 1 732 ? -7.767 -18.474 -45.195 1.00 26.73 732 ASN A N 1
ATOM 5790 C CA . ASN A 1 732 ? -6.948 -17.457 -45.861 1.00 26.73 732 ASN A CA 1
ATOM 5791 C C . ASN A 1 732 ? -5.473 -17.895 -45.777 1.00 26.73 732 ASN A C 1
ATOM 5793 O O . ASN A 1 732 ? -4.896 -17.853 -44.686 1.00 26.73 732 ASN A O 1
ATOM 5797 N N . PRO A 1 733 ? -4.842 -18.352 -46.876 1.00 31.33 733 PRO A N 1
ATOM 5798 C CA . PRO A 1 733 ? -3.458 -18.807 -46.833 1.00 31.33 733 PRO A CA 1
ATOM 5799 C C . PRO A 1 733 ? -2.514 -17.611 -46.659 1.00 31.33 733 PRO A C 1
ATOM 5801 O O . PRO A 1 733 ? -2.299 -16.829 -47.586 1.00 31.33 733 PRO A O 1
ATOM 5804 N N . ARG A 1 734 ? -1.911 -17.478 -45.469 1.00 26.53 734 ARG A N 1
ATOM 5805 C CA . ARG A 1 734 ? -0.741 -16.603 -45.287 1.00 26.53 734 ARG A CA 1
ATOM 5806 C C . ARG A 1 734 ? 0.356 -17.036 -46.274 1.00 26.53 734 ARG A C 1
ATOM 5808 O O . ARG A 1 734 ? 0.580 -18.242 -46.411 1.00 26.53 734 ARG A O 1
ATOM 5815 N N . PRO A 1 735 ? 1.056 -16.101 -46.941 1.00 29.80 735 PRO A N 1
ATOM 5816 C CA . PRO A 1 735 ? 2.147 -16.457 -47.839 1.00 29.80 735 PRO A CA 1
ATOM 5817 C C . PRO A 1 735 ? 3.246 -17.180 -47.054 1.00 29.80 735 PRO A C 1
ATOM 5819 O O . PRO A 1 735 ? 3.666 -16.721 -45.992 1.00 29.80 735 PRO A O 1
ATOM 5822 N N . GLN A 1 736 ? 3.706 -18.315 -47.578 1.00 29.95 736 GLN A N 1
ATOM 5823 C CA . GLN A 1 736 ? 4.796 -19.079 -46.980 1.00 29.95 736 GLN A CA 1
ATOM 5824 C C . GLN A 1 736 ? 6.096 -18.271 -47.075 1.00 29.95 736 GLN A C 1
ATOM 5826 O O . GLN A 1 736 ? 6.695 -18.160 -48.144 1.00 29.95 736 GLN A O 1
ATOM 5831 N N . THR A 1 737 ? 6.548 -17.717 -45.951 1.00 29.73 737 THR A N 1
ATOM 5832 C CA . THR A 1 737 ? 7.888 -17.138 -45.827 1.00 29.73 737 THR A CA 1
ATOM 5833 C C . THR A 1 737 ? 8.918 -18.254 -45.968 1.00 29.73 737 THR A C 1
ATOM 5835 O O . THR A 1 737 ? 9.128 -19.036 -45.041 1.00 29.73 737 THR A O 1
ATOM 5838 N N . THR A 1 738 ? 9.547 -18.354 -47.139 1.00 31.62 738 THR A N 1
ATOM 5839 C CA . THR A 1 738 ? 10.625 -19.317 -47.382 1.00 31.62 738 THR A CA 1
ATOM 5840 C C . THR A 1 738 ? 11.818 -18.971 -46.497 1.00 31.62 738 THR A C 1
ATOM 5842 O O . THR A 1 738 ? 12.501 -17.982 -46.765 1.00 31.62 738 THR A O 1
ATOM 5845 N N . ILE A 1 739 ? 12.063 -19.779 -45.463 1.00 39.53 739 ILE A N 1
ATOM 5846 C CA . ILE A 1 739 ? 13.187 -19.602 -44.534 1.00 39.53 739 ILE A CA 1
ATOM 5847 C C . ILE A 1 739 ? 14.492 -19.538 -45.340 1.00 39.53 739 ILE A C 1
ATOM 5849 O O . ILE A 1 739 ? 14.759 -20.399 -46.186 1.00 39.53 739 ILE A O 1
ATOM 5853 N N . SER A 1 740 ? 15.292 -18.498 -45.111 1.00 38.62 740 SER A N 1
ATOM 5854 C CA . SER A 1 740 ? 16.581 -18.322 -45.769 1.00 38.62 740 SER A CA 1
ATOM 5855 C C . SER A 1 740 ? 17.666 -19.093 -45.009 1.00 38.62 740 SER A C 1
ATOM 5857 O O . SER A 1 740 ? 17.631 -19.131 -43.778 1.00 38.62 740 SER A O 1
ATOM 5859 N N . PRO A 1 741 ? 18.702 -19.644 -45.675 1.00 38.66 741 PRO A N 1
ATOM 5860 C CA . PRO A 1 741 ? 19.888 -20.150 -44.972 1.00 38.66 741 PRO A CA 1
ATOM 5861 C C . PRO A 1 741 ? 20.585 -19.082 -44.106 1.00 38.66 741 PRO A C 1
ATOM 5863 O O . PRO A 1 741 ? 21.363 -19.421 -43.219 1.00 38.66 741 PRO A O 1
ATOM 5866 N N . ALA A 1 742 ? 20.296 -17.795 -44.333 1.00 41.94 742 ALA A N 1
ATOM 5867 C CA . ALA A 1 742 ? 20.751 -16.694 -43.489 1.00 41.94 742 ALA A CA 1
ATOM 5868 C C . ALA A 1 742 ? 20.098 -16.651 -42.091 1.00 41.94 742 ALA A C 1
ATOM 5870 O O . ALA A 1 742 ? 20.661 -16.010 -41.204 1.00 41.94 742 ALA A O 1
ATOM 5871 N N . ASP A 1 743 ? 18.950 -17.308 -41.899 1.00 46.75 743 ASP A N 1
ATOM 5872 C CA . ASP A 1 743 ? 18.118 -17.170 -40.696 1.00 46.75 743 ASP A CA 1
ATOM 5873 C C . ASP A 1 743 ? 18.434 -18.234 -39.622 1.00 46.75 743 ASP A C 1
ATOM 5875 O O . ASP A 1 743 ? 17.962 -18.139 -38.491 1.00 46.75 743 ASP A O 1
ATOM 5879 N N . LEU A 1 744 ? 19.271 -19.237 -39.930 1.00 53.28 744 LEU A N 1
ATOM 5880 C CA . LEU A 1 744 ? 19.697 -20.243 -38.951 1.00 53.28 744 LEU A CA 1
ATOM 5881 C C . LEU A 1 744 ? 20.640 -19.632 -37.898 1.00 53.28 744 LEU A C 1
ATOM 5883 O O . LEU A 1 744 ? 21.702 -19.100 -38.228 1.00 53.28 744 LEU A O 1
ATOM 5887 N N . HIS A 1 745 ? 20.327 -19.837 -36.613 1.00 50.28 745 HIS A N 1
ATOM 5888 C CA . HIS A 1 745 ? 21.113 -19.365 -35.455 1.00 50.28 745 HIS A CA 1
ATOM 5889 C C . HIS A 1 745 ? 22.602 -19.786 -35.444 1.00 50.28 745 HIS A C 1
ATOM 5891 O O . HIS A 1 745 ? 23.401 -19.216 -34.700 1.00 50.28 745 HIS A O 1
ATOM 5897 N N . GLY A 1 746 ? 23.001 -20.781 -36.247 1.00 53.50 746 GLY A N 1
ATOM 5898 C CA . GLY A 1 746 ? 24.404 -21.172 -36.435 1.00 53.50 746 GLY A CA 1
ATOM 5899 C C . GLY A 1 746 ? 25.236 -20.189 -37.275 1.00 53.50 746 GLY A C 1
ATOM 5900 O O . GLY A 1 746 ? 26.465 -20.253 -37.246 1.00 53.50 746 GLY A O 1
ATOM 5901 N N . MET A 1 747 ? 24.596 -19.279 -38.018 1.00 65.44 747 MET A N 1
ATOM 5902 C CA . MET A 1 747 ? 25.277 -18.308 -38.886 1.00 65.44 747 MET A CA 1
ATOM 5903 C C . MET A 1 747 ? 25.573 -16.961 -38.218 1.00 65.44 747 MET A C 1
ATOM 5905 O O . MET A 1 747 ? 26.375 -16.197 -38.750 1.00 65.44 747 MET A O 1
ATOM 5909 N N . TRP A 1 748 ? 24.981 -16.671 -37.058 1.00 81.50 748 TRP A N 1
ATOM 5910 C CA . TRP A 1 748 ? 25.209 -15.417 -36.337 1.00 81.50 748 TRP A CA 1
ATOM 5911 C C . TRP A 1 748 ? 26.660 -15.304 -35.843 1.00 81.50 748 TRP A C 1
ATOM 5913 O O . TRP A 1 748 ? 27.229 -16.275 -35.341 1.00 81.50 748 TRP A O 1
ATOM 5923 N N . TYR A 1 749 ? 27.252 -14.109 -35.934 1.00 87.38 749 TYR A N 1
ATOM 5924 C CA . TYR A 1 749 ? 28.549 -13.820 -35.316 1.00 87.38 749 TYR A CA 1
ATOM 5925 C C . TYR A 1 749 ? 28.506 -14.092 -33.791 1.00 87.38 749 TYR A C 1
ATOM 5927 O O . TYR A 1 749 ? 27.531 -13.687 -33.145 1.00 87.38 749 TYR A O 1
ATOM 5935 N N . PRO A 1 750 ? 29.508 -14.768 -33.183 1.00 87.88 750 PRO A N 1
ATOM 5936 C CA . PRO A 1 750 ? 29.335 -15.369 -31.857 1.00 87.88 750 PRO A CA 1
ATOM 5937 C C . PRO A 1 750 ? 28.953 -14.412 -30.724 1.00 87.88 750 PRO A C 1
ATOM 5939 O O . PRO A 1 750 ? 28.165 -14.802 -29.862 1.00 87.88 750 PRO A O 1
ATOM 5942 N N . THR A 1 751 ? 29.427 -13.161 -30.723 1.00 90.69 751 THR A N 1
ATOM 5943 C CA . THR A 1 751 ? 29.039 -12.194 -29.680 1.00 90.69 751 THR A CA 1
ATOM 5944 C C . THR A 1 751 ? 27.568 -11.798 -29.757 1.00 90.69 751 THR A C 1
ATOM 5946 O O . THR A 1 751 ? 26.942 -11.679 -28.712 1.00 90.69 751 THR A O 1
ATOM 5949 N N . VAL A 1 752 ? 26.965 -11.710 -30.950 1.00 89.00 752 VAL A N 1
ATOM 5950 C CA . VAL A 1 752 ? 25.516 -11.456 -31.112 1.00 89.00 752 VAL A CA 1
ATOM 5951 C C . VAL A 1 752 ? 24.702 -12.567 -30.450 1.00 89.00 752 VAL A C 1
ATOM 5953 O O . VAL A 1 752 ? 23.778 -12.293 -29.685 1.00 89.00 752 VAL A O 1
ATOM 5956 N N . ARG A 1 753 ? 25.084 -13.832 -30.675 1.00 86.31 753 ARG A N 1
ATOM 5957 C CA . ARG A 1 753 ? 24.432 -14.986 -30.037 1.00 86.31 753 ARG A CA 1
ATOM 5958 C C . ARG A 1 753 ? 24.613 -14.974 -28.515 1.00 86.31 753 ARG A C 1
ATOM 5960 O O . ARG A 1 753 ? 23.645 -15.211 -27.799 1.00 86.31 753 ARG A O 1
ATOM 5967 N N . ARG A 1 754 ? 25.820 -14.674 -28.023 1.00 88.00 754 ARG A N 1
ATOM 5968 C CA . ARG A 1 754 ? 26.140 -14.592 -26.584 1.00 88.00 754 ARG A CA 1
ATOM 5969 C C . ARG A 1 754 ? 25.344 -13.490 -25.878 1.00 88.00 754 ARG A C 1
ATOM 5971 O O . ARG A 1 754 ? 24.711 -13.765 -24.862 1.00 88.00 754 ARG A O 1
ATOM 5978 N N . THR A 1 755 ? 25.289 -12.287 -26.454 1.00 89.19 755 THR A N 1
ATOM 5979 C CA . THR A 1 755 ? 24.473 -11.170 -25.953 1.00 89.19 755 THR A CA 1
ATOM 5980 C C . THR A 1 755 ? 22.993 -11.545 -25.884 1.00 89.19 755 THR A C 1
ATOM 5982 O O . THR A 1 755 ? 22.378 -11.370 -24.838 1.00 89.19 755 THR A O 1
ATOM 5985 N N . LEU A 1 756 ? 22.413 -12.101 -26.953 1.00 86.44 756 LEU A N 1
ATOM 5986 C CA . LEU A 1 756 ? 20.981 -12.426 -26.987 1.00 86.44 756 LEU A CA 1
ATOM 5987 C C . LEU A 1 756 ? 20.592 -13.542 -26.003 1.00 86.44 756 LEU A C 1
ATOM 5989 O O . LEU A 1 756 ? 19.577 -13.415 -25.319 1.00 86.44 756 LEU A O 1
ATOM 5993 N N . VAL A 1 757 ? 21.413 -14.592 -25.863 1.00 84.62 757 VAL A N 1
ATOM 5994 C CA . VAL A 1 757 ? 21.194 -15.643 -24.850 1.00 84.62 757 VAL A CA 1
ATOM 5995 C C . VAL A 1 757 ? 21.251 -15.049 -23.439 1.00 84.62 757 VAL A C 1
ATOM 5997 O O . VAL A 1 757 ? 20.328 -15.265 -22.654 1.00 84.62 757 VAL A O 1
ATOM 6000 N N . CYS A 1 758 ? 22.269 -14.236 -23.143 1.00 86.94 758 CYS A N 1
ATOM 6001 C CA . CYS A 1 758 ? 22.416 -13.552 -21.858 1.00 86.94 758 CYS A CA 1
ATOM 6002 C C . CYS A 1 758 ? 21.185 -12.686 -21.524 1.00 86.94 758 CYS A C 1
ATOM 6004 O O . CYS A 1 758 ? 20.569 -12.876 -20.476 1.00 86.94 758 CYS A O 1
ATOM 6006 N N . LEU A 1 759 ? 20.749 -11.819 -22.447 1.00 86.69 759 LEU A N 1
ATOM 6007 C CA . LEU A 1 759 ? 19.548 -10.991 -22.275 1.00 86.69 759 LEU A CA 1
ATOM 6008 C C . LEU A 1 759 ? 18.290 -11.835 -22.015 1.00 86.69 759 LEU A C 1
ATOM 6010 O O . LEU A 1 759 ? 17.531 -11.529 -21.097 1.00 86.69 759 LEU A O 1
ATOM 6014 N N . SER A 1 760 ? 18.090 -12.921 -22.771 1.00 84.25 760 SER A N 1
ATOM 6015 C CA . SER A 1 760 ? 16.909 -13.784 -22.623 1.00 84.25 760 SER A CA 1
ATOM 6016 C C . SER A 1 760 ? 16.816 -14.461 -21.248 1.00 84.25 760 SER A C 1
ATOM 6018 O O . SER A 1 760 ? 15.725 -14.546 -20.685 1.00 84.25 760 SER A O 1
ATOM 6020 N N . LYS A 1 761 ? 17.953 -14.882 -20.672 1.00 83.88 761 LYS A N 1
ATOM 6021 C CA . LYS A 1 761 ? 18.021 -15.513 -19.343 1.00 83.88 761 LYS A CA 1
ATOM 6022 C C . LYS A 1 761 ? 17.861 -14.511 -18.194 1.00 83.88 761 LYS A C 1
ATOM 6024 O O . LYS A 1 761 ? 17.373 -14.889 -17.133 1.00 83.88 761 LYS A O 1
ATOM 6029 N N . LEU A 1 762 ? 18.234 -13.246 -18.391 1.00 86.56 762 LEU A N 1
ATOM 6030 C CA . LEU A 1 762 ? 18.095 -12.199 -17.370 1.00 86.56 762 LEU A CA 1
ATOM 6031 C C . LEU A 1 762 ? 16.676 -11.629 -17.286 1.00 86.56 762 LEU A C 1
ATOM 6033 O O . LEU A 1 762 ? 16.223 -11.295 -16.194 1.00 86.56 762 LEU A O 1
ATOM 6037 N N . TYR A 1 763 ? 15.971 -11.549 -18.417 1.00 82.69 763 TYR A N 1
ATOM 6038 C CA . TYR A 1 763 ? 14.736 -10.774 -18.571 1.00 82.69 763 TYR A CA 1
ATOM 6039 C C . TYR A 1 763 ? 13.634 -11.049 -17.525 1.00 82.69 763 TYR A C 1
ATOM 6041 O O . TYR A 1 763 ? 12.965 -10.120 -17.086 1.00 82.69 763 TYR A O 1
ATOM 6049 N N . ARG A 1 764 ? 13.443 -12.305 -17.091 1.00 81.12 764 ARG A N 1
ATOM 6050 C CA . ARG A 1 764 ? 12.429 -12.666 -16.070 1.00 81.12 764 ARG A CA 1
ATOM 6051 C C . ARG A 1 764 ? 12.976 -12.702 -14.629 1.00 81.12 764 ARG A C 1
ATOM 6053 O O . ARG A 1 764 ? 12.186 -12.767 -13.681 1.00 81.12 764 ARG A O 1
ATOM 6060 N N . CYS A 1 765 ? 14.300 -12.664 -14.470 1.00 84.81 765 CYS A N 1
ATOM 6061 C CA . CYS A 1 765 ? 15.020 -13.077 -13.260 1.00 84.81 765 CYS A CA 1
ATOM 6062 C C . CYS A 1 765 ? 15.512 -11.917 -12.383 1.00 84.81 765 CYS A C 1
ATOM 6064 O O . CYS A 1 765 ? 15.677 -12.118 -11.183 1.00 84.81 765 CYS A O 1
ATOM 6066 N N . ILE A 1 766 ? 15.745 -10.729 -12.950 1.00 85.38 766 ILE A N 1
ATOM 6067 C CA . ILE A 1 766 ? 16.266 -9.547 -12.238 1.00 85.38 766 ILE A CA 1
ATOM 6068 C C . ILE A 1 766 ? 15.376 -8.318 -12.440 1.00 85.38 766 ILE A C 1
ATOM 6070 O O . ILE A 1 766 ? 14.601 -8.246 -13.393 1.00 85.38 766 ILE A O 1
ATOM 6074 N N . ASP A 1 767 ? 15.511 -7.331 -11.555 1.00 84.00 767 ASP A N 1
ATOM 6075 C CA . ASP A 1 767 ? 14.750 -6.085 -11.629 1.00 84.00 767 ASP A CA 1
ATOM 6076 C C . ASP A 1 767 ? 15.026 -5.283 -12.904 1.00 84.00 767 ASP A C 1
ATOM 6078 O O . ASP A 1 767 ? 16.170 -5.123 -13.340 1.00 84.00 767 ASP A O 1
ATOM 6082 N N . ARG A 1 768 ? 13.966 -4.668 -13.442 1.00 81.88 768 ARG A N 1
ATOM 6083 C CA . ARG A 1 768 ? 13.983 -3.858 -14.672 1.00 81.88 768 ARG A CA 1
ATOM 6084 C C . ARG A 1 768 ? 15.099 -2.809 -14.704 1.00 81.88 768 ARG A C 1
ATOM 6086 O O . ARG A 1 768 ? 15.703 -2.608 -15.751 1.00 81.88 768 ARG A O 1
ATOM 6093 N N . ALA A 1 769 ? 15.387 -2.147 -13.581 1.00 81.06 769 ALA A N 1
ATOM 6094 C CA . ALA A 1 769 ? 16.440 -1.127 -13.500 1.00 81.06 769 ALA A CA 1
ATOM 6095 C C . ALA A 1 769 ? 17.862 -1.719 -13.611 1.00 81.06 769 ALA A C 1
ATOM 6097 O O . ALA A 1 769 ? 18.763 -1.077 -14.151 1.00 81.06 769 ALA A O 1
ATOM 6098 N N . VAL A 1 770 ? 18.059 -2.956 -13.148 1.00 84.69 770 VAL A N 1
ATOM 6099 C CA . VAL A 1 770 ? 19.339 -3.676 -13.234 1.00 84.69 770 VAL A CA 1
ATOM 6100 C C . VAL A 1 770 ? 19.490 -4.331 -14.611 1.00 84.69 770 VAL A C 1
ATOM 6102 O O . VAL A 1 770 ? 20.541 -4.213 -15.241 1.00 84.69 770 VAL A O 1
ATOM 6105 N N . PHE A 1 771 ? 18.410 -4.924 -15.137 1.00 87.62 771 PHE A N 1
ATOM 6106 C CA . PHE A 1 771 ? 18.334 -5.413 -16.518 1.00 87.62 771 PHE A CA 1
ATOM 6107 C C . PHE A 1 771 ? 18.642 -4.301 -17.528 1.00 87.62 771 PHE A C 1
ATOM 6109 O O . PHE A 1 771 ? 19.372 -4.517 -18.493 1.00 87.62 771 PHE A O 1
ATOM 6116 N N . GLN A 1 772 ? 18.149 -3.088 -17.278 1.00 83.69 772 GLN A N 1
ATOM 6117 C CA . GLN A 1 772 ? 18.470 -1.894 -18.054 1.00 83.69 772 GLN A CA 1
ATOM 6118 C C . GLN A 1 772 ? 19.979 -1.636 -18.157 1.00 83.69 772 GLN A C 1
ATOM 6120 O O . GLN A 1 772 ? 20.507 -1.625 -19.268 1.00 83.69 772 GLN A O 1
ATOM 6125 N N . GLY A 1 773 ? 20.684 -1.489 -17.030 1.00 84.19 773 GLY A N 1
ATOM 6126 C CA . GLY A 1 773 ? 22.129 -1.225 -17.040 1.00 84.19 773 GLY A CA 1
ATOM 6127 C C . GLY A 1 773 ? 22.937 -2.342 -17.710 1.00 84.19 773 GLY A C 1
ATOM 6128 O O . GLY A 1 773 ? 23.733 -2.081 -18.612 1.00 84.19 773 GLY A O 1
ATOM 6129 N N . LEU A 1 774 ? 22.673 -3.601 -17.340 1.00 87.75 774 LEU A N 1
ATOM 6130 C CA . LEU A 1 774 ? 23.366 -4.764 -17.910 1.00 87.75 774 LEU A CA 1
ATOM 6131 C C . LEU A 1 774 ? 23.102 -4.926 -19.414 1.00 87.75 774 LEU A C 1
ATOM 6133 O O . LEU A 1 774 ? 24.002 -5.300 -20.164 1.00 87.75 774 LEU A O 1
ATOM 6137 N N . SER A 1 775 ? 21.887 -4.626 -19.881 1.00 87.25 775 SER A N 1
ATOM 6138 C CA . SER A 1 775 ? 21.556 -4.717 -21.307 1.00 87.25 775 SER A CA 1
ATOM 6139 C C . SER A 1 775 ? 22.183 -3.601 -22.140 1.00 87.25 775 SER A C 1
ATOM 6141 O O . SER A 1 775 ? 22.625 -3.872 -23.255 1.00 87.25 775 SER A O 1
ATOM 6143 N N . GLN A 1 776 ? 22.300 -2.379 -21.608 1.00 86.62 776 GLN A N 1
ATOM 6144 C CA . GLN A 1 776 ? 23.079 -1.308 -22.237 1.00 86.62 776 GLN A CA 1
ATOM 6145 C C . GLN A 1 776 ? 24.554 -1.718 -22.384 1.00 86.62 776 GLN A C 1
ATOM 6147 O O . GLN A 1 776 ? 25.118 -1.573 -23.470 1.00 86.62 776 GLN A O 1
ATOM 6152 N N . GLU A 1 777 ? 25.163 -2.279 -21.333 1.00 88.81 777 GLU A N 1
ATOM 6153 C CA . GLU A 1 777 ? 26.554 -2.750 -21.362 1.00 88.81 777 GLU A CA 1
ATOM 6154 C C . GLU A 1 777 ? 26.745 -3.884 -22.388 1.00 88.81 777 GLU A C 1
ATOM 6156 O O . GLU A 1 777 ? 27.591 -3.783 -23.279 1.00 88.81 777 GLU A O 1
ATOM 6161 N N . ALA A 1 778 ? 25.907 -4.925 -22.332 1.00 90.31 778 ALA A N 1
ATOM 6162 C CA . ALA A 1 778 ? 25.989 -6.091 -23.213 1.00 90.31 778 ALA A CA 1
ATOM 6163 C C . ALA A 1 778 ? 25.740 -5.761 -24.697 1.00 90.31 778 ALA A C 1
ATOM 6165 O O . ALA A 1 778 ? 26.362 -6.368 -25.576 1.00 90.31 778 ALA A O 1
ATOM 6166 N N . LEU A 1 779 ? 24.845 -4.809 -24.995 1.00 90.50 779 LEU A N 1
ATOM 6167 C CA . LEU A 1 779 ? 24.582 -4.342 -26.360 1.00 90.50 779 LEU A CA 1
ATOM 6168 C C . LEU A 1 779 ? 25.709 -3.440 -26.875 1.00 90.50 779 LEU A C 1
ATOM 6170 O O . LEU A 1 779 ? 26.155 -3.628 -28.006 1.00 90.50 779 LEU A O 1
ATOM 6174 N N . SER A 1 780 ? 26.226 -2.525 -26.049 1.00 90.44 780 SER A N 1
ATOM 6175 C CA . SER A 1 780 ? 27.375 -1.678 -26.400 1.00 90.44 780 SER A CA 1
ATOM 6176 C C . SER A 1 780 ? 28.616 -2.522 -26.719 1.00 90.44 780 SER A C 1
ATOM 6178 O O . SER A 1 780 ? 29.208 -2.384 -27.793 1.00 90.44 780 SER A O 1
ATOM 6180 N N . ALA A 1 781 ? 28.946 -3.489 -25.855 1.00 90.94 781 ALA A N 1
ATOM 6181 C CA . ALA A 1 781 ? 30.033 -4.443 -26.073 1.00 90.94 781 ALA A CA 1
ATOM 6182 C C . ALA A 1 781 ? 29.854 -5.257 -27.372 1.00 90.94 781 ALA A C 1
ATOM 6184 O O . ALA A 1 781 ? 30.809 -5.451 -28.130 1.00 90.94 781 ALA A O 1
ATOM 6185 N N . CYS A 1 782 ? 28.623 -5.684 -27.677 1.00 93.06 782 CYS A N 1
ATOM 6186 C CA . CYS A 1 782 ? 28.300 -6.383 -28.922 1.00 93.06 782 CYS A CA 1
ATOM 6187 C C . CYS A 1 782 ? 28.541 -5.507 -30.165 1.00 93.06 782 CYS A C 1
ATOM 6189 O O . CYS A 1 782 ? 29.181 -5.957 -31.117 1.00 93.06 782 CYS A O 1
ATOM 6191 N N . ILE A 1 783 ? 28.095 -4.244 -30.144 1.00 91.94 783 ILE A N 1
ATOM 6192 C CA . ILE A 1 783 ? 28.297 -3.286 -31.245 1.00 91.94 783 ILE A CA 1
ATOM 6193 C C . ILE A 1 783 ? 29.794 -3.042 -31.479 1.00 91.94 783 ILE A C 1
ATOM 6195 O O . ILE A 1 783 ? 30.243 -3.112 -32.622 1.00 91.94 783 ILE A O 1
ATOM 6199 N N . GLN A 1 784 ? 30.588 -2.829 -30.424 1.00 91.88 784 GLN A N 1
ATOM 6200 C CA . GLN A 1 784 ? 32.042 -2.648 -30.553 1.00 91.88 784 GLN A CA 1
ATOM 6201 C C . GLN A 1 784 ? 32.729 -3.890 -31.146 1.00 91.88 784 GLN A C 1
ATOM 6203 O O . GLN A 1 784 ? 33.570 -3.772 -32.039 1.00 91.88 784 GLN A O 1
ATOM 6208 N N . SER A 1 785 ? 32.319 -5.093 -30.727 1.00 93.44 785 SER A N 1
ATOM 6209 C CA . SER A 1 785 ? 32.815 -6.354 -31.294 1.00 93.44 785 SER A CA 1
ATOM 6210 C C . SER A 1 785 ? 32.468 -6.508 -32.786 1.00 93.44 785 SER A C 1
ATOM 6212 O O . SER A 1 785 ? 33.313 -6.931 -33.580 1.00 93.44 785 SER A O 1
ATOM 6214 N N . LEU A 1 786 ? 31.258 -6.108 -33.199 1.00 92.62 786 LEU A N 1
ATOM 6215 C CA . LEU A 1 786 ? 30.833 -6.103 -34.605 1.00 92.62 786 LEU A CA 1
ATOM 6216 C C . LEU A 1 786 ? 31.592 -5.077 -35.459 1.00 92.62 786 LEU A C 1
ATOM 6218 O O . LEU A 1 786 ? 31.930 -5.380 -36.604 1.00 92.62 786 LEU A O 1
ATOM 6222 N N . LEU A 1 787 ? 31.892 -3.891 -34.919 1.00 92.19 787 LEU A N 1
ATOM 6223 C CA . LEU A 1 787 ? 32.708 -2.877 -35.595 1.00 92.19 787 LEU A CA 1
ATOM 6224 C C . LEU A 1 787 ? 34.139 -3.386 -35.832 1.00 92.19 787 LEU A C 1
ATOM 6226 O O . LEU A 1 787 ? 34.631 -3.323 -36.960 1.00 92.19 787 LEU A O 1
ATOM 6230 N N . GLY A 1 788 ? 34.767 -3.983 -34.812 1.00 90.25 788 GLY A N 1
ATOM 6231 C CA . GLY A 1 788 ? 36.090 -4.604 -34.936 1.00 90.25 788 GLY A CA 1
ATOM 6232 C C . GLY A 1 788 ? 36.127 -5.733 -35.974 1.00 90.25 788 GLY A C 1
ATOM 6233 O O . GLY A 1 788 ? 37.025 -5.769 -36.814 1.00 90.25 788 GLY A O 1
ATOM 6234 N N . ALA A 1 789 ? 35.115 -6.606 -35.989 1.00 90.44 789 ALA A N 1
ATOM 6235 C CA . ALA A 1 789 ? 34.986 -7.659 -36.999 1.00 90.44 789 ALA A CA 1
ATOM 6236 C C . ALA A 1 789 ? 34.785 -7.096 -38.420 1.00 90.44 789 ALA A C 1
ATOM 6238 O O . ALA A 1 789 ? 35.434 -7.554 -39.363 1.00 90.44 789 ALA A O 1
ATOM 6239 N N . SER A 1 790 ? 33.946 -6.066 -38.574 1.00 91.62 790 SER A N 1
ATOM 6240 C CA . SER A 1 790 ? 33.721 -5.353 -39.839 1.00 91.62 790 SER A CA 1
ATOM 6241 C C . SER A 1 790 ? 35.011 -4.745 -40.400 1.00 91.62 790 SER A C 1
ATOM 6243 O O . SER A 1 790 ? 35.302 -4.890 -41.591 1.00 91.62 790 SER A O 1
ATOM 6245 N N . GLU A 1 791 ? 35.828 -4.110 -39.555 1.00 90.38 791 GLU A N 1
ATOM 6246 C CA . GLU A 1 791 ? 37.154 -3.621 -39.947 1.00 90.38 791 GLU A CA 1
ATOM 6247 C C . GLU A 1 791 ? 38.096 -4.754 -40.372 1.00 90.38 791 GLU A C 1
ATOM 6249 O O . GLU A 1 791 ? 38.792 -4.622 -41.379 1.00 90.38 791 GLU A O 1
ATOM 6254 N N . SER A 1 792 ? 38.133 -5.864 -39.630 1.00 88.50 792 SER A N 1
ATOM 6255 C CA . SER A 1 792 ? 38.983 -7.015 -39.956 1.00 88.50 792 SER A CA 1
ATOM 6256 C C . SER A 1 792 ? 38.601 -7.661 -41.292 1.00 88.50 792 SER A C 1
ATOM 6258 O O . SER A 1 792 ? 39.481 -7.949 -42.101 1.00 88.50 792 SER A O 1
ATOM 6260 N N . ILE A 1 793 ? 37.304 -7.821 -41.575 1.00 89.12 793 ILE A N 1
ATOM 6261 C CA . ILE A 1 793 ? 36.809 -8.309 -42.874 1.00 89.12 793 ILE A CA 1
ATOM 6262 C C . ILE A 1 793 ? 37.167 -7.311 -43.988 1.00 89.12 793 ILE A C 1
ATOM 6264 O O . ILE A 1 793 ? 37.684 -7.715 -45.030 1.00 89.12 793 ILE A O 1
ATOM 6268 N N . SER A 1 794 ? 36.995 -6.006 -43.742 1.00 88.50 794 SER A N 1
ATOM 6269 C CA . SER A 1 794 ? 37.341 -4.943 -44.702 1.00 88.50 794 SER A CA 1
ATOM 6270 C C . SER A 1 794 ? 38.828 -4.924 -45.075 1.00 88.50 794 SER A C 1
ATOM 6272 O O . SER A 1 794 ? 39.162 -4.612 -46.215 1.00 88.50 794 SER A O 1
ATOM 6274 N N . LYS A 1 795 ? 39.716 -5.263 -44.128 1.00 87.06 795 LYS A N 1
ATOM 6275 C CA . LYS A 1 795 ? 41.174 -5.356 -44.328 1.00 87.06 795 LYS A CA 1
ATOM 6276 C C . LYS A 1 795 ? 41.595 -6.646 -45.047 1.00 87.06 795 LYS A C 1
ATOM 6278 O O . LYS A 1 795 ? 42.571 -6.623 -45.788 1.00 87.06 795 LYS A O 1
ATOM 6283 N N . ASN A 1 796 ? 40.866 -7.747 -44.846 1.00 85.12 796 ASN A N 1
ATOM 6284 C CA . ASN A 1 796 ? 41.235 -9.076 -45.353 1.00 85.12 796 ASN A CA 1
ATOM 6285 C C . ASN A 1 796 ? 40.612 -9.441 -46.716 1.00 85.12 796 ASN A C 1
ATOM 6287 O O . ASN A 1 796 ? 41.138 -10.319 -47.401 1.00 85.12 796 ASN A O 1
ATOM 6291 N N . LYS A 1 797 ? 39.468 -8.846 -47.081 1.00 83.88 797 LYS A N 1
ATOM 6292 C CA . LYS A 1 797 ? 38.660 -9.226 -48.258 1.00 83.88 797 LYS A CA 1
ATOM 6293 C C . LYS A 1 797 ? 38.279 -8.001 -49.090 1.00 83.88 797 LYS A C 1
ATOM 6295 O O . LYS A 1 797 ? 39.062 -7.572 -49.933 1.00 83.88 797 LYS A O 1
ATOM 6300 N N . THR A 1 798 ? 37.098 -7.425 -48.862 1.00 85.44 798 THR A N 1
ATOM 6301 C CA . THR A 1 798 ? 36.686 -6.152 -49.466 1.00 85.44 798 THR A CA 1
ATOM 6302 C C . THR A 1 798 ? 35.953 -5.280 -48.450 1.00 85.44 798 THR A C 1
ATOM 6304 O O . THR A 1 798 ? 35.303 -5.766 -47.525 1.00 85.44 798 THR A O 1
ATOM 6307 N N . GLN A 1 799 ? 36.010 -3.963 -48.650 1.00 86.19 799 GLN A N 1
ATOM 6308 C CA . GLN A 1 799 ? 35.294 -2.997 -47.812 1.00 86.19 799 GLN A CA 1
ATOM 6309 C C . GLN A 1 799 ? 33.760 -3.111 -47.942 1.00 86.19 799 GLN A C 1
ATOM 6311 O O . GLN A 1 799 ? 33.036 -2.760 -47.012 1.00 86.19 799 GLN A O 1
ATOM 6316 N N . ILE A 1 800 ? 33.267 -3.645 -49.068 1.00 86.38 800 ILE A N 1
ATOM 6317 C CA . ILE A 1 800 ? 31.841 -3.931 -49.290 1.00 86.38 800 ILE A CA 1
ATOM 6318 C C . ILE A 1 800 ? 31.394 -5.087 -48.388 1.00 86.38 800 ILE A C 1
ATOM 6320 O O . ILE A 1 800 ? 30.381 -4.970 -47.702 1.00 86.38 800 ILE A O 1
ATOM 6324 N N . ASP A 1 801 ? 32.179 -6.165 -48.330 1.00 87.19 801 ASP A N 1
ATOM 6325 C CA . ASP A 1 801 ? 31.890 -7.349 -47.511 1.00 87.19 801 ASP A CA 1
ATOM 6326 C C . ASP A 1 801 ? 31.863 -7.027 -46.007 1.00 87.19 801 ASP A C 1
ATOM 6328 O O . ASP A 1 801 ? 31.033 -7.568 -45.274 1.00 87.19 801 ASP A O 1
ATOM 6332 N N . GLY A 1 802 ? 32.724 -6.111 -45.545 1.00 88.25 802 GLY A N 1
ATOM 6333 C CA . GLY A 1 802 ? 32.711 -5.603 -44.168 1.00 88.25 802 GLY A CA 1
ATOM 6334 C C . GLY A 1 802 ? 31.477 -4.746 -43.856 1.00 88.25 802 GLY A C 1
ATOM 6335 O O . GLY A 1 802 ? 30.768 -5.011 -42.885 1.00 88.25 802 GLY A O 1
ATOM 6336 N N . GLN A 1 803 ? 31.155 -3.772 -44.715 1.00 90.12 803 GLN A N 1
ATOM 6337 C CA . GLN A 1 803 ? 29.960 -2.929 -44.551 1.00 90.12 803 GLN A CA 1
ATOM 6338 C C . GLN A 1 803 ? 28.663 -3.753 -44.563 1.00 90.12 803 GLN A C 1
ATOM 6340 O O . GLN A 1 803 ? 27.793 -3.552 -43.715 1.00 90.12 803 GLN A O 1
ATOM 6345 N N . LEU A 1 804 ? 28.540 -4.722 -45.475 1.00 89.44 804 LEU A N 1
ATOM 6346 C CA . LEU A 1 804 ? 27.373 -5.602 -45.546 1.00 89.44 804 LEU A CA 1
ATOM 6347 C C . LEU A 1 804 ? 27.324 -6.612 -44.386 1.00 89.44 804 LEU A C 1
ATOM 6349 O O . LEU A 1 804 ? 26.232 -6.898 -43.891 1.00 89.44 804 LEU A O 1
ATOM 6353 N N . PHE A 1 805 ? 28.470 -7.095 -43.887 1.00 91.12 805 PHE A N 1
ATOM 6354 C CA . PHE A 1 805 ? 28.541 -7.882 -42.647 1.00 91.12 805 PHE A CA 1
ATOM 6355 C C . PHE A 1 805 ? 27.977 -7.101 -41.451 1.00 91.12 805 PHE A C 1
ATOM 6357 O O . PHE A 1 805 ? 27.173 -7.650 -40.689 1.00 91.12 805 PHE A O 1
ATOM 6364 N N . LEU A 1 806 ? 28.367 -5.830 -41.303 1.00 92.06 806 LEU A N 1
ATOM 6365 C CA . LEU A 1 806 ? 27.931 -4.962 -40.209 1.00 92.06 806 LEU A CA 1
ATOM 6366 C C . LEU A 1 806 ? 26.428 -4.670 -40.289 1.00 92.06 806 LEU A C 1
ATOM 6368 O O . LEU A 1 806 ? 25.713 -4.863 -39.306 1.00 92.06 806 LEU A O 1
ATOM 6372 N N . ILE A 1 807 ? 25.932 -4.275 -41.467 1.00 90.94 807 ILE A N 1
ATOM 6373 C CA . ILE A 1 807 ? 24.503 -4.009 -41.698 1.00 90.94 807 ILE A CA 1
ATOM 6374 C C . ILE A 1 807 ? 23.669 -5.268 -41.413 1.00 90.94 807 ILE A C 1
ATOM 6376 O O . ILE A 1 807 ? 22.670 -5.179 -40.701 1.00 90.94 807 ILE A O 1
ATOM 6380 N N . LYS A 1 808 ? 24.101 -6.450 -41.882 1.00 88.31 808 LYS A N 1
ATOM 6381 C CA . LYS A 1 808 ? 23.424 -7.733 -41.615 1.00 88.31 808 LYS A CA 1
ATOM 6382 C C . LYS A 1 808 ? 23.296 -8.014 -40.114 1.00 88.31 808 LYS A C 1
ATOM 6384 O O . LYS A 1 808 ? 22.204 -8.317 -39.642 1.00 88.31 808 LYS A O 1
ATOM 6389 N N . HIS A 1 809 ? 24.385 -7.901 -39.354 1.00 89.38 809 HIS A N 1
ATOM 6390 C CA . HIS A 1 809 ? 24.367 -8.243 -37.929 1.00 89.38 809 HIS A CA 1
ATOM 6391 C C . HIS A 1 809 ? 23.669 -7.195 -37.056 1.00 89.38 809 HIS A C 1
ATOM 6393 O O . HIS A 1 809 ? 23.012 -7.574 -36.089 1.00 89.38 809 HIS A O 1
ATOM 6399 N N . LEU A 1 810 ? 23.724 -5.908 -37.413 1.00 90.44 810 LEU A N 1
ATOM 6400 C CA . LEU A 1 810 ? 22.943 -4.873 -36.730 1.00 90.44 810 LEU A CA 1
ATOM 6401 C C . LEU A 1 810 ? 21.437 -4.995 -37.022 1.00 90.44 810 LEU A C 1
ATOM 6403 O O . LEU A 1 810 ? 20.637 -4.752 -36.122 1.00 90.44 810 LEU A O 1
ATOM 6407 N N . LEU A 1 811 ? 21.035 -5.434 -38.223 1.00 87.31 811 LEU A N 1
ATOM 6408 C CA . LEU A 1 811 ? 19.639 -5.786 -38.523 1.00 87.31 811 LEU A CA 1
ATOM 6409 C C . LEU A 1 811 ? 19.159 -6.984 -37.691 1.00 87.31 811 LEU A C 1
ATOM 6411 O O . LEU A 1 811 ? 18.093 -6.903 -37.086 1.00 87.31 811 LEU A O 1
ATOM 6415 N N . ILE A 1 812 ? 19.954 -8.059 -37.605 1.00 84.81 812 ILE A N 1
ATOM 6416 C CA . ILE A 1 812 ? 19.637 -9.225 -36.759 1.00 84.81 812 ILE A CA 1
ATOM 6417 C C . ILE A 1 812 ? 19.509 -8.798 -35.292 1.00 84.81 812 ILE A C 1
ATOM 6419 O O . ILE A 1 812 ? 18.507 -9.110 -34.655 1.00 84.81 812 ILE A O 1
ATOM 6423 N N . LEU A 1 813 ? 20.477 -8.040 -34.763 1.00 86.38 813 LEU A N 1
ATOM 6424 C CA . LEU A 1 813 ? 20.448 -7.570 -33.377 1.00 86.38 813 LEU A CA 1
ATOM 6425 C C . LEU A 1 813 ? 19.196 -6.725 -33.098 1.00 86.38 813 LEU A C 1
ATOM 6427 O O . LEU A 1 813 ? 18.501 -6.977 -32.120 1.00 86.38 813 LEU A O 1
ATOM 6431 N N . ARG A 1 814 ? 18.872 -5.778 -33.987 1.00 86.00 814 ARG A N 1
ATOM 6432 C CA . ARG A 1 814 ? 17.685 -4.910 -33.914 1.00 86.00 814 ARG A CA 1
ATOM 6433 C C . ARG A 1 814 ? 16.364 -5.681 -33.878 1.00 86.00 814 ARG A C 1
ATOM 6435 O O . ARG A 1 814 ? 15.455 -5.274 -33.156 1.00 86.00 814 ARG A O 1
ATOM 6442 N N . GLU A 1 815 ? 16.251 -6.749 -34.661 1.00 83.62 815 GLU A N 1
ATOM 6443 C CA . GLU A 1 815 ? 15.042 -7.574 -34.719 1.00 83.62 815 GLU A CA 1
ATOM 6444 C C . GLU A 1 815 ? 14.930 -8.481 -33.485 1.00 83.62 815 GLU A C 1
ATOM 6446 O O . GLU A 1 815 ? 13.876 -8.580 -32.868 1.00 83.62 815 GLU A O 1
ATOM 6451 N N . GLN A 1 816 ? 16.036 -9.092 -33.056 1.00 82.12 816 GLN A N 1
ATOM 6452 C CA . GLN A 1 816 ? 16.044 -10.010 -31.913 1.00 82.12 816 GLN A CA 1
ATOM 6453 C C . GLN A 1 816 ? 15.899 -9.302 -30.553 1.00 82.12 816 GLN A C 1
ATOM 6455 O O . GLN A 1 816 ? 15.441 -9.921 -29.596 1.00 82.12 816 GLN A O 1
ATOM 6460 N N . ILE A 1 817 ? 16.201 -8.000 -30.454 1.00 81.12 817 ILE A N 1
ATOM 6461 C CA . ILE A 1 817 ? 15.842 -7.186 -29.277 1.00 81.12 817 ILE A CA 1
ATOM 6462 C C . ILE A 1 817 ? 14.378 -6.695 -29.293 1.00 81.12 817 ILE A C 1
ATOM 6464 O O . ILE A 1 817 ? 13.975 -5.942 -28.403 1.00 81.12 817 ILE A O 1
ATOM 6468 N N . ALA A 1 818 ? 13.562 -7.078 -30.284 1.00 74.69 818 ALA A N 1
ATOM 6469 C CA . ALA A 1 818 ? 12.191 -6.584 -30.394 1.00 74.69 818 ALA A CA 1
ATOM 6470 C C . ALA A 1 818 ? 11.229 -7.027 -29.269 1.00 74.69 818 ALA A C 1
ATOM 6472 O O . ALA A 1 818 ? 10.482 -6.174 -28.787 1.00 74.69 818 ALA A O 1
ATOM 6473 N N . PRO A 1 819 ? 11.253 -8.282 -28.774 1.00 71.19 819 PRO A N 1
ATOM 6474 C CA . PRO A 1 819 ? 10.337 -8.717 -27.713 1.00 71.19 819 PRO A CA 1
ATOM 6475 C C . PRO A 1 819 ? 10.462 -7.925 -26.399 1.00 71.19 819 PRO A C 1
ATOM 6477 O O . PRO A 1 819 ? 9.470 -7.718 -25.709 1.00 71.19 819 PRO A O 1
ATOM 6480 N N . PHE A 1 820 ? 11.653 -7.412 -26.075 1.00 69.31 820 PHE A N 1
ATOM 6481 C CA . PHE A 1 820 ? 11.948 -6.724 -24.807 1.00 69.31 820 PHE A CA 1
ATOM 6482 C C . PHE A 1 820 ? 11.657 -5.200 -24.835 1.00 69.31 820 PHE A C 1
ATOM 6484 O O . PHE A 1 820 ? 12.181 -4.431 -24.024 1.00 69.31 820 PHE A O 1
ATOM 6491 N N . HIS A 1 821 ? 10.860 -4.725 -25.802 1.00 55.84 821 HIS A N 1
ATOM 6492 C CA . HIS A 1 821 ? 10.691 -3.301 -26.144 1.00 55.84 821 HIS A CA 1
ATOM 6493 C C . HIS A 1 821 ? 10.295 -2.358 -24.997 1.00 55.84 821 HIS A C 1
ATOM 6495 O O . HIS A 1 821 ? 10.624 -1.174 -25.053 1.00 55.84 821 HIS A O 1
ATOM 6501 N N . THR A 1 822 ? 9.590 -2.837 -23.975 1.00 50.06 822 THR A N 1
ATOM 6502 C CA . THR A 1 822 ? 9.145 -2.012 -22.842 1.00 50.06 822 THR A CA 1
ATOM 6503 C C . THR A 1 822 ? 10.277 -1.579 -21.913 1.00 50.06 822 THR A C 1
ATOM 6505 O O . THR A 1 822 ? 10.075 -0.673 -21.100 1.00 50.06 822 THR A O 1
ATOM 6508 N N . GLU A 1 823 ? 11.453 -2.212 -21.977 1.00 54.91 823 GLU A N 1
ATOM 6509 C CA . GLU A 1 823 ? 12.372 -2.203 -20.836 1.00 54.91 823 GLU A CA 1
ATOM 6510 C C . GLU A 1 823 ? 13.749 -1.593 -21.088 1.00 54.91 823 GLU A C 1
ATOM 6512 O O . GLU A 1 823 ? 14.350 -1.157 -20.119 1.00 54.91 823 GLU A O 1
ATOM 6517 N N . PHE A 1 824 ? 14.204 -1.376 -22.324 1.00 58.06 824 PHE A N 1
ATOM 6518 C CA . PHE A 1 824 ? 15.526 -0.768 -22.592 1.00 58.06 824 PHE A CA 1
ATOM 6519 C C . PHE A 1 824 ? 15.644 0.759 -22.378 1.00 58.06 824 PHE A C 1
ATOM 6521 O O . PHE A 1 824 ? 16.654 1.350 -22.757 1.00 58.06 824 PHE A O 1
ATOM 6528 N N . THR A 1 825 ? 14.638 1.429 -21.805 1.00 49.97 825 THR A N 1
ATOM 6529 C CA . THR A 1 825 ? 14.636 2.895 -21.627 1.00 49.97 825 THR A CA 1
ATOM 6530 C C . THR A 1 825 ? 15.185 3.327 -20.262 1.00 49.97 825 THR A C 1
ATOM 6532 O O . THR A 1 825 ? 14.443 3.363 -19.275 1.00 49.97 825 THR A O 1
ATOM 6535 N N . ILE A 1 826 ? 16.461 3.704 -20.219 1.00 53.56 826 ILE A N 1
ATOM 6536 C CA . ILE A 1 826 ? 17.152 4.249 -19.042 1.00 53.56 826 ILE A CA 1
ATOM 6537 C C . ILE A 1 826 ? 16.849 5.743 -18.894 1.00 53.56 826 ILE A C 1
ATOM 6539 O O . ILE A 1 826 ? 16.833 6.487 -19.874 1.00 53.56 826 ILE A O 1
ATOM 6543 N N . LYS A 1 827 ? 16.646 6.199 -17.653 1.00 54.34 827 LYS A N 1
ATOM 6544 C CA . LYS A 1 827 ? 16.584 7.625 -17.297 1.00 54.34 827 LYS A CA 1
ATOM 6545 C C . LYS A 1 827 ? 17.963 8.117 -16.850 1.00 54.34 827 LYS A C 1
ATOM 6547 O O . LYS A 1 827 ? 18.273 8.074 -15.662 1.00 54.34 827 LYS A O 1
ATOM 6552 N N . GLU A 1 828 ? 18.770 8.633 -17.772 1.00 55.88 828 GLU A N 1
ATOM 6553 C CA . GLU A 1 828 ? 19.969 9.387 -17.395 1.00 55.88 828 GLU A CA 1
ATOM 6554 C C . GLU A 1 828 ? 19.575 10.824 -17.031 1.00 55.88 828 GLU A C 1
ATOM 6556 O O . GLU A 1 828 ? 18.987 11.558 -17.830 1.00 55.88 828 GLU A O 1
ATOM 6561 N N . ILE A 1 829 ? 19.887 11.241 -15.804 1.00 58.03 829 ILE A N 1
ATOM 6562 C CA . ILE A 1 829 ? 19.653 12.608 -15.333 1.00 58.03 829 ILE A CA 1
ATOM 6563 C C . ILE A 1 829 ? 20.921 13.417 -15.612 1.00 58.03 829 ILE A C 1
ATOM 6565 O O . ILE A 1 829 ? 21.903 13.306 -14.881 1.00 58.03 829 ILE A O 1
ATOM 6569 N N . SER A 1 830 ? 20.906 14.228 -16.672 1.00 64.81 830 SER A N 1
ATOM 6570 C CA . SER A 1 830 ? 22.048 15.070 -17.051 1.00 64.81 830 SER A CA 1
ATOM 6571 C C . SER A 1 830 ? 21.726 16.562 -16.931 1.00 64.81 830 SER A C 1
ATOM 6573 O O . SER A 1 830 ? 20.567 16.979 -16.991 1.00 64.81 830 SER A O 1
ATOM 6575 N N . LEU A 1 831 ? 22.766 17.370 -16.732 1.00 68.44 831 LEU A N 1
ATOM 6576 C CA . LEU A 1 831 ? 22.662 18.806 -16.490 1.00 68.44 831 LEU A CA 1
ATOM 6577 C C . LEU A 1 831 ? 22.949 19.570 -17.797 1.00 68.44 831 LEU A C 1
ATOM 6579 O O . LEU A 1 831 ? 24.107 19.675 -18.205 1.00 68.44 831 LEU A O 1
ATOM 6583 N N . ASP A 1 832 ? 21.923 20.094 -18.480 1.00 68.25 832 ASP A N 1
ATOM 6584 C CA . ASP A 1 832 ? 22.104 20.721 -19.801 1.00 68.25 832 ASP A CA 1
ATOM 6585 C C . ASP A 1 832 ? 22.601 22.170 -19.689 1.00 68.25 832 ASP A C 1
ATOM 6587 O O . ASP A 1 832 ? 21.864 23.150 -19.825 1.00 68.25 832 ASP A O 1
ATOM 6591 N N . LEU A 1 833 ? 23.910 22.293 -19.472 1.00 75.69 833 LEU A N 1
ATOM 6592 C CA . LEU A 1 833 ? 24.630 23.560 -19.346 1.00 75.69 833 LEU A CA 1
ATOM 6593 C C . LEU A 1 833 ? 24.632 24.426 -20.620 1.00 75.69 833 LEU A C 1
ATOM 6595 O O . LEU A 1 833 ? 25.187 25.523 -20.580 1.00 75.69 833 LEU A O 1
ATOM 6599 N N . LYS A 1 834 ? 24.034 24.004 -21.747 1.00 75.00 834 LYS A N 1
ATOM 6600 C CA . LYS A 1 834 ? 24.025 24.804 -22.989 1.00 75.00 834 LYS A CA 1
ATOM 6601 C C . LYS A 1 834 ? 23.369 26.168 -22.791 1.00 75.00 834 LYS A C 1
ATOM 6603 O O . LYS A 1 834 ? 23.957 27.165 -23.191 1.00 75.00 834 LYS A O 1
ATOM 6608 N N . LYS A 1 835 ? 22.215 26.234 -22.111 1.00 72.50 835 LYS A N 1
ATOM 6609 C CA . LYS A 1 835 ? 21.540 27.512 -21.806 1.00 72.50 835 LYS A CA 1
ATOM 6610 C C . LYS A 1 835 ? 22.430 28.433 -20.969 1.00 72.50 835 LYS A C 1
ATOM 6612 O O . LYS A 1 835 ? 22.697 29.561 -21.376 1.00 72.50 835 LYS A O 1
ATOM 6617 N N . THR A 1 836 ? 22.958 27.923 -19.855 1.00 74.88 836 THR A N 1
ATOM 6618 C CA . THR A 1 836 ? 23.877 28.641 -18.957 1.00 74.88 836 THR A CA 1
ATOM 6619 C C . THR A 1 836 ? 25.121 29.146 -19.690 1.00 74.88 836 THR A C 1
ATOM 6621 O O . THR A 1 836 ? 25.498 30.307 -19.545 1.00 74.88 836 THR A O 1
ATOM 6624 N N . ARG A 1 837 ? 25.737 28.297 -20.524 1.00 77.94 837 ARG A N 1
ATOM 6625 C CA . ARG A 1 837 ? 26.913 28.623 -21.341 1.00 77.94 837 ARG A CA 1
ATOM 6626 C C . ARG A 1 837 ? 26.599 29.718 -22.357 1.00 77.94 837 ARG A C 1
ATOM 6628 O O . ARG A 1 837 ? 27.336 30.694 -22.447 1.00 77.94 837 ARG A O 1
ATOM 6635 N N . ASP A 1 838 ? 25.514 29.577 -23.108 1.00 74.44 838 ASP A N 1
ATOM 6636 C CA . ASP A 1 838 ? 25.181 30.492 -24.201 1.00 74.44 838 ASP A CA 1
ATOM 6637 C C . ASP A 1 838 ? 24.713 31.856 -23.658 1.00 74.44 838 ASP A C 1
ATOM 6639 O O . ASP A 1 838 ? 25.048 32.896 -24.227 1.00 74.44 838 ASP A O 1
ATOM 6643 N N . ALA A 1 839 ? 24.049 31.881 -22.496 1.00 68.94 839 ALA A N 1
ATOM 6644 C CA . ALA A 1 839 ? 23.769 33.104 -21.744 1.00 68.94 839 ALA A CA 1
ATOM 6645 C C . ALA A 1 839 ? 25.050 33.757 -21.177 1.00 68.94 839 ALA A C 1
ATOM 6647 O O . ALA A 1 839 ? 25.214 34.974 -21.282 1.00 68.94 839 ALA A O 1
ATOM 6648 N N . ALA A 1 840 ? 26.010 32.977 -20.667 1.00 71.12 840 ALA A N 1
ATOM 6649 C CA . ALA A 1 840 ? 27.311 33.502 -20.243 1.00 71.12 840 ALA A CA 1
ATOM 6650 C C . ALA A 1 840 ? 28.119 34.095 -21.418 1.00 71.12 840 ALA A C 1
ATOM 6652 O O . ALA A 1 840 ? 28.729 35.154 -21.275 1.00 71.12 840 ALA A O 1
ATOM 6653 N N . PHE A 1 841 ? 28.070 33.490 -22.612 1.00 73.94 841 PHE A N 1
ATOM 6654 C CA . PHE A 1 841 ? 28.691 34.062 -23.816 1.00 73.94 841 PHE A CA 1
ATOM 6655 C C . PHE A 1 841 ? 28.007 35.356 -24.298 1.00 73.94 841 PHE A C 1
ATOM 6657 O O . PHE A 1 841 ? 28.700 36.244 -24.796 1.00 73.94 841 PHE A O 1
ATOM 6664 N N . LYS A 1 842 ? 26.688 35.531 -24.103 1.00 68.31 842 LYS A N 1
ATOM 6665 C CA . LYS A 1 842 ? 26.005 36.828 -24.333 1.00 68.31 842 LYS A CA 1
ATOM 6666 C C . LYS A 1 842 ? 26.522 37.935 -23.397 1.00 68.31 842 LYS A C 1
ATOM 6668 O O . LYS A 1 842 ? 26.573 39.095 -23.808 1.00 68.31 842 LYS A O 1
ATOM 6673 N N . ILE A 1 843 ? 26.916 37.578 -22.170 1.00 68.88 843 ILE A N 1
ATOM 6674 C CA . ILE A 1 843 ? 27.505 38.486 -21.169 1.00 68.88 843 ILE A CA 1
ATOM 6675 C C . ILE A 1 843 ? 28.975 38.811 -21.483 1.00 68.88 843 ILE A C 1
ATOM 6677 O O . ILE A 1 843 ? 29.373 39.965 -21.350 1.00 68.88 843 ILE A O 1
ATOM 6681 N N . LEU A 1 844 ? 29.777 37.835 -21.929 1.00 68.25 844 LEU A N 1
ATOM 6682 C CA . LEU A 1 844 ? 31.200 38.043 -22.249 1.00 68.25 844 LEU A CA 1
ATOM 6683 C C . LEU A 1 844 ? 31.459 38.835 -23.545 1.00 68.25 844 LEU A C 1
ATOM 6685 O O . LEU A 1 844 ? 32.581 39.289 -23.764 1.00 68.25 844 LEU A O 1
ATOM 6689 N N . ASN A 1 845 ? 30.470 38.973 -24.429 1.00 70.56 845 ASN A N 1
ATOM 6690 C CA . ASN A 1 845 ? 30.660 39.599 -25.737 1.00 70.56 845 ASN A CA 1
ATOM 6691 C C . ASN A 1 845 ? 30.681 41.144 -25.619 1.00 70.56 845 ASN A C 1
ATOM 6693 O O . ASN A 1 845 ? 29.640 41.735 -25.323 1.00 70.56 845 ASN A O 1
ATOM 6697 N N . PRO A 1 846 ? 31.808 41.841 -25.883 1.00 58.62 846 PRO A N 1
ATOM 6698 C CA . PRO A 1 846 ? 31.993 43.251 -25.505 1.00 58.62 846 PRO A CA 1
ATOM 6699 C C . PRO A 1 846 ? 31.018 44.247 -26.160 1.00 58.62 846 PRO A C 1
ATOM 6701 O O . PRO A 1 846 ? 30.881 45.374 -25.688 1.00 58.62 846 PRO A O 1
ATOM 6704 N N . MET A 1 847 ? 30.292 43.845 -27.207 1.00 56.91 847 MET A N 1
ATOM 6705 C CA . MET A 1 847 ? 29.266 44.676 -27.852 1.00 56.91 847 MET A CA 1
ATOM 6706 C C . MET A 1 847 ? 27.951 44.796 -27.051 1.00 56.91 847 MET A C 1
ATOM 6708 O O . MET A 1 847 ? 27.117 45.640 -27.380 1.00 56.91 847 MET A O 1
ATOM 6712 N N . THR A 1 848 ? 27.728 43.990 -26.001 1.00 52.94 848 THR A N 1
ATOM 6713 C CA . THR A 1 848 ? 26.481 44.017 -25.201 1.00 52.94 848 THR A CA 1
ATOM 6714 C C . THR A 1 848 ? 26.549 44.915 -23.958 1.00 52.94 848 THR A C 1
ATOM 6716 O O . THR A 1 848 ? 25.501 45.263 -23.406 1.00 52.94 848 THR A O 1
ATOM 6719 N N . VAL A 1 849 ? 27.745 45.377 -23.569 1.00 54.94 849 VAL A N 1
ATOM 6720 C CA . VAL A 1 849 ? 28.013 46.231 -22.390 1.00 54.94 849 VAL A CA 1
ATOM 6721 C C . VAL A 1 849 ? 27.015 47.397 -22.193 1.00 54.94 849 VAL A C 1
ATOM 6723 O O . VAL A 1 849 ? 26.475 47.517 -21.090 1.00 54.94 849 VAL A O 1
ATOM 6726 N N . PRO A 1 850 ? 26.645 48.218 -23.204 1.00 55.31 850 PRO A N 1
ATOM 6727 C CA . PRO A 1 850 ? 25.697 49.330 -23.012 1.00 55.31 850 PRO A CA 1
ATOM 6728 C C . PRO A 1 850 ? 24.228 48.921 -22.742 1.00 55.31 850 PRO A C 1
ATOM 6730 O O . PRO A 1 850 ? 23.353 49.791 -22.661 1.00 55.31 850 PRO A O 1
ATOM 6733 N N . ARG A 1 851 ? 23.918 47.621 -22.602 1.00 54.56 851 ARG A N 1
ATOM 6734 C CA . ARG A 1 851 ? 22.592 47.120 -22.184 1.00 54.56 851 ARG A CA 1
ATOM 6735 C C . ARG A 1 851 ? 22.498 46.706 -20.710 1.00 54.56 851 ARG A C 1
ATOM 6737 O O . ARG A 1 851 ? 21.378 46.661 -20.208 1.00 54.56 851 ARG A O 1
ATOM 6744 N N . PHE A 1 852 ? 23.615 46.482 -20.008 1.00 53.94 852 PHE A N 1
ATOM 6745 C CA . PHE A 1 852 ? 23.642 45.937 -18.633 1.00 53.94 852 PHE A CA 1
ATOM 6746 C C . PHE A 1 852 ? 22.792 46.727 -17.619 1.00 53.94 852 PHE A C 1
ATOM 6748 O O . PHE A 1 852 ? 22.205 46.141 -16.714 1.00 53.94 852 PHE A O 1
ATOM 6755 N N . PHE A 1 853 ? 22.691 48.050 -17.777 1.00 55.62 853 PHE A N 1
ATOM 6756 C CA . PHE A 1 853 ? 22.005 48.940 -16.830 1.00 55.62 853 PHE A CA 1
ATOM 6757 C C . PHE A 1 853 ? 20.616 49.415 -17.295 1.00 55.62 853 PHE A C 1
ATOM 6759 O O . PHE A 1 853 ? 20.068 50.367 -16.741 1.00 55.62 853 PHE A O 1
ATOM 6766 N N . ARG A 1 854 ? 20.012 48.783 -18.314 1.00 51.25 854 ARG A N 1
ATOM 6767 C CA . ARG A 1 854 ? 18.651 49.133 -18.757 1.00 51.25 854 ARG A CA 1
ATOM 6768 C C . ARG A 1 854 ? 17.600 48.332 -17.980 1.00 51.25 854 ARG A C 1
ATOM 6770 O O . ARG A 1 854 ? 17.557 47.109 -18.066 1.00 51.25 854 ARG A O 1
ATOM 6777 N N . LEU A 1 855 ? 16.722 49.040 -17.267 1.00 54.69 855 LEU A N 1
ATOM 6778 C CA . LEU A 1 855 ? 15.587 48.505 -16.493 1.00 54.69 855 LEU A CA 1
ATOM 6779 C C . LEU A 1 855 ? 14.381 48.127 -17.384 1.00 54.69 855 LEU A C 1
ATOM 6781 O O . LEU A 1 855 ? 13.248 48.513 -17.118 1.00 54.69 855 LEU A O 1
ATOM 6785 N N . ASN A 1 856 ? 14.623 47.399 -18.475 1.00 58.09 856 ASN A N 1
ATOM 6786 C CA . ASN A 1 856 ? 13.575 46.857 -19.347 1.00 58.09 856 ASN A CA 1
ATOM 6787 C C . ASN A 1 856 ? 13.867 45.374 -19.642 1.00 58.09 856 ASN A C 1
ATOM 6789 O O . ASN A 1 856 ? 15.007 44.935 -19.504 1.00 58.09 856 ASN A O 1
ATOM 6793 N N . SER A 1 857 ? 12.851 44.621 -20.065 1.00 56.84 857 SER A N 1
ATOM 6794 C CA . SER A 1 857 ? 12.808 43.151 -20.166 1.00 56.84 857 SER A CA 1
ATOM 6795 C C . SER A 1 857 ? 13.938 42.478 -20.958 1.00 56.84 857 SER A C 1
ATOM 6797 O O . SER A 1 857 ? 14.149 41.283 -20.798 1.00 56.84 857 SER A O 1
ATOM 6799 N N . ASN A 1 858 ? 14.680 43.220 -21.783 1.00 56.00 858 ASN A N 1
ATOM 6800 C CA . ASN A 1 858 ? 15.761 42.707 -22.632 1.00 56.00 858 ASN A CA 1
ATOM 6801 C C . ASN A 1 858 ? 17.151 43.035 -22.045 1.00 56.00 858 ASN A C 1
ATOM 6803 O O . ASN A 1 858 ? 17.996 43.630 -22.725 1.00 56.00 858 ASN A O 1
ATOM 6807 N N . ASN A 1 859 ? 17.372 42.700 -20.770 1.00 65.88 859 ASN A N 1
ATOM 6808 C CA . ASN A 1 859 ? 18.653 42.876 -20.084 1.00 65.88 859 ASN A CA 1
ATOM 6809 C C . ASN A 1 859 ? 19.345 41.518 -19.887 1.00 65.88 859 ASN A C 1
ATOM 6811 O O . ASN A 1 859 ? 18.853 40.678 -19.136 1.00 65.88 859 ASN A O 1
ATOM 6815 N N . ALA A 1 860 ? 20.513 41.339 -20.513 1.00 61.91 860 ALA A N 1
ATOM 6816 C CA . ALA A 1 860 ? 21.262 40.079 -20.530 1.00 61.91 860 ALA A CA 1
ATOM 6817 C C . ALA A 1 860 ? 21.632 39.543 -19.130 1.00 61.91 860 ALA A C 1
ATOM 6819 O O . ALA A 1 860 ? 21.799 38.339 -18.956 1.00 61.91 860 ALA A O 1
ATOM 6820 N N . LEU A 1 861 ? 21.736 40.414 -18.119 1.00 63.78 861 LEU A N 1
ATOM 6821 C CA . LEU A 1 861 ? 22.030 40.002 -16.743 1.00 63.78 861 LEU A CA 1
ATOM 6822 C C . LEU A 1 861 ? 20.785 39.442 -16.026 1.00 63.78 861 LEU A C 1
ATOM 6824 O O . LEU A 1 861 ? 20.900 38.520 -15.223 1.00 63.78 861 LEU A O 1
ATOM 6828 N N . ILE A 1 862 ? 19.590 39.935 -16.371 1.00 67.75 862 ILE A N 1
ATOM 6829 C CA . ILE A 1 862 ? 18.307 39.363 -15.924 1.00 67.75 862 ILE A CA 1
ATOM 6830 C C . ILE A 1 862 ? 18.017 38.067 -16.697 1.00 67.75 862 ILE A C 1
ATOM 6832 O O . ILE A 1 862 ? 17.603 37.077 -16.105 1.00 67.75 862 ILE A O 1
ATOM 6836 N N . GLU A 1 863 ? 18.311 38.048 -17.998 1.00 67.12 863 GLU A N 1
ATOM 6837 C CA . GLU A 1 863 ? 18.238 36.865 -18.866 1.00 67.12 863 GLU A CA 1
ATOM 6838 C C . GLU A 1 863 ? 19.108 35.718 -18.317 1.00 67.12 863 GLU A C 1
ATOM 6840 O O . GLU A 1 863 ? 18.632 34.597 -18.185 1.00 67.12 863 GLU A O 1
ATOM 6845 N N . PHE A 1 864 ? 20.341 35.997 -17.875 1.00 70.62 864 PHE A N 1
ATOM 6846 C CA . PHE A 1 864 ? 21.198 35.007 -17.211 1.00 70.62 864 PHE A CA 1
ATOM 6847 C C . PHE A 1 864 ? 20.689 34.582 -15.821 1.00 70.62 864 PHE A C 1
ATOM 6849 O O . PHE A 1 864 ? 20.777 33.405 -15.482 1.00 70.62 864 PHE A O 1
ATOM 6856 N N . LEU A 1 865 ? 20.121 35.491 -15.020 1.00 65.75 865 LEU A N 1
ATOM 6857 C CA . LEU A 1 865 ? 19.552 35.140 -13.709 1.00 65.75 865 LEU A CA 1
ATOM 6858 C C . LEU A 1 865 ? 18.265 34.301 -13.797 1.00 65.75 865 LEU A C 1
ATOM 6860 O O . LEU A 1 865 ? 17.968 33.565 -12.858 1.00 65.75 865 LEU A O 1
ATOM 6864 N N . LEU A 1 866 ? 17.510 34.397 -14.897 1.00 65.44 866 LEU A N 1
ATOM 6865 C CA . LEU A 1 866 ? 16.278 33.633 -15.118 1.00 65.44 866 LEU A CA 1
ATOM 6866 C C . LEU A 1 866 ? 16.522 32.362 -15.952 1.00 65.44 866 LEU A C 1
ATOM 6868 O O . LEU A 1 866 ? 16.193 31.262 -15.511 1.00 65.44 866 LEU A O 1
ATOM 6872 N N . GLU A 1 867 ? 17.132 32.489 -17.134 1.00 61.66 867 GLU A N 1
ATOM 6873 C CA . GLU A 1 867 ? 17.340 31.391 -18.095 1.00 61.66 867 GLU A CA 1
ATOM 6874 C C . GLU A 1 867 ? 18.701 30.691 -17.966 1.00 61.66 867 GLU A C 1
ATOM 6876 O O . GLU A 1 867 ? 18.894 29.613 -18.527 1.00 61.66 867 GLU A O 1
ATOM 6881 N N . GLY A 1 868 ? 19.655 31.281 -17.239 1.00 60.25 868 GLY A N 1
ATOM 6882 C CA . GLY A 1 868 ? 20.967 30.678 -16.983 1.00 60.25 868 GLY A CA 1
ATOM 6883 C C . GLY A 1 868 ? 20.951 29.597 -15.900 1.00 60.25 868 GLY A C 1
ATOM 6884 O O . GLY A 1 868 ? 21.977 28.951 -15.678 1.00 60.25 868 GLY A O 1
ATOM 6885 N N . THR A 1 869 ? 19.810 29.362 -15.244 1.00 66.69 869 THR A N 1
ATOM 6886 C CA . THR A 1 869 ? 19.642 28.235 -14.318 1.00 66.69 869 THR A CA 1
ATOM 6887 C C . THR A 1 869 ? 19.828 26.902 -15.067 1.00 66.69 869 THR A C 1
ATOM 6889 O O . THR A 1 869 ? 19.272 26.722 -16.153 1.00 66.69 86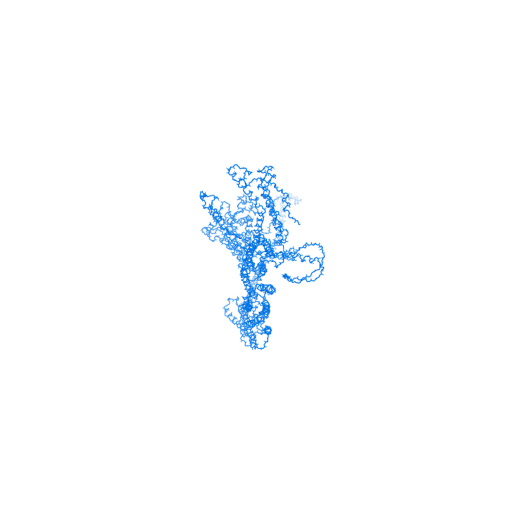9 THR A O 1
ATOM 6892 N N . PRO A 1 870 ? 20.648 25.966 -14.552 1.00 64.75 870 PRO A N 1
ATOM 6893 C CA . PRO A 1 870 ? 20.958 24.739 -15.277 1.00 64.75 870 PRO A CA 1
ATOM 6894 C C . PRO A 1 870 ? 19.746 23.799 -15.298 1.00 64.75 870 PRO A C 1
ATOM 6896 O O . PRO A 1 870 ? 19.339 23.267 -14.265 1.00 64.75 870 PRO A O 1
ATOM 6899 N N . GLU A 1 871 ? 19.175 23.571 -16.483 1.00 64.69 871 GLU A N 1
ATOM 6900 C CA . GLU A 1 871 ? 18.059 22.638 -16.644 1.00 64.69 871 GLU A CA 1
ATOM 6901 C C . GLU A 1 871 ? 18.526 21.193 -16.441 1.00 64.69 871 GLU A C 1
ATOM 6903 O O . GLU A 1 871 ? 19.326 20.657 -17.212 1.00 64.69 871 GLU A O 1
ATOM 6908 N N . ILE A 1 872 ? 17.965 20.541 -15.423 1.00 64.62 872 ILE A N 1
ATOM 6909 C CA . ILE A 1 872 ? 18.027 19.089 -15.273 1.00 64.62 872 ILE A CA 1
ATOM 6910 C C . ILE A 1 872 ? 17.164 18.480 -16.382 1.00 64.62 872 ILE A C 1
ATOM 6912 O O . ILE A 1 872 ? 15.950 18.690 -16.413 1.00 64.62 872 ILE A O 1
ATOM 6916 N N . ARG A 1 873 ? 17.780 17.729 -17.299 1.00 53.56 873 ARG A N 1
ATOM 6917 C CA . ARG A 1 873 ? 17.084 17.063 -18.404 1.00 53.56 873 ARG A CA 1
ATOM 6918 C C . ARG A 1 873 ? 17.182 15.552 -18.249 1.00 53.56 873 ARG A C 1
ATOM 6920 O O . ARG A 1 873 ? 18.272 14.981 -18.267 1.00 53.56 873 ARG A O 1
ATOM 6927 N N . GLU A 1 874 ? 16.019 14.914 -18.120 1.00 55.22 874 GLU A N 1
ATOM 6928 C CA . GLU A 1 874 ? 15.887 13.461 -18.215 1.00 55.22 874 GLU A CA 1
ATOM 6929 C C . GLU A 1 874 ? 16.151 13.029 -19.664 1.00 55.22 874 GLU A C 1
ATOM 6931 O O . GLU A 1 874 ? 15.297 13.174 -20.544 1.00 55.22 874 GLU A O 1
ATOM 6936 N N . HIS A 1 875 ? 17.341 12.497 -19.924 1.00 56.47 875 HIS A N 1
ATOM 6937 C CA . HIS A 1 875 ? 17.656 11.854 -21.186 1.00 56.47 875 HIS A CA 1
ATOM 6938 C C . HIS A 1 875 ? 17.228 10.389 -21.117 1.00 56.47 875 HIS A C 1
ATOM 6940 O O . HIS A 1 875 ? 17.821 9.571 -20.418 1.00 56.47 875 HIS A O 1
ATOM 6946 N N . TYR A 1 876 ? 16.175 10.071 -21.870 1.00 57.28 876 TYR A N 1
ATOM 6947 C CA . TYR A 1 876 ? 15.705 8.704 -22.075 1.00 57.28 876 TYR A CA 1
ATOM 6948 C C . TYR A 1 876 ? 16.643 8.001 -23.057 1.00 57.28 876 TYR A C 1
ATOM 6950 O O . TYR A 1 876 ? 16.370 7.945 -24.265 1.00 57.28 876 TYR A O 1
ATOM 6958 N N . LEU A 1 877 ? 17.778 7.526 -22.540 1.00 60.03 877 LEU A N 1
ATOM 6959 C CA . LEU A 1 877 ? 18.690 6.684 -23.295 1.00 60.03 877 LEU A CA 1
ATOM 6960 C C . LEU A 1 877 ? 17.996 5.345 -23.550 1.00 60.03 877 LEU A C 1
ATOM 6962 O O . LEU A 1 877 ? 17.349 4.775 -22.676 1.00 60.03 877 LEU A O 1
ATOM 6966 N N . ASP A 1 878 ? 18.067 4.880 -24.786 1.00 69.75 878 ASP A N 1
ATOM 6967 C CA . ASP A 1 878 ? 17.314 3.724 -25.249 1.00 69.75 878 ASP A CA 1
ATOM 6968 C C . ASP A 1 878 ? 18.258 2.880 -26.090 1.00 69.75 878 ASP A C 1
ATOM 6970 O O . ASP A 1 878 ? 18.693 3.314 -27.162 1.00 69.75 878 ASP A O 1
ATOM 6974 N N . SER A 1 879 ? 18.599 1.694 -25.587 1.00 73.06 879 SER A N 1
ATOM 6975 C CA . SER A 1 879 ? 19.572 0.799 -26.220 1.00 73.06 879 SER A CA 1
ATOM 6976 C C . SER A 1 879 ? 19.157 0.421 -27.647 1.00 73.06 879 SER A C 1
ATOM 6978 O O . SER A 1 879 ? 20.013 0.276 -28.520 1.00 73.06 879 SER A O 1
ATOM 6980 N N . LYS A 1 880 ? 17.847 0.367 -27.940 1.00 76.31 880 LYS A N 1
ATOM 6981 C CA . LYS A 1 880 ? 17.336 0.168 -29.303 1.00 76.31 880 LYS A CA 1
ATOM 6982 C C . LYS A 1 880 ? 17.650 1.366 -30.200 1.00 76.31 880 LYS A C 1
ATOM 6984 O O . LYS A 1 880 ? 18.091 1.164 -31.328 1.00 76.31 880 LYS A O 1
ATOM 6989 N N . LYS A 1 881 ? 17.489 2.603 -29.708 1.00 81.38 881 LYS A N 1
ATOM 6990 C CA . LYS A 1 881 ? 17.846 3.816 -30.473 1.00 81.38 881 LYS A CA 1
ATOM 6991 C C . LYS A 1 881 ? 19.341 3.892 -30.777 1.00 81.38 881 LYS A C 1
ATOM 6993 O O . LYS A 1 881 ? 19.701 4.502 -31.781 1.00 81.38 881 LYS A O 1
ATOM 6998 N N . ASP A 1 882 ? 20.203 3.306 -29.947 1.00 82.81 882 ASP A N 1
ATOM 6999 C CA . ASP A 1 882 ? 21.640 3.265 -30.230 1.00 82.81 882 ASP A CA 1
ATOM 7000 C C . ASP A 1 882 ? 22.013 2.179 -31.256 1.00 82.81 882 ASP A C 1
ATOM 7002 O O . ASP A 1 882 ? 22.819 2.442 -32.149 1.00 82.81 882 ASP A O 1
ATOM 7006 N N . VAL A 1 883 ? 21.345 1.017 -31.240 1.00 86.94 883 VAL A N 1
ATOM 7007 C CA . VAL A 1 883 ? 21.424 0.036 -32.344 1.00 86.94 883 VAL A CA 1
ATOM 7008 C C . VAL A 1 883 ? 20.899 0.646 -33.654 1.00 86.94 883 VAL A C 1
ATOM 7010 O O . VAL A 1 883 ? 21.585 0.582 -34.672 1.00 86.94 883 VAL A O 1
ATOM 7013 N N . ASP A 1 884 ? 19.734 1.308 -33.635 1.00 87.12 884 ASP A N 1
ATOM 7014 C CA . ASP A 1 884 ? 19.167 2.029 -34.789 1.00 87.12 884 ASP A CA 1
ATOM 7015 C C . ASP A 1 884 ? 20.117 3.136 -35.299 1.00 87.12 884 ASP A C 1
ATOM 7017 O O . ASP A 1 884 ? 20.252 3.327 -36.509 1.00 87.12 884 ASP A O 1
ATOM 7021 N N . ARG A 1 885 ? 20.813 3.848 -34.399 1.00 89.81 885 ARG A N 1
ATOM 7022 C CA . ARG A 1 885 ? 21.816 4.878 -34.731 1.00 89.81 885 ARG A CA 1
ATOM 7023 C C . ARG A 1 885 ? 23.023 4.280 -35.452 1.00 89.81 885 ARG A C 1
ATOM 7025 O O . ARG A 1 885 ? 23.399 4.792 -36.506 1.00 89.81 885 ARG A O 1
ATOM 7032 N N . HIS A 1 886 ? 23.612 3.211 -34.917 1.00 90.38 886 HIS A N 1
ATOM 7033 C CA . HIS A 1 886 ? 24.761 2.541 -35.533 1.00 90.38 886 HIS A CA 1
ATOM 7034 C C . HIS A 1 886 ? 24.387 1.880 -36.867 1.00 90.38 886 HIS A C 1
ATOM 7036 O O . HIS A 1 886 ? 25.122 2.021 -37.845 1.00 90.38 886 HIS A O 1
ATOM 7042 N N . LEU A 1 887 ? 23.211 1.246 -36.951 1.00 90.88 887 LEU A N 1
ATOM 7043 C CA . LEU A 1 887 ? 22.677 0.690 -38.196 1.00 90.88 887 LEU A CA 1
ATOM 7044 C C . LEU A 1 887 ? 22.482 1.783 -39.253 1.00 90.88 887 LEU A C 1
ATOM 7046 O O . LEU A 1 887 ? 22.918 1.627 -40.393 1.00 90.88 887 LEU A O 1
ATOM 7050 N N . LYS A 1 888 ? 21.865 2.910 -38.877 1.00 90.75 888 LYS A N 1
ATOM 7051 C CA . LYS A 1 888 ? 21.682 4.049 -39.779 1.00 90.75 888 LYS A CA 1
ATOM 7052 C C . LYS A 1 888 ? 23.027 4.590 -40.271 1.00 90.75 888 LYS A C 1
ATOM 7054 O O . LYS A 1 888 ? 23.170 4.796 -41.472 1.00 90.75 888 LYS A O 1
ATOM 7059 N N . ALA A 1 889 ? 24.006 4.771 -39.383 1.00 91.94 889 ALA A N 1
ATOM 7060 C CA . ALA A 1 889 ? 25.337 5.249 -39.752 1.00 91.94 889 ALA A CA 1
ATOM 7061 C C . ALA A 1 889 ? 26.053 4.292 -40.725 1.00 91.94 889 ALA A C 1
ATOM 7063 O O . ALA A 1 889 ? 26.614 4.749 -41.719 1.00 91.94 889 ALA A O 1
ATOM 7064 N N . ALA A 1 890 ? 25.978 2.975 -40.499 1.00 92.19 890 ALA A N 1
ATOM 7065 C CA . ALA A 1 890 ? 26.537 1.970 -41.406 1.00 92.19 890 ALA A CA 1
ATOM 7066 C C . ALA A 1 890 ? 25.868 2.010 -42.796 1.00 92.19 890 ALA A C 1
ATOM 7068 O O . ALA A 1 890 ? 26.555 2.007 -43.819 1.00 92.19 890 ALA A O 1
ATOM 7069 N N . CYS A 1 891 ? 24.537 2.125 -42.844 1.00 92.06 891 CYS A N 1
ATOM 7070 C CA . CYS A 1 891 ? 23.791 2.293 -44.092 1.00 92.06 891 CYS A CA 1
ATOM 7071 C C . CYS A 1 891 ? 24.143 3.607 -44.813 1.00 92.06 891 CYS A C 1
ATOM 7073 O O . CYS A 1 891 ? 24.340 3.595 -46.025 1.00 92.06 891 CYS A O 1
ATOM 7075 N N . GLU A 1 892 ? 24.258 4.733 -44.102 1.00 92.25 892 GLU A N 1
ATOM 7076 C CA . GLU A 1 892 ? 24.633 6.027 -44.690 1.00 92.25 892 GLU A CA 1
ATOM 7077 C C . GLU A 1 892 ? 26.070 6.014 -45.237 1.00 92.25 892 GLU A C 1
ATOM 7079 O O . GLU A 1 892 ? 26.290 6.493 -46.350 1.00 92.25 892 GLU A O 1
ATOM 7084 N N . GLN A 1 893 ? 27.024 5.396 -44.531 1.00 90.62 893 GLN A N 1
ATOM 7085 C CA . GLN A 1 893 ? 28.396 5.194 -45.019 1.00 90.62 893 GLN A CA 1
ATOM 7086 C C . GLN A 1 893 ? 28.437 4.315 -46.277 1.00 90.62 893 GLN A C 1
ATOM 7088 O O . GLN A 1 893 ? 29.080 4.689 -47.260 1.00 90.62 893 GLN A O 1
ATOM 7093 N N . PHE A 1 894 ? 27.710 3.192 -46.288 1.00 92.06 894 PHE A N 1
ATOM 7094 C CA . PHE A 1 894 ? 27.585 2.331 -47.467 1.00 92.06 894 PHE A CA 1
ATOM 7095 C C . PHE A 1 894 ? 26.980 3.094 -48.657 1.00 92.06 894 PHE A C 1
ATOM 7097 O O . PHE A 1 894 ? 27.548 3.086 -49.749 1.00 92.06 894 PHE A O 1
ATOM 7104 N N . ILE A 1 895 ? 25.872 3.818 -48.448 1.00 90.75 895 ILE A N 1
ATOM 7105 C CA . ILE A 1 895 ? 25.214 4.620 -49.491 1.00 90.75 895 ILE A CA 1
ATOM 7106 C C . ILE A 1 895 ? 26.176 5.669 -50.058 1.00 90.75 895 ILE A C 1
ATOM 7108 O O . ILE A 1 895 ? 26.291 5.779 -51.280 1.00 90.75 895 ILE A O 1
ATOM 7112 N N . GLN A 1 896 ? 26.878 6.423 -49.205 1.00 89.50 896 GLN A N 1
ATOM 7113 C CA . GLN A 1 896 ? 27.851 7.434 -49.634 1.00 89.50 896 GLN A CA 1
ATOM 7114 C C . GLN A 1 896 ? 28.995 6.804 -50.435 1.00 89.50 896 GLN A C 1
ATOM 7116 O O . GLN A 1 896 ? 29.293 7.264 -51.539 1.00 89.50 896 GLN A O 1
ATOM 7121 N N . GLN A 1 897 ? 29.591 5.718 -49.932 1.00 88.38 897 GLN A N 1
ATOM 7122 C CA . GLN A 1 897 ? 30.711 5.063 -50.600 1.00 88.38 897 GLN A CA 1
ATOM 7123 C C . GLN A 1 897 ? 30.314 4.451 -51.948 1.00 88.38 897 GLN A C 1
ATOM 7125 O O . GLN A 1 897 ? 31.026 4.664 -52.928 1.00 88.38 897 GLN A O 1
ATOM 7130 N N . GLN A 1 898 ? 29.184 3.740 -52.036 1.00 89.94 898 GLN A N 1
ATOM 7131 C CA . GLN A 1 898 ? 28.719 3.198 -53.317 1.00 89.94 898 GLN A CA 1
ATOM 7132 C C . GLN A 1 898 ? 28.353 4.324 -54.295 1.00 89.94 898 GLN A C 1
ATOM 7134 O O . GLN A 1 898 ? 28.735 4.258 -55.460 1.00 89.94 898 GLN A O 1
ATOM 7139 N N . SER A 1 899 ? 27.694 5.396 -53.833 1.00 88.62 899 SER A N 1
ATOM 7140 C CA . SER A 1 899 ? 27.367 6.554 -54.685 1.00 88.62 899 SER A CA 1
ATOM 7141 C C . SER A 1 899 ? 28.628 7.175 -55.298 1.00 88.62 899 SER A C 1
ATOM 7143 O O . SER A 1 899 ? 28.675 7.379 -56.511 1.00 88.62 899 SER A O 1
ATOM 7145 N N . LYS A 1 900 ? 29.678 7.390 -54.491 1.00 87.81 900 LYS A N 1
ATOM 7146 C CA . LYS A 1 900 ? 30.973 7.897 -54.969 1.00 87.81 900 LYS A CA 1
ATOM 7147 C C . LYS A 1 900 ? 31.628 6.920 -55.949 1.00 87.81 900 LYS A C 1
ATOM 7149 O O . LYS A 1 900 ? 31.974 7.314 -57.056 1.00 87.81 900 LYS A O 1
ATOM 7154 N N . LEU A 1 901 ? 31.698 5.629 -55.608 1.00 87.88 901 LEU A N 1
ATOM 7155 C CA . LEU A 1 901 ? 32.322 4.570 -56.422 1.00 87.88 901 LEU A CA 1
ATOM 7156 C C . LEU A 1 901 ? 31.777 4.468 -57.863 1.00 87.88 901 LEU A C 1
ATOM 7158 O O . LEU A 1 901 ? 32.485 3.978 -58.751 1.00 87.88 901 LEU A O 1
ATOM 7162 N N . PHE A 1 902 ? 30.532 4.903 -58.083 1.00 87.31 902 PHE A N 1
ATOM 7163 C CA . PHE A 1 902 ? 29.863 4.921 -59.383 1.00 87.31 902 PHE A CA 1
ATOM 7164 C C . PHE A 1 902 ? 30.026 6.230 -60.176 1.00 87.31 902 PHE A C 1
ATOM 7166 O O . PHE A 1 902 ? 29.909 6.188 -61.400 1.00 87.31 902 PHE A O 1
ATOM 7173 N N . VAL A 1 903 ? 30.257 7.379 -59.524 1.00 87.81 903 VAL A N 1
ATOM 7174 C CA . VAL A 1 903 ? 30.107 8.710 -60.162 1.00 87.81 903 VAL A CA 1
ATOM 7175 C C . VAL A 1 903 ? 31.255 9.693 -59.870 1.00 87.81 903 VAL A C 1
ATOM 7177 O O . VAL A 1 903 ? 31.276 10.792 -60.419 1.00 87.81 903 VAL A O 1
ATOM 7180 N N . GLU A 1 904 ? 32.255 9.288 -59.088 1.00 87.00 904 GLU A N 1
ATOM 7181 C CA . GLU A 1 904 ? 33.446 10.063 -58.699 1.00 87.00 904 GLU A CA 1
ATOM 7182 C C . GLU A 1 904 ? 34.086 10.913 -59.825 1.00 87.00 904 GLU A C 1
ATOM 7184 O O . GLU A 1 904 ? 34.285 12.105 -59.585 1.00 87.00 904 GLU A O 1
ATOM 7189 N N . PRO A 1 905 ? 34.309 10.422 -61.067 1.00 84.44 905 PRO A N 1
ATOM 7190 C CA . PRO A 1 905 ? 34.874 11.249 -62.144 1.00 84.44 905 PRO A CA 1
ATOM 7191 C C . PRO A 1 905 ? 33.998 12.446 -62.552 1.00 84.44 905 PRO A C 1
ATOM 7193 O O . PRO A 1 905 ? 34.516 13.495 -62.938 1.00 84.44 905 PRO A O 1
ATOM 7196 N N . LEU A 1 906 ? 32.671 12.306 -62.467 1.00 84.31 906 LEU A N 1
ATOM 7197 C CA . LEU A 1 906 ? 31.717 13.374 -62.779 1.00 84.31 906 LEU A CA 1
ATOM 7198 C C . LEU A 1 906 ? 31.473 14.275 -61.563 1.00 84.31 906 LEU A C 1
ATOM 7200 O O . LEU A 1 906 ? 31.314 15.480 -61.725 1.00 84.31 906 LEU A O 1
ATOM 7204 N N . GLU A 1 907 ? 31.494 13.733 -60.345 1.00 85.81 907 GLU A N 1
ATOM 7205 C CA . GLU A 1 907 ? 31.380 14.526 -59.114 1.00 85.81 907 GLU A CA 1
ATOM 7206 C C . GLU A 1 907 ? 32.612 15.428 -58.900 1.00 85.81 907 GLU A C 1
ATOM 7208 O O . GLU A 1 907 ? 32.469 16.611 -58.578 1.00 85.81 907 GLU A O 1
ATOM 7213 N N . GLU A 1 908 ? 33.817 14.935 -59.203 1.00 85.94 908 GLU A N 1
ATOM 7214 C CA . GLU A 1 908 ? 35.032 15.755 -59.282 1.00 85.94 908 GLU A CA 1
ATOM 7215 C C . GLU A 1 908 ? 34.946 16.852 -60.353 1.00 85.94 908 GLU A C 1
ATOM 7217 O O . GLU A 1 908 ? 35.443 17.959 -60.147 1.00 85.94 908 GLU A O 1
ATOM 7222 N N . PHE A 1 909 ? 34.333 16.571 -61.504 1.00 86.69 909 PHE A N 1
ATOM 7223 C CA . PHE A 1 909 ? 34.146 17.573 -62.554 1.00 86.69 909 PHE A CA 1
ATOM 7224 C C . PHE A 1 909 ? 33.149 18.659 -62.119 1.00 86.69 909 PHE A C 1
ATOM 7226 O O . PHE A 1 909 ? 33.450 19.851 -62.198 1.00 86.69 909 PHE A O 1
ATOM 7233 N N . LEU A 1 910 ? 31.988 18.260 -61.589 1.00 85.50 910 LEU A N 1
ATOM 7234 C CA . LEU A 1 910 ? 30.958 19.180 -61.101 1.00 85.50 910 LEU A CA 1
ATOM 7235 C C . LEU A 1 910 ? 31.456 20.056 -59.949 1.00 85.50 910 LEU A C 1
ATOM 7237 O O . LEU A 1 910 ? 31.153 21.247 -59.923 1.00 85.50 910 LEU A O 1
ATOM 7241 N N . THR A 1 911 ? 32.239 19.504 -59.020 1.00 86.06 911 THR A N 1
ATOM 7242 C CA . THR A 1 911 ? 32.831 20.290 -57.926 1.00 86.06 911 THR A CA 1
ATOM 7243 C C . THR A 1 911 ? 33.821 21.329 -58.458 1.00 86.06 911 THR A C 1
ATOM 7245 O O . THR A 1 911 ? 33.693 22.502 -58.098 1.00 86.06 911 THR A O 1
ATOM 7248 N N . LYS A 1 912 ? 34.710 20.964 -59.396 1.00 84.31 912 LYS A N 1
ATOM 7249 C CA . LYS A 1 912 ? 35.631 21.903 -60.073 1.00 84.31 912 LYS A CA 1
ATOM 7250 C C . LYS A 1 912 ? 34.882 23.025 -60.809 1.00 84.31 912 LYS A C 1
ATOM 7252 O O . LYS A 1 912 ? 35.248 24.190 -60.661 1.00 84.31 912 LYS A O 1
ATOM 7257 N N . VAL A 1 913 ? 33.793 22.722 -61.525 1.00 84.19 913 VAL A N 1
ATOM 7258 C CA . VAL A 1 913 ? 32.959 23.761 -62.166 1.00 84.19 913 VAL A CA 1
ATOM 7259 C C . VAL A 1 913 ? 32.207 24.615 -61.138 1.00 84.19 913 VAL A C 1
ATOM 7261 O O . VAL A 1 913 ? 32.144 25.833 -61.291 1.00 84.19 913 VAL A O 1
ATOM 7264 N N . SER A 1 914 ? 31.679 24.024 -60.062 1.00 83.00 914 SER A N 1
ATOM 7265 C CA . SER A 1 914 ? 30.979 24.777 -59.010 1.00 83.00 914 SER A CA 1
ATOM 7266 C C . SER A 1 914 ? 31.898 25.775 -58.296 1.00 83.00 914 SER A C 1
ATOM 7268 O O . SER A 1 914 ? 31.471 26.887 -57.989 1.00 83.00 914 SER A O 1
ATOM 7270 N N . ALA A 1 915 ? 33.178 25.427 -58.122 1.00 82.94 915 ALA A N 1
ATOM 7271 C CA . ALA A 1 915 ? 34.192 26.319 -57.576 1.00 82.94 915 ALA A CA 1
ATOM 7272 C C . ALA A 1 915 ? 34.468 27.509 -58.515 1.00 82.94 915 ALA A C 1
ATOM 7274 O O . ALA A 1 915 ? 34.540 28.641 -58.043 1.00 82.94 915 ALA A O 1
ATOM 7275 N N . LEU A 1 916 ? 34.531 27.291 -59.837 1.00 80.06 916 LEU A N 1
ATOM 7276 C CA . LEU A 1 916 ? 34.626 28.387 -60.813 1.00 80.06 916 LEU A CA 1
ATOM 7277 C C . LEU A 1 916 ? 33.371 29.277 -60.816 1.00 80.06 916 LEU A C 1
ATOM 7279 O O . LEU A 1 916 ? 33.504 30.501 -60.761 1.00 80.06 916 LEU A O 1
ATOM 7283 N N . LYS A 1 917 ? 32.162 28.689 -60.802 1.00 78.50 917 LYS A N 1
ATOM 7284 C CA . LYS A 1 917 ? 30.896 29.442 -60.681 1.00 78.50 917 LYS A CA 1
ATOM 7285 C C . LYS A 1 917 ? 30.881 30.305 -59.408 1.00 78.50 917 LYS A C 1
ATOM 7287 O O . LYS A 1 917 ? 30.509 31.476 -59.473 1.00 78.50 917 LYS A O 1
ATOM 7292 N N . ALA A 1 918 ? 31.367 29.778 -58.280 1.00 80.44 918 ALA A N 1
ATOM 7293 C CA . ALA A 1 918 ? 31.499 30.526 -57.030 1.00 80.44 918 ALA A CA 1
ATOM 7294 C C . ALA A 1 918 ? 32.518 31.681 -57.126 1.00 80.44 918 ALA A C 1
ATOM 7296 O O . ALA A 1 918 ? 32.167 32.816 -56.802 1.00 80.44 918 ALA A O 1
ATOM 7297 N N . MET A 1 919 ? 33.737 31.440 -57.626 1.00 76.56 919 MET A N 1
ATOM 7298 C CA . MET A 1 919 ? 34.765 32.487 -57.783 1.00 76.56 919 MET A CA 1
ATOM 7299 C C . MET A 1 919 ? 34.303 33.627 -58.701 1.00 76.56 919 MET A C 1
ATOM 7301 O O . MET A 1 919 ? 34.517 34.799 -58.394 1.00 76.56 919 MET A O 1
ATOM 7305 N N . ALA A 1 920 ? 33.616 33.307 -59.800 1.00 71.31 920 ALA A N 1
ATOM 7306 C CA . ALA A 1 920 ? 33.058 34.313 -60.698 1.00 71.31 920 ALA A CA 1
ATOM 7307 C C . ALA A 1 920 ? 31.944 35.142 -60.032 1.00 71.31 920 ALA A C 1
ATOM 7309 O O . ALA A 1 920 ? 31.911 36.361 -60.190 1.00 71.31 920 ALA A O 1
ATOM 7310 N N . SER A 1 921 ? 31.078 34.514 -59.222 1.00 71.69 921 SER A N 1
ATOM 7311 C CA . SER A 1 921 ? 30.028 35.225 -58.472 1.00 71.69 921 SER A CA 1
ATOM 7312 C C . SER A 1 921 ? 30.568 36.224 -57.437 1.00 71.69 921 SER A C 1
ATOM 7314 O O . SER A 1 921 ? 29.873 37.169 -57.078 1.00 71.69 921 SER A O 1
ATOM 7316 N N . GLN A 1 922 ? 31.820 36.051 -56.999 1.00 75.56 922 GLN A N 1
ATOM 7317 C CA . GLN A 1 922 ? 32.514 36.930 -56.051 1.00 75.56 922 GLN A CA 1
ATOM 7318 C C . GLN A 1 922 ? 33.346 38.035 -56.737 1.00 75.56 922 GLN A C 1
ATOM 7320 O O . GLN A 1 922 ? 34.159 38.686 -56.086 1.00 75.56 922 GLN A O 1
ATOM 7325 N N . GLY A 1 923 ? 33.145 38.270 -58.041 1.00 62.19 923 GLY A N 1
ATOM 7326 C CA . GLY A 1 923 ? 33.844 39.314 -58.803 1.00 62.19 923 GLY A CA 1
ATOM 7327 C C . GLY A 1 923 ? 35.106 38.843 -59.535 1.00 62.19 923 GLY A C 1
ATOM 7328 O O . GLY A 1 923 ? 35.890 39.674 -59.989 1.00 62.19 923 GLY A O 1
ATOM 7329 N N . GLY A 1 924 ? 35.311 37.527 -59.660 1.00 66.44 924 GLY A N 1
ATOM 7330 C CA . GLY A 1 924 ? 36.386 36.949 -60.469 1.00 66.44 924 GLY A CA 1
ATOM 7331 C C . GLY A 1 924 ? 36.253 37.224 -61.981 1.00 66.44 924 GLY A C 1
ATOM 7332 O O . GLY A 1 924 ? 35.219 37.704 -62.453 1.00 66.44 924 GLY A O 1
ATOM 7333 N N . PRO A 1 925 ? 37.295 36.911 -62.774 1.00 61.12 925 PRO A N 1
ATOM 7334 C CA . PRO A 1 925 ? 37.290 37.136 -64.218 1.00 61.12 925 PRO A CA 1
ATOM 7335 C C . PRO A 1 925 ? 36.205 36.314 -64.931 1.00 61.12 925 PRO A C 1
ATOM 7337 O O . PRO A 1 925 ? 35.905 35.180 -64.551 1.00 61.12 925 PRO A O 1
ATOM 7340 N N . LYS A 1 926 ? 35.658 36.864 -66.024 1.00 62.12 926 LYS A N 1
ATOM 7341 C CA . LYS A 1 926 ? 34.765 36.117 -66.923 1.00 62.12 926 LYS A CA 1
ATOM 7342 C C . LYS A 1 926 ? 35.519 34.922 -67.511 1.00 62.12 926 LYS A C 1
ATOM 7344 O O . LYS A 1 926 ? 36.572 35.090 -68.121 1.00 62.12 926 LYS A O 1
ATOM 7349 N N . TYR A 1 927 ? 34.956 33.733 -67.343 1.00 67.62 927 TYR A N 1
ATOM 7350 C CA . TYR A 1 927 ? 35.508 32.459 -67.791 1.00 67.62 927 TYR A CA 1
ATOM 7351 C C . TYR A 1 927 ? 34.576 31.840 -68.840 1.00 67.62 927 TYR A C 1
ATOM 7353 O O . TYR A 1 927 ? 33.376 32.097 -68.839 1.00 67.62 927 TYR A O 1
ATOM 7361 N N . THR A 1 928 ? 35.131 31.025 -69.737 1.00 73.75 928 THR A N 1
ATOM 7362 C CA . THR A 1 928 ? 34.370 30.170 -70.662 1.00 73.75 928 THR A CA 1
ATOM 7363 C C . THR A 1 928 ? 34.797 28.733 -70.392 1.00 73.75 928 THR A C 1
ATOM 7365 O O . THR A 1 928 ? 35.987 28.432 -70.498 1.00 73.75 928 THR A O 1
ATOM 7368 N N . LEU A 1 929 ? 33.873 27.842 -70.016 1.00 72.38 929 LEU A N 1
ATOM 7369 C CA . LEU A 1 929 ? 34.248 26.491 -69.573 1.00 72.38 929 LEU A CA 1
ATOM 7370 C C . LEU A 1 929 ? 34.934 25.674 -70.670 1.00 72.38 929 LEU A C 1
ATOM 7372 O O . LEU A 1 929 ? 35.977 25.082 -70.404 1.00 72.38 929 LEU A O 1
ATOM 7376 N N . CYS A 1 930 ? 34.448 25.745 -71.910 1.00 65.94 930 CYS A N 1
ATOM 7377 C CA . CYS A 1 930 ? 35.041 25.052 -73.059 1.00 65.94 930 CYS A CA 1
ATOM 7378 C C . CYS A 1 930 ? 36.522 25.412 -73.328 1.00 65.94 930 CYS A C 1
ATOM 7380 O O . CYS A 1 930 ? 37.233 24.643 -73.971 1.00 65.94 930 CYS A O 1
ATOM 7382 N N . GLN A 1 931 ? 37.008 26.559 -72.831 1.00 71.31 931 GLN A N 1
ATOM 7383 C CA . GLN A 1 931 ? 38.409 26.986 -72.969 1.00 71.31 931 GLN A CA 1
ATOM 7384 C C . GLN A 1 931 ? 39.335 26.398 -71.888 1.00 71.31 931 GLN A C 1
ATOM 7386 O O . GLN A 1 931 ? 40.556 26.489 -72.011 1.00 71.31 931 GLN A O 1
ATOM 7391 N N . GLN A 1 932 ? 38.795 25.795 -70.823 1.00 77.12 932 GLN A N 1
ATOM 7392 C CA . GLN A 1 932 ? 39.604 25.189 -69.765 1.00 77.12 932 GLN A CA 1
ATOM 7393 C C . GLN A 1 932 ? 40.212 23.858 -70.242 1.00 77.12 932 GLN A C 1
ATOM 7395 O O . GLN A 1 932 ? 39.488 23.005 -70.760 1.00 77.12 932 GLN A O 1
ATOM 7400 N N . PRO A 1 933 ? 41.514 23.595 -70.009 1.00 75.62 933 PRO A N 1
ATOM 7401 C CA . PRO A 1 933 ? 42.214 22.432 -70.572 1.00 75.62 933 PRO A CA 1
ATOM 7402 C C . PRO A 1 933 ? 41.732 21.073 -70.033 1.00 75.62 933 PRO A C 1
ATOM 7404 O O . PRO A 1 933 ? 42.165 20.031 -70.528 1.00 75.62 933 PRO A O 1
ATOM 7407 N N . TRP A 1 934 ? 40.845 21.070 -69.035 1.00 80.56 934 TRP A N 1
ATOM 7408 C CA . TRP A 1 934 ? 40.204 19.897 -68.432 1.00 80.56 934 TRP A CA 1
ATOM 7409 C C . TRP A 1 934 ? 38.691 19.799 -68.716 1.00 80.56 934 TRP A C 1
ATOM 7411 O O . TRP A 1 934 ? 38.088 18.791 -68.362 1.00 80.56 934 TRP A O 1
ATOM 7421 N N . ALA A 1 935 ? 38.084 20.800 -69.368 1.00 78.62 935 ALA A N 1
ATOM 7422 C CA . ALA A 1 935 ? 36.655 20.836 -69.716 1.00 78.62 935 ALA A CA 1
ATOM 7423 C C . ALA A 1 935 ? 36.398 20.944 -71.234 1.00 78.62 935 ALA A C 1
ATOM 7425 O O . ALA A 1 935 ? 35.304 21.298 -71.668 1.00 78.62 935 ALA A O 1
ATOM 7426 N N . GLN A 1 936 ? 37.401 20.605 -72.050 1.00 82.00 936 GLN A N 1
ATOM 7427 C CA . GLN A 1 936 ? 37.251 20.438 -73.498 1.00 82.00 936 GLN A CA 1
ATOM 7428 C C . GLN A 1 936 ? 36.262 19.290 -73.807 1.00 82.00 936 GLN A C 1
ATOM 7430 O O . GLN A 1 936 ? 36.390 18.235 -73.177 1.00 82.00 936 GLN A O 1
ATOM 7435 N N . PRO A 1 937 ? 35.352 19.422 -74.795 1.00 79.12 937 PRO A N 1
ATOM 7436 C CA . PRO A 1 937 ? 34.285 18.448 -75.068 1.00 79.12 937 PRO A CA 1
ATOM 7437 C C . PRO A 1 937 ? 34.741 16.984 -75.152 1.00 79.12 937 PRO A C 1
ATOM 7439 O O . PRO A 1 937 ? 34.119 16.114 -74.550 1.00 79.12 937 PRO A O 1
ATOM 7442 N N . ALA A 1 938 ? 35.875 16.707 -75.807 1.00 80.81 938 ALA A N 1
ATOM 7443 C CA . ALA A 1 938 ? 36.425 15.352 -75.904 1.00 80.81 938 ALA A CA 1
ATOM 7444 C C . ALA A 1 938 ? 36.771 14.745 -74.526 1.00 80.81 938 ALA A C 1
ATOM 7446 O O . ALA A 1 938 ? 36.374 13.625 -74.225 1.00 80.81 938 ALA A O 1
ATOM 7447 N N . LYS A 1 939 ? 37.418 15.516 -73.641 1.00 81.81 939 LYS A N 1
ATOM 7448 C CA . LYS A 1 939 ? 37.779 15.062 -72.283 1.00 81.81 939 LYS A CA 1
ATOM 7449 C C . LYS A 1 939 ? 36.556 14.914 -71.379 1.00 81.81 939 LYS A C 1
ATOM 7451 O O . LYS A 1 939 ? 36.544 14.082 -70.476 1.00 81.81 939 LYS A O 1
ATOM 7456 N N . VAL A 1 940 ? 35.519 15.714 -71.621 1.00 83.44 940 VAL A N 1
ATOM 7457 C CA . VAL A 1 940 ? 34.229 15.585 -70.933 1.00 83.44 940 VAL A CA 1
ATOM 7458 C C . VAL A 1 940 ? 33.498 14.316 -71.405 1.00 83.44 940 VAL A C 1
ATOM 7460 O O . VAL A 1 940 ? 32.946 13.603 -70.569 1.00 83.44 940 VAL A O 1
ATOM 7463 N N . SER A 1 941 ? 33.594 13.960 -72.692 1.00 85.06 941 SER A N 1
ATOM 7464 C CA . SER A 1 941 ? 33.157 12.660 -73.231 1.00 85.06 941 SER A CA 1
ATOM 7465 C C . SER A 1 941 ? 33.894 11.487 -72.562 1.00 85.06 941 SER A C 1
ATOM 7467 O O . SER A 1 941 ? 33.252 10.565 -72.057 1.00 85.06 941 SER A O 1
ATOM 7469 N N . ASP A 1 942 ? 35.227 11.558 -72.433 1.00 84.88 942 ASP A N 1
ATOM 7470 C CA . ASP A 1 942 ? 36.036 10.532 -71.751 1.00 84.88 942 ASP A CA 1
ATOM 7471 C C . ASP A 1 942 ? 35.608 10.317 -70.285 1.00 84.88 942 ASP A C 1
ATOM 7473 O O . ASP A 1 942 ? 35.496 9.177 -69.822 1.00 84.88 942 ASP A O 1
ATOM 7477 N N . LEU A 1 943 ? 35.322 11.399 -69.546 1.00 85.56 943 LEU A N 1
ATOM 7478 C CA . LEU A 1 943 ? 34.829 11.335 -68.162 1.00 85.56 943 LEU A CA 1
ATOM 7479 C C . LEU A 1 943 ? 33.455 10.652 -68.070 1.00 85.56 943 LEU A C 1
ATOM 7481 O O . LEU A 1 943 ? 33.248 9.797 -67.203 1.00 85.56 943 LEU A O 1
ATOM 7485 N N . VAL A 1 944 ? 32.532 10.983 -68.977 1.00 86.06 944 VAL A N 1
ATOM 7486 C CA . VAL A 1 944 ? 31.197 10.366 -69.050 1.00 86.06 944 VAL A CA 1
ATOM 7487 C C . VAL A 1 944 ? 31.293 8.886 -69.420 1.00 86.06 944 VAL A C 1
ATOM 7489 O O . VAL A 1 944 ? 30.679 8.046 -68.757 1.00 86.06 944 VAL A O 1
ATOM 7492 N N . ALA A 1 945 ? 32.098 8.543 -70.428 1.00 85.69 945 ALA A N 1
ATOM 7493 C CA . ALA A 1 945 ? 32.332 7.167 -70.850 1.00 85.69 945 ALA A CA 1
ATOM 7494 C C . ALA A 1 945 ? 32.975 6.331 -69.729 1.00 85.69 945 ALA A C 1
ATOM 7496 O O . ALA A 1 945 ? 32.572 5.188 -69.499 1.00 85.69 945 ALA A O 1
ATOM 7497 N N . SER A 1 946 ? 33.920 6.910 -68.981 1.00 86.19 946 SER A N 1
ATOM 7498 C CA . SER A 1 946 ? 34.554 6.289 -67.814 1.00 86.19 946 SER A CA 1
ATOM 7499 C C . SER A 1 946 ? 33.552 6.013 -66.684 1.00 86.19 946 SER A C 1
ATOM 7501 O O . SER A 1 946 ? 33.491 4.889 -66.173 1.00 86.19 946 SER A O 1
ATOM 7503 N N . ALA A 1 947 ? 32.698 6.984 -66.341 1.00 85.25 947 ALA A N 1
ATOM 7504 C CA . ALA A 1 947 ? 31.644 6.806 -65.341 1.00 85.25 947 ALA A CA 1
ATOM 7505 C C . ALA A 1 947 ? 30.613 5.746 -65.777 1.00 85.25 947 ALA A C 1
ATOM 7507 O O . ALA A 1 947 ? 30.326 4.810 -65.029 1.00 85.25 947 ALA A O 1
ATOM 7508 N N . TYR A 1 948 ? 30.120 5.811 -67.018 1.00 85.50 948 TYR A N 1
ATOM 7509 C CA . TYR A 1 948 ? 29.156 4.845 -67.557 1.00 85.50 948 TYR A CA 1
ATOM 7510 C C . TYR A 1 948 ? 29.724 3.413 -67.603 1.00 85.50 948 TYR A C 1
ATOM 7512 O O . TYR A 1 948 ? 29.058 2.459 -67.192 1.00 85.50 948 TYR A O 1
ATOM 7520 N N . LYS A 1 949 ? 30.989 3.254 -68.019 1.00 86.25 949 LYS A N 1
ATOM 7521 C CA . LYS A 1 949 ? 31.722 1.977 -67.978 1.00 86.25 949 LYS A CA 1
ATOM 7522 C C . LYS A 1 949 ? 31.889 1.462 -66.545 1.00 86.25 949 LYS A C 1
ATOM 7524 O O . LYS A 1 949 ? 31.728 0.266 -66.311 1.00 86.25 949 LYS A O 1
ATOM 7529 N N . THR A 1 950 ? 32.160 2.352 -65.590 1.00 86.56 950 THR A N 1
ATOM 7530 C CA . THR A 1 950 ? 32.305 2.016 -64.165 1.00 86.56 950 THR A CA 1
ATOM 7531 C C . THR A 1 950 ? 30.991 1.518 -63.564 1.00 86.56 950 THR A C 1
ATOM 7533 O O . THR A 1 950 ? 30.993 0.476 -62.909 1.00 86.56 950 THR A O 1
ATOM 7536 N N . ILE A 1 951 ? 29.866 2.185 -63.850 1.00 86.81 951 ILE A N 1
ATOM 7537 C CA . ILE A 1 951 ? 28.523 1.727 -63.457 1.00 86.81 951 ILE A CA 1
ATOM 7538 C C . ILE A 1 951 ? 28.245 0.349 -64.062 1.00 86.81 951 ILE A C 1
ATOM 7540 O O . ILE A 1 951 ? 27.981 -0.597 -63.323 1.00 86.81 951 ILE A O 1
ATOM 7544 N N . LYS A 1 952 ? 28.383 0.199 -65.387 1.00 85.25 952 LYS A N 1
ATOM 7545 C CA . LYS A 1 952 ? 28.086 -1.058 -66.094 1.00 85.25 952 LYS A CA 1
ATOM 7546 C C . LYS A 1 952 ? 28.924 -2.249 -65.604 1.00 85.25 952 LYS A C 1
ATOM 7548 O O . LYS A 1 952 ? 28.426 -3.371 -65.615 1.00 85.25 952 LYS A O 1
ATOM 7553 N N . ALA A 1 953 ? 30.167 -2.022 -65.174 1.00 86.75 953 ALA A N 1
ATOM 7554 C CA . ALA A 1 953 ? 31.053 -3.074 -64.675 1.00 86.75 953 ALA A CA 1
ATOM 7555 C C . ALA A 1 953 ? 30.841 -3.416 -63.187 1.00 86.75 953 ALA A C 1
ATOM 7557 O O . ALA A 1 953 ? 30.859 -4.591 -62.828 1.00 86.75 953 ALA A O 1
ATOM 7558 N N . LYS A 1 954 ? 30.658 -2.414 -62.313 1.00 86.38 954 LYS A N 1
ATOM 7559 C CA . LYS A 1 954 ? 30.593 -2.630 -60.854 1.00 86.38 954 LYS A CA 1
ATOM 7560 C C . LYS A 1 954 ? 29.181 -2.922 -60.339 1.00 86.38 954 LYS A C 1
ATOM 7562 O O . LYS A 1 954 ? 29.044 -3.678 -59.382 1.00 86.38 954 LYS A O 1
ATOM 7567 N N . LEU A 1 955 ? 28.134 -2.377 -60.967 1.00 86.25 955 LEU A N 1
ATOM 7568 C CA . LEU A 1 955 ? 26.755 -2.483 -60.469 1.00 86.25 955 LEU A CA 1
ATOM 7569 C C . LEU A 1 955 ? 26.270 -3.937 -60.273 1.00 86.25 955 LEU A C 1
ATOM 7571 O O . LEU A 1 955 ? 25.730 -4.219 -59.202 1.00 86.25 955 LEU A O 1
ATOM 7575 N N . PRO A 1 956 ? 26.499 -4.888 -61.207 1.00 85.19 956 PRO A N 1
ATOM 7576 C CA . PRO A 1 956 ? 26.081 -6.278 -61.006 1.00 85.19 956 PRO A CA 1
ATOM 7577 C C . PRO A 1 956 ? 26.808 -6.970 -59.843 1.00 85.19 956 PRO A C 1
ATOM 7579 O O . PRO A 1 956 ? 26.247 -7.863 -59.213 1.00 85.19 956 PRO A O 1
ATOM 7582 N N . LEU A 1 957 ? 28.045 -6.554 -59.540 1.00 84.94 957 LEU A N 1
ATOM 7583 C CA . LEU A 1 957 ? 28.831 -7.099 -58.432 1.00 84.94 957 LEU A CA 1
ATOM 7584 C C . LEU A 1 957 ? 28.301 -6.590 -57.086 1.00 84.94 957 LEU A C 1
ATOM 7586 O O . LEU A 1 957 ? 28.062 -7.403 -56.196 1.00 84.94 957 LEU A O 1
ATOM 7590 N N . THR A 1 958 ? 28.033 -5.282 -56.964 1.00 85.12 958 THR A N 1
ATOM 7591 C CA . THR A 1 958 ? 27.444 -4.692 -55.749 1.00 85.12 958 THR A CA 1
ATOM 7592 C C . THR A 1 958 ? 26.062 -5.281 -55.448 1.00 85.12 958 THR A C 1
ATOM 7594 O O . THR A 1 958 ? 25.799 -5.643 -54.302 1.00 85.12 958 THR A O 1
ATOM 7597 N N . LEU A 1 959 ? 25.195 -5.446 -56.458 1.00 84.31 959 LEU A N 1
ATOM 7598 C CA . LEU A 1 959 ? 23.880 -6.080 -56.273 1.00 84.31 959 LEU A CA 1
ATOM 7599 C C . LEU A 1 959 ? 24.016 -7.554 -55.852 1.00 84.31 959 LEU A C 1
ATOM 7601 O O . LEU A 1 959 ? 23.360 -7.985 -54.906 1.00 84.31 959 LEU A O 1
ATOM 7605 N N . ARG A 1 960 ? 24.938 -8.316 -56.462 1.00 84.19 960 ARG A N 1
ATOM 7606 C CA . ARG A 1 960 ? 25.192 -9.710 -56.061 1.00 84.19 960 ARG A CA 1
ATOM 7607 C C . ARG A 1 960 ? 25.686 -9.826 -54.615 1.00 84.19 960 ARG A C 1
ATOM 7609 O O . ARG A 1 960 ? 25.219 -10.708 -53.901 1.00 84.19 960 ARG A O 1
ATOM 7616 N N . SER A 1 961 ? 26.587 -8.951 -54.158 1.00 83.81 961 SER A N 1
ATOM 7617 C CA . SER A 1 961 ? 27.002 -8.948 -52.748 1.00 83.81 961 SER A CA 1
ATOM 7618 C C . SER A 1 961 ? 25.863 -8.518 -51.820 1.00 83.81 961 SER A C 1
ATOM 7620 O O . SER A 1 961 ? 25.674 -9.134 -50.775 1.00 83.81 961 SER A O 1
ATOM 7622 N N . MET A 1 962 ? 25.047 -7.528 -52.204 1.00 84.50 962 MET A N 1
ATOM 7623 C CA . MET A 1 962 ? 23.881 -7.128 -51.407 1.00 84.50 962 MET A CA 1
ATOM 7624 C C . MET A 1 962 ? 22.900 -8.295 -51.223 1.00 84.50 962 MET A C 1
ATOM 7626 O O . MET A 1 962 ? 22.551 -8.587 -50.083 1.00 84.50 962 MET A O 1
ATOM 7630 N N . SER A 1 963 ? 22.553 -9.023 -52.289 1.00 83.50 963 SER A N 1
ATOM 7631 C CA . SER A 1 963 ? 21.672 -10.202 -52.224 1.00 83.50 963 SER A CA 1
ATOM 7632 C C . 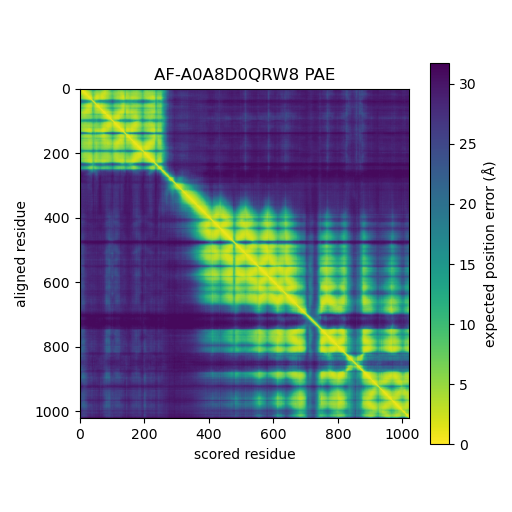SER A 1 963 ? 22.269 -11.404 -51.470 1.00 83.50 963 SER A C 1
ATOM 7634 O O . SER A 1 963 ? 21.510 -12.245 -50.994 1.00 83.50 963 SER A O 1
ATOM 7636 N N . LEU A 1 964 ? 23.599 -11.520 -51.356 1.00 82.38 964 LEU A N 1
ATOM 7637 C CA . LEU A 1 964 ? 24.255 -12.587 -50.581 1.00 82.38 964 LEU A CA 1
ATOM 7638 C C . LEU A 1 964 ? 24.191 -12.318 -49.066 1.00 82.38 964 LEU A C 1
ATOM 7640 O O . LEU A 1 964 ? 24.030 -13.232 -48.253 1.00 82.38 964 LEU A O 1
ATOM 7644 N N . TYR A 1 965 ? 24.329 -11.052 -48.668 1.00 82.94 965 TYR A N 1
ATOM 7645 C CA . TYR A 1 965 ? 24.307 -10.652 -47.261 1.00 82.94 965 TYR A CA 1
ATOM 7646 C C . TYR A 1 965 ? 22.890 -10.395 -46.742 1.00 82.94 965 TYR A C 1
ATOM 7648 O O . TYR A 1 965 ? 22.563 -10.842 -45.638 1.00 82.94 965 TYR A O 1
ATOM 7656 N N . LEU A 1 966 ? 22.054 -9.706 -47.518 1.00 81.12 966 LEU A N 1
ATOM 7657 C CA . LEU A 1 966 ? 20.696 -9.307 -47.155 1.00 81.12 966 LEU A CA 1
ATOM 7658 C C . LEU A 1 966 ? 19.698 -10.316 -47.739 1.00 81.12 966 LEU A C 1
ATOM 7660 O O . LEU A 1 966 ? 19.468 -10.349 -48.942 1.00 81.12 966 LEU A O 1
ATOM 7664 N N . SER A 1 967 ? 19.081 -11.131 -46.881 1.00 66.38 967 SER A N 1
ATOM 7665 C CA . SER A 1 967 ? 18.145 -12.191 -47.291 1.00 66.38 967 SER A CA 1
ATOM 7666 C C . SER A 1 967 ? 16.797 -11.686 -47.823 1.00 66.38 967 SER A C 1
ATOM 7668 O O . SER A 1 967 ? 16.047 -12.470 -48.401 1.00 66.38 967 SER A O 1
ATOM 7670 N N . ASN A 1 968 ? 16.479 -10.399 -47.643 1.00 77.25 968 ASN A N 1
ATOM 7671 C CA . ASN A 1 968 ? 15.207 -9.797 -48.038 1.00 77.25 968 ASN A CA 1
ATOM 7672 C C . ASN A 1 968 ? 15.389 -8.754 -49.161 1.00 77.25 968 ASN A C 1
ATOM 7674 O O . ASN A 1 968 ? 16.033 -7.719 -48.958 1.00 77.25 968 ASN A O 1
ATOM 7678 N N . LYS A 1 969 ? 14.735 -8.995 -50.310 1.00 76.56 969 LYS A N 1
ATOM 7679 C CA . LYS A 1 969 ? 14.694 -8.085 -51.472 1.00 76.56 969 LYS A CA 1
ATOM 7680 C C . LYS A 1 969 ? 14.137 -6.692 -51.136 1.00 76.56 969 LYS A C 1
ATOM 7682 O O . LYS A 1 969 ? 14.569 -5.712 -51.738 1.00 76.56 969 LYS A O 1
ATOM 7687 N N . ASP A 1 970 ? 13.228 -6.565 -50.167 1.00 78.25 970 ASP A N 1
ATOM 7688 C CA . ASP A 1 970 ? 12.713 -5.255 -49.745 1.00 78.25 970 ASP A CA 1
ATOM 7689 C C . ASP A 1 970 ? 13.797 -4.434 -49.032 1.00 78.25 970 ASP A C 1
ATOM 7691 O O . ASP A 1 970 ? 13.945 -3.238 -49.281 1.00 78.25 970 ASP A O 1
ATOM 7695 N N . THR A 1 971 ? 14.609 -5.077 -48.186 1.00 82.81 971 THR A N 1
ATOM 7696 C CA . THR A 1 971 ? 15.748 -4.438 -47.508 1.00 82.81 971 THR A CA 1
ATOM 7697 C C . THR A 1 971 ? 16.842 -4.049 -48.504 1.00 82.81 971 THR A C 1
ATOM 7699 O O . THR A 1 971 ? 17.377 -2.943 -48.420 1.00 82.81 971 THR A O 1
ATOM 7702 N N . GLU A 1 972 ? 17.128 -4.913 -49.484 1.00 84.12 972 GLU A N 1
ATOM 7703 C CA . GLU A 1 972 ? 18.018 -4.609 -50.612 1.00 84.12 972 GLU A CA 1
ATOM 7704 C C . GLU A 1 972 ? 17.536 -3.366 -51.381 1.00 84.12 972 GLU A C 1
ATOM 7706 O O . GLU A 1 972 ? 18.294 -2.411 -51.566 1.00 84.12 972 GLU A O 1
ATOM 7711 N N . PHE A 1 973 ? 16.254 -3.329 -51.762 1.00 84.19 973 PHE A N 1
ATOM 7712 C CA . PHE A 1 973 ? 15.651 -2.207 -52.481 1.00 84.19 973 PHE A CA 1
ATOM 7713 C C . PHE A 1 973 ? 15.668 -0.906 -51.666 1.00 84.19 973 PHE A C 1
ATOM 7715 O O . PHE A 1 973 ? 15.991 0.153 -52.209 1.00 84.19 973 PHE A O 1
ATOM 7722 N N . ILE A 1 974 ? 15.367 -0.967 -50.364 1.00 85.62 974 ILE A N 1
ATOM 7723 C CA . ILE A 1 974 ? 15.420 0.189 -49.455 1.00 85.62 974 ILE A CA 1
ATOM 7724 C C . ILE A 1 974 ? 16.844 0.756 -49.359 1.00 85.62 974 ILE A C 1
ATOM 7726 O O . ILE A 1 974 ? 16.997 1.978 -49.380 1.00 85.62 974 ILE A O 1
ATOM 7730 N N . LEU A 1 975 ? 17.876 -0.094 -49.306 1.00 86.94 975 LEU A N 1
ATOM 7731 C CA . LEU A 1 975 ? 19.277 0.337 -49.220 1.00 86.94 975 LEU A CA 1
ATOM 7732 C C . LEU A 1 975 ? 19.839 0.821 -50.570 1.00 86.94 975 LEU A C 1
ATOM 7734 O O . LEU A 1 975 ? 20.610 1.781 -50.607 1.00 86.94 975 LEU A O 1
ATOM 7738 N N . PHE A 1 976 ? 19.434 0.212 -51.690 1.00 88.31 976 PHE A N 1
ATOM 7739 C CA . PHE A 1 976 ? 19.906 0.591 -53.028 1.00 88.31 976 PHE A CA 1
ATOM 7740 C C . PHE A 1 976 ? 19.203 1.835 -53.600 1.00 88.31 976 PHE A C 1
ATOM 7742 O O . PHE A 1 976 ? 19.815 2.615 -54.333 1.00 88.31 976 PHE A O 1
ATOM 7749 N N . LYS A 1 977 ? 17.930 2.077 -53.258 1.00 88.81 977 LYS A N 1
ATOM 7750 C CA . LYS A 1 977 ? 17.142 3.218 -53.763 1.00 88.81 977 LYS A CA 1
ATOM 7751 C C . LYS A 1 977 ? 17.815 4.589 -53.526 1.00 88.81 977 LYS A C 1
ATOM 7753 O O . LYS A 1 977 ? 17.853 5.371 -54.476 1.00 88.81 977 LYS A O 1
ATOM 7758 N N . PRO A 1 978 ? 18.400 4.901 -52.350 1.00 90.12 978 PRO A N 1
ATOM 7759 C CA . PRO A 1 978 ? 19.218 6.102 -52.161 1.00 90.12 978 PRO A CA 1
ATOM 7760 C C . PRO A 1 978 ? 20.425 6.190 -53.105 1.00 90.12 978 PRO A C 1
ATOM 7762 O O . PRO A 1 978 ? 20.649 7.245 -53.690 1.00 90.12 978 PRO A O 1
ATOM 7765 N N . VAL A 1 979 ? 21.160 5.090 -53.317 1.00 88.50 979 VAL A N 1
ATOM 7766 C CA . VAL A 1 979 ? 22.320 5.051 -54.231 1.00 88.50 979 VAL A CA 1
ATOM 7767 C C . VAL A 1 979 ? 21.882 5.363 -55.664 1.00 88.50 979 VAL A C 1
ATOM 7769 O O . VAL A 1 979 ? 22.452 6.243 -56.308 1.00 88.50 979 VAL A O 1
ATOM 7772 N N . ARG A 1 980 ? 20.804 4.724 -56.140 1.00 87.75 980 ARG A N 1
ATOM 7773 C CA . ARG A 1 980 ? 20.188 5.027 -57.442 1.00 87.75 980 ARG A CA 1
ATOM 7774 C C . ARG A 1 980 ? 19.800 6.504 -57.565 1.00 87.75 980 ARG A C 1
ATOM 7776 O O . ARG A 1 980 ? 20.129 7.129 -58.573 1.00 87.75 980 ARG A O 1
ATOM 7783 N N . ASN A 1 981 ? 19.128 7.056 -56.555 1.00 89.50 981 ASN A N 1
ATOM 7784 C CA . ASN A 1 981 ? 18.695 8.453 -56.547 1.00 89.50 981 ASN A CA 1
ATOM 7785 C C . ASN A 1 981 ? 19.887 9.427 -56.583 1.00 89.50 981 ASN A C 1
ATOM 7787 O O . ASN A 1 981 ? 19.828 10.434 -57.285 1.00 89.50 981 ASN A O 1
ATOM 7791 N N . ASN A 1 982 ? 20.979 9.125 -55.875 1.00 88.94 982 ASN A N 1
ATOM 7792 C CA . ASN A 1 982 ? 22.193 9.942 -55.886 1.00 88.94 982 ASN A CA 1
ATOM 7793 C C . ASN A 1 982 ? 22.843 9.957 -57.278 1.00 88.94 982 ASN A C 1
ATOM 7795 O O . ASN A 1 982 ? 23.131 11.033 -57.803 1.00 88.94 982 ASN A O 1
ATOM 7799 N N . ILE A 1 983 ? 22.994 8.788 -57.918 1.00 88.31 983 ILE A N 1
ATOM 7800 C CA . ILE A 1 983 ? 23.521 8.685 -59.291 1.00 88.31 983 ILE A CA 1
ATOM 7801 C C . ILE A 1 983 ? 22.649 9.505 -60.254 1.00 88.31 983 ILE A C 1
ATOM 7803 O O . ILE A 1 983 ? 23.161 10.343 -60.996 1.00 88.31 983 ILE A O 1
ATOM 7807 N N . GLN A 1 984 ? 21.325 9.325 -60.194 1.00 88.00 984 GLN A N 1
ATOM 7808 C CA . GLN A 1 984 ? 20.358 10.093 -60.984 1.00 88.00 984 GLN A CA 1
ATOM 7809 C C . GLN A 1 984 ? 20.514 11.611 -60.786 1.00 88.00 984 GLN A C 1
ATOM 7811 O O . GLN A 1 984 ? 20.567 12.344 -61.771 1.00 88.00 984 GLN A O 1
ATOM 7816 N N . GLN A 1 985 ? 20.640 12.095 -59.545 1.00 88.62 985 GLN A N 1
ATOM 7817 C CA . GLN A 1 985 ? 20.814 13.524 -59.261 1.00 88.62 985 GLN A CA 1
ATOM 7818 C C . GLN A 1 985 ? 22.133 14.090 -59.800 1.00 88.62 985 GLN A C 1
ATOM 7820 O O . GLN A 1 985 ? 22.149 15.217 -60.295 1.00 88.62 985 GLN A O 1
ATOM 7825 N N . VAL A 1 986 ? 23.240 13.345 -59.720 1.00 87.75 986 VAL A N 1
ATOM 7826 C CA . VAL A 1 986 ? 24.537 13.807 -60.242 1.00 87.75 986 VAL A CA 1
ATOM 7827 C C . VAL A 1 986 ? 24.503 13.885 -61.771 1.00 87.75 986 VAL A C 1
ATOM 7829 O O . VAL A 1 986 ? 24.861 14.922 -62.333 1.00 87.75 986 VAL A O 1
ATOM 7832 N N . PHE A 1 987 ? 23.960 12.868 -62.451 1.00 88.00 987 PHE A N 1
ATOM 7833 C CA . PHE A 1 987 ? 23.741 12.925 -63.901 1.00 88.00 987 PHE A CA 1
ATOM 7834 C C . PHE A 1 987 ? 22.746 14.027 -64.304 1.00 88.00 987 PHE A C 1
ATOM 7836 O O . PHE A 1 987 ? 22.943 14.658 -65.341 1.00 88.00 987 PHE A O 1
ATOM 7843 N N . GLN A 1 988 ? 21.721 14.323 -63.499 1.00 88.31 988 GLN A N 1
ATOM 7844 C CA . GLN A 1 988 ? 20.776 15.417 -63.758 1.00 88.31 988 GLN A CA 1
ATOM 7845 C C . GLN A 1 988 ? 21.433 16.803 -63.624 1.00 88.31 988 GLN A C 1
ATOM 7847 O O . GLN A 1 988 ? 21.226 17.655 -64.487 1.00 88.31 988 GLN A O 1
ATOM 7852 N N . LYS A 1 989 ? 22.266 17.024 -62.595 1.00 86.69 989 LYS A N 1
ATOM 7853 C CA . LYS A 1 989 ? 23.072 18.253 -62.440 1.00 86.69 989 LYS A CA 1
ATOM 7854 C C . LYS A 1 989 ? 24.030 18.443 -63.618 1.00 86.69 989 LYS A C 1
ATOM 7856 O O . LYS A 1 989 ? 24.148 19.545 -64.142 1.00 86.69 989 LYS A O 1
ATOM 7861 N N . PHE A 1 990 ? 24.662 17.361 -64.068 1.00 86.88 990 PHE A N 1
ATOM 7862 C CA . PHE A 1 990 ? 25.538 17.367 -65.237 1.00 86.88 990 PHE A CA 1
ATOM 7863 C C . PHE A 1 990 ? 24.776 17.688 -66.536 1.00 86.88 990 PHE A C 1
ATOM 7865 O O . PHE A 1 990 ? 25.203 18.555 -67.290 1.00 86.88 990 PHE A O 1
ATOM 7872 N N . HIS A 1 991 ? 23.593 17.102 -66.757 1.00 85.69 991 HIS A N 1
ATOM 7873 C CA . HIS A 1 991 ? 22.723 17.449 -67.891 1.00 85.69 991 HIS A CA 1
ATOM 7874 C C . HIS A 1 991 ? 22.242 18.911 -67.882 1.00 85.69 991 HIS A C 1
ATOM 7876 O O . HIS A 1 991 ? 22.025 19.473 -68.953 1.00 85.69 991 HIS A O 1
ATOM 7882 N N . ALA A 1 992 ? 22.048 19.525 -66.709 1.00 85.38 992 ALA A N 1
ATOM 7883 C CA . ALA A 1 992 ? 21.725 20.949 -66.614 1.00 85.38 992 ALA A CA 1
ATOM 7884 C C . ALA A 1 992 ? 22.928 21.814 -67.027 1.00 85.38 992 ALA A C 1
ATOM 7886 O O . ALA A 1 992 ? 22.804 22.655 -67.911 1.00 85.38 992 ALA A O 1
ATOM 7887 N N . LEU A 1 993 ? 24.112 21.521 -66.482 1.00 84.12 993 LEU A N 1
ATOM 7888 C CA . LEU A 1 993 ? 25.366 22.203 -66.812 1.00 84.12 993 LEU A CA 1
ATOM 7889 C C . LEU A 1 993 ? 25.721 22.107 -68.307 1.00 84.12 993 LEU A C 1
ATOM 7891 O O . LEU A 1 993 ? 26.127 23.104 -68.898 1.00 84.12 993 LEU A O 1
ATOM 7895 N N . LEU A 1 994 ? 25.508 20.949 -68.945 1.00 83.31 994 LEU A N 1
ATOM 7896 C CA . LEU A 1 994 ? 25.697 20.798 -70.395 1.00 83.31 994 LEU A CA 1
ATOM 7897 C C . LEU A 1 994 ? 24.748 21.675 -71.230 1.00 83.31 994 LEU A C 1
ATOM 7899 O O . LEU A 1 994 ? 25.103 22.048 -72.340 1.00 83.31 994 LEU A O 1
ATOM 7903 N N . LYS A 1 995 ? 23.558 22.014 -70.717 1.00 82.31 995 LYS A N 1
ATOM 7904 C CA . LYS A 1 995 ? 22.606 22.919 -71.388 1.00 82.31 995 LYS A CA 1
ATOM 7905 C C . LYS A 1 995 ? 22.878 24.402 -71.123 1.00 82.31 995 LYS A C 1
ATOM 7907 O O . LYS A 1 995 ? 22.385 25.237 -71.871 1.00 82.31 995 LYS A O 1
ATOM 7912 N N . GLU A 1 996 ? 23.607 24.722 -70.055 1.00 80.62 996 GLU A N 1
ATOM 7913 C CA . GLU A 1 996 ? 23.974 26.094 -69.683 1.00 80.62 996 GLU A CA 1
ATOM 7914 C C . GLU A 1 996 ? 25.259 26.575 -70.381 1.00 80.62 996 GLU A C 1
ATOM 7916 O O . GLU A 1 996 ? 25.354 27.747 -70.732 1.00 80.62 996 GLU A O 1
ATOM 7921 N N . GLU A 1 997 ? 26.253 25.694 -70.555 1.00 78.50 997 GLU A N 1
ATOM 7922 C CA . GLU A 1 997 ? 27.662 26.098 -70.750 1.00 78.50 997 GLU A CA 1
ATOM 7923 C C . GLU A 1 997 ? 28.330 25.570 -72.040 1.00 78.50 997 GLU A C 1
ATOM 7925 O O . GLU A 1 997 ? 29.483 25.909 -72.318 1.00 78.50 997 GLU A O 1
ATOM 7930 N N . PHE A 1 998 ? 27.639 24.728 -72.815 1.00 80.25 998 PHE A N 1
ATOM 7931 C CA . PHE A 1 998 ? 28.157 24.063 -74.021 1.00 80.25 998 PHE A CA 1
ATOM 7932 C C . PHE A 1 998 ? 27.205 24.266 -75.212 1.00 80.25 998 PHE A C 1
ATOM 7934 O O . PHE A 1 998 ? 25.994 24.405 -75.033 1.00 80.25 998 PHE A O 1
ATOM 7941 N N . SER A 1 999 ? 27.735 24.284 -76.440 1.00 79.75 999 SER A N 1
ATOM 7942 C CA . SER A 1 999 ? 26.904 24.393 -77.649 1.00 79.75 999 SER A CA 1
ATOM 7943 C C . SER A 1 999 ? 26.156 23.077 -77.947 1.00 79.75 999 SER A C 1
ATOM 7945 O O . SER A 1 999 ? 26.556 22.014 -77.458 1.00 79.75 999 SER A O 1
ATOM 7947 N N . PRO A 1 1000 ? 25.088 23.084 -78.772 1.00 75.62 1000 PRO A N 1
ATOM 7948 C CA . PRO A 1 1000 ? 24.421 21.846 -79.186 1.00 75.62 1000 PRO A CA 1
ATOM 7949 C C . PRO A 1 1000 ? 25.327 20.899 -79.994 1.00 75.62 1000 PRO A C 1
ATOM 7951 O O . PRO A 1 1000 ? 25.037 19.706 -80.056 1.00 75.62 1000 PRO A O 1
ATOM 7954 N N . GLU A 1 1001 ? 26.414 21.402 -80.585 1.00 75.06 1001 GLU A N 1
ATOM 7955 C CA . GLU A 1 1001 ? 27.424 20.601 -81.289 1.00 75.06 1001 GLU A CA 1
ATOM 7956 C C . GLU A 1 1001 ? 28.401 19.960 -80.287 1.00 75.06 1001 GLU A C 1
ATOM 7958 O O . GLU A 1 1001 ? 28.613 18.746 -80.318 1.00 75.06 1001 GLU A O 1
ATOM 7963 N N . ASP A 1 1002 ? 28.893 20.727 -79.306 1.00 77.50 1002 ASP A N 1
ATOM 7964 C CA . ASP A 1 1002 ? 29.710 20.201 -78.199 1.00 77.50 1002 ASP A CA 1
ATOM 7965 C C . ASP A 1 1002 ? 28.959 19.121 -77.402 1.00 77.50 1002 ASP A C 1
ATOM 7967 O O . ASP A 1 1002 ? 29.533 18.099 -77.026 1.00 77.50 1002 ASP A O 1
ATOM 7971 N N . ALA A 1 1003 ? 27.657 19.316 -77.174 1.00 76.19 1003 ALA A N 1
ATOM 7972 C CA . ALA A 1 1003 ? 26.804 18.357 -76.477 1.00 76.19 1003 ALA A CA 1
ATOM 7973 C C . ALA A 1 1003 ? 26.677 17.012 -77.222 1.00 76.19 1003 ALA A C 1
ATOM 7975 O O . ALA A 1 1003 ? 26.550 15.971 -76.573 1.00 76.19 1003 ALA A O 1
ATOM 7976 N N . GLN A 1 1004 ? 26.758 17.008 -78.560 1.00 76.38 1004 GLN A N 1
ATOM 7977 C CA . GLN A 1 1004 ? 26.819 15.774 -79.355 1.00 76.38 1004 GLN A CA 1
ATOM 7978 C C . GLN A 1 1004 ? 28.187 15.091 -79.225 1.00 76.38 1004 GLN A C 1
ATOM 7980 O O . GLN A 1 1004 ? 28.238 13.875 -79.051 1.00 76.38 1004 GLN A O 1
ATOM 7985 N N . ILE A 1 1005 ? 29.285 15.857 -79.219 1.00 77.75 1005 ILE A N 1
ATOM 7986 C CA . ILE A 1 1005 ? 30.655 15.343 -79.009 1.00 77.75 1005 ILE A CA 1
ATOM 7987 C C . ILE A 1 1005 ? 30.812 14.711 -77.610 1.00 77.75 1005 ILE A C 1
ATOM 7989 O O . ILE A 1 1005 ? 31.491 13.695 -77.446 1.00 77.75 1005 ILE A O 1
ATOM 7993 N N . ILE A 1 1006 ? 30.152 15.280 -76.597 1.00 80.69 1006 ILE A N 1
ATOM 7994 C CA . ILE A 1 1006 ? 30.153 14.782 -75.210 1.00 80.69 1006 ILE A CA 1
ATOM 7995 C C . ILE A 1 1006 ? 29.328 13.489 -75.043 1.00 80.69 1006 ILE A C 1
ATOM 7997 O O . ILE A 1 1006 ? 29.544 12.755 -74.080 1.00 80.69 1006 ILE A O 1
ATOM 8001 N N . ALA A 1 1007 ? 28.413 13.187 -75.973 1.00 81.25 1007 ALA A N 1
ATOM 8002 C CA . ALA A 1 1007 ? 27.679 11.918 -76.064 1.00 81.25 1007 ALA A CA 1
ATOM 8003 C C . ALA A 1 1007 ? 27.037 11.433 -74.739 1.00 81.25 1007 ALA A C 1
ATOM 8005 O O . ALA A 1 1007 ? 27.051 10.243 -74.414 1.00 81.25 1007 ALA A O 1
ATOM 8006 N N . CYS A 1 1008 ? 26.475 12.359 -73.951 1.00 79.69 1008 CYS A N 1
ATOM 8007 C CA . CYS A 1 1008 ? 25.939 12.048 -72.624 1.00 79.69 1008 CYS A CA 1
ATOM 8008 C C . CYS A 1 1008 ? 24.734 11.079 -72.698 1.00 79.69 1008 CYS A C 1
ATOM 8010 O O . CYS A 1 1008 ? 23.782 11.359 -73.433 1.00 79.69 1008 CYS A O 1
ATOM 8012 N N . PRO A 1 1009 ? 24.725 9.956 -71.946 1.00 81.88 1009 PRO A N 1
ATOM 8013 C CA . PRO A 1 1009 ? 23.624 8.999 -71.979 1.00 81.88 1009 PRO A CA 1
ATOM 8014 C C . PRO A 1 1009 ? 22.353 9.609 -71.384 1.00 81.88 1009 PRO A C 1
ATOM 8016 O O . PRO A 1 1009 ? 22.368 10.166 -70.285 1.00 81.88 1009 PRO A O 1
ATOM 8019 N N . SER A 1 1010 ? 21.237 9.454 -72.095 1.00 82.62 1010 SER A N 1
ATOM 8020 C CA . SER A 1 1010 ? 19.945 10.009 -71.684 1.00 82.62 1010 SER A CA 1
ATOM 8021 C C . SER A 1 1010 ? 19.477 9.467 -70.329 1.00 82.62 1010 SER A C 1
ATOM 8023 O O . SER A 1 1010 ? 19.788 8.340 -69.931 1.00 82.62 1010 SER A O 1
ATOM 8025 N N . MET A 1 1011 ? 18.646 10.248 -69.634 1.00 80.00 1011 MET A N 1
ATOM 8026 C CA . MET A 1 1011 ? 18.081 9.856 -68.338 1.00 80.00 1011 MET A CA 1
ATOM 8027 C C . MET A 1 1011 ? 17.266 8.551 -68.411 1.00 80.00 1011 MET A C 1
ATOM 8029 O O . MET A 1 1011 ? 17.202 7.811 -67.434 1.00 80.00 1011 MET A O 1
ATOM 8033 N N . GLU A 1 1012 ? 16.677 8.229 -69.566 1.00 80.88 1012 GLU A N 1
ATOM 8034 C CA . GLU A 1 1012 ? 15.968 6.965 -69.804 1.00 80.88 1012 GLU A CA 1
ATOM 8035 C C . GLU A 1 1012 ? 16.933 5.779 -69.917 1.00 80.88 1012 GLU A C 1
ATOM 8037 O O . GLU A 1 1012 ? 16.746 4.771 -69.238 1.00 80.88 1012 GLU A O 1
ATOM 8042 N N . GLN A 1 1013 ? 18.027 5.919 -70.673 1.00 81.69 1013 GLN A N 1
ATOM 8043 C CA . GLN A 1 1013 ? 19.091 4.909 -70.747 1.00 81.69 1013 GLN A CA 1
ATOM 8044 C C . GLN A 1 1013 ? 19.772 4.696 -69.383 1.00 81.69 1013 GLN A C 1
ATOM 8046 O O . GLN A 1 1013 ? 20.069 3.559 -69.014 1.00 81.69 1013 GLN A O 1
ATOM 8051 N N . LEU A 1 1014 ? 19.967 5.764 -68.600 1.00 83.00 1014 LEU A N 1
ATOM 8052 C CA . LEU A 1 1014 ? 20.438 5.677 -67.214 1.00 83.00 1014 LEU A CA 1
ATOM 8053 C C . LEU A 1 1014 ? 19.414 4.951 -66.320 1.00 83.00 1014 LEU A C 1
ATOM 8055 O O . LEU A 1 1014 ? 19.783 4.102 -65.514 1.00 83.00 1014 LEU A O 1
ATOM 8059 N N . ASN A 1 1015 ? 18.120 5.242 -66.479 1.00 82.38 1015 ASN A N 1
ATOM 8060 C CA . ASN A 1 1015 ? 17.044 4.596 -65.725 1.00 82.38 1015 ASN A CA 1
ATOM 8061 C C . ASN A 1 1015 ? 16.881 3.106 -66.037 1.00 82.38 1015 ASN A C 1
ATOM 8063 O O . ASN A 1 1015 ? 16.516 2.367 -65.126 1.00 82.38 1015 ASN A O 1
ATOM 8067 N N . LEU A 1 1016 ? 17.163 2.685 -67.273 1.00 82.12 1016 LEU A N 1
ATOM 8068 C CA . LEU A 1 1016 ? 17.199 1.282 -67.699 1.00 82.12 1016 LEU A CA 1
ATOM 8069 C C . LEU A 1 1016 ? 18.459 0.555 -67.200 1.00 82.12 1016 LEU A C 1
ATOM 8071 O O . LEU A 1 1016 ? 18.396 -0.623 -66.865 1.00 82.12 1016 LEU A O 1
ATOM 8075 N N . LEU A 1 1017 ? 19.596 1.251 -67.088 1.00 80.81 1017 LEU A N 1
ATOM 8076 C CA . LEU A 1 1017 ? 20.815 0.692 -66.487 1.00 80.81 1017 LEU A CA 1
ATOM 8077 C C . LEU A 1 1017 ? 20.704 0.558 -64.955 1.00 80.81 1017 LEU A C 1
ATOM 8079 O O . LEU A 1 1017 ? 21.270 -0.363 -64.377 1.00 80.81 1017 LEU A O 1
ATOM 8083 N N . LEU A 1 1018 ? 19.974 1.469 -64.301 1.00 80.00 1018 LEU A N 1
ATOM 8084 C CA . LEU A 1 1018 ? 19.745 1.491 -62.848 1.00 80.00 1018 LEU A CA 1
ATOM 8085 C C . LEU A 1 1018 ? 18.423 0.826 -62.416 1.00 80.00 1018 LEU A C 1
ATOM 8087 O O . LEU A 1 1018 ? 18.107 0.794 -61.222 1.00 80.00 1018 LEU A O 1
ATOM 8091 N N . SER A 1 1019 ? 17.617 0.313 -63.349 1.00 72.12 1019 SER A N 1
ATOM 8092 C CA . SER A 1 1019 ? 16.484 -0.547 -63.014 1.00 72.12 1019 SER A CA 1
ATOM 8093 C C . SER A 1 1019 ? 16.987 -1.947 -62.701 1.00 72.12 1019 SER A C 1
ATOM 8095 O O . SER A 1 1019 ? 17.393 -2.674 -63.603 1.00 72.12 1019 SER A O 1
ATOM 8097 N N . VAL A 1 1020 ? 16.923 -2.314 -61.419 1.00 60.03 1020 VAL A N 1
ATOM 8098 C CA . VAL A 1 1020 ? 17.135 -3.686 -60.946 1.00 60.03 1020 VAL A CA 1
ATOM 8099 C C . VAL A 1 1020 ? 16.292 -4.642 -61.796 1.00 60.03 1020 VAL A C 1
ATOM 8101 O O . VAL A 1 1020 ? 15.069 -4.497 -61.872 1.00 60.03 1020 VAL A O 1
ATOM 8104 N N . SER A 1 1021 ? 16.950 -5.601 -62.446 1.00 43.88 1021 SER A N 1
ATOM 8105 C CA . SER A 1 1021 ? 16.298 -6.737 -63.097 1.00 43.88 1021 SER A CA 1
ATOM 8106 C C . SER A 1 1021 ? 15.525 -7.538 -62.044 1.00 43.88 1021 SER A C 1
ATOM 8108 O O . SER A 1 1021 ? 16.134 -7.974 -61.067 1.00 43.88 1021 SER A O 1
ATOM 8110 N N . LYS A 1 1022 ? 14.206 -7.678 -62.221 1.00 35.72 1022 LYS A N 1
ATOM 8111 C CA . LYS A 1 1022 ? 13.299 -8.336 -61.259 1.00 35.72 1022 LYS A CA 1
ATOM 8112 C C . LYS A 1 1022 ? 13.667 -9.798 -60.975 1.00 35.72 1022 LYS A C 1
ATOM 8114 O O . LYS A 1 1022 ? 13.915 -10.508 -61.971 1.00 35.72 1022 LYS A O 1
#